Protein 5HI4 (pdb70)

Organism: Homo sapiens (NCBI:txid9606)

Solvent-accessible surface area: 47822 Å² total; per-residue (Å²): 272,92,46,29,20,78,62,18,6,17,0,5,11,60,82,80,131,67,123,32,104,52,18,154,59,50,56,17,135,40,4,123,36,88,60,40,0,1,27,44,93,110,22,83,49,24,43,30,34,9,9,19,28,9,62,21,109,32,84,5,52,44,102,67,117,129,155,79,23,53,13,54,56,135,58,87,5,9,18,0,0,0,2,2,21,8,35,89,124,85,52,94,202,70,33,26,18,40,64,19,6,16,0,5,10,58,19,79,127,68,126,33,99,52,16,32,59,43,57,17,73,44,4,124,37,87,61,44,0,2,29,45,91,110,23,84,49,24,44,31,35,9,10,19,29,10,65,53,105,35,113,6,36,59,72,75,118,129,192,52,70,39,123,34,134,52,89,6,8,23,0,0,0,2,2,19,8,32,83,123,200,38,87,3,78,22,64,37,30,12,46,12,129,73,58,22,62,38,135,0,28,0,50,7,51,52,30,24,4,37,3,10,18,0,0,0,0,13,20,28,104,92,144,27,11,69,10,0,0,2,4,29,7,46,26,71,50,52,21,33,15,116,48,1,92,85,29,5,70,4,47,29,40,43,107,141,53,16,0,28,0,57,0,60,60,2,114,62,131,1,32,1,41,0,12,0,0,23,0,20,3,7,0,0,1,62,31,28,1,106,20,18,34,0,16,6,27,92,52,92,62,84,27,14,46,11,22,6,4,16,1,55,86,156,13,56,88,63,62,60,0,10,0,0,0,2,0,24,29,0,13,1,45,56,17,77,19,42,0,36,101,38,95,34,105,93,37,48,52,52,5,65,23,6,104,35,116,79,32,37,42,4,8,0,0,14,0,64,4,76,32,108,16,42,69,118,99,63,13,52,0,9,1,36,0,128,36,31,148,44,108,36,88,47,111,4,95,53,93,164,120,16,124,11,86,13,51,171,73,30,58,49,37,75,56,108,84,4,81,0,46,0,59,9,67,55,46,52,0,38,75,24,27,0,0,0,0,18,19,96,66,95,51,31,3,77,11,5,0,25,1,23,83,56,95,14,124,82,31,56,122,52,6,46,10,59,67,71,75,116,58,32,12,1,23,0,37,0,54,30,3,100,55,91,4,5,10,36,0,9,0,0,0,1,24,54,83,24,5,28,18,1,62,12,0,115,3,43,0,84,78,36,112,108,23,68,18,65,10,30,9,2,49,11,7,70,69,1,35,165,60,90,111,3,6,0,0,0,3,0,14,51,0,27,54,15,79,33,87,20,28,2,36,10,61,101,66,107,24,157,86,37,26,46,59,20,118,40,34,47,29,123,73,15,74,42,2,2,1,0,9,0,57,18,66,7,118,88,7,124,88,52,214,22,4,5,0,42,0,44,3,101,76,69,80,38,93,76,65,10,54,27,186,200,39,85,4,81,20,63,37,31,30,47,20,105,64,60,20,64,36,126,0,34,0,48,7,51,52,30,21,3,32,2,12,17,0,0,0,0,15,22,29,98,93,143,28,11,71,11,0,0,3,4,26,7,44,26,71,50,54,22,34,16,116,48,0,96,88,26,7,72,4,38,29,40,41,108,141,53,20,0,28,0,54,0,56,59,3,112,57,133,1,33,0,40,0,12,0,0,22,0,21,2,7,0,0,0,62,31,28,2,110,20,17,53,0,14,5,25,90,40,85,63,81,21,13,45,11,21,6,4,16,3,50,91,142,11,44,90,84,50,66,0,6,0,0,0,2,0,27,27,0,12,6,55,67,20,74,21,42,1,35,101,39,94,36,105,94,36,49,30,54,3,54,24,6,102,37,117,77,26,37,37,6,10,0,0,12,0,70,5,85,43,103,16,42,71,119,95,71,14,53,0,10,0,37,0,126,48,32,140,29,114,41,89,56,118,5,97,51,100,164,176,125,70,94,61,53,82,87,15,144,105,23,57,122,122,16,125,12,83,18,49,162,66,30,65,36,44,72,56,111,82,2,74,0,47,0,57,7,65,54,47,52,1,36,74,24,27,0,0,0,0,20,18,98,109,96,51,32,3,77,12,5,0,24,1,23,81,56,95,14,124,83,32,61,120,44,6,47,11,61,66,68,76,111,57,34,14,0,22,0,33,0,47,31,3,99,57,104,4,31,10,34,0,9,0,0,0,2,25,52,83,25,5,26,20,2,64,11,0,118,3,41,0,82,79,43,114,121,15,68,23,65,10,22,5,2,47,12,6,68,69,1,38,161,60,91,110,3,8,0,0,0,4,0,14,48,0,27,51,19,75,32,88,20,31,3,36,12,61,101,67,107,30,159,84,38,25,44,60,12,119,38,41,60,36,126,76,88,77,50,1,0,0,0,7,0,66,19,68,7,118,84,7,124,88,52,210,22,4,4,0,41,0,47,6,99,77,79,80,46,94,65,60,6,54,27,186

CATH classification: 2.10.90.10

Nearest PDB structures (foldseek):
  5hi4-assembly1_A  TM=1.002E+00  e=2.660E-15  Homo sapiens
  5hi3-assembly1_A  TM=1.009E+00  e=9.427E-15  Homo sapiens
  5hhx-assembly1_A-2  TM=9.624E-01  e=2.681E-14  Homo sapiens
  4qhu-assembly1_D  TM=9.280E-01  e=5.187E-14  Homo sapiens
  7wkx-assembly1_E  TM=9.531E-01  e=3.758E-13  Homo sapiens

Structure (mmCIF, N/CA/C/O backbone):
data_5HI4
#
_entry.id   5HI4
#
_cell.length_a   91.240
_cell.length_b   68.190
_cell.length_c   100.120
_cell.angle_alpha   90.00
_cell.angle_beta   91.33
_cell.angle_gamma   90.00
#
_symmetry.space_group_name_H-M   'P 1 21 1'
#
loop_
_entity.id
_entity.type
_entity.pdbx_description
1 polymer Interleukin-17A
2 polymer 'CAT-2000 FAB heavy chain'
3 polymer 'CAT-2000 FAB light chain'
4 polymer 'synthetic IL-17A peptide inhibitor'
5 non-polymer "(9'S,17'R)-6'-chloro-N-methyl-9'-{[(1-methyl-1H-pyrazol-5-yl)carbonyl]amino}-10',19'-dioxo-2'-oxa-11',18'-diazaspiro[cyclopentane-1,21'-tetracyclo[20.2.2.2~12,15~.1~3,7~]nonacosane]-1'(24'),3'(29'),4',6',12',14',22',25',27'-nonaene-17'-carboxamide"
6 water water
#
loop_
_atom_site.group_PDB
_atom_site.id
_atom_site.type_symbol
_atom_site.label_atom_id
_atom_site.label_alt_id
_atom_site.label_comp_id
_atom_site.label_asym_id
_atom_site.label_entity_id
_atom_site.label_seq_id
_atom_site.pdbx_PDB_ins_code
_atom_site.Cartn_x
_atom_site.Cartn_y
_atom_site.Cartn_z
_atom_site.occupancy
_atom_site.B_iso_or_equiv
_atom_site.auth_seq_id
_atom_site.auth_comp_id
_atom_site.auth_asym_id
_atom_site.auth_atom_id
_atom_site.pdbx_PDB_model_num
ATOM 1 N N . ARG A 1 39 ? 83.776 -28.986 -52.344 1.00 72.73 39 ARG A N 1
ATOM 2 C CA . ARG A 1 39 ? 84.407 -29.249 -53.639 1.00 74.22 39 ARG A CA 1
ATOM 3 C C . ARG A 1 39 ? 83.497 -30.047 -54.594 1.00 75.32 39 ARG A C 1
ATOM 4 O O . ARG A 1 39 ? 83.688 -29.994 -55.814 1.00 76.79 39 ARG A O 1
ATOM 12 N N . SER A 1 40 ? 82.522 -30.793 -54.037 1.00 67.07 40 SER A N 1
ATOM 13 C CA . SER A 1 40 ? 81.560 -31.579 -54.819 1.00 64.48 40 SER A CA 1
ATOM 14 C C . SER A 1 40 ? 80.243 -30.814 -55.027 1.00 58.85 40 SER A C 1
ATOM 15 O O . SER A 1 40 ? 79.631 -30.943 -56.090 1.00 58.19 40 SER A O 1
ATOM 18 N N . SER A 1 41 ? 79.805 -30.034 -54.015 1.00 48.86 41 SER A N 1
ATOM 19 C CA . SER A 1 41 ? 78.570 -29.256 -54.091 1.00 44.49 41 SER A CA 1
ATOM 20 C C . SER A 1 41 ? 78.635 -27.924 -53.356 1.00 43.26 41 SER A C 1
ATOM 21 O O . SER A 1 41 ? 79.198 -27.847 -52.262 1.00 42.69 41 SER A O 1
ATOM 24 N N . ASP A 1 42 ? 78.010 -26.886 -53.932 1.00 36.98 42 ASP A N 1
ATOM 25 C CA . ASP A 1 42 ? 77.976 -25.567 -53.305 1.00 34.37 42 ASP A CA 1
ATOM 26 C C . ASP A 1 42 ? 76.574 -25.124 -52.848 1.00 35.18 42 ASP A C 1
ATOM 27 O O . ASP A 1 42 ? 76.343 -23.929 -52.609 1.00 33.44 42 ASP A O 1
ATOM 32 N N . TYR A 1 43 ? 75.646 -26.078 -52.690 1.00 30.86 43 TYR A N 1
ATOM 33 C CA . TYR A 1 43 ? 74.315 -25.779 -52.152 1.00 28.76 43 TYR A CA 1
ATOM 34 C C . TYR A 1 43 ? 74.412 -25.151 -50.758 1.00 31.78 43 TYR A C 1
ATOM 35 O O . TYR A 1 43 ? 73.562 -24.332 -50.402 1.00 29.50 43 TYR A O 1
ATOM 44 N N . TYR A 1 44 ? 75.463 -25.501 -49.988 1.00 29.22 44 TYR A N 1
ATOM 45 C CA . TYR A 1 44 ? 75.710 -24.954 -48.644 1.00 27.54 44 TYR A CA 1
ATOM 46 C C . TYR A 1 44 ? 75.748 -23.414 -48.653 1.00 31.51 44 TYR A C 1
ATOM 47 O O . TYR A 1 44 ? 75.358 -22.770 -47.672 1.00 29.91 44 TYR A O 1
ATOM 56 N N . ASN A 1 45 ? 76.188 -22.821 -49.769 1.00 27.73 45 ASN A N 1
ATOM 57 C CA . ASN A 1 45 ? 76.269 -21.368 -49.862 1.00 27.97 45 ASN A CA 1
ATOM 58 C C . ASN A 1 45 ? 75.048 -20.728 -50.546 1.00 32.61 45 ASN A C 1
ATOM 59 O O . ASN A 1 45 ? 74.786 -19.552 -50.360 1.00 33.65 45 ASN A O 1
ATOM 64 N N . ARG A 1 46 ? 74.330 -21.495 -51.367 1.00 29.35 46 ARG A N 1
ATOM 65 C CA . ARG A 1 46 ? 73.224 -20.996 -52.183 1.00 27.81 46 ARG A CA 1
ATOM 66 C C . ARG A 1 46 ? 71.838 -21.237 -51.580 1.00 30.39 46 ARG A C 1
ATOM 67 O O . ARG A 1 46 ? 70.842 -20.692 -52.060 1.00 30.35 46 ARG A O 1
ATOM 75 N N . SER A 1 47 ? 71.781 -22.050 -50.541 1.00 26.03 47 SER A N 1
ATOM 76 C CA . SER A 1 47 ? 70.527 -22.373 -49.862 1.00 25.55 47 SER A CA 1
ATOM 77 C C . SER A 1 47 ? 69.973 -21.183 -49.060 1.00 29.82 47 SER A C 1
ATOM 78 O O . SER A 1 47 ? 70.748 -20.372 -48.535 1.00 27.92 47 SER A O 1
ATOM 81 N N . THR A 1 48 ? 68.619 -21.123 -48.917 1.00 26.46 48 THR A N 1
ATOM 82 C CA . THR A 1 48 ? 67.945 -20.151 -48.034 1.00 25.19 48 THR A CA 1
ATOM 83 C C . THR A 1 48 ? 68.205 -20.556 -46.571 1.00 25.84 48 THR A C 1
ATOM 84 O O . THR A 1 48 ? 67.994 -19.762 -45.662 1.00 23.54 48 THR A O 1
ATOM 88 N N . SER A 1 49 ? 68.684 -21.792 -46.347 1.00 21.66 49 SER A N 1
ATOM 89 C CA . SER A 1 49 ? 69.060 -22.270 -45.016 1.00 21.90 49 SER A CA 1
ATOM 90 C C . SER A 1 49 ? 70.529 -22.705 -45.170 1.00 26.51 49 SER A C 1
ATOM 91 O O . SER A 1 49 ? 70.807 -23.911 -45.257 1.00 25.96 49 SER A O 1
ATOM 94 N N . PRO A 1 50 ? 71.469 -21.726 -45.353 1.00 24.96 50 PRO A N 1
ATOM 95 C CA . PRO A 1 50 ? 72.860 -22.103 -45.645 1.00 25.29 50 PRO A CA 1
ATOM 96 C C . PRO A 1 50 ? 73.549 -22.776 -44.469 1.00 30.05 50 PRO A C 1
ATOM 97 O O . PRO A 1 50 ? 73.064 -22.702 -43.339 1.00 28.22 50 PRO A O 1
ATOM 101 N N . TRP A 1 51 ? 74.655 -23.475 -44.747 1.00 30.16 51 TRP A N 1
ATOM 102 C CA . TRP A 1 51 ? 75.380 -24.170 -43.693 1.00 30.49 51 TRP A CA 1
ATOM 103 C C . TRP A 1 51 ? 76.889 -24.113 -43.883 1.00 37.74 51 TRP A C 1
ATOM 104 O O . TRP A 1 51 ? 77.387 -23.732 -44.948 1.00 37.49 51 TRP A O 1
ATOM 115 N N . ASN A 1 52 ? 77.607 -24.427 -42.807 1.00 36.40 52 ASN A N 1
ATOM 116 C CA . ASN A 1 52 ? 79.056 -24.531 -42.752 1.00 38.38 52 ASN A CA 1
ATOM 117 C C . ASN A 1 52 ? 79.343 -25.990 -42.514 1.00 44.73 52 ASN A C 1
ATOM 118 O O . ASN A 1 52 ? 78.492 -26.692 -41.979 1.00 43.07 52 ASN A O 1
ATOM 123 N N . LEU A 1 53 ? 80.527 -26.453 -42.915 1.00 47.21 53 LEU A N 1
ATOM 124 C CA . LEU A 1 53 ? 80.943 -27.837 -42.733 1.00 50.02 53 LEU A CA 1
ATOM 125 C C . LEU A 1 53 ? 82.060 -27.900 -41.714 1.00 60.12 53 LEU A C 1
ATOM 126 O O . LEU A 1 53 ? 83.057 -27.182 -41.842 1.00 61.46 53 LEU A O 1
ATOM 131 N N . HIS A 1 54 ? 81.859 -28.705 -40.662 1.00 59.64 54 HIS A N 1
ATOM 132 C CA . HIS A 1 54 ? 82.823 -28.839 -39.576 1.00 63.07 54 HIS A CA 1
ATOM 133 C C . HIS A 1 54 ? 83.415 -30.234 -39.486 1.00 68.95 54 HIS A C 1
ATOM 134 O O . HIS A 1 54 ? 82.701 -31.224 -39.665 1.00 66.95 54 HIS A O 1
ATOM 141 N N . ARG A 1 55 ? 84.737 -30.313 -39.254 1.00 69.26 55 ARG A N 1
ATOM 142 C CA . ARG A 1 55 ? 85.430 -31.595 -39.175 1.00 71.66 55 ARG A CA 1
ATOM 143 C C . ARG A 1 55 ? 85.310 -32.229 -37.786 1.00 75.85 55 ARG A C 1
ATOM 144 O O . ARG A 1 55 ? 85.656 -31.609 -36.775 1.00 75.81 55 ARG A O 1
ATOM 152 N N . ASN A 1 56 ? 84.752 -33.449 -37.749 1.00 72.14 56 ASN A N 1
ATOM 153 C CA . ASN A 1 56 ? 84.586 -34.240 -36.534 1.00 72.39 56 ASN A CA 1
ATOM 154 C C . ASN A 1 56 ? 85.673 -35.304 -36.580 1.00 79.01 56 ASN A C 1
ATOM 155 O O . ASN A 1 56 ? 85.623 -36.201 -37.429 1.00 78.54 56 ASN A O 1
ATOM 160 N N . GLU A 1 57 ? 86.691 -35.160 -35.714 1.00 78.61 57 GLU A N 1
ATOM 161 C CA . GLU A 1 57 ? 87.829 -36.075 -35.672 1.00 82.26 57 GLU A CA 1
ATOM 162 C C . GLU A 1 57 ? 87.702 -37.121 -34.568 1.00 88.45 57 GLU A C 1
ATOM 163 O O . GLU A 1 57 ? 87.314 -36.800 -33.441 1.00 86.90 57 GLU A O 1
ATOM 169 N N . ASP A 1 58 ? 88.018 -38.380 -34.913 1.00 88.05 58 ASP A N 1
ATOM 170 C CA . ASP A 1 58 ? 88.000 -39.531 -34.010 1.00 90.12 58 ASP A CA 1
ATOM 171 C C . ASP A 1 58 ? 88.997 -40.588 -34.526 1.00 97.69 58 ASP A C 1
ATOM 172 O O . ASP A 1 58 ? 88.742 -41.198 -35.570 1.00 96.89 58 ASP A O 1
ATOM 177 N N . PRO A 1 59 ? 90.148 -40.806 -33.835 1.00 97.96 59 PRO A N 1
ATOM 178 C CA . PRO A 1 59 ? 91.115 -41.814 -34.320 1.00 101.08 59 PRO A CA 1
ATOM 179 C C . PRO A 1 59 ? 90.632 -43.256 -34.148 1.00 104.82 59 PRO A C 1
ATOM 180 O O . PRO A 1 59 ? 91.025 -44.125 -34.933 1.00 106.94 59 PRO A O 1
ATOM 184 N N . GLU A 1 60 ? 89.755 -43.498 -33.141 1.00 98.15 60 GLU A N 1
ATOM 185 C CA . GLU A 1 60 ? 89.176 -44.807 -32.814 1.00 98.22 60 GLU A CA 1
ATOM 186 C C . GLU A 1 60 ? 87.948 -45.174 -33.680 1.00 95.80 60 GLU A C 1
ATOM 187 O O . GLU A 1 60 ? 87.284 -46.183 -33.425 1.00 96.07 60 GLU A O 1
ATOM 193 N N . ARG A 1 61 ? 87.677 -44.371 -34.717 1.00 86.60 61 ARG A N 1
ATOM 194 C CA . ARG A 1 61 ? 86.561 -44.561 -35.639 1.00 82.36 61 ARG A CA 1
ATOM 195 C C . ARG A 1 61 ? 87.045 -44.506 -37.091 1.00 85.25 61 ARG A C 1
ATOM 196 O O . ARG A 1 61 ? 87.993 -43.782 -37.390 1.00 83.86 61 ARG A O 1
ATOM 204 N N . TYR A 1 62 ? 86.407 -45.290 -37.979 1.00 83.18 62 TYR A N 1
ATOM 205 C CA . TYR A 1 62 ? 86.671 -45.276 -39.415 1.00 84.08 62 TYR A CA 1
ATOM 206 C C . TYR A 1 62 ? 85.364 -44.998 -40.171 1.00 84.36 62 TYR A C 1
ATOM 207 O O . TYR A 1 62 ? 84.408 -45.761 -40.020 1.00 83.37 62 TYR A O 1
ATOM 216 N N . PRO A 1 63 ? 85.289 -43.924 -40.991 1.00 78.71 63 PRO A N 1
ATOM 217 C CA . PRO A 1 63 ? 86.332 -42.918 -41.270 1.00 78.80 63 PRO A CA 1
ATOM 218 C C . PRO A 1 63 ? 86.657 -42.047 -40.058 1.00 82.54 63 PRO A C 1
ATOM 219 O O . PRO A 1 63 ? 85.764 -41.738 -39.262 1.00 79.52 63 PRO A O 1
ATOM 223 N N . SER A 1 64 ? 87.954 -41.697 -39.902 1.00 81.62 64 SER A N 1
ATOM 224 C CA . SER A 1 64 ? 88.482 -40.880 -38.802 1.00 81.18 64 SER A CA 1
ATOM 225 C C . SER A 1 64 ? 87.915 -39.462 -38.809 1.00 80.54 64 SER A C 1
ATOM 226 O O . SER A 1 64 ? 87.602 -38.920 -37.746 1.00 78.25 64 SER A O 1
ATOM 229 N N . VAL A 1 65 ? 87.764 -38.881 -40.012 1.00 75.44 65 VAL A N 1
ATOM 230 C CA . VAL A 1 65 ? 87.222 -37.543 -40.215 1.00 72.16 65 VAL A CA 1
ATOM 231 C C . VAL A 1 65 ? 85.849 -37.616 -40.894 1.00 72.98 65 VAL A C 1
ATOM 232 O O . VAL A 1 65 ? 85.691 -38.268 -41.929 1.00 73.26 65 VAL A O 1
ATOM 236 N N . ILE A 1 66 ? 84.850 -36.987 -40.265 1.00 66.97 66 ILE A N 1
ATOM 237 C CA . ILE A 1 66 ? 83.489 -36.884 -40.788 1.00 64.06 66 ILE A CA 1
ATOM 238 C C . ILE A 1 66 ? 83.125 -35.404 -40.833 1.00 65.68 66 ILE A C 1
ATOM 239 O O . ILE A 1 66 ? 83.254 -34.708 -39.824 1.00 64.25 66 ILE A O 1
ATOM 244 N N . TRP A 1 67 ? 82.727 -34.918 -42.018 1.00 62.18 67 TRP A N 1
ATOM 245 C CA . TRP A 1 67 ? 82.323 -33.530 -42.212 1.00 60.62 67 TRP A CA 1
ATOM 246 C C . TRP A 1 67 ? 80.842 -33.392 -41.905 1.00 59.37 67 TRP A C 1
ATOM 247 O O . TRP A 1 67 ? 80.012 -34.095 -42.497 1.00 58.51 67 TRP A O 1
ATOM 258 N N . GLU A 1 68 ? 80.514 -32.535 -40.926 1.00 51.78 68 GLU A N 1
ATOM 259 C CA . GLU A 1 68 ? 79.128 -32.342 -40.520 1.00 47.75 68 GLU A CA 1
ATOM 260 C C . GLU A 1 68 ? 78.636 -30.947 -40.789 1.00 44.95 68 GLU A C 1
ATOM 261 O O . GLU A 1 68 ? 79.343 -29.968 -40.526 1.00 45.68 68 GLU A O 1
ATOM 267 N N . ALA A 1 69 ? 77.411 -30.863 -41.315 1.00 35.89 69 ALA A N 1
ATOM 268 C CA . ALA A 1 69 ? 76.771 -29.595 -41.608 1.00 34.58 69 ALA A CA 1
ATOM 269 C C . ALA A 1 69 ? 76.261 -28.937 -40.327 1.00 35.68 69 ALA A C 1
ATOM 270 O O . ALA A 1 69 ? 75.685 -29.601 -39.466 1.00 34.15 69 ALA A O 1
ATOM 272 N N . LYS A 1 70 ? 76.490 -27.629 -40.208 1.00 32.03 70 LYS A N 1
ATOM 273 C CA . LYS A 1 70 ? 75.990 -26.829 -39.102 1.00 31.53 70 LYS A CA 1
ATOM 274 C C . LYS A 1 70 ? 75.338 -25.609 -39.726 1.00 34.17 70 LYS A C 1
ATOM 275 O O . LYS A 1 70 ? 76.003 -24.853 -40.444 1.00 33.41 70 LYS A O 1
ATOM 281 N N . CYS A 1 71 ? 74.028 -25.458 -39.506 1.00 30.57 71 CYS A N 1
ATOM 282 C CA . CYS A 1 71 ? 73.237 -24.351 -40.037 1.00 30.58 71 CYS A CA 1
ATOM 283 C C . CYS A 1 71 ? 73.868 -23.030 -39.612 1.00 32.22 71 CYS A C 1
ATOM 284 O O . CYS A 1 71 ? 74.296 -22.871 -38.468 1.00 32.19 71 CYS A O 1
ATOM 287 N N . ARG A 1 72 ? 73.998 -22.121 -40.554 1.00 27.78 72 ARG A N 1
ATOM 288 C CA . ARG A 1 72 ? 74.640 -20.829 -40.338 1.00 27.83 72 ARG A CA 1
ATOM 289 C C . ARG A 1 72 ? 73.783 -19.897 -39.471 1.00 30.70 72 ARG A C 1
ATOM 290 O O . ARG A 1 72 ? 74.320 -19.103 -38.698 1.00 31.16 72 ARG A O 1
ATOM 298 N N . HIS A 1 73 ? 72.452 -19.968 -39.643 1.00 25.87 73 HIS A N 1
ATOM 299 C CA . HIS A 1 73 ? 71.507 -19.081 -38.969 1.00 27.04 73 HIS A CA 1
ATOM 300 C C . HIS A 1 73 ? 70.386 -19.882 -38.329 1.00 29.14 73 HIS A C 1
ATOM 301 O O . HIS A 1 73 ? 70.145 -21.036 -38.714 1.00 26.84 73 HIS A O 1
ATOM 308 N N . LEU A 1 74 ? 69.678 -19.245 -37.374 1.00 23.70 74 LEU A N 1
ATOM 309 C CA . LEU A 1 74 ? 68.484 -19.814 -36.769 1.00 21.88 74 LEU A CA 1
ATOM 310 C C . LEU A 1 74 ? 67.320 -19.635 -37.766 1.00 23.82 74 LEU A C 1
ATOM 311 O O . LEU A 1 74 ? 66.619 -20.599 -38.066 1.00 23.83 74 LEU A O 1
ATOM 316 N N . GLY A 1 75 ? 67.161 -18.426 -38.306 1.00 21.72 75 GLY A N 1
ATOM 317 C CA . GLY A 1 75 ? 66.143 -18.173 -39.318 1.00 22.41 75 GLY A CA 1
ATOM 318 C C . GLY A 1 75 ? 66.600 -18.631 -40.695 1.00 26.16 75 GLY A C 1
ATOM 319 O O . GLY A 1 75 ? 67.635 -19.292 -40.822 1.00 25.98 75 GLY A O 1
ATOM 320 N N . CYS A 1 76 ? 65.825 -18.293 -41.736 1.00 23.64 76 CYS A N 1
ATOM 321 C CA . CYS A 1 76 ? 66.154 -18.603 -43.143 1.00 23.45 76 CYS A CA 1
ATOM 322 C C . CYS A 1 76 ? 66.346 -17.276 -43.874 1.00 30.19 76 CYS A C 1
ATOM 323 O O . CYS A 1 76 ? 65.757 -16.283 -43.474 1.00 29.63 76 CYS A O 1
ATOM 326 N N . ILE A 1 77 ? 67.092 -17.271 -44.977 1.00 30.35 77 ILE A N 1
ATOM 327 C CA . ILE A 1 77 ? 67.304 -16.047 -45.764 1.00 32.28 77 ILE A CA 1
ATOM 328 C C . ILE A 1 77 ? 66.093 -15.803 -46.641 1.00 38.16 77 ILE A C 1
ATOM 329 O O . ILE A 1 77 ? 65.767 -16.652 -47.460 1.00 36.54 77 ILE A O 1
ATOM 334 N N . ASN A 1 78 ? 65.442 -14.636 -46.488 1.00 38.61 78 ASN A N 1
ATOM 335 C CA . ASN A 1 78 ? 64.253 -14.304 -47.278 1.00 40.27 78 ASN A CA 1
ATOM 336 C C . ASN A 1 78 ? 64.608 -13.662 -48.623 1.00 48.21 78 ASN A C 1
ATOM 337 O O . ASN A 1 78 ? 65.788 -13.583 -48.983 1.00 46.36 78 ASN A O 1
ATOM 342 N N . ALA A 1 79 ? 63.570 -13.187 -49.347 1.00 49.87 79 ALA A N 1
ATOM 343 C CA . ALA A 1 79 ? 63.658 -12.537 -50.653 1.00 52.95 79 ALA A CA 1
ATOM 344 C C . ALA A 1 79 ? 64.566 -11.295 -50.689 1.00 60.06 79 ALA A C 1
ATOM 345 O O . ALA A 1 79 ? 65.216 -11.055 -51.702 1.00 62.59 79 ALA A O 1
ATOM 347 N N . ASP A 1 80 ? 64.619 -10.524 -49.590 1.00 55.98 80 ASP A N 1
ATOM 348 C CA . ASP A 1 80 ? 65.405 -9.290 -49.482 1.00 56.98 80 ASP A CA 1
ATOM 349 C C . ASP A 1 80 ? 66.850 -9.501 -48.971 1.00 58.60 80 ASP A C 1
ATOM 350 O O . ASP A 1 80 ? 67.604 -8.531 -48.832 1.00 59.93 80 ASP A O 1
ATOM 355 N N . GLY A 1 81 ? 67.214 -10.753 -48.690 1.00 50.88 81 GLY A N 1
ATOM 356 C CA . GLY A 1 81 ? 68.535 -11.113 -48.183 1.00 48.68 81 GLY A CA 1
ATOM 357 C C . GLY A 1 81 ? 68.672 -11.048 -46.677 1.00 50.53 81 GLY A C 1
ATOM 358 O O . GLY A 1 81 ? 69.790 -11.090 -46.146 1.00 51.51 81 GLY A O 1
ATOM 359 N N . ASN A 1 82 ? 67.538 -10.953 -45.969 1.00 42.13 82 ASN A N 1
ATOM 360 C CA . ASN A 1 82 ? 67.587 -10.857 -44.521 1.00 40.57 82 ASN A CA 1
ATOM 361 C C . ASN A 1 82 ? 67.259 -12.182 -43.882 1.00 37.44 82 ASN A C 1
ATOM 362 O O . ASN A 1 82 ? 66.459 -12.948 -44.432 1.00 35.60 82 ASN A O 1
ATOM 367 N N . VAL A 1 83 ? 67.847 -12.432 -42.699 1.00 32.46 83 VAL A N 1
ATOM 368 C CA . VAL A 1 83 ? 67.540 -13.602 -41.872 1.00 30.29 83 VAL A CA 1
ATOM 369 C C . VAL A 1 83 ? 66.099 -13.380 -41.392 1.00 31.56 83 VAL A C 1
ATOM 370 O O . VAL A 1 83 ? 65.797 -12.355 -40.768 1.00 31.18 83 VAL A O 1
ATOM 374 N N . ASP A 1 84 ? 65.209 -14.285 -41.764 1.00 24.97 84 ASP A N 1
ATOM 375 C CA . ASP A 1 84 ? 63.794 -14.197 -41.425 1.00 25.40 84 ASP A CA 1
ATOM 376 C C . ASP A 1 84 ? 63.473 -15.240 -40.324 1.00 25.01 84 ASP A C 1
ATOM 377 O O . ASP A 1 84 ? 63.633 -16.438 -40.562 1.00 24.09 84 ASP A O 1
ATOM 382 N N . TYR A 1 85 ? 62.980 -14.779 -39.159 1.00 20.92 85 TYR A N 1
ATOM 383 C CA . TYR A 1 85 ? 62.680 -15.652 -37.993 1.00 21.85 85 TYR A CA 1
ATOM 384 C C . TYR A 1 85 ? 61.245 -16.189 -37.956 1.00 23.86 85 TYR A C 1
ATOM 385 O O . TYR A 1 85 ? 60.846 -16.806 -36.950 1.00 22.86 85 TYR A O 1
ATOM 394 N N . HIS A 1 86 ? 60.505 -16.064 -39.085 1.00 22.64 86 HIS A N 1
ATOM 395 C CA . HIS A 1 86 ? 59.185 -16.685 -39.257 1.00 23.72 86 HIS A CA 1
ATOM 396 C C . HIS A 1 86 ? 59.412 -18.138 -39.765 1.00 25.47 86 HIS A C 1
ATOM 397 O O . HIS A 1 86 ? 58.472 -18.882 -39.960 1.00 23.35 86 HIS A O 1
ATOM 404 N N . MET A 1 87 ? 60.661 -18.502 -40.012 1.00 22.51 87 MET A N 1
ATOM 405 C CA . MET A 1 87 ? 61.056 -19.843 -40.437 1.00 25.17 87 MET A CA 1
ATOM 406 C C . MET A 1 87 ? 62.367 -20.187 -39.754 1.00 25.82 87 MET A C 1
ATOM 407 O O . MET A 1 87 ? 63.012 -19.296 -39.210 1.00 24.55 87 MET A O 1
ATOM 412 N N . ASN A 1 88 ? 62.750 -21.476 -39.757 1.00 21.12 88 ASN A N 1
ATOM 413 C CA . ASN A 1 88 ? 63.997 -21.902 -39.134 1.00 19.36 88 ASN A CA 1
ATOM 414 C C . ASN A 1 88 ? 64.813 -22.759 -40.059 1.00 24.27 88 ASN A C 1
ATOM 415 O O . ASN A 1 88 ? 64.244 -23.560 -40.795 1.00 22.74 88 ASN A O 1
ATOM 420 N N . SER A 1 89 ? 66.162 -22.614 -40.006 1.00 21.80 89 SER A N 1
ATOM 421 C CA . SER A 1 89 ? 67.081 -23.497 -40.712 1.00 20.71 89 SER A CA 1
ATOM 422 C C . SER A 1 89 ? 67.266 -24.671 -39.743 1.00 23.41 89 SER A C 1
ATOM 423 O O . SER A 1 89 ? 67.494 -24.463 -38.552 1.00 22.05 89 SER A O 1
ATOM 426 N N . VAL A 1 90 ? 67.086 -25.905 -40.242 1.00 20.60 90 VAL A N 1
ATOM 427 C CA . VAL A 1 90 ? 67.185 -27.127 -39.435 1.00 20.03 90 VAL A CA 1
ATOM 428 C C . VAL A 1 90 ? 68.090 -28.130 -40.162 1.00 27.65 90 VAL A C 1
ATOM 429 O O . VAL A 1 90 ? 68.030 -28.216 -41.392 1.00 25.96 90 VAL A O 1
ATOM 433 N N . PRO A 1 91 ? 68.937 -28.892 -39.434 1.00 27.72 91 PRO A N 1
ATOM 434 C CA . PRO A 1 91 ? 69.786 -29.874 -40.127 1.00 28.07 91 PRO A CA 1
ATOM 435 C C . PRO A 1 91 ? 69.024 -31.122 -40.557 1.00 34.13 91 PRO A C 1
ATOM 436 O O . PRO A 1 91 ? 68.120 -31.561 -39.858 1.00 34.13 91 PRO A O 1
ATOM 440 N N . ILE A 1 92 ? 69.373 -31.662 -41.724 1.00 31.49 92 ILE A N 1
ATOM 441 C CA . ILE A 1 92 ? 68.830 -32.926 -42.203 1.00 33.56 92 ILE A CA 1
ATOM 442 C C . ILE A 1 92 ? 69.875 -33.967 -41.808 1.00 37.24 92 ILE A C 1
ATOM 443 O O . ILE A 1 92 ? 71.044 -33.877 -42.197 1.00 36.05 92 ILE A O 1
ATOM 448 N N . GLN A 1 93 ? 69.459 -34.897 -40.967 1.00 35.60 93 GLN A N 1
ATOM 449 C CA . GLN A 1 93 ? 70.335 -35.927 -40.443 1.00 37.10 93 GLN A CA 1
ATOM 450 C C . GLN A 1 93 ? 70.108 -37.262 -41.126 1.00 43.33 93 GLN A C 1
ATOM 451 O O . GLN A 1 93 ? 69.019 -37.540 -41.635 1.00 43.74 93 GLN A O 1
ATOM 457 N N . GLN A 1 94 ? 71.190 -38.029 -41.234 1.00 39.98 94 GLN A N 1
ATOM 458 C CA . GLN A 1 94 ? 71.202 -39.322 -41.884 1.00 41.05 94 GLN A CA 1
ATOM 459 C C . GLN A 1 94 ? 71.801 -40.324 -40.930 1.00 45.48 94 GLN A C 1
ATOM 460 O O . GLN A 1 94 ? 72.840 -40.062 -40.322 1.00 44.40 94 GLN A O 1
ATOM 466 N N . GLU A 1 95 ? 71.132 -41.460 -40.790 1.00 44.68 95 GLU A N 1
ATOM 467 C CA . GLU A 1 95 ? 71.633 -42.557 -39.995 1.00 47.57 95 GLU A CA 1
ATOM 468 C C . GLU A 1 95 ? 72.594 -43.311 -40.907 1.00 53.20 95 GLU A C 1
ATOM 469 O O . GLU A 1 95 ? 72.212 -43.748 -42.000 1.00 53.54 95 GLU A O 1
ATOM 475 N N . ILE A 1 96 ? 73.863 -43.386 -40.494 1.00 50.43 96 ILE A N 1
ATOM 476 C CA . ILE A 1 96 ? 74.940 -44.055 -41.239 1.00 51.77 96 ILE A CA 1
ATOM 477 C C . ILE A 1 96 ? 75.708 -45.012 -40.338 1.00 55.39 96 ILE A C 1
ATOM 478 O O . ILE A 1 96 ? 75.877 -44.726 -39.160 1.00 52.56 96 ILE A O 1
ATOM 483 N N . LEU A 1 97 ? 76.182 -46.134 -40.888 1.00 55.79 97 LEU A N 1
ATOM 484 C CA . LEU A 1 97 ? 76.982 -47.106 -40.143 1.00 58.63 97 LEU A CA 1
ATOM 485 C C . LEU A 1 97 ? 78.462 -46.738 -40.234 1.00 62.23 97 LEU A C 1
ATOM 486 O O . LEU A 1 97 ? 78.924 -46.272 -41.270 1.00 61.19 97 LEU A O 1
ATOM 491 N N . VAL A 1 98 ? 79.181 -46.863 -39.126 1.00 59.73 98 VAL A N 1
ATOM 492 C CA . VAL A 1 98 ? 80.605 -46.554 -39.045 1.00 61.28 98 VAL A CA 1
ATOM 493 C C . VAL A 1 98 ? 81.344 -47.721 -38.400 1.00 71.98 98 VAL A C 1
ATOM 494 O O . VAL A 1 98 ? 80.715 -48.624 -37.841 1.00 73.89 98 VAL A O 1
ATOM 498 N N . LEU A 1 99 ? 82.672 -47.704 -38.481 1.00 71.98 99 LEU A N 1
ATOM 499 C CA . LEU A 1 99 ? 83.509 -48.718 -37.860 1.00 76.19 99 LEU A CA 1
ATOM 500 C C . LEU A 1 99 ? 84.157 -48.117 -36.610 1.00 82.88 99 LEU A C 1
ATOM 501 O O . LEU A 1 99 ? 84.628 -46.980 -36.650 1.00 79.93 99 LEU A O 1
ATOM 506 N N . ARG A 1 100 ? 84.139 -48.858 -35.495 1.00 84.81 100 ARG A N 1
ATOM 507 C CA . ARG A 1 100 ? 84.735 -48.408 -34.235 1.00 86.94 100 ARG A CA 1
ATOM 508 C C . ARG A 1 100 ? 85.575 -49.480 -33.569 1.00 98.55 100 ARG A C 1
ATOM 509 O O . ARG A 1 100 ? 85.236 -50.661 -33.647 1.00 100.31 100 ARG A O 1
ATOM 517 N N . ARG A 1 101 ? 86.660 -49.063 -32.890 1.00 99.27 101 ARG A N 1
ATOM 518 C CA . ARG A 1 101 ? 87.530 -49.961 -32.140 1.00 104.84 101 ARG A CA 1
ATOM 519 C C . ARG A 1 101 ? 86.942 -50.121 -30.740 1.00 110.83 101 ARG A C 1
ATOM 520 O O . ARG A 1 101 ? 86.994 -49.183 -29.937 1.00 109.16 101 ARG A O 1
ATOM 528 N N . GLU A 1 102 ? 86.330 -51.294 -30.474 1.00 110.09 102 GLU A N 1
ATOM 529 C CA . GLU A 1 102 ? 85.706 -51.617 -29.188 1.00 110.61 102 GLU A CA 1
ATOM 530 C C . GLU A 1 102 ? 86.243 -52.959 -28.667 1.00 119.17 102 GLU A C 1
ATOM 531 O O . GLU A 1 102 ? 86.166 -53.952 -29.405 1.00 120.45 102 GLU A O 1
ATOM 537 N N . PRO A 1 103 ? 86.839 -53.034 -27.442 1.00 118.22 103 PRO A N 1
ATOM 538 C CA . PRO A 1 103 ? 87.036 -51.978 -26.415 1.00 116.56 103 PRO A CA 1
ATOM 539 C C . PRO A 1 103 ? 87.927 -50.807 -26.866 1.00 118.50 103 PRO A C 1
ATOM 540 O O . PRO A 1 103 ? 88.785 -51.011 -27.727 1.00 119.48 103 PRO A O 1
ATOM 544 N N . PRO A 1 104 ? 87.744 -49.574 -26.321 1.00 112.46 104 PRO A N 1
ATOM 545 C CA . PRO A 1 104 ? 88.569 -48.434 -26.776 1.00 114.64 104 PRO A CA 1
ATOM 546 C C . PRO A 1 104 ? 90.054 -48.543 -26.431 1.00 146.73 104 PRO A C 1
ATOM 547 O O . PRO A 1 104 ? 90.411 -48.975 -25.341 1.00 114.56 104 PRO A O 1
ATOM 551 N N . PRO A 1 107 ? 93.205 -53.576 -31.194 1.00 117.37 107 PRO A N 1
ATOM 552 C CA . PRO A 1 107 ? 93.748 -53.596 -32.560 1.00 117.52 107 PRO A CA 1
ATOM 553 C C . PRO A 1 107 ? 93.133 -54.691 -33.432 1.00 122.57 107 PRO A C 1
ATOM 554 O O . PRO A 1 107 ? 93.176 -54.598 -34.659 1.00 121.22 107 PRO A O 1
ATOM 558 N N . ASN A 1 108 ? 92.570 -55.730 -32.792 1.00 121.72 108 ASN A N 1
ATOM 559 C CA . ASN A 1 108 ? 92.004 -56.911 -33.441 1.00 123.16 108 ASN A CA 1
ATOM 560 C C . ASN A 1 108 ? 90.503 -56.852 -33.716 1.00 122.55 108 ASN A C 1
ATOM 561 O O . ASN A 1 108 ? 90.078 -57.280 -34.793 1.00 121.19 108 ASN A O 1
ATOM 566 N N . SER A 1 109 ? 89.698 -56.376 -32.737 1.00 116.31 109 SER A N 1
ATOM 567 C CA . SER A 1 109 ? 88.242 -56.348 -32.855 1.00 112.07 109 SER A CA 1
ATOM 568 C C . SER A 1 109 ? 87.640 -55.002 -33.190 1.00 111.21 109 SER A C 1
ATOM 569 O O . SER A 1 109 ? 88.101 -53.990 -32.685 1.00 109.55 109 SER A O 1
ATOM 572 N N . PHE A 1 110 ? 86.585 -54.996 -34.016 1.00 104.37 110 PHE A N 1
ATOM 573 C CA . PHE A 1 110 ? 85.840 -53.803 -34.413 1.00 98.66 110 PHE A CA 1
ATOM 574 C C . PHE A 1 110 ? 84.339 -54.030 -34.206 1.00 98.60 110 PHE A C 1
ATOM 575 O O . PHE A 1 110 ? 83.885 -55.177 -34.169 1.00 100.13 110 PHE A O 1
ATOM 583 N N . ARG A 1 111 ? 83.575 -52.931 -34.085 1.00 89.54 111 ARG A N 1
ATOM 584 C CA . ARG A 1 111 ? 82.122 -52.936 -33.925 1.00 86.11 111 ARG A CA 1
ATOM 585 C C . ARG A 1 111 ? 81.500 -52.006 -34.965 1.00 85.70 111 ARG A C 1
ATOM 586 O O . ARG A 1 111 ? 82.016 -50.904 -35.184 1.00 83.02 111 ARG A O 1
ATOM 588 N N . LEU A 1 112 ? 80.408 -52.449 -35.618 1.00 81.39 112 LEU A N 1
ATOM 589 C CA . LEU A 1 112 ? 79.685 -51.614 -36.578 1.00 78.05 112 LEU A CA 1
ATOM 590 C C . LEU A 1 112 ? 78.635 -50.828 -35.799 1.00 78.82 112 LEU A C 1
ATOM 591 O O . LEU A 1 112 ? 77.737 -51.426 -35.202 1.00 78.85 112 LEU A O 1
ATOM 596 N N . GLU A 1 113 ? 78.788 -49.495 -35.756 1.00 72.69 113 GLU A N 1
ATOM 597 C CA . GLU A 1 113 ? 77.906 -48.603 -35.011 1.00 69.81 113 GLU A CA 1
ATOM 598 C C . GLU A 1 113 ? 77.118 -47.685 -35.916 1.00 68.45 113 GLU A C 1
ATOM 599 O O . GLU A 1 113 ? 77.676 -47.106 -36.843 1.00 66.80 113 GLU A O 1
ATOM 605 N N . LYS A 1 114 ? 75.828 -47.514 -35.606 1.00 62.41 114 LYS A N 1
ATOM 606 C CA . LYS A 1 114 ? 74.917 -46.622 -36.307 1.00 58.72 114 LYS A CA 1
ATOM 607 C C . LYS A 1 114 ? 75.052 -45.237 -35.669 1.00 60.52 114 LYS A C 1
ATOM 608 O O . LYS A 1 114 ? 74.875 -45.085 -34.456 1.00 60.89 114 LYS A O 1
ATOM 614 N N . ILE A 1 115 ? 75.450 -44.249 -36.483 1.00 54.21 115 ILE A N 1
ATOM 615 C CA . ILE A 1 115 ? 75.654 -42.863 -36.075 1.00 50.88 115 ILE A CA 1
ATOM 616 C C . ILE A 1 115 ? 74.741 -41.927 -36.881 1.00 47.98 115 ILE A C 1
ATOM 617 O O . ILE A 1 115 ? 74.285 -42.272 -37.976 1.00 45.34 115 ILE A O 1
ATOM 622 N N . LEU A 1 116 ? 74.467 -40.754 -36.329 1.00 42.38 116 LEU A N 1
ATOM 623 C CA . LEU A 1 116 ? 73.622 -39.766 -36.981 1.00 40.97 116 LEU A CA 1
ATOM 624 C C . LEU A 1 116 ? 74.515 -38.598 -37.418 1.00 42.41 116 LEU A C 1
ATOM 625 O O . LEU A 1 116 ? 75.303 -38.099 -36.612 1.00 43.00 116 LEU A O 1
ATOM 630 N N . VAL A 1 117 ? 74.468 -38.229 -38.707 1.00 36.35 117 VAL A N 1
ATOM 631 C CA . VAL A 1 117 ? 75.280 -37.125 -39.250 1.00 35.24 117 VAL A CA 1
ATOM 632 C C . VAL A 1 117 ? 74.412 -36.118 -39.956 1.00 38.15 117 VAL A C 1
ATOM 633 O O . VAL A 1 117 ? 73.474 -36.515 -40.643 1.00 38.09 117 VAL A O 1
ATOM 637 N N . SER A 1 118 ? 74.751 -34.815 -39.827 1.00 33.46 118 SER A N 1
ATOM 638 C CA . SER A 1 118 ? 74.039 -33.729 -40.513 1.00 32.41 118 SER A CA 1
ATOM 639 C C . SER A 1 118 ? 74.687 -33.558 -41.890 1.00 36.85 118 SER A C 1
ATOM 640 O O . SER A 1 118 ? 75.900 -33.285 -41.995 1.00 36.11 118 SER A O 1
ATOM 643 N N . VAL A 1 119 ? 73.876 -33.746 -42.935 1.00 33.30 119 VAL A N 1
ATOM 644 C CA . VAL A 1 119 ? 74.296 -33.698 -44.345 1.00 34.21 119 VAL A CA 1
ATOM 645 C C . VAL A 1 119 ? 74.144 -32.285 -44.939 1.00 36.54 119 VAL A C 1
ATOM 646 O O . VAL A 1 119 ? 74.914 -31.890 -45.805 1.00 36.45 119 VAL A O 1
ATOM 650 N N . GLY A 1 120 ? 73.135 -31.561 -44.478 1.00 32.32 120 GLY A N 1
ATOM 651 C CA . GLY A 1 120 ? 72.826 -30.209 -44.920 1.00 31.07 120 GLY A CA 1
ATOM 652 C C . GLY A 1 120 ? 71.700 -29.645 -44.095 1.00 34.13 120 GLY A C 1
ATOM 653 O O . GLY A 1 120 ? 71.307 -30.261 -43.102 1.00 34.58 120 GLY A O 1
ATOM 654 N N . CYS A 1 121 ? 71.185 -28.472 -44.485 1.00 30.30 121 CYS A N 1
ATOM 655 C CA . CYS A 1 121 ? 70.058 -27.824 -43.804 1.00 27.87 121 CYS A CA 1
ATOM 656 C C . CYS A 1 121 ? 68.903 -27.563 -44.753 1.00 29.80 121 CYS A C 1
ATOM 657 O O . CYS A 1 121 ? 69.103 -27.446 -45.969 1.00 28.66 121 CYS A O 1
ATOM 660 N N . THR A 1 122 ? 67.682 -27.522 -44.208 1.00 23.86 122 THR A N 1
ATOM 661 C CA . THR A 1 122 ? 66.459 -27.186 -44.961 1.00 20.92 122 THR A CA 1
ATOM 662 C C . THR A 1 122 ? 65.752 -26.100 -44.161 1.00 23.45 122 THR A C 1
ATOM 663 O O . THR A 1 122 ? 66.107 -25.866 -43.014 1.00 21.84 122 THR A O 1
ATOM 667 N N . CYS A 1 123 ? 64.782 -25.432 -44.759 1.00 22.90 123 CYS A N 1
ATOM 668 C CA . CYS A 1 123 ? 64.055 -24.363 -44.085 1.00 22.98 123 CYS A CA 1
ATOM 669 C C . CYS A 1 123 ? 62.676 -24.874 -43.743 1.00 26.89 123 CYS A C 1
ATOM 670 O O . CYS A 1 123 ? 61.953 -25.283 -44.649 1.00 25.68 123 CYS A O 1
ATOM 673 N N . VAL A 1 124 ? 62.296 -24.788 -42.453 1.00 24.25 124 VAL A N 1
ATOM 674 C CA . VAL A 1 124 ? 60.972 -25.197 -41.995 1.00 24.27 124 VAL A CA 1
ATOM 675 C C . VAL A 1 124 ? 60.180 -23.977 -41.501 1.00 26.28 124 VAL A C 1
ATOM 676 O O . VAL A 1 124 ? 60.742 -23.008 -40.990 1.00 24.19 124 VAL A O 1
ATOM 680 N N . THR A 1 125 ? 58.866 -24.051 -41.654 1.00 22.73 125 THR A N 1
ATOM 681 C CA . THR A 1 125 ? 57.918 -22.994 -41.310 1.00 23.52 125 THR A CA 1
ATOM 682 C C . THR A 1 125 ? 56.872 -23.577 -40.321 1.00 28.32 125 THR A C 1
ATOM 683 O O . THR A 1 125 ? 56.565 -24.769 -40.443 1.00 28.76 125 THR A O 1
ATOM 687 N N . PRO A 1 126 ? 56.244 -22.757 -39.433 1.00 25.96 126 PRO A N 1
ATOM 688 C CA . PRO A 1 126 ? 55.211 -23.307 -38.534 1.00 27.17 126 PRO A CA 1
ATOM 689 C C . PRO A 1 126 ? 53.833 -23.454 -39.210 1.00 32.29 126 PRO A C 1
ATOM 690 O O . PRO A 1 126 ? 52.897 -23.905 -38.557 1.00 32.86 126 PRO A O 1
ATOM 694 N N . ILE A 1 127 ? 53.683 -22.991 -40.463 1.00 29.26 127 ILE A N 1
ATOM 695 C CA . ILE A 1 127 ? 52.430 -23.091 -41.213 1.00 31.96 127 ILE A CA 1
ATOM 696 C C . ILE A 1 127 ? 52.595 -24.084 -42.370 1.00 37.44 127 ILE A C 1
ATOM 697 O O . ILE A 1 127 ? 53.386 -23.842 -43.290 1.00 38.44 127 ILE A O 1
ATOM 702 N N . VAL A 1 128 ? 51.843 -25.195 -42.331 1.00 35.57 128 VAL A N 1
ATOM 703 C CA . VAL A 1 128 ? 51.923 -26.212 -43.384 1.00 37.59 128 VAL A CA 1
ATOM 704 C C . VAL A 1 128 ? 50.806 -25.984 -44.401 1.00 44.06 128 VAL A C 1
ATOM 705 O O . VAL A 1 128 ? 49.640 -25.909 -44.027 1.00 44.91 128 VAL A O 1
ATOM 709 N N . HIS A 1 129 ? 51.179 -25.827 -45.678 1.00 42.49 129 HIS A N 1
ATOM 710 C CA . HIS A 1 129 ? 50.249 -25.536 -46.764 1.00 59.10 129 HIS A CA 1
ATOM 711 C C . HIS A 1 129 ? 49.985 -26.762 -47.628 1.00 101.19 129 HIS A C 1
ATOM 712 O O . HIS A 1 129 ? 48.838 -27.191 -47.739 1.00 78.48 129 HIS A O 1
ATOM 719 N N . ASN B 1 36 ? 62.117 -46.541 -41.915 1.00 74.54 36 ASN B N 1
ATOM 720 C CA . ASN B 1 36 ? 61.351 -45.476 -42.558 1.00 73.40 36 ASN B CA 1
ATOM 721 C C . ASN B 1 36 ? 61.616 -44.105 -41.887 1.00 74.47 36 ASN B C 1
ATOM 722 O O . ASN B 1 36 ? 61.385 -43.956 -40.676 1.00 73.70 36 ASN B O 1
ATOM 727 N N . PRO B 1 37 ? 62.117 -43.106 -42.659 1.00 68.52 37 PRO B N 1
ATOM 728 C CA . PRO B 1 37 ? 62.442 -41.793 -42.065 1.00 66.09 37 PRO B CA 1
ATOM 729 C C . PRO B 1 37 ? 61.244 -40.902 -41.710 1.00 66.41 37 PRO B C 1
ATOM 730 O O . PRO B 1 37 ? 61.430 -39.910 -40.999 1.00 64.26 37 PRO B O 1
ATOM 734 N N . LYS B 1 38 ? 60.027 -41.256 -42.191 1.00 62.13 38 LYS B N 1
ATOM 735 C CA . LYS B 1 38 ? 58.759 -40.556 -41.926 1.00 60.83 38 LYS B CA 1
ATOM 736 C C . LYS B 1 38 ? 58.389 -40.628 -40.432 1.00 62.78 38 LYS B C 1
ATOM 737 O O . LYS B 1 38 ? 57.782 -39.696 -39.889 1.00 61.69 38 LYS B O 1
ATOM 743 N N . ARG B 1 39 ? 58.752 -41.758 -39.793 1.00 57.67 39 ARG B N 1
ATOM 744 C CA . ARG B 1 39 ? 58.519 -42.090 -38.385 1.00 56.81 39 ARG B CA 1
ATOM 745 C C . ARG B 1 39 ? 59.569 -41.469 -37.454 1.00 55.40 39 ARG B C 1
ATOM 746 O O . ARG B 1 39 ? 59.323 -41.360 -36.251 1.00 54.95 39 ARG B O 1
ATOM 754 N N . SER B 1 40 ? 60.737 -41.091 -38.000 1.00 49.21 40 SER B N 1
ATOM 755 C CA . SER B 1 40 ? 61.836 -40.480 -37.240 1.00 47.57 40 SER B CA 1
ATOM 756 C C . SER B 1 40 ? 61.796 -38.948 -37.317 1.00 45.01 40 SER B C 1
ATOM 757 O O . SER B 1 40 ? 62.102 -38.289 -36.332 1.00 44.55 40 SER B O 1
ATOM 760 N N . SER B 1 41 ? 61.407 -38.391 -38.477 1.00 37.39 41 SER B N 1
ATOM 761 C CA . SER B 1 41 ? 61.353 -36.944 -38.702 1.00 35.07 41 SER B CA 1
ATOM 762 C C . SER B 1 41 ? 60.285 -36.543 -39.719 1.00 36.87 41 SER B C 1
ATOM 763 O O . SER B 1 41 ? 60.062 -37.239 -40.717 1.00 37.37 41 SER B O 1
ATOM 766 N N . ASP B 1 42 ? 59.663 -35.385 -39.485 1.00 29.94 42 ASP B N 1
ATOM 767 C CA . ASP B 1 42 ? 58.625 -34.870 -40.371 1.00 28.18 42 ASP B CA 1
ATOM 768 C C . ASP B 1 42 ? 59.018 -33.566 -41.080 1.00 29.06 42 ASP B C 1
ATOM 769 O O . ASP B 1 42 ? 58.151 -32.861 -41.593 1.00 28.61 42 ASP B O 1
ATOM 774 N N . TYR B 1 43 ? 60.321 -33.255 -41.139 1.00 25.42 43 TYR B N 1
ATOM 775 C CA . TYR B 1 43 ? 60.816 -32.100 -41.896 1.00 26.20 43 TYR B CA 1
ATOM 776 C C . TYR B 1 43 ? 60.410 -32.191 -43.367 1.00 28.47 43 TYR B C 1
ATOM 777 O O . TYR B 1 43 ? 60.194 -31.162 -43.995 1.00 28.82 43 TYR B O 1
ATOM 786 N N . TYR B 1 44 ? 60.256 -33.431 -43.901 1.00 24.63 44 TYR B N 1
ATOM 787 C CA . TYR B 1 44 ? 59.842 -33.663 -45.292 1.00 24.14 44 TYR B CA 1
ATOM 788 C C . TYR B 1 44 ? 58.508 -32.958 -45.613 1.00 30.04 44 TYR B C 1
ATOM 789 O O . TYR B 1 44 ? 58.280 -32.531 -46.751 1.00 30.86 44 TYR B O 1
ATOM 798 N N . ASN B 1 45 ? 57.642 -32.826 -44.617 1.00 26.64 45 ASN B N 1
ATOM 799 C CA . ASN B 1 45 ? 56.347 -32.190 -44.826 1.00 28.21 45 ASN B CA 1
ATOM 800 C C . ASN B 1 45 ? 56.326 -30.694 -44.449 1.00 31.71 45 ASN B C 1
ATOM 801 O O . ASN B 1 45 ? 55.474 -29.948 -44.925 1.00 32.05 45 ASN B O 1
ATOM 806 N N . ARG B 1 46 ? 57.236 -30.272 -43.579 1.00 25.64 46 ARG B N 1
ATOM 807 C CA . ARG B 1 46 ? 57.260 -28.910 -43.042 1.00 25.25 46 ARG B CA 1
ATOM 808 C C . ARG B 1 46 ? 58.216 -27.967 -43.747 1.00 27.23 46 ARG B C 1
ATOM 809 O O . ARG B 1 46 ? 58.151 -26.748 -43.544 1.00 25.65 46 ARG B O 1
ATOM 817 N N . SER B 1 47 ? 59.110 -28.529 -44.566 1.00 24.42 47 SER B N 1
ATOM 818 C CA . SER B 1 47 ? 60.107 -27.761 -45.305 1.00 23.61 47 SER B CA 1
ATOM 819 C C . SER B 1 47 ? 59.467 -26.897 -46.402 1.00 28.37 47 SER B C 1
ATOM 820 O O . SER B 1 47 ? 58.458 -27.294 -46.993 1.00 26.75 47 SER B O 1
ATOM 823 N N . THR B 1 48 ? 60.111 -25.744 -46.721 1.00 25.42 48 THR B N 1
ATOM 824 C CA . THR B 1 48 ? 59.731 -24.895 -47.857 1.00 24.62 48 THR B CA 1
ATOM 825 C C . THR B 1 48 ? 60.117 -25.626 -49.161 1.00 28.42 48 THR B C 1
ATOM 826 O O . THR B 1 48 ? 59.652 -25.264 -50.233 1.00 29.14 48 THR B O 1
ATOM 830 N N . SER B 1 49 ? 60.963 -26.668 -49.067 1.00 24.95 49 SER B N 1
ATOM 831 C CA . SER B 1 49 ? 61.335 -27.507 -50.209 1.00 24.85 49 SER B CA 1
ATOM 832 C C . SER B 1 49 ? 60.950 -28.931 -49.792 1.00 27.13 49 SER B C 1
ATOM 833 O O . SER B 1 49 ? 61.830 -29.721 -49.436 1.00 26.33 49 SER B O 1
ATOM 836 N N . PRO B 1 50 ? 59.616 -29.228 -49.690 1.00 23.84 50 PRO B N 1
ATOM 837 C CA . PRO B 1 50 ? 59.198 -30.539 -49.174 1.00 25.20 50 PRO B CA 1
ATOM 838 C C . PRO B 1 50 ? 59.573 -31.690 -50.084 1.00 30.97 50 PRO B C 1
ATOM 839 O O . PRO B 1 50 ? 59.885 -31.476 -51.262 1.00 31.40 50 PRO B O 1
ATOM 843 N N . TRP B 1 51 ? 59.589 -32.901 -49.526 1.00 30.21 51 TRP B N 1
ATOM 844 C CA . TRP B 1 51 ? 59.937 -34.081 -50.307 1.00 30.32 51 TRP B CA 1
ATOM 845 C C . TRP B 1 51 ? 59.100 -35.301 -49.935 1.00 33.95 51 TRP B C 1
ATOM 846 O O . TRP B 1 51 ? 58.398 -35.308 -48.930 1.00 32.26 51 TRP B O 1
ATOM 857 N N . ASN B 1 52 ? 59.139 -36.305 -50.800 1.00 33.62 52 ASN B N 1
ATOM 858 C CA . ASN B 1 52 ? 58.502 -37.605 -50.612 1.00 36.11 52 ASN B CA 1
ATOM 859 C C . ASN B 1 52 ? 59.625 -38.590 -50.462 1.00 42.77 52 ASN B C 1
ATOM 860 O O . ASN B 1 52 ? 60.719 -38.333 -50.963 1.00 41.59 52 ASN B O 1
ATOM 865 N N . LEU B 1 53 ? 59.375 -39.705 -49.770 1.00 43.82 53 LEU B N 1
ATOM 866 C CA . LEU B 1 53 ? 60.380 -40.746 -49.574 1.00 46.45 53 LEU B CA 1
ATOM 867 C C . LEU B 1 53 ? 59.981 -41.990 -50.339 1.00 56.20 53 LEU B C 1
ATOM 868 O O . LEU B 1 53 ? 58.855 -42.470 -50.200 1.00 57.56 53 LEU B O 1
ATOM 873 N N . HIS B 1 54 ? 60.882 -42.474 -51.191 1.00 56.53 54 HIS B N 1
ATOM 874 C CA . HIS B 1 54 ? 60.617 -43.637 -52.029 1.00 60.26 54 HIS B CA 1
ATOM 875 C C . HIS B 1 54 ? 61.515 -44.817 -51.668 1.00 65.92 54 HIS B C 1
ATOM 876 O O . HIS B 1 54 ? 62.715 -44.634 -51.439 1.00 63.50 54 HIS B O 1
ATOM 883 N N . ARG B 1 55 ? 60.920 -46.024 -51.573 1.00 66.74 55 ARG B N 1
ATOM 884 C CA . ARG B 1 55 ? 61.677 -47.228 -51.222 1.00 68.64 55 ARG B CA 1
ATOM 885 C C . ARG B 1 55 ? 62.379 -47.836 -52.439 1.00 74.28 55 ARG B C 1
ATOM 886 O O . ARG B 1 55 ? 61.742 -48.129 -53.451 1.00 74.70 55 ARG B O 1
ATOM 894 N N . ASN B 1 56 ? 63.709 -47.957 -52.348 1.00 71.65 56 ASN B N 1
ATOM 895 C CA . ASN B 1 56 ? 64.551 -48.544 -53.387 1.00 72.84 56 ASN B CA 1
ATOM 896 C C . ASN B 1 56 ? 64.912 -49.943 -52.886 1.00 78.92 56 ASN B C 1
ATOM 897 O O . ASN B 1 56 ? 65.653 -50.079 -51.906 1.00 78.63 56 ASN B O 1
ATOM 902 N N . GLU B 1 57 ? 64.323 -50.975 -53.509 1.00 76.94 57 GLU B N 1
ATOM 903 C CA . GLU B 1 57 ? 64.530 -52.364 -53.107 1.00 78.84 57 GLU B CA 1
ATOM 904 C C . GLU B 1 57 ? 65.546 -53.081 -53.981 1.00 82.28 57 GLU B C 1
ATOM 905 O O . GLU B 1 57 ? 65.527 -52.939 -55.208 1.00 82.28 57 GLU B O 1
ATOM 911 N N . ASP B 1 58 ? 66.441 -53.848 -53.331 1.00 77.94 58 ASP B N 1
ATOM 912 C CA . ASP B 1 58 ? 67.484 -54.649 -53.971 1.00 78.44 58 ASP B CA 1
ATOM 913 C C . ASP B 1 58 ? 67.859 -55.824 -53.049 1.00 81.90 58 ASP B C 1
ATOM 914 O O . ASP B 1 58 ? 68.461 -55.593 -51.995 1.00 79.82 58 ASP B O 1
ATOM 919 N N . PRO B 1 59 ? 67.494 -57.085 -53.403 1.00 79.68 59 PRO B N 1
ATOM 920 C CA . PRO B 1 59 ? 67.839 -58.224 -52.526 1.00 80.87 59 PRO B CA 1
ATOM 921 C C . PRO B 1 59 ? 69.334 -58.563 -52.524 1.00 83.83 59 PRO B C 1
ATOM 922 O O . PRO B 1 59 ? 69.844 -59.066 -51.519 1.00 83.96 59 PRO B O 1
ATOM 926 N N . GLU B 1 60 ? 70.038 -58.254 -53.635 1.00 78.93 60 GLU B N 1
ATOM 927 C CA . GLU B 1 60 ? 71.477 -58.502 -53.824 1.00 78.99 60 GLU B CA 1
ATOM 928 C C . GLU B 1 60 ? 72.377 -57.406 -53.215 1.00 78.62 60 GLU B C 1
ATOM 929 O O . GLU B 1 60 ? 73.595 -57.412 -53.423 1.00 78.47 60 GLU B O 1
ATOM 935 N N . ARG B 1 61 ? 71.774 -56.489 -52.451 1.00 72.38 61 ARG B N 1
ATOM 936 C CA . ARG B 1 61 ? 72.457 -55.370 -51.801 1.00 69.45 61 ARG B CA 1
ATOM 937 C C . ARG B 1 61 ? 72.101 -55.311 -50.313 1.00 73.54 61 ARG B C 1
ATOM 938 O O . ARG B 1 61 ? 70.986 -55.671 -49.935 1.00 72.42 61 ARG B O 1
ATOM 946 N N . TYR B 1 62 ? 73.062 -54.882 -49.476 1.00 72.04 62 TYR B N 1
ATOM 947 C CA . TYR B 1 62 ? 72.861 -54.658 -48.052 1.00 72.49 62 TYR B CA 1
ATOM 948 C C . TYR B 1 62 ? 73.241 -53.207 -47.699 1.00 75.93 62 TYR B C 1
ATOM 949 O O . TYR B 1 62 ? 74.390 -52.812 -47.935 1.00 76.02 62 TYR B O 1
ATOM 958 N N . PRO B 1 63 ? 72.308 -52.404 -47.127 1.00 70.56 63 PRO B N 1
ATOM 959 C CA . PRO B 1 63 ? 70.900 -52.725 -46.800 1.00 70.66 63 PRO B CA 1
ATOM 960 C C . PRO B 1 63 ? 70.037 -52.939 -48.040 1.00 76.21 63 PRO B C 1
ATOM 961 O O . PRO B 1 63 ? 70.254 -52.280 -49.065 1.00 74.83 63 PRO B O 1
ATOM 965 N N . SER B 1 64 ? 69.089 -53.895 -47.949 1.00 75.14 64 SER B N 1
ATOM 966 C CA . SER B 1 64 ? 68.169 -54.266 -49.030 1.00 76.07 64 SER B CA 1
ATOM 967 C C . SER B 1 64 ? 67.227 -53.128 -49.429 1.00 78.55 64 SER B C 1
ATOM 968 O O . SER B 1 64 ? 66.971 -52.931 -50.619 1.00 78.37 64 SER B O 1
ATOM 971 N N . VAL B 1 65 ? 66.741 -52.369 -48.429 1.00 73.92 65 VAL B N 1
ATOM 972 C CA . VAL B 1 65 ? 65.848 -51.229 -48.625 1.00 71.68 65 VAL B CA 1
ATOM 973 C C . VAL B 1 65 ? 66.564 -49.921 -48.272 1.00 70.11 65 VAL B C 1
ATOM 974 O O . VAL B 1 65 ? 67.147 -49.792 -47.193 1.00 68.37 65 VAL B O 1
ATOM 978 N N . ILE B 1 66 ? 66.557 -48.976 -49.225 1.00 64.47 66 ILE B N 1
ATOM 979 C CA . ILE B 1 66 ? 67.122 -47.635 -49.058 1.00 61.20 66 ILE B CA 1
ATOM 980 C C . ILE B 1 66 ? 66.023 -46.622 -49.386 1.00 62.12 66 ILE B C 1
ATOM 981 O O . ILE B 1 66 ? 65.427 -46.689 -50.459 1.00 61.76 66 ILE B O 1
ATOM 986 N N . TRP B 1 67 ? 65.725 -45.727 -48.437 1.00 56.91 67 TRP B N 1
ATOM 987 C CA . TRP B 1 67 ? 64.714 -44.697 -48.619 1.00 55.77 67 TRP B CA 1
ATOM 988 C C . TRP B 1 67 ? 65.352 -43.472 -49.243 1.00 54.81 67 TRP B C 1
ATOM 989 O O . TRP B 1 67 ? 66.335 -42.953 -48.706 1.00 53.93 67 TRP B O 1
ATOM 1000 N N . GLU B 1 68 ? 64.833 -43.041 -50.401 1.00 47.84 68 GLU B N 1
ATOM 1001 C CA . GLU B 1 68 ? 65.384 -41.880 -51.091 1.00 44.94 68 GLU B CA 1
ATOM 1002 C C . GLU B 1 68 ? 64.403 -40.742 -51.199 1.00 44.22 68 GLU B C 1
ATOM 1003 O O . GLU B 1 68 ? 63.238 -40.953 -51.538 1.00 44.35 68 GLU B O 1
ATOM 1009 N N . ALA B 1 69 ? 64.892 -39.529 -50.919 1.00 35.23 69 ALA B N 1
ATOM 1010 C CA . ALA B 1 69 ? 64.094 -38.318 -50.991 1.00 32.70 69 ALA B CA 1
ATOM 1011 C C . ALA B 1 69 ? 63.933 -37.861 -52.428 1.00 39.63 69 ALA B C 1
ATOM 1012 O O . ALA B 1 69 ? 64.887 -37.870 -53.201 1.00 40.67 69 ALA B O 1
ATOM 1014 N N . LYS B 1 70 ? 62.719 -37.471 -52.787 1.00 37.42 70 LYS B N 1
ATOM 1015 C CA . LYS B 1 70 ? 62.395 -36.927 -54.104 1.00 37.76 70 LYS B CA 1
ATOM 1016 C C . LYS B 1 70 ? 61.633 -35.633 -53.846 1.00 40.79 70 LYS B C 1
ATOM 1017 O O . LYS B 1 70 ? 60.574 -35.664 -53.209 1.00 39.57 70 LYS B O 1
ATOM 1023 N N . CYS B 1 71 ? 62.216 -34.491 -54.268 1.00 35.96 71 CYS B N 1
ATOM 1024 C CA . CYS B 1 71 ? 61.619 -33.157 -54.102 1.00 34.77 71 CYS B CA 1
ATOM 1025 C C . CYS B 1 71 ? 60.232 -33.148 -54.705 1.00 36.54 71 CYS B C 1
ATOM 1026 O O . CYS B 1 71 ? 60.029 -33.683 -55.791 1.00 34.82 71 CYS B O 1
ATOM 1029 N N . ARG B 1 72 ? 59.269 -32.613 -53.960 1.00 32.73 72 ARG B N 1
ATOM 1030 C CA . ARG B 1 72 ? 57.867 -32.599 -54.370 1.00 32.68 72 ARG B CA 1
ATOM 1031 C C . ARG B 1 72 ? 57.612 -31.607 -55.502 1.00 35.20 72 ARG B C 1
ATOM 1032 O O . ARG B 1 72 ? 56.744 -31.846 -56.340 1.00 35.25 72 ARG B O 1
ATOM 1040 N N . HIS B 1 73 ? 58.341 -30.466 -55.490 1.00 29.86 73 HIS B N 1
ATOM 1041 C CA . HIS B 1 73 ? 58.133 -29.359 -56.432 1.00 29.21 73 HIS B CA 1
ATOM 1042 C C . HIS B 1 73 ? 59.444 -28.908 -57.027 1.00 31.96 73 HIS B C 1
ATOM 1043 O O . HIS B 1 73 ? 60.504 -29.173 -56.451 1.00 29.72 73 HIS B O 1
ATOM 1050 N N . LEU B 1 74 ? 59.369 -28.201 -58.183 1.00 28.23 74 LEU B N 1
ATOM 1051 C CA . LEU B 1 74 ? 60.524 -27.569 -58.807 1.00 25.88 74 LEU B CA 1
ATOM 1052 C C . LEU B 1 74 ? 60.833 -26.280 -58.012 1.00 28.42 74 LEU B C 1
ATOM 1053 O O . LEU B 1 74 ? 61.961 -26.086 -57.582 1.00 26.04 74 LEU B O 1
ATOM 1058 N N . GLY B 1 75 ? 59.823 -25.461 -57.745 1.00 26.06 75 GLY B N 1
ATOM 1059 C CA . GLY B 1 75 ? 59.999 -24.269 -56.922 1.00 23.52 75 GLY B CA 1
ATOM 1060 C C . GLY B 1 75 ? 59.989 -24.587 -55.441 1.00 29.59 75 GLY B C 1
ATOM 1061 O O . GLY B 1 75 ? 60.009 -25.758 -55.045 1.00 30.88 75 GLY B O 1
ATOM 1062 N N . CYS B 1 76 ? 59.976 -23.550 -54.604 1.00 24.94 76 CYS B N 1
ATOM 1063 C CA . CYS B 1 76 ? 59.897 -23.689 -53.137 1.00 25.51 76 CYS B CA 1
ATOM 1064 C C . CYS B 1 76 ? 58.574 -23.065 -52.680 1.00 33.42 76 CYS B C 1
ATOM 1065 O O . CYS B 1 76 ? 58.066 -22.172 -53.350 1.00 32.66 76 CYS B O 1
ATOM 1068 N N . ILE B 1 77 ? 58.063 -23.451 -51.505 1.00 31.42 77 ILE B N 1
ATOM 1069 C CA . ILE B 1 77 ? 56.812 -22.896 -50.979 1.00 34.07 77 ILE B CA 1
ATOM 1070 C C . ILE B 1 77 ? 57.089 -21.560 -50.319 1.00 38.73 77 ILE B C 1
ATOM 1071 O O . ILE B 1 77 ? 57.904 -21.491 -49.403 1.00 37.03 77 ILE B O 1
ATOM 1076 N N . ASN B 1 78 ? 56.418 -20.497 -50.787 1.00 37.01 78 ASN B N 1
ATOM 1077 C CA . ASN B 1 78 ? 56.607 -19.164 -50.226 1.00 37.74 78 ASN B CA 1
ATOM 1078 C C . ASN B 1 78 ? 55.701 -18.912 -49.001 1.00 45.47 78 ASN B C 1
ATOM 1079 O O . ASN B 1 78 ? 55.007 -19.826 -48.542 1.00 44.87 78 ASN B O 1
ATOM 1084 N N . ALA B 1 79 ? 55.704 -17.662 -48.499 1.00 46.69 79 ALA B N 1
ATOM 1085 C CA . ALA B 1 79 ? 54.926 -17.203 -47.345 1.00 49.07 79 ALA B CA 1
ATOM 1086 C C . ALA B 1 79 ? 53.405 -17.390 -47.483 1.00 56.52 79 ALA B C 1
ATOM 1087 O O . ALA B 1 79 ? 52.737 -17.638 -46.480 1.00 57.13 79 ALA B O 1
ATOM 1089 N N . ASP B 1 80 ? 52.866 -17.279 -48.713 1.00 53.58 80 ASP B N 1
ATOM 1090 C CA . ASP B 1 80 ? 51.431 -17.399 -48.996 1.00 54.85 80 ASP B CA 1
ATOM 1091 C C . ASP B 1 80 ? 50.966 -18.843 -49.296 1.00 57.84 80 ASP B C 1
ATOM 1092 O O . ASP B 1 80 ? 49.775 -19.064 -49.551 1.00 59.25 80 ASP B O 1
ATOM 1097 N N . GLY B 1 81 ? 51.898 -19.801 -49.268 1.00 51.18 81 GLY B N 1
ATOM 1098 C CA . GLY B 1 81 ? 51.620 -21.207 -49.545 1.00 49.11 81 GLY B CA 1
ATOM 1099 C C . GLY B 1 81 ? 51.701 -21.583 -51.009 1.00 51.52 81 GLY B C 1
ATOM 1100 O O . GLY B 1 81 ? 51.244 -22.665 -51.407 1.00 52.08 81 GLY B O 1
ATOM 1101 N N . ASN B 1 82 ? 52.272 -20.694 -51.835 1.00 43.87 82 ASN B N 1
ATOM 1102 C CA . ASN B 1 82 ? 52.359 -20.983 -53.257 1.00 42.34 82 ASN B CA 1
ATOM 1103 C C . ASN B 1 82 ? 53.745 -21.447 -53.631 1.00 39.40 82 ASN B C 1
ATOM 1104 O O . ASN B 1 82 ? 54.725 -21.008 -53.023 1.00 35.52 82 ASN B O 1
ATOM 1109 N N . VAL B 1 83 ? 53.822 -22.301 -54.665 1.00 37.44 83 VAL B N 1
ATOM 1110 C CA . VAL B 1 83 ? 55.080 -22.766 -55.255 1.00 36.36 83 VAL B CA 1
ATOM 1111 C C . VAL B 1 83 ? 55.668 -21.518 -55.928 1.00 38.65 83 VAL B C 1
ATOM 1112 O O . VAL B 1 83 ? 55.014 -20.894 -56.752 1.00 38.31 83 VAL B O 1
ATOM 1116 N N . ASP B 1 84 ? 56.844 -21.104 -55.484 1.00 32.84 84 ASP B N 1
ATOM 1117 C CA . ASP B 1 84 ? 57.534 -19.922 -55.985 1.00 30.24 84 ASP B CA 1
ATOM 1118 C C . ASP B 1 84 ? 58.721 -20.357 -56.859 1.00 30.71 84 ASP B C 1
ATOM 1119 O O . ASP B 1 84 ? 59.636 -21.013 -56.370 1.00 29.59 84 ASP B O 1
ATOM 1124 N N . TYR B 1 85 ? 58.722 -19.953 -58.130 1.00 26.01 85 TYR B N 1
ATOM 1125 C CA . TYR B 1 85 ? 59.753 -20.335 -59.122 1.00 26.66 85 TYR B CA 1
ATOM 1126 C C . TYR B 1 85 ? 60.956 -19.375 -59.214 1.00 31.39 85 TYR B C 1
ATOM 1127 O O . TYR B 1 85 ? 61.789 -19.541 -60.115 1.00 29.55 85 TYR B O 1
ATOM 1136 N N . HIS B 1 86 ? 61.095 -18.458 -58.234 1.00 27.39 86 HIS B N 1
ATOM 1137 C CA . HIS B 1 86 ? 62.270 -17.590 -58.062 1.00 27.46 86 HIS B CA 1
ATOM 1138 C C . HIS B 1 86 ? 63.335 -18.383 -57.262 1.00 29.61 86 HIS B C 1
ATOM 1139 O O . HIS B 1 86 ? 64.421 -17.894 -56.994 1.00 28.29 86 HIS B O 1
ATOM 1146 N N . MET B 1 87 ? 62.993 -19.578 -56.827 1.00 27.39 87 MET B N 1
ATOM 1147 C CA . MET B 1 87 ? 63.872 -20.476 -56.096 1.00 29.46 87 MET B CA 1
ATOM 1148 C C . MET B 1 87 ? 63.573 -21.897 -56.536 1.00 30.36 87 MET B C 1
ATOM 1149 O O . MET B 1 87 ? 62.537 -22.131 -57.153 1.00 30.34 87 MET B O 1
ATOM 1154 N N . ASN B 1 88 ? 64.463 -22.841 -56.232 1.00 25.62 88 ASN B N 1
ATOM 1155 C CA . ASN B 1 88 ? 64.276 -24.245 -56.599 1.00 23.72 88 ASN B CA 1
ATOM 1156 C C . ASN B 1 88 ? 64.487 -25.160 -55.431 1.00 25.24 88 ASN B C 1
ATOM 1157 O O . ASN B 1 88 ? 65.381 -24.913 -54.638 1.00 24.08 88 ASN B O 1
ATOM 1162 N N . SER B 1 89 ? 63.697 -26.256 -55.354 1.00 22.20 89 SER B N 1
ATOM 1163 C CA . SER B 1 89 ? 63.909 -27.338 -54.389 1.00 22.15 89 SER B CA 1
ATOM 1164 C C . SER B 1 89 ? 64.935 -28.247 -55.063 1.00 27.02 89 SER B C 1
ATOM 1165 O O . SER B 1 89 ? 64.790 -28.581 -56.249 1.00 25.47 89 SER B O 1
ATOM 1168 N N . VAL B 1 90 ? 66.011 -28.575 -54.346 1.00 26.01 90 VAL B N 1
ATOM 1169 C CA . VAL B 1 90 ? 67.108 -29.404 -54.841 1.00 26.26 90 VAL B CA 1
ATOM 1170 C C . VAL B 1 90 ? 67.416 -30.516 -53.829 1.00 32.39 90 VAL B C 1
ATOM 1171 O O . VAL B 1 90 ? 67.391 -30.249 -52.625 1.00 29.38 90 VAL B O 1
ATOM 1175 N N . PRO B 1 91 ? 67.717 -31.760 -54.280 1.00 31.44 91 PRO B N 1
ATOM 1176 C CA . PRO B 1 91 ? 68.032 -32.809 -53.298 1.00 31.73 91 PRO B CA 1
ATOM 1177 C C . PRO B 1 91 ? 69.443 -32.679 -52.728 1.00 38.17 91 PRO B C 1
ATOM 1178 O O . PRO B 1 91 ? 70.364 -32.268 -53.423 1.00 40.02 91 PRO B O 1
ATOM 1182 N N . ILE B 1 92 ? 69.595 -32.989 -51.443 1.00 36.07 92 ILE B N 1
ATOM 1183 C CA . ILE B 1 92 ? 70.899 -33.035 -50.807 1.00 38.45 92 ILE B CA 1
ATOM 1184 C C . ILE B 1 92 ? 71.303 -34.507 -50.858 1.00 43.06 92 ILE B C 1
ATOM 1185 O O . ILE B 1 92 ? 70.589 -35.369 -50.352 1.00 40.57 92 ILE B O 1
ATOM 1190 N N . GLN B 1 93 ? 72.403 -34.785 -51.544 1.00 44.09 93 GLN B N 1
ATOM 1191 C CA . GLN B 1 93 ? 72.893 -36.146 -51.747 1.00 45.19 93 GLN B CA 1
ATOM 1192 C C . GLN B 1 93 ? 74.109 -36.450 -50.884 1.00 51.86 93 GLN B C 1
ATOM 1193 O O . GLN B 1 93 ? 74.839 -35.538 -50.504 1.00 53.20 93 GLN B O 1
ATOM 1199 N N . GLN B 1 94 ? 74.285 -37.717 -50.507 1.00 48.51 94 GLN B N 1
ATOM 1200 C CA . GLN B 1 94 ? 75.423 -38.159 -49.704 1.00 48.64 94 GLN B CA 1
ATOM 1201 C C . GLN B 1 94 ? 76.010 -39.427 -50.325 1.00 53.13 94 GLN B C 1
ATOM 1202 O O . GLN B 1 94 ? 75.264 -40.351 -50.650 1.00 50.95 94 GLN B O 1
ATOM 1208 N N . GLU B 1 95 ? 77.346 -39.450 -50.500 1.00 52.28 95 GLU B N 1
ATOM 1209 C CA . GLU B 1 95 ? 78.073 -40.615 -51.020 1.00 54.77 95 GLU B CA 1
ATOM 1210 C C . GLU B 1 95 ? 78.179 -41.597 -49.870 1.00 59.52 95 GLU B C 1
ATOM 1211 O O . GLU B 1 95 ? 78.676 -41.239 -48.800 1.00 58.81 95 GLU B O 1
ATOM 1217 N N . ILE B 1 96 ? 77.624 -42.797 -50.062 1.00 56.54 96 ILE B N 1
ATOM 1218 C CA . ILE B 1 96 ? 77.602 -43.860 -49.054 1.00 56.77 96 ILE B CA 1
ATOM 1219 C C . ILE B 1 96 ? 78.073 -45.177 -49.662 1.00 63.42 96 ILE B C 1
ATOM 1220 O O . ILE B 1 96 ? 77.763 -45.467 -50.815 1.00 63.13 96 ILE B O 1
ATOM 1225 N N . LEU B 1 97 ? 78.820 -45.964 -48.884 1.00 62.46 97 LEU B N 1
ATOM 1226 C CA . LEU B 1 97 ? 79.298 -47.275 -49.291 1.00 65.46 97 LEU B CA 1
ATOM 1227 C C . LEU B 1 97 ? 78.261 -48.309 -48.905 1.00 70.23 97 LEU B C 1
ATOM 1228 O O . LEU B 1 97 ? 77.633 -48.204 -47.849 1.00 68.06 97 LEU B O 1
ATOM 1233 N N . VAL B 1 98 ? 78.044 -49.271 -49.805 1.00 68.65 98 VAL B N 1
ATOM 1234 C CA . VAL B 1 98 ? 77.034 -50.307 -49.686 1.00 69.82 98 VAL B CA 1
ATOM 1235 C C . VAL B 1 98 ? 77.629 -51.696 -49.998 1.00 77.95 98 VAL B C 1
ATOM 1236 O O . VAL B 1 98 ? 78.656 -51.795 -50.685 1.00 78.37 98 VAL B O 1
ATOM 1240 N N . LEU B 1 99 ? 77.014 -52.755 -49.456 1.00 76.44 99 LEU B N 1
ATOM 1241 C CA . LEU B 1 99 ? 77.492 -54.115 -49.669 1.00 79.74 99 LEU B CA 1
ATOM 1242 C C . LEU B 1 99 ? 76.697 -54.771 -50.798 1.00 85.51 99 LEU B C 1
ATOM 1243 O O . LEU B 1 99 ? 75.478 -54.628 -50.847 1.00 83.59 99 LEU B O 1
ATOM 1248 N N . ARG B 1 100 ? 77.388 -55.450 -51.725 1.00 85.54 100 ARG B N 1
ATOM 1249 C CA . ARG B 1 100 ? 76.751 -56.121 -52.862 1.00 87.13 100 ARG B CA 1
ATOM 1250 C C . ARG B 1 100 ? 77.299 -57.512 -53.099 1.00 94.69 100 ARG B C 1
ATOM 1251 O O . ARG B 1 100 ? 78.492 -57.744 -52.904 1.00 94.20 100 ARG B O 1
ATOM 1259 N N . ARG B 1 101 ? 76.429 -58.430 -53.556 1.00 95.37 101 ARG B N 1
ATOM 1260 C CA . ARG B 1 101 ? 76.813 -59.802 -53.900 1.00 99.63 101 ARG B CA 1
ATOM 1261 C C . ARG B 1 101 ? 77.290 -59.797 -55.357 1.00 107.42 101 ARG B C 1
ATOM 1262 O O . ARG B 1 101 ? 76.476 -59.638 -56.274 1.00 106.45 101 ARG B O 1
ATOM 1270 N N . GLU B 1 102 ? 78.613 -59.894 -55.563 1.00 108.00 102 GLU B N 1
ATOM 1271 C CA . GLU B 1 102 ? 79.229 -59.897 -56.896 1.00 110.40 102 GLU B CA 1
ATOM 1272 C C . GLU B 1 102 ? 80.149 -61.116 -57.051 1.00 120.52 102 GLU B C 1
ATOM 1273 O O . GLU B 1 102 ? 81.040 -61.269 -56.215 1.00 120.88 102 GLU B O 1
ATOM 1279 N N . PRO B 1 103 ? 79.967 -62.017 -58.058 1.00 121.40 103 PRO B N 1
ATOM 1280 C CA . PRO B 1 103 ? 78.973 -62.011 -59.158 1.00 121.76 103 PRO B CA 1
ATOM 1281 C C . PRO B 1 103 ? 77.501 -62.059 -58.710 1.00 126.48 103 PRO B C 1
ATOM 1282 O O . PRO B 1 103 ? 77.228 -62.616 -57.640 1.00 126.77 103 PRO B O 1
ATOM 1286 N N . PRO B 1 104 ? 76.544 -61.482 -59.497 1.00 122.46 104 PRO B N 1
ATOM 1287 C CA . PRO B 1 104 ? 75.129 -61.487 -59.070 1.00 125.03 104 PRO B CA 1
ATOM 1288 C C . PRO B 1 104 ? 74.481 -62.869 -59.046 1.00 155.03 104 PRO B C 1
ATOM 1289 O O . PRO B 1 104 ? 74.689 -63.671 -59.949 1.00 121.13 104 PRO B O 1
ATOM 1293 N N . ASN B 1 108 ? 79.929 -66.408 -51.312 1.00 113.46 108 ASN B N 1
ATOM 1294 C CA . ASN B 1 108 ? 81.290 -66.365 -50.777 1.00 114.94 108 ASN B CA 1
ATOM 1295 C C . ASN B 1 108 ? 81.918 -64.964 -50.789 1.00 116.13 108 ASN B C 1
ATOM 1296 O O . ASN B 1 108 ? 82.544 -64.570 -49.803 1.00 115.90 108 ASN B O 1
ATOM 1301 N N . SER B 1 109 ? 81.766 -64.228 -51.905 1.00 110.02 109 SER B N 1
ATOM 1302 C CA . SER B 1 109 ? 82.341 -62.897 -52.081 1.00 106.52 109 SER B CA 1
ATOM 1303 C C . SER B 1 109 ? 81.319 -61.756 -52.066 1.00 105.78 109 SER B C 1
ATOM 1304 O O . SER B 1 109 ? 80.181 -61.887 -52.552 1.00 105.36 109 SER B O 1
ATOM 1307 N N . PHE B 1 110 ? 81.780 -60.611 -51.533 1.00 98.48 110 PHE B N 1
ATOM 1308 C CA . PHE B 1 110 ? 81.038 -59.357 -51.458 1.00 94.32 110 PHE B CA 1
ATOM 1309 C C . PHE B 1 110 ? 81.917 -58.216 -51.945 1.00 93.96 110 PHE B C 1
ATOM 1310 O O . PHE B 1 110 ? 83.146 -58.272 -51.813 1.00 95.11 110 PHE B O 1
ATOM 1318 N N . ARG B 1 111 ? 81.285 -57.208 -52.553 1.00 85.04 111 ARG B N 1
ATOM 1319 C CA . ARG B 1 111 ? 81.974 -56.038 -53.075 1.00 81.77 111 ARG B CA 1
ATOM 1320 C C . ARG B 1 111 ? 81.414 -54.781 -52.421 1.00 80.16 111 ARG B C 1
ATOM 1321 O O . ARG B 1 111 ? 80.197 -54.653 -52.264 1.00 77.90 111 ARG B O 1
ATOM 1323 N N . LEU B 1 112 ? 82.304 -53.868 -52.018 1.00 74.78 112 LEU B N 1
ATOM 1324 C CA . LEU B 1 112 ? 81.901 -52.605 -51.412 1.00 71.21 112 LEU B CA 1
ATOM 1325 C C . LEU B 1 112 ? 81.730 -51.590 -52.535 1.00 73.37 112 LEU B C 1
ATOM 1326 O O . LEU B 1 112 ? 82.694 -51.290 -53.249 1.00 73.72 112 LEU B O 1
ATOM 1331 N N . GLU B 1 113 ? 80.489 -51.120 -52.739 1.00 67.64 113 GLU B N 1
ATOM 1332 C CA . GLU B 1 113 ? 80.155 -50.164 -53.800 1.00 65.72 113 GLU B CA 1
ATOM 1333 C C . GLU B 1 113 ? 79.716 -48.816 -53.257 1.00 66.93 113 GLU B C 1
ATOM 1334 O O . GLU B 1 113 ? 78.934 -48.758 -52.313 1.00 64.60 113 GLU B O 1
ATOM 1336 N N . LYS B 1 114 ? 80.187 -47.736 -53.893 1.00 63.67 114 LYS B N 1
ATOM 1337 C CA . LYS B 1 114 ? 79.833 -46.363 -53.546 1.00 61.98 114 LYS B CA 1
ATOM 1338 C C . LYS B 1 114 ? 78.564 -45.977 -54.309 1.00 65.76 114 LYS B C 1
ATOM 1339 O O . LYS B 1 114 ? 78.514 -46.114 -55.539 1.00 66.55 114 LYS B O 1
ATOM 1345 N N . ILE B 1 115 ? 77.543 -45.492 -53.582 1.00 60.16 115 ILE B N 1
ATOM 1346 C CA . ILE B 1 115 ? 76.275 -45.033 -54.152 1.00 58.07 115 ILE B CA 1
ATOM 1347 C C . ILE B 1 115 ? 75.906 -43.674 -53.575 1.00 58.54 115 ILE B C 1
ATOM 1348 O O . ILE B 1 115 ? 76.278 -43.341 -52.450 1.00 56.91 115 ILE B O 1
ATOM 1353 N N . LEU B 1 116 ? 75.204 -42.880 -54.371 1.00 53.53 116 LEU B N 1
ATOM 1354 C CA . LEU B 1 116 ? 74.770 -41.535 -54.012 1.00 51.43 116 LEU B CA 1
ATOM 1355 C C . LEU B 1 116 ? 73.296 -41.628 -53.636 1.00 52.88 116 LEU B C 1
ATOM 1356 O O . LEU B 1 116 ? 72.525 -42.230 -54.382 1.00 53.19 116 LEU B O 1
ATOM 1361 N N . VAL B 1 117 ? 72.921 -41.130 -52.435 1.00 47.03 117 VAL B N 1
ATOM 1362 C CA . VAL B 1 117 ? 71.524 -41.179 -51.980 1.00 45.96 117 VAL B CA 1
ATOM 1363 C C . VAL B 1 117 ? 71.029 -39.805 -51.616 1.00 46.87 117 VAL B C 1
ATOM 1364 O O . VAL B 1 117 ? 71.783 -39.034 -51.013 1.00 46.58 117 VAL B O 1
ATOM 1368 N N . SER B 1 118 ? 69.757 -39.501 -51.945 1.00 41.11 118 SER B N 1
ATOM 1369 C CA . SER B 1 118 ? 69.127 -38.221 -51.587 1.00 37.91 118 SER B CA 1
ATOM 1370 C C . SER B 1 118 ? 68.518 -38.376 -50.201 1.00 37.92 118 SER B C 1
ATOM 1371 O O . SER B 1 118 ? 67.665 -39.229 -49.990 1.00 35.33 118 SER B O 1
ATOM 1374 N N . VAL B 1 119 ? 68.976 -37.554 -49.264 1.00 35.98 119 VAL B N 1
ATOM 1375 C CA . VAL B 1 119 ? 68.566 -37.574 -47.849 1.00 37.04 119 VAL B CA 1
ATOM 1376 C C . VAL B 1 119 ? 67.368 -36.627 -47.571 1.00 39.51 119 VAL B C 1
ATOM 1377 O O . VAL B 1 119 ? 66.558 -36.890 -46.690 1.00 40.85 119 VAL B O 1
ATOM 1381 N N . GLY B 1 120 ? 67.293 -35.538 -48.312 1.00 33.13 120 GLY B N 1
ATOM 1382 C CA . GLY B 1 120 ? 66.252 -34.524 -48.186 1.00 32.35 120 GLY B CA 1
ATOM 1383 C C . GLY B 1 120 ? 66.432 -33.471 -49.246 1.00 36.25 120 GLY B C 1
ATOM 1384 O O . GLY B 1 120 ? 67.255 -33.652 -50.151 1.00 36.91 120 GLY B O 1
ATOM 1385 N N . CYS B 1 121 ? 65.643 -32.386 -49.170 1.00 32.00 121 CYS B N 1
ATOM 1386 C CA . CYS B 1 121 ? 65.733 -31.270 -50.117 1.00 31.07 121 CYS B CA 1
ATOM 1387 C C . CYS B 1 121 ? 65.980 -29.963 -49.395 1.00 31.10 121 CYS B C 1
ATOM 1388 O O . CYS B 1 121 ? 65.619 -29.816 -48.225 1.00 28.69 121 CYS B O 1
ATOM 1391 N N . THR B 1 122 ? 66.622 -29.015 -50.095 1.00 24.99 122 THR B N 1
ATOM 1392 C CA . THR B 1 122 ? 66.872 -27.674 -49.569 1.00 22.63 122 THR B CA 1
ATOM 1393 C C . THR B 1 122 ? 66.390 -26.713 -50.662 1.00 26.35 122 THR B C 1
ATOM 1394 O O . THR B 1 122 ? 66.129 -27.146 -51.781 1.00 24.00 122 THR B O 1
ATOM 1398 N N . CYS B 1 123 ? 66.237 -25.440 -50.326 1.00 24.43 123 CYS B N 1
ATOM 1399 C CA . CYS B 1 123 ? 65.779 -24.447 -51.283 1.00 24.67 123 CYS B CA 1
ATOM 1400 C C . CYS B 1 123 ? 66.954 -23.595 -51.703 1.00 29.10 123 CYS B C 1
ATOM 1401 O O . CYS B 1 123 ? 67.615 -23.004 -50.851 1.00 27.93 123 CYS B O 1
ATOM 1404 N N . VAL B 1 124 ? 67.202 -23.502 -53.013 1.00 26.50 124 VAL B N 1
ATOM 1405 C CA . VAL B 1 124 ? 68.281 -22.659 -53.527 1.00 28.23 124 VAL B CA 1
ATOM 1406 C C . VAL B 1 124 ? 67.704 -21.500 -54.326 1.00 30.69 124 VAL B C 1
ATOM 1407 O O . VAL B 1 124 ? 66.644 -21.613 -54.935 1.00 31.32 124 VAL B O 1
ATOM 1411 N N . THR B 1 125 ? 68.426 -20.399 -54.330 1.00 25.85 125 THR B N 1
ATOM 1412 C CA . THR B 1 125 ? 68.060 -19.139 -54.955 1.00 26.95 125 THR B CA 1
ATOM 1413 C C . THR B 1 125 ? 69.206 -18.711 -55.896 1.00 30.00 125 THR B C 1
ATOM 1414 O O . THR B 1 125 ? 70.362 -18.999 -55.567 1.00 28.89 125 THR B O 1
ATOM 1418 N N . PRO B 1 126 ? 68.938 -17.948 -56.999 1.00 27.92 126 PRO B N 1
ATOM 1419 C CA . PRO B 1 126 ? 70.042 -17.497 -57.865 1.00 27.99 126 PRO B CA 1
ATOM 1420 C C . PRO B 1 126 ? 70.802 -16.275 -57.302 1.00 32.85 126 PRO B C 1
ATOM 1421 O O . PRO B 1 126 ? 71.754 -15.822 -57.917 1.00 32.84 126 PRO B O 1
ATOM 1425 N N . ILE B 1 127 ? 70.337 -15.688 -56.190 1.00 32.86 127 ILE B N 1
ATOM 1426 C CA . ILE B 1 127 ? 70.976 -14.525 -55.559 1.00 34.19 127 ILE B CA 1
ATOM 1427 C C . ILE B 1 127 ? 71.611 -14.941 -54.235 1.00 41.48 127 ILE B C 1
ATOM 1428 O O . ILE B 1 127 ? 70.900 -15.350 -53.302 1.00 41.65 127 ILE B O 1
ATOM 1433 N N . VAL B 1 128 ? 72.942 -14.828 -54.141 1.00 41.04 128 VAL B N 1
ATOM 1434 C CA . VAL B 1 128 ? 73.659 -15.203 -52.911 1.00 42.73 128 VAL B CA 1
ATOM 1435 C C . VAL B 1 128 ? 73.912 -13.959 -52.065 1.00 47.97 128 VAL B C 1
ATOM 1436 O O . VAL B 1 128 ? 74.479 -12.995 -52.544 1.00 47.23 128 VAL B O 1
ATOM 1440 N N . HIS B 1 129 ? 73.436 -13.983 -50.820 1.00 47.96 129 HIS B N 1
ATOM 1441 C CA . HIS B 1 129 ? 73.521 -12.875 -49.874 1.00 75.53 129 HIS B CA 1
ATOM 1442 C C . HIS B 1 129 ? 74.610 -13.089 -48.825 1.00 113.00 129 HIS B C 1
ATOM 1443 O O . HIS B 1 129 ? 75.535 -12.283 -48.728 1.00 83.18 129 HIS B O 1
ATOM 1450 N N . GLU C 2 18 ? 87.623 -20.070 -62.454 1.00 53.44 1 GLU C N 1
ATOM 1451 C CA . GLU C 2 18 ? 86.794 -19.427 -63.470 1.00 52.19 1 GLU C CA 1
ATOM 1452 C C . GLU C 2 18 ? 85.957 -20.467 -64.216 1.00 52.32 1 GLU C C 1
ATOM 1453 O O . GLU C 2 18 ? 86.466 -21.529 -64.598 1.00 51.76 1 GLU C O 1
ATOM 1459 N N . VAL C 2 19 ? 84.673 -20.146 -64.431 1.00 45.39 2 VAL C N 1
ATOM 1460 C CA . VAL C 2 19 ? 83.728 -21.021 -65.134 1.00 42.45 2 VAL C CA 1
ATOM 1461 C C . VAL C 2 19 ? 84.150 -21.195 -66.598 1.00 41.89 2 VAL C C 1
ATOM 1462 O O . VAL C 2 19 ? 84.356 -20.213 -67.307 1.00 40.50 2 VAL C O 1
ATOM 1466 N N . GLN C 2 20 ? 84.253 -22.455 -67.028 1.00 36.06 3 GLN C N 1
ATOM 1467 C CA . GLN C 2 20 ? 84.620 -22.835 -68.382 1.00 34.15 3 GLN C CA 1
ATOM 1468 C C . GLN C 2 20 ? 83.644 -23.907 -68.879 1.00 31.77 3 GLN C C 1
ATOM 1469 O O . GLN C 2 20 ? 83.395 -24.877 -68.188 1.00 29.52 3 GLN C O 1
ATOM 1475 N N . LEU C 2 21 ? 83.098 -23.716 -70.083 1.00 27.44 4 LEU C N 1
ATOM 1476 C CA . LEU C 2 21 ? 82.161 -24.638 -70.709 1.00 26.74 4 LEU C CA 1
ATOM 1477 C C . LEU C 2 21 ? 82.668 -24.862 -72.117 1.00 34.68 4 LEU C C 1
ATOM 1478 O O . LEU C 2 21 ? 82.687 -23.917 -72.905 1.00 35.93 4 LEU C O 1
ATOM 1483 N N . LEU C 2 22 ? 83.132 -26.083 -72.422 1.00 32.25 5 LEU C N 1
ATOM 1484 C CA . LEU C 2 22 ? 83.727 -26.379 -73.732 1.00 32.61 5 LEU C CA 1
ATOM 1485 C C . LEU C 2 22 ? 82.927 -27.422 -74.504 1.00 28.02 5 LEU C C 1
ATOM 1486 O O . LEU C 2 22 ? 82.944 -28.607 -74.165 1.00 25.85 5 LEU C O 1
ATOM 1491 N N . GLU C 2 23 ? 82.217 -26.967 -75.549 1.00 22.89 6 GLU C N 1
ATOM 1492 C CA . GLU C 2 23 ? 81.376 -27.844 -76.377 1.00 23.02 6 GLU C CA 1
ATOM 1493 C C . GLU C 2 23 ? 82.218 -28.571 -77.421 1.00 28.75 6 GLU C C 1
ATOM 1494 O O . GLU C 2 23 ? 83.215 -28.036 -77.907 1.00 28.65 6 GLU C O 1
ATOM 1500 N N . SER C 2 24 ? 81.774 -29.761 -77.798 1.00 24.42 7 SER C N 1
ATOM 1501 C CA . SER C 2 24 ? 82.438 -30.591 -78.816 1.00 26.24 7 SER C CA 1
ATOM 1502 C C . SER C 2 24 ? 81.351 -31.368 -79.496 1.00 29.97 7 SER C C 1
ATOM 1503 O O . SER C 2 24 ? 80.291 -31.555 -78.901 1.00 28.79 7 SER C O 1
ATOM 1506 N N . GLY C 2 25 ? 81.658 -31.913 -80.663 1.00 24.74 8 GLY C N 1
ATOM 1507 C CA . GLY C 2 25 ? 80.742 -32.832 -81.326 1.00 24.85 8 GLY C CA 1
ATOM 1508 C C . GLY C 2 25 ? 80.017 -32.350 -82.557 1.00 28.49 8 GLY C C 1
ATOM 1509 O O . GLY C 2 25 ? 79.395 -33.159 -83.238 1.00 27.74 8 GLY C O 1
ATOM 1510 N N . GLY C 2 26 ? 80.075 -31.058 -82.827 1.00 27.54 9 GLY C N 1
ATOM 1511 C CA . GLY C 2 26 ? 79.418 -30.460 -83.973 1.00 28.31 9 GLY C CA 1
ATOM 1512 C C . GLY C 2 26 ? 80.093 -30.817 -85.274 1.00 32.54 9 GLY C C 1
ATOM 1513 O O . GLY C 2 26 ? 81.280 -31.144 -85.306 1.00 33.41 9 GLY C O 1
ATOM 1514 N N . GLY C 2 27 ? 79.357 -30.689 -86.345 1.00 28.12 10 GLY C N 1
ATOM 1515 C CA . GLY C 2 27 ? 79.843 -30.983 -87.688 1.00 27.20 10 GLY C CA 1
ATOM 1516 C C . GLY C 2 27 ? 78.668 -31.251 -88.601 1.00 28.04 10 GLY C C 1
ATOM 1517 O O . GLY C 2 27 ? 77.526 -30.929 -88.260 1.00 28.18 10 GLY C O 1
ATOM 1518 N N . LEU C 2 28 ? 78.937 -31.881 -89.739 1.00 21.16 11 LEU C N 1
ATOM 1519 C CA . LEU C 2 28 ? 77.928 -32.178 -90.741 1.00 18.20 11 LEU C CA 1
ATOM 1520 C C . LEU C 2 28 ? 77.205 -33.496 -90.527 1.00 22.43 11 LEU C C 1
ATOM 1521 O O . LEU C 2 28 ? 77.837 -34.522 -90.300 1.00 20.12 11 LEU C O 1
ATOM 1526 N N . VAL C 2 29 ? 75.861 -33.461 -90.654 1.00 20.53 12 VAL C N 1
ATOM 1527 C CA . VAL C 2 29 ? 74.960 -34.610 -90.530 1.00 21.16 12 VAL C CA 1
ATOM 1528 C C . VAL C 2 29 ? 74.037 -34.605 -91.714 1.00 23.38 12 VAL C C 1
ATOM 1529 O O . VAL C 2 29 ? 73.521 -33.558 -92.088 1.00 21.10 12 VAL C O 1
ATOM 1533 N N . GLN C 2 30 ? 73.710 -35.792 -92.221 1.00 20.36 13 GLN C N 1
ATOM 1534 C CA . GLN C 2 30 ? 72.711 -35.899 -93.280 1.00 21.01 13 GLN C CA 1
ATOM 1535 C C . GLN C 2 30 ? 71.329 -35.793 -92.631 1.00 25.24 13 GLN C C 1
ATOM 1536 O O . GLN C 2 30 ? 71.168 -36.242 -91.483 1.00 22.86 13 GLN C O 1
ATOM 1542 N N . PRO C 2 31 ? 70.330 -35.214 -93.323 1.00 23.45 14 PRO C N 1
ATOM 1543 C CA . PRO C 2 31 ? 68.960 -35.210 -92.773 1.00 23.86 14 PRO C CA 1
ATOM 1544 C C . PRO C 2 31 ? 68.550 -36.638 -92.377 1.00 26.28 14 PRO C C 1
ATOM 1545 O O . PRO C 2 31 ? 68.883 -37.604 -93.099 1.00 23.99 14 PRO C O 1
ATOM 1549 N N . GLY C 2 32 ? 67.922 -36.774 -91.200 1.00 22.24 15 GLY C N 1
ATOM 1550 C CA . GLY C 2 32 ? 67.513 -38.061 -90.641 1.00 23.04 15 GLY C CA 1
ATOM 1551 C C . GLY C 2 32 ? 68.598 -38.717 -89.799 1.00 26.55 15 GLY C C 1
ATOM 1552 O O . GLY C 2 32 ? 68.330 -39.693 -89.109 1.00 26.87 15 GLY C O 1
ATOM 1553 N N . GLY C 2 33 ? 69.809 -38.156 -89.826 1.00 22.70 16 GLY C N 1
ATOM 1554 C CA . GLY C 2 33 ? 70.963 -38.676 -89.094 1.00 21.23 16 GLY C CA 1
ATOM 1555 C C . GLY C 2 33 ? 70.941 -38.328 -87.614 1.00 21.87 16 GLY C C 1
ATOM 1556 O O . GLY C 2 33 ? 70.079 -37.582 -87.145 1.00 19.15 16 GLY C O 1
ATOM 1557 N N . SER C 2 34 ? 71.950 -38.821 -86.892 1.00 20.18 17 SER C N 1
ATOM 1558 C CA . SER C 2 34 ? 72.120 -38.634 -85.448 1.00 21.81 17 SER C CA 1
ATOM 1559 C C . SER C 2 34 ? 73.470 -37.993 -85.157 1.00 25.32 17 SER C C 1
ATOM 1560 O O . SER C 2 34 ? 74.425 -38.178 -85.930 1.00 24.23 17 SER C O 1
ATOM 1563 N N . LEU C 2 35 ? 73.571 -37.324 -83.989 1.00 22.77 18 LEU C N 1
ATOM 1564 C CA . LEU C 2 35 ? 74.827 -36.699 -83.561 1.00 22.61 18 LEU C CA 1
ATOM 1565 C C . LEU C 2 35 ? 74.755 -36.516 -82.064 1.00 24.52 18 LEU C C 1
ATOM 1566 O O . LEU C 2 35 ? 73.680 -36.227 -81.545 1.00 22.13 18 LEU C O 1
ATOM 1571 N N . ARG C 2 36 ? 75.884 -36.676 -81.364 1.00 21.32 19 ARG C N 1
ATOM 1572 C CA . ARG C 2 36 ? 75.919 -36.442 -79.927 1.00 20.33 19 ARG C CA 1
ATOM 1573 C C . ARG C 2 36 ? 76.888 -35.271 -79.671 1.00 23.71 19 ARG C C 1
ATOM 1574 O O . ARG C 2 36 ? 78.038 -35.293 -80.129 1.00 23.35 19 ARG C O 1
ATOM 1582 N N . LEU C 2 37 ? 76.433 -34.280 -78.908 1.00 20.70 20 LEU C N 1
ATOM 1583 C CA . LEU C 2 37 ? 77.241 -33.138 -78.499 1.00 18.84 20 LEU C CA 1
ATOM 1584 C C . LEU C 2 37 ? 77.619 -33.367 -77.055 1.00 25.26 20 LEU C C 1
ATOM 1585 O O . LEU C 2 37 ? 76.863 -33.970 -76.303 1.00 24.75 20 LEU C O 1
ATOM 1590 N N . SER C 2 38 ? 78.794 -32.861 -76.683 1.00 24.10 21 SER C N 1
ATOM 1591 C CA . SER C 2 38 ? 79.347 -32.919 -75.346 1.00 25.39 21 SER C CA 1
ATOM 1592 C C . SER C 2 38 ? 79.666 -31.496 -74.927 1.00 28.49 21 SER C C 1
ATOM 1593 O O . SER C 2 38 ? 79.930 -30.631 -75.771 1.00 28.18 21 SER C O 1
ATOM 1596 N N . CYS C 2 39 ? 79.678 -31.269 -73.629 1.00 26.64 22 CYS C N 1
ATOM 1597 C CA . CYS C 2 39 ? 80.067 -30.007 -73.046 1.00 28.63 22 CYS C CA 1
ATOM 1598 C C . CYS C 2 39 ? 80.858 -30.370 -71.779 1.00 33.85 22 CYS C C 1
ATOM 1599 O O . CYS C 2 39 ? 80.308 -31.011 -70.882 1.00 32.85 22 CYS C O 1
ATOM 1602 N N . ALA C 2 40 ? 82.161 -30.042 -71.757 1.00 31.48 23 ALA C N 1
ATOM 1603 C CA . ALA C 2 40 ? 83.039 -30.321 -70.621 1.00 32.37 23 ALA C CA 1
ATOM 1604 C C . ALA C 2 40 ? 83.058 -29.093 -69.765 1.00 34.21 23 ALA C C 1
ATOM 1605 O O . ALA C 2 40 ? 83.368 -28.013 -70.244 1.00 34.50 23 ALA C O 1
ATOM 1607 N N . ALA C 2 41 ? 82.643 -29.240 -68.516 1.00 31.40 24 ALA C N 1
ATOM 1608 C CA . ALA C 2 41 ? 82.555 -28.127 -67.579 1.00 30.38 24 ALA C CA 1
ATOM 1609 C C . ALA C 2 41 ? 83.664 -28.201 -66.553 1.00 33.49 24 ALA C C 1
ATOM 1610 O O . ALA C 2 41 ? 84.029 -29.289 -66.114 1.00 31.58 24 ALA C O 1
ATOM 1612 N N . SER C 2 42 ? 84.180 -27.039 -66.152 1.00 31.26 25 SER C N 1
ATOM 1613 C CA . SER C 2 42 ? 85.183 -26.923 -65.085 1.00 30.70 25 SER C CA 1
ATOM 1614 C C . SER C 2 42 ? 85.035 -25.560 -64.429 1.00 31.49 25 SER C C 1
ATOM 1615 O O . SER C 2 42 ? 84.389 -24.686 -64.991 1.00 28.22 25 SER C O 1
ATOM 1618 N N . GLY C 2 43 ? 85.624 -25.405 -63.241 1.00 30.84 26 GLY C N 1
ATOM 1619 C CA . GLY C 2 43 ? 85.633 -24.149 -62.506 1.00 32.16 26 GLY C CA 1
ATOM 1620 C C . GLY C 2 43 ? 84.457 -23.913 -61.578 1.00 37.45 26 GLY C C 1
ATOM 1621 O O . GLY C 2 43 ? 84.294 -22.801 -61.069 1.00 37.03 26 GLY C O 1
ATOM 1622 N N . PHE C 2 44 ? 83.600 -24.931 -61.404 1.00 33.31 27 PHE C N 1
ATOM 1623 C CA . PHE C 2 44 ? 82.431 -24.888 -60.517 1.00 32.45 27 PHE C CA 1
ATOM 1624 C C . PHE C 2 44 ? 82.034 -26.315 -60.151 1.00 37.59 27 PHE C C 1
ATOM 1625 O O . PHE C 2 44 ? 82.424 -27.254 -60.852 1.00 36.85 27 PHE C O 1
ATOM 1633 N N . THR C 2 45 ? 81.248 -26.480 -59.067 1.00 33.61 28 THR C N 1
ATOM 1634 C CA . THR C 2 45 ? 80.757 -27.795 -58.617 1.00 32.54 28 THR C CA 1
ATOM 1635 C C . THR C 2 45 ? 79.602 -28.194 -59.540 1.00 32.81 28 THR C C 1
ATOM 1636 O O . THR C 2 45 ? 78.447 -27.822 -59.318 1.00 29.88 28 THR C O 1
ATOM 1640 N N . PHE C 2 46 ? 79.951 -28.893 -60.633 1.00 30.33 29 PHE C N 1
ATOM 1641 C CA . PHE C 2 46 ? 79.056 -29.269 -61.718 1.00 27.73 29 PHE C CA 1
ATOM 1642 C C . PHE C 2 46 ? 77.731 -29.888 -61.285 1.00 31.12 29 PHE C C 1
ATOM 1643 O O . PHE C 2 46 ? 76.688 -29.447 -61.770 1.00 28.28 29 PHE C O 1
ATOM 1651 N N . SER C 2 47 ? 77.761 -30.887 -60.371 1.00 31.64 30 SER C N 1
ATOM 1652 C CA . SER C 2 47 ? 76.553 -31.599 -59.951 1.00 32.44 30 SER C CA 1
ATOM 1653 C C . SER C 2 47 ? 75.527 -30.710 -59.193 1.00 35.48 30 SER C C 1
ATOM 1654 O O . SER C 2 47 ? 74.363 -31.081 -59.093 1.00 35.00 30 SER C O 1
ATOM 1657 N N . SER C 2 48 ? 75.928 -29.522 -58.727 1.00 32.54 31 SER C N 1
ATOM 1658 C CA . SER C 2 48 ? 74.956 -28.671 -58.048 1.00 30.82 31 SER C CA 1
ATOM 1659 C C . SER C 2 48 ? 74.355 -27.597 -58.999 1.00 32.01 31 SER C C 1
ATOM 1660 O O . SER C 2 48 ? 73.690 -26.668 -58.533 1.00 29.48 31 SER C O 1
ATOM 1663 N N . TYR C 2 49 ? 74.531 -27.772 -60.335 1.00 27.17 32 TYR C N 1
ATOM 1664 C CA . TYR C 2 49 ? 73.974 -26.810 -61.290 1.00 26.95 32 TYR C CA 1
ATOM 1665 C C . TYR C 2 49 ? 73.106 -27.407 -62.336 1.00 31.02 32 TYR C C 1
ATOM 1666 O O . TYR C 2 49 ? 73.491 -28.361 -63.013 1.00 29.54 32 TYR C O 1
ATOM 1675 N N . ALA C 2 50 ? 71.957 -26.767 -62.549 1.00 28.68 33 ALA C N 1
ATOM 1676 C CA . ALA C 2 50 ? 71.073 -27.114 -63.652 1.00 28.07 33 ALA C CA 1
ATOM 1677 C C . ALA C 2 50 ? 71.835 -26.640 -64.914 1.00 29.19 33 ALA C C 1
ATOM 1678 O O . ALA C 2 50 ? 72.615 -25.675 -64.841 1.00 28.78 33 ALA C O 1
ATOM 1680 N N . MET C 2 51 ? 71.704 -27.376 -66.019 1.00 24.44 34 MET C N 1
ATOM 1681 C CA . MET C 2 51 ? 72.423 -27.058 -67.250 1.00 24.56 34 MET C CA 1
ATOM 1682 C C . MET C 2 51 ? 71.452 -26.974 -68.399 1.00 27.02 34 MET C C 1
ATOM 1683 O O . MET C 2 51 ? 70.367 -27.562 -68.339 1.00 25.67 34 MET C O 1
ATOM 1688 N N . SER C 2 52 ? 71.826 -26.242 -69.445 1.00 24.80 35 SER C N 1
ATOM 1689 C CA . SER C 2 52 ? 70.945 -26.072 -70.587 1.00 24.19 35 SER C CA 1
ATOM 1690 C C . SER C 2 52 ? 71.693 -26.123 -71.909 1.00 26.19 35 SER C C 1
ATOM 1691 O O . SER C 2 52 ? 72.891 -25.827 -71.956 1.00 26.12 35 SER C O 1
ATOM 1694 N N . TRP C 2 53 ? 70.960 -26.422 -72.990 1.00 23.47 36 TRP C N 1
ATOM 1695 C CA . TRP C 2 53 ? 71.427 -26.293 -74.364 1.00 22.25 36 TRP C CA 1
ATOM 1696 C C . TRP C 2 53 ? 70.553 -25.210 -75.004 1.00 24.42 36 TRP C C 1
ATOM 1697 O O . TRP C 2 53 ? 69.329 -25.207 -74.846 1.00 21.44 36 TRP C O 1
ATOM 1708 N N . VAL C 2 54 ? 71.189 -24.274 -75.719 1.00 21.17 37 VAL C N 1
ATOM 1709 C CA . VAL C 2 54 ? 70.500 -23.173 -76.412 1.00 21.12 37 VAL C CA 1
ATOM 1710 C C . VAL C 2 54 ? 71.151 -23.145 -77.803 1.00 25.52 37 VAL C C 1
ATOM 1711 O O . VAL C 2 54 ? 72.369 -23.296 -77.904 1.00 23.86 37 VAL C O 1
ATOM 1715 N N . ARG C 2 55 ? 70.354 -22.953 -78.858 1.00 20.79 38 ARG C N 1
ATOM 1716 C CA . ARG C 2 55 ? 70.909 -22.937 -80.206 1.00 20.75 38 ARG C CA 1
ATOM 1717 C C . ARG C 2 55 ? 70.663 -21.611 -80.932 1.00 23.92 38 ARG C C 1
ATOM 1718 O O . ARG C 2 55 ? 69.760 -20.846 -80.579 1.00 23.43 38 ARG C O 1
ATOM 1726 N N . GLN C 2 56 ? 71.445 -21.373 -81.986 1.00 22.04 39 GLN C N 1
ATOM 1727 C CA . GLN C 2 56 ? 71.289 -20.156 -82.766 1.00 20.98 39 GLN C CA 1
ATOM 1728 C C . GLN C 2 56 ? 71.635 -20.407 -84.217 1.00 23.02 39 GLN C C 1
ATOM 1729 O O . GLN C 2 56 ? 72.798 -20.646 -84.527 1.00 20.43 39 GLN C O 1
ATOM 1735 N N . ALA C 2 57 ? 70.629 -20.381 -85.091 1.00 23.38 40 ALA C N 1
ATOM 1736 C CA . ALA C 2 57 ? 70.815 -20.517 -86.535 1.00 25.87 40 ALA C CA 1
ATOM 1737 C C . ALA C 2 57 ? 71.510 -19.221 -87.053 1.00 35.84 40 ALA C C 1
ATOM 1738 O O . ALA C 2 57 ? 71.283 -18.160 -86.465 1.00 35.01 40 ALA C O 1
ATOM 1740 N N . PRO C 2 58 ? 72.380 -19.280 -88.105 1.00 37.92 41 PRO C N 1
ATOM 1741 C CA . PRO C 2 58 ? 73.083 -18.054 -88.573 1.00 37.55 41 PRO C CA 1
ATOM 1742 C C . PRO C 2 58 ? 72.168 -16.869 -88.866 1.00 37.63 41 PRO C C 1
ATOM 1743 O O . PRO C 2 58 ? 71.155 -17.026 -89.529 1.00 36.83 41 PRO C O 1
ATOM 1747 N N . GLY C 2 59 ? 72.495 -15.722 -88.279 1.00 35.35 42 GLY C N 1
ATOM 1748 C CA . GLY C 2 59 ? 71.715 -14.489 -88.420 1.00 35.58 42 GLY C CA 1
ATOM 1749 C C . GLY C 2 59 ? 70.325 -14.508 -87.794 1.00 37.76 42 GLY C C 1
ATOM 1750 O O . GLY C 2 59 ? 69.512 -13.626 -88.079 1.00 37.55 42 GLY C O 1
ATOM 1751 N N . LYS C 2 60 ? 70.034 -15.502 -86.926 1.00 31.74 43 LYS C N 1
ATOM 1752 C CA . LYS C 2 60 ? 68.733 -15.607 -86.271 1.00 29.99 43 LYS C CA 1
ATOM 1753 C C . LYS C 2 60 ? 68.905 -15.460 -84.736 1.00 30.35 43 LYS C C 1
ATOM 1754 O O . LYS C 2 60 ? 70.015 -15.250 -84.247 1.00 27.58 43 LYS C O 1
ATOM 1760 N N . GLY C 2 61 ? 67.810 -15.569 -84.008 1.00 27.07 44 GLY C N 1
ATOM 1761 C CA . GLY C 2 61 ? 67.816 -15.404 -82.558 1.00 26.70 44 GLY C CA 1
ATOM 1762 C C . GLY C 2 61 ? 68.227 -16.624 -81.757 1.00 26.59 44 GLY C C 1
ATOM 1763 O O . GLY C 2 61 ? 68.423 -17.708 -82.293 1.00 24.04 44 GLY C O 1
ATOM 1764 N N . LEU C 2 62 ? 68.346 -16.447 -80.444 1.00 22.15 45 LEU C N 1
ATOM 1765 C CA . LEU C 2 62 ? 68.642 -17.546 -79.535 1.00 21.32 45 LEU C CA 1
ATOM 1766 C C . LEU C 2 62 ? 67.369 -18.377 -79.328 1.00 26.39 45 LEU C C 1
ATOM 1767 O O . LEU C 2 62 ? 66.271 -17.818 -79.155 1.00 26.63 45 LEU C O 1
ATOM 1772 N N . GLU C 2 63 ? 67.514 -19.709 -79.333 1.00 21.41 46 GLU C N 1
ATOM 1773 C CA . GLU C 2 63 ? 66.397 -20.619 -79.148 1.00 20.61 46 GLU C CA 1
ATOM 1774 C C . GLU C 2 63 ? 66.744 -21.670 -78.123 1.00 22.11 46 GLU C C 1
ATOM 1775 O O . GLU C 2 63 ? 67.658 -22.478 -78.324 1.00 20.60 46 GLU C O 1
ATOM 1781 N N . TRP C 2 64 ? 66.015 -21.672 -77.017 1.00 20.76 47 TRP C N 1
ATOM 1782 C CA . TRP C 2 64 ? 66.196 -22.669 -75.971 1.00 21.83 47 TRP C CA 1
ATOM 1783 C C . TRP C 2 64 ? 65.883 -24.062 -76.522 1.00 24.78 47 TRP C C 1
ATOM 1784 O O . TRP C 2 64 ? 64.882 -24.246 -77.222 1.00 24.75 47 TRP C O 1
ATOM 1795 N N . VAL C 2 65 ? 66.736 -25.031 -76.204 1.00 21.19 48 VAL C N 1
ATOM 1796 C CA . VAL C 2 65 ? 66.578 -26.404 -76.684 1.00 21.68 48 VAL C CA 1
ATOM 1797 C C . VAL C 2 65 ? 66.154 -27.363 -75.576 1.00 25.41 48 VAL C C 1
ATOM 1798 O O . VAL C 2 65 ? 65.165 -28.093 -75.732 1.00 25.09 48 VAL C O 1
ATOM 1802 N N . SER C 2 66 ? 66.959 -27.438 -74.511 1.00 23.17 49 SER C N 1
ATOM 1803 C CA . SER C 2 66 ? 66.741 -28.444 -73.481 1.00 22.13 49 SER C CA 1
ATOM 1804 C C . SER C 2 66 ? 67.397 -28.031 -72.203 1.00 24.47 49 SER C C 1
ATOM 1805 O O . SER C 2 66 ? 68.310 -27.219 -72.232 1.00 23.80 49 SER C O 1
ATOM 1808 N N . ALA C 2 67 ? 66.931 -28.596 -71.078 1.00 22.52 50 ALA C N 1
ATOM 1809 C CA . ALA C 2 67 ? 67.477 -28.327 -69.748 1.00 21.86 50 ALA C CA 1
ATOM 1810 C C . ALA C 2 67 ? 67.455 -29.586 -68.915 1.00 27.24 50 ALA C C 1
ATOM 1811 O O . ALA C 2 67 ? 66.664 -30.502 -69.180 1.00 28.42 50 ALA C O 1
ATOM 1813 N N . ILE C 2 68 ? 68.361 -29.660 -67.931 1.00 22.72 51 ILE C N 1
ATOM 1814 C CA . ILE C 2 68 ? 68.498 -30.810 -67.037 1.00 21.99 51 ILE C CA 1
ATOM 1815 C C . ILE C 2 68 ? 68.814 -30.324 -65.628 1.00 27.98 51 ILE C C 1
ATOM 1816 O O . ILE C 2 68 ? 69.642 -29.430 -65.475 1.00 27.73 51 ILE C O 1
ATOM 1821 N N . SER C 2 69 ? 68.196 -30.933 -64.596 1.00 26.92 52 SER C N 1
ATOM 1822 C CA . SER C 2 69 ? 68.465 -30.559 -63.201 1.00 27.32 52 SER C CA 1
ATOM 1823 C C . SER C 2 69 ? 69.903 -30.995 -62.828 1.00 32.28 52 SER C C 1
ATOM 1824 O O . SER C 2 69 ? 70.495 -31.824 -63.528 1.00 31.72 52 SER C O 1
ATOM 1827 N N . GLY C 2 70 A 70.456 -30.424 -61.758 1.00 31.46 52 GLY C N 1
ATOM 1828 C CA . GLY C 2 70 A 71.796 -30.777 -61.286 1.00 31.66 52 GLY C CA 1
ATOM 1829 C C . GLY C 2 70 A 72.027 -32.276 -61.125 1.00 34.05 52 GLY C C 1
ATOM 1830 O O . GLY C 2 70 A 73.050 -32.807 -61.573 1.00 33.49 52 GLY C O 1
ATOM 1831 N N . SER C 2 71 ? 71.044 -32.982 -60.533 1.00 31.07 53 SER C N 1
ATOM 1832 C CA . SER C 2 71 ? 71.092 -34.426 -60.298 1.00 31.18 53 SER C CA 1
ATOM 1833 C C . SER C 2 71 ? 70.874 -35.262 -61.568 1.00 36.18 53 SER C C 1
ATOM 1834 O O . SER C 2 71 ? 71.252 -36.428 -61.588 1.00 36.40 53 SER C O 1
ATOM 1837 N N . GLY C 2 72 ? 70.227 -34.670 -62.576 1.00 33.54 54 GLY C N 1
ATOM 1838 C CA . GLY C 2 72 ? 69.846 -35.333 -63.820 1.00 31.45 54 GLY C CA 1
ATOM 1839 C C . GLY C 2 72 ? 68.453 -35.939 -63.749 1.00 33.99 54 GLY C C 1
ATOM 1840 O O . GLY C 2 72 ? 67.970 -36.509 -64.731 1.00 31.16 54 GLY C O 1
ATOM 1841 N N . GLY C 2 73 ? 67.814 -35.812 -62.587 1.00 33.30 55 GLY C N 1
ATOM 1842 C CA . GLY C 2 73 ? 66.483 -36.360 -62.311 1.00 34.02 55 GLY C CA 1
ATOM 1843 C C . GLY C 2 73 ? 65.331 -35.740 -63.074 1.00 36.72 55 GLY C C 1
ATOM 1844 O O . GLY C 2 73 ? 64.299 -36.385 -63.248 1.00 37.37 55 GLY C O 1
ATOM 1845 N N . SER C 2 74 ? 65.479 -34.471 -63.502 1.00 31.30 56 SER C N 1
ATOM 1846 C CA . SER C 2 74 ? 64.451 -33.747 -64.253 1.00 30.23 56 SER C CA 1
ATOM 1847 C C . SER C 2 74 ? 65.048 -33.219 -65.531 1.00 29.28 56 SER C C 1
ATOM 1848 O O . SER C 2 74 ? 66.139 -32.632 -65.504 1.00 25.46 56 SER C O 1
ATOM 1851 N N . THR C 2 75 ? 64.329 -33.418 -66.645 1.00 28.06 57 THR C N 1
ATOM 1852 C CA . THR C 2 75 ? 64.712 -32.962 -67.985 1.00 27.13 57 THR C CA 1
ATOM 1853 C C . THR C 2 75 ? 63.558 -32.194 -68.627 1.00 29.91 57 THR C C 1
ATOM 1854 O O . THR C 2 75 ? 62.385 -32.464 -68.336 1.00 28.45 57 THR C O 1
ATOM 1858 N N . TYR C 2 76 ? 63.907 -31.208 -69.491 1.00 26.15 58 TYR C N 1
ATOM 1859 C CA . TYR C 2 76 ? 62.924 -30.327 -70.123 1.00 25.82 58 TYR C CA 1
ATOM 1860 C C . TYR C 2 76 ? 63.313 -30.119 -71.581 1.00 26.69 58 TYR C C 1
ATOM 1861 O O . TYR C 2 76 ? 64.502 -29.999 -71.886 1.00 25.14 58 TYR C O 1
ATOM 1870 N N . TYR C 2 77 ? 62.315 -30.072 -72.472 1.00 22.40 59 TYR C N 1
ATOM 1871 C CA . TYR C 2 77 ? 62.558 -29.946 -73.900 1.00 22.65 59 TYR C CA 1
ATOM 1872 C C . TYR C 2 77 ? 61.665 -28.928 -74.567 1.00 26.59 59 TYR C C 1
ATOM 1873 O O . TYR C 2 77 ? 60.473 -28.872 -74.271 1.00 27.45 59 TYR C O 1
ATOM 1882 N N . ALA C 2 78 ? 62.209 -28.202 -75.557 1.00 23.89 60 ALA C N 1
ATOM 1883 C CA . ALA C 2 78 ? 61.411 -27.303 -76.383 1.00 24.49 60 ALA C CA 1
ATOM 1884 C C . ALA C 2 78 ? 60.555 -28.200 -77.287 1.00 29.26 60 ALA C C 1
ATOM 1885 O O . ALA C 2 78 ? 60.990 -29.295 -77.668 1.00 24.99 60 ALA C O 1
ATOM 1887 N N . ASP C 2 79 ? 59.345 -27.745 -77.615 1.00 29.37 61 ASP C N 1
ATOM 1888 C CA . ASP C 2 79 ? 58.414 -28.483 -78.496 1.00 31.25 61 ASP C CA 1
ATOM 1889 C C . ASP C 2 79 ? 59.048 -28.891 -79.845 1.00 32.44 61 ASP C C 1
ATOM 1890 O O . ASP C 2 79 ? 58.814 -30.001 -80.319 1.00 31.93 61 ASP C O 1
ATOM 1895 N N . SER C 2 80 ? 59.917 -28.039 -80.396 1.00 27.04 62 SER C N 1
ATOM 1896 C CA . SER C 2 80 ? 60.599 -28.276 -81.670 1.00 26.35 62 SER C CA 1
ATOM 1897 C C . SER C 2 80 ? 61.566 -29.462 -81.667 1.00 28.29 62 SER C C 1
ATOM 1898 O O . SER C 2 80 ? 61.955 -29.908 -82.742 1.00 27.24 62 SER C O 1
ATOM 1901 N N . VAL C 2 81 ? 61.955 -29.970 -80.475 1.00 26.51 63 VAL C N 1
ATOM 1902 C CA . VAL C 2 81 ? 62.940 -31.060 -80.376 1.00 25.60 63 VAL C CA 1
ATOM 1903 C C . VAL C 2 81 ? 62.460 -32.269 -79.560 1.00 28.18 63 VAL C C 1
ATOM 1904 O O . VAL C 2 81 ? 63.221 -33.238 -79.427 1.00 26.94 63 VAL C O 1
ATOM 1908 N N . LYS C 2 82 ? 61.228 -32.207 -79.005 1.00 29.03 64 LYS C N 1
ATOM 1909 C CA . LYS C 2 82 ? 60.636 -33.286 -78.204 1.00 30.01 64 LYS C CA 1
ATOM 1910 C C . LYS C 2 82 ? 60.635 -34.600 -78.945 1.00 30.76 64 LYS C C 1
ATOM 1911 O O . LYS C 2 82 ? 60.310 -34.639 -80.137 1.00 28.44 64 LYS C O 1
ATOM 1917 N N . GLY C 2 83 ? 61.054 -35.643 -78.243 1.00 27.20 65 GLY C N 1
ATOM 1918 C CA . GLY C 2 83 ? 61.087 -36.988 -78.800 1.00 27.69 65 GLY C CA 1
ATOM 1919 C C . GLY C 2 83 ? 62.359 -37.290 -79.554 1.00 29.28 65 GLY C C 1
ATOM 1920 O O . GLY C 2 83 ? 62.915 -38.369 -79.370 1.00 28.59 65 GLY C O 1
ATOM 1921 N N . ARG C 2 84 ? 62.913 -36.291 -80.283 1.00 26.71 66 ARG C N 1
ATOM 1922 C CA . ARG C 2 84 ? 64.112 -36.424 -81.113 1.00 25.68 66 ARG C CA 1
ATOM 1923 C C . ARG C 2 84 ? 65.429 -36.249 -80.368 1.00 27.00 66 ARG C C 1
ATOM 1924 O O . ARG C 2 84 ? 66.396 -36.930 -80.690 1.00 25.02 66 ARG C O 1
ATOM 1932 N N . PHE C 2 85 ? 65.477 -35.323 -79.385 1.00 23.98 67 PHE C N 1
ATOM 1933 C CA . PHE C 2 85 ? 66.712 -35.063 -78.647 1.00 23.01 67 PHE C CA 1
ATOM 1934 C C . PHE C 2 85 ? 66.630 -35.589 -77.230 1.00 25.62 67 PHE C C 1
ATOM 1935 O O . PHE C 2 85 ? 65.535 -35.675 -76.657 1.00 24.50 67 PHE C O 1
ATOM 1943 N N . THR C 2 86 ? 67.803 -35.921 -76.648 1.00 20.70 68 THR C N 1
ATOM 1944 C CA . THR C 2 86 ? 67.896 -36.392 -75.270 1.00 20.95 68 THR C CA 1
ATOM 1945 C C . THR C 2 86 ? 69.025 -35.657 -74.599 1.00 24.66 68 THR C C 1
ATOM 1946 O O . THR C 2 86 ? 70.182 -35.791 -75.012 1.00 23.18 68 THR C O 1
ATOM 1950 N N . ILE C 2 87 ? 68.705 -34.949 -73.506 1.00 22.53 69 ILE C N 1
ATOM 1951 C CA . ILE C 2 87 ? 69.725 -34.297 -72.705 1.00 21.33 69 ILE C CA 1
ATOM 1952 C C . ILE C 2 87 ? 70.100 -35.269 -71.571 1.00 26.45 69 ILE C C 1
ATOM 1953 O O . ILE C 2 87 ? 69.227 -35.955 -71.041 1.00 26.65 69 ILE C O 1
ATOM 1958 N N . SER C 2 88 ? 71.379 -35.336 -71.210 1.00 23.41 70 SER C N 1
ATOM 1959 C CA . SER C 2 88 ? 71.848 -36.185 -70.118 1.00 23.95 70 SER C CA 1
ATOM 1960 C C . SER C 2 88 ? 73.131 -35.609 -69.577 1.00 26.93 70 SER C C 1
ATOM 1961 O O . SER C 2 88 ? 73.683 -34.676 -70.163 1.00 26.73 70 SER C O 1
ATOM 1964 N N . ARG C 2 89 ? 73.572 -36.090 -68.415 1.00 23.91 71 ARG C N 1
ATOM 1965 C CA . ARG C 2 89 ? 74.805 -35.585 -67.847 1.00 23.37 71 ARG C CA 1
ATOM 1966 C C . ARG C 2 89 ? 75.540 -36.717 -67.132 1.00 30.10 71 ARG C C 1
ATOM 1967 O O . ARG C 2 89 ? 74.904 -37.681 -66.710 1.00 31.14 71 ARG C O 1
ATOM 1975 N N . ASP C 2 90 ? 76.875 -36.613 -67.040 1.00 28.15 72 ASP C N 1
ATOM 1976 C CA . ASP C 2 90 ? 77.705 -37.536 -66.282 1.00 29.86 72 ASP C CA 1
ATOM 1977 C C . ASP C 2 90 ? 78.417 -36.660 -65.245 1.00 33.85 72 ASP C C 1
ATOM 1978 O O . ASP C 2 90 ? 79.408 -36.002 -65.565 1.00 33.01 72 ASP C O 1
ATOM 1983 N N . ASN C 2 91 ? 77.894 -36.645 -64.014 1.00 32.85 73 ASN C N 1
ATOM 1984 C CA . ASN C 2 91 ? 78.434 -35.818 -62.931 1.00 33.08 73 ASN C CA 1
ATOM 1985 C C . ASN C 2 91 ? 79.817 -36.267 -62.455 1.00 41.55 73 ASN C C 1
ATOM 1986 O O . ASN C 2 91 ? 80.565 -35.439 -61.928 1.00 43.96 73 ASN C O 1
ATOM 1991 N N . SER C 2 92 ? 80.204 -37.531 -62.710 1.00 38.31 74 SER C N 1
ATOM 1992 C CA . SER C 2 92 ? 81.546 -37.986 -62.340 1.00 38.50 74 SER C CA 1
ATOM 1993 C C . SER C 2 92 ? 82.598 -37.466 -63.347 1.00 41.96 74 SER C C 1
ATOM 1994 O O . SER C 2 92 ? 83.762 -37.304 -62.993 1.00 43.26 74 SER C O 1
ATOM 1997 N N . LYS C 2 93 ? 82.161 -37.152 -64.572 1.00 36.31 75 LYS C N 1
ATOM 1998 C CA . LYS C 2 93 ? 83.004 -36.684 -65.672 1.00 34.67 75 LYS C CA 1
ATOM 1999 C C . LYS C 2 93 ? 82.837 -35.185 -65.942 1.00 37.33 75 LYS C C 1
ATOM 2000 O O . LYS C 2 93 ? 83.484 -34.670 -66.854 1.00 36.79 75 LYS C O 1
ATOM 2006 N N . ASN C 2 94 ? 81.954 -34.485 -65.174 1.00 33.68 76 ASN C N 1
ATOM 2007 C CA . ASN C 2 94 ? 81.654 -33.055 -65.358 1.00 32.11 76 ASN C CA 1
ATOM 2008 C C . ASN C 2 94 ? 81.281 -32.746 -66.812 1.00 34.22 76 ASN C C 1
ATOM 2009 O O . ASN C 2 94 ? 81.749 -31.747 -67.384 1.00 34.70 76 ASN C O 1
ATOM 2014 N N . THR C 2 95 ? 80.476 -33.630 -67.426 1.00 28.40 77 THR C N 1
ATOM 2015 C CA . THR C 2 95 ? 80.079 -33.516 -68.839 1.00 27.42 77 THR C CA 1
ATOM 2016 C C . THR C 2 95 ? 78.576 -33.539 -69.028 1.00 29.21 77 THR C C 1
ATOM 2017 O O . THR C 2 95 ? 77.881 -34.352 -68.434 1.00 28.55 77 THR C O 1
ATOM 2021 N N . LEU C 2 96 ? 78.103 -32.660 -69.910 1.00 24.17 78 LEU C N 1
ATOM 2022 C CA . LEU C 2 96 ? 76.721 -32.506 -70.325 1.00 22.74 78 LEU C CA 1
ATOM 2023 C C . LEU C 2 96 ? 76.690 -33.022 -71.767 1.00 25.76 78 LEU C C 1
ATOM 2024 O O . LEU C 2 96 ? 77.640 -32.808 -72.512 1.00 23.77 78 LEU C O 1
ATOM 2029 N N . TYR C 2 97 ? 75.628 -33.744 -72.118 1.00 23.62 79 TYR C N 1
ATOM 2030 C CA . TYR C 2 97 ? 75.435 -34.299 -73.449 1.00 24.54 79 TYR C CA 1
ATOM 2031 C C . TYR C 2 97 ? 74.124 -33.897 -74.026 1.00 26.15 79 TYR C C 1
ATOM 2032 O O . TYR C 2 97 ? 73.156 -33.637 -73.303 1.00 24.85 79 TYR C O 1
ATOM 2041 N N . LEU C 2 98 ? 74.079 -33.887 -75.344 1.00 21.64 80 LEU C N 1
ATOM 2042 C CA . LEU C 2 98 ? 72.846 -33.710 -76.053 1.00 21.90 80 LEU C CA 1
ATOM 2043 C C . LEU C 2 98 ? 72.889 -34.717 -77.201 1.00 23.63 80 LEU C C 1
ATOM 2044 O O . LEU C 2 98 ? 73.697 -34.566 -78.102 1.00 22.81 80 LEU C O 1
ATOM 2049 N N . GLN C 2 99 ? 72.030 -35.755 -77.152 1.00 21.44 81 GLN C N 1
ATOM 2050 C CA . GLN C 2 99 ? 71.911 -36.755 -78.222 1.00 21.38 81 GLN C CA 1
ATOM 2051 C C . GLN C 2 99 ? 70.799 -36.293 -79.154 1.00 24.96 81 GLN C C 1
ATOM 2052 O O . GLN C 2 99 ? 69.684 -36.093 -78.706 1.00 23.37 81 GLN C O 1
ATOM 2058 N N . MET C 2 100 ? 71.074 -36.172 -80.435 1.00 22.04 82 MET C N 1
ATOM 2059 C CA . MET C 2 100 ? 70.099 -35.683 -81.391 1.00 22.12 82 MET C CA 1
ATOM 2060 C C . MET C 2 100 ? 69.832 -36.758 -82.431 1.00 25.81 82 MET C C 1
ATOM 2061 O O . MET C 2 100 ? 70.743 -37.221 -83.109 1.00 25.61 82 MET C O 1
ATOM 2066 N N . ASN C 2 101 A 68.591 -37.193 -82.518 1.00 20.28 82 ASN C N 1
ATOM 2067 C CA . ASN C 2 101 A 68.228 -38.173 -83.545 1.00 20.36 82 ASN C CA 1
ATOM 2068 C C . ASN C 2 101 A 67.298 -37.484 -84.511 1.00 23.84 82 ASN C C 1
ATOM 2069 O O . ASN C 2 101 A 66.841 -36.380 -84.213 1.00 23.99 82 ASN C O 1
ATOM 2074 N N . SER C 2 102 B 67.011 -38.125 -85.679 1.00 21.43 82 SER C N 1
ATOM 2075 C CA . SER C 2 102 B 66.060 -37.581 -86.688 1.00 23.10 82 SER C CA 1
ATOM 2076 C C . SER C 2 102 B 66.306 -36.113 -87.004 1.00 26.12 82 SER C C 1
ATOM 2077 O O . SER C 2 102 B 65.349 -35.326 -87.037 1.00 23.67 82 SER C O 1
ATOM 2080 N N . LEU C 2 103 C 67.596 -35.738 -87.237 1.00 23.05 82 LEU C N 1
ATOM 2081 C CA . LEU C 2 103 C 67.973 -34.350 -87.502 1.00 22.42 82 LEU C CA 1
ATOM 2082 C C . LEU C 2 103 C 67.428 -33.841 -88.813 1.00 25.93 82 LEU C C 1
ATOM 2083 O O . LEU C 2 103 C 67.252 -34.612 -89.756 1.00 25.86 82 LEU C O 1
ATOM 2088 N N . ARG C 2 104 ? 67.040 -32.581 -88.831 1.00 22.68 83 ARG C N 1
ATOM 2089 C CA . ARG C 2 104 ? 66.502 -31.940 -90.024 1.00 23.09 83 ARG C CA 1
ATOM 2090 C C . ARG C 2 104 ? 67.227 -30.631 -90.300 1.00 25.42 83 ARG C C 1
ATOM 2091 O O . ARG C 2 104 ? 67.901 -30.118 -89.410 1.00 21.90 83 ARG C O 1
ATOM 2099 N N . ALA C 2 105 ? 67.188 -30.133 -91.542 1.00 22.99 84 ALA C N 1
ATOM 2100 C CA . ALA C 2 105 ? 67.847 -28.882 -91.932 1.00 24.07 84 ALA C CA 1
ATOM 2101 C C . ALA C 2 105 ? 67.624 -27.714 -90.938 1.00 29.03 84 ALA C C 1
ATOM 2102 O O . ALA C 2 105 ? 68.554 -26.934 -90.703 1.00 27.69 84 ALA C O 1
ATOM 2104 N N . GLU C 2 106 ? 66.418 -27.631 -90.334 1.00 26.86 85 GLU C N 1
ATOM 2105 C CA . GLU C 2 106 ? 66.045 -26.562 -89.374 1.00 26.94 85 GLU C CA 1
ATOM 2106 C C . GLU C 2 106 ? 66.783 -26.665 -88.054 1.00 27.73 85 GLU C C 1
ATOM 2107 O O . GLU C 2 106 ? 66.694 -25.748 -87.260 1.00 27.32 85 GLU C O 1
ATOM 2113 N N . ASP C 2 107 ? 67.471 -27.788 -87.799 1.00 22.97 86 ASP C N 1
ATOM 2114 C CA . ASP C 2 107 ? 68.270 -27.969 -86.591 1.00 21.67 86 ASP C CA 1
ATOM 2115 C C . ASP C 2 107 ? 69.685 -27.412 -86.777 1.00 21.56 86 ASP C C 1
ATOM 2116 O O . ASP C 2 107 ? 70.466 -27.427 -85.837 1.00 20.87 86 ASP C O 1
ATOM 2121 N N . THR C 2 108 ? 70.013 -26.894 -87.973 1.00 18.35 87 THR C N 1
ATOM 2122 C CA . THR C 2 108 ? 71.341 -26.321 -88.283 1.00 15.36 87 THR C CA 1
ATOM 2123 C C . THR C 2 108 ? 71.494 -25.064 -87.430 1.00 20.18 87 THR C C 1
ATOM 2124 O O . THR C 2 108 ? 70.616 -24.199 -87.446 1.00 20.37 87 THR C O 1
ATOM 2128 N N . ALA C 2 109 ? 72.568 -24.984 -86.652 1.00 17.48 88 ALA C N 1
ATOM 2129 C CA . ALA C 2 109 ? 72.732 -23.891 -85.684 1.00 17.29 88 ALA C CA 1
ATOM 2130 C C . ALA C 2 109 ? 74.031 -24.059 -84.966 1.00 20.73 88 ALA C C 1
ATOM 2131 O O . ALA C 2 109 ? 74.592 -25.159 -84.957 1.00 16.32 88 ALA C O 1
ATOM 2133 N N . VAL C 2 110 ? 74.443 -23.010 -84.239 1.00 17.88 89 VAL C N 1
ATOM 2134 C CA . VAL C 2 110 ? 75.517 -23.108 -83.263 1.00 19.85 89 VAL C CA 1
ATOM 2135 C C . VAL C 2 110 ? 74.784 -23.540 -81.963 1.00 21.75 89 VAL C C 1
ATOM 2136 O O . VAL C 2 110 ? 73.782 -22.941 -81.606 1.00 19.94 89 VAL C O 1
ATOM 2140 N N . TYR C 2 111 ? 75.259 -24.596 -81.314 1.00 19.47 90 TYR C N 1
ATOM 2141 C CA . TYR C 2 111 ? 74.687 -25.093 -80.067 1.00 20.18 90 TYR C CA 1
ATOM 2142 C C . TYR C 2 111 ? 75.567 -24.682 -78.920 1.00 22.61 90 TYR C C 1
ATOM 2143 O O . TYR C 2 111 ? 76.761 -24.990 -78.902 1.00 22.08 90 TYR C O 1
ATOM 2152 N N . TYR C 2 112 ? 74.973 -23.987 -77.947 1.00 20.11 91 TYR C N 1
ATOM 2153 C CA . TYR C 2 112 ? 75.669 -23.531 -76.761 1.00 19.87 91 TYR C CA 1
ATOM 2154 C C . TYR C 2 112 ? 75.220 -24.336 -75.561 1.00 24.15 91 TYR C C 1
ATOM 2155 O O . TYR C 2 112 ? 74.036 -24.635 -75.385 1.00 22.04 91 TYR C O 1
ATOM 2164 N N . CYS C 2 113 ? 76.190 -24.646 -74.737 1.00 24.85 92 CYS C N 1
ATOM 2165 C CA . CYS C 2 113 ? 76.069 -25.259 -73.432 1.00 27.54 92 CYS C CA 1
ATOM 2166 C C . CYS C 2 113 ? 75.887 -24.043 -72.483 1.00 27.87 92 CYS C C 1
ATOM 2167 O O . CYS C 2 113 ? 76.562 -23.019 -72.661 1.00 23.88 92 CYS C O 1
ATOM 2170 N N . ALA C 2 114 ? 75.016 -24.156 -71.469 1.00 23.60 93 ALA C N 1
ATOM 2171 C CA . ALA C 2 114 ? 74.794 -23.033 -70.548 1.00 24.74 93 ALA C CA 1
ATOM 2172 C C . ALA C 2 114 ? 74.620 -23.502 -69.121 1.00 28.31 93 ALA C C 1
ATOM 2173 O O . ALA C 2 114 ? 73.982 -24.523 -68.890 1.00 28.69 93 ALA C O 1
ATOM 2175 N N . ARG C 2 115 ? 75.201 -22.776 -68.162 1.00 25.01 94 ARG C N 1
ATOM 2176 C CA . ARG C 2 115 ? 75.058 -23.089 -66.741 1.00 25.09 94 ARG C CA 1
ATOM 2177 C C . ARG C 2 115 ? 73.945 -22.222 -66.169 1.00 29.87 94 ARG C C 1
ATOM 2178 O O . ARG C 2 115 ? 73.961 -21.002 -66.359 1.00 30.38 94 ARG C O 1
ATOM 2186 N N . ASP C 2 116 ? 72.985 -22.851 -65.466 1.00 27.02 95 ASP C N 1
ATOM 2187 C CA . ASP C 2 116 ? 71.843 -22.162 -64.853 1.00 26.66 95 ASP C CA 1
ATOM 2188 C C . ASP C 2 116 ? 71.952 -22.143 -63.345 1.00 31.48 95 ASP C C 1
ATOM 2189 O O . ASP C 2 116 ? 72.252 -23.170 -62.733 1.00 33.70 95 ASP C O 1
ATOM 2194 N N . LEU C 2 117 ? 71.662 -20.989 -62.741 1.00 28.00 96 LEU C N 1
ATOM 2195 C CA . LEU C 2 117 ? 71.695 -20.847 -61.280 1.00 28.14 96 LEU C CA 1
ATOM 2196 C C . LEU C 2 117 ? 70.493 -21.531 -60.637 1.00 32.94 96 LEU C C 1
ATOM 2197 O O . LEU C 2 117 ? 70.599 -22.069 -59.528 1.00 33.50 96 LEU C O 1
ATOM 2202 N N . ILE C 2 118 ? 69.352 -21.472 -61.334 1.00 26.81 97 ILE C N 1
ATOM 2203 C CA . ILE C 2 118 ? 68.106 -22.177 -61.021 1.00 25.27 97 ILE C CA 1
ATOM 2204 C C . ILE C 2 118 ? 67.521 -22.428 -62.384 1.00 27.87 97 ILE C C 1
ATOM 2205 O O . ILE C 2 118 ? 67.979 -21.802 -63.341 1.00 24.49 97 ILE C O 1
ATOM 2210 N N . HIS C 2 119 ? 66.472 -23.256 -62.476 1.00 27.01 98 HIS C N 1
ATOM 2211 C CA . HIS C 2 119 ? 65.791 -23.500 -63.746 1.00 26.54 98 HIS C CA 1
ATOM 2212 C C . HIS C 2 119 ? 65.412 -22.164 -64.390 1.00 27.74 98 HIS C C 1
ATOM 2213 O O . HIS C 2 119 ? 64.720 -21.344 -63.791 1.00 26.99 98 HIS C O 1
ATOM 2220 N N . GLY C 2 120 ? 65.900 -21.961 -65.605 1.00 26.41 99 GLY C N 1
ATOM 2221 C CA . GLY C 2 120 ? 65.580 -20.787 -66.405 1.00 26.87 99 GLY C CA 1
ATOM 2222 C C . GLY C 2 120 ? 66.423 -19.553 -66.217 1.00 31.28 99 GLY C C 1
ATOM 2223 O O . GLY C 2 120 ? 66.130 -18.537 -66.835 1.00 32.00 99 GLY C O 1
ATOM 2224 N N . VAL C 2 121 ? 67.416 -19.584 -65.326 1.00 26.84 100 VAL C N 1
ATOM 2225 C CA . VAL C 2 121 ? 68.247 -18.398 -65.069 1.00 26.50 100 VAL C CA 1
ATOM 2226 C C . VAL C 2 121 ? 69.687 -18.741 -65.517 1.00 28.94 100 VAL C C 1
ATOM 2227 O O . VAL C 2 121 ? 70.471 -19.266 -64.729 1.00 29.40 100 VAL C O 1
ATOM 2231 N N . THR C 2 122 A 70.011 -18.519 -66.795 1.00 27.50 100 THR C N 1
ATOM 2232 C CA . THR C 2 122 A 71.360 -18.892 -67.270 1.00 27.28 100 THR C CA 1
ATOM 2233 C C . THR C 2 122 A 72.374 -17.806 -66.915 1.00 32.37 100 THR C C 1
ATOM 2234 O O . THR C 2 122 A 72.118 -16.612 -67.073 1.00 32.78 100 THR C O 1
ATOM 2238 N N . ARG C 2 123 ? 73.500 -18.244 -66.362 1.00 29.74 101 ARG C N 1
ATOM 2239 C CA . ARG C 2 123 ? 74.549 -17.372 -65.866 1.00 28.84 101 ARG C CA 1
ATOM 2240 C C . ARG C 2 123 ? 75.832 -17.377 -66.703 1.00 29.97 101 ARG C C 1
ATOM 2241 O O . ARG C 2 123 ? 76.564 -16.377 -66.693 1.00 27.15 101 ARG C O 1
ATOM 2249 N N . ASN C 2 124 ? 76.119 -18.493 -67.400 1.00 26.78 102 ASN C N 1
ATOM 2250 C CA . ASN C 2 124 ? 77.332 -18.662 -68.211 1.00 25.68 102 ASN C CA 1
ATOM 2251 C C . ASN C 2 124 ? 77.019 -19.433 -69.471 1.00 28.55 102 ASN C C 1
ATOM 2252 O O . ASN C 2 124 ? 76.201 -20.352 -69.462 1.00 28.62 102 ASN C O 1
ATOM 2257 N N . TRP C 2 125 ? 77.719 -19.089 -70.541 1.00 24.47 103 TRP C N 1
ATOM 2258 C CA . TRP C 2 125 ? 77.588 -19.670 -71.866 1.00 23.80 103 TRP C CA 1
ATOM 2259 C C . TRP C 2 125 ? 78.923 -20.234 -72.327 1.00 27.69 103 TRP C C 1
ATOM 2260 O O . TRP C 2 125 ? 79.975 -19.634 -72.056 1.00 26.81 103 TRP C O 1
ATOM 2271 N N . GLY C 2 126 ? 78.876 -21.339 -73.069 1.00 24.37 104 GLY C N 1
ATOM 2272 C CA . GLY C 2 126 ? 80.081 -21.885 -73.682 1.00 25.53 104 GLY C CA 1
ATOM 2273 C C . GLY C 2 126 ? 80.394 -21.133 -74.969 1.00 28.16 104 GLY C C 1
ATOM 2274 O O . GLY C 2 126 ? 79.781 -20.098 -75.246 1.00 27.14 104 GLY C O 1
ATOM 2275 N N . GLN C 2 127 ? 81.320 -21.648 -75.784 1.00 27.27 105 GLN C N 1
ATOM 2276 C CA . GLN C 2 127 ? 81.750 -21.011 -77.055 1.00 28.12 105 GLN C CA 1
ATOM 2277 C C . GLN C 2 127 ? 80.887 -21.431 -78.221 1.00 29.44 105 GLN C C 1
ATOM 2278 O O . GLN C 2 127 ? 80.860 -20.757 -79.249 1.00 28.44 105 GLN C O 1
ATOM 2284 N N . GLY C 2 128 ? 80.190 -22.541 -78.053 1.00 23.71 106 GLY C N 1
ATOM 2285 C CA . GLY C 2 128 ? 79.338 -23.074 -79.095 1.00 23.53 106 GLY C CA 1
ATOM 2286 C C . GLY C 2 128 ? 80.030 -24.086 -79.997 1.00 25.19 106 GLY C C 1
ATOM 2287 O O . GLY C 2 128 ? 81.259 -24.155 -80.076 1.00 23.96 106 GLY C O 1
ATOM 2288 N N . THR C 2 129 ? 79.232 -24.925 -80.608 1.00 22.01 107 THR C N 1
ATOM 2289 C CA . THR C 2 129 ? 79.670 -25.939 -81.588 1.00 22.63 107 THR C CA 1
ATOM 2290 C C . THR C 2 129 ? 78.694 -25.878 -82.735 1.00 24.34 107 THR C C 1
ATOM 2291 O O . THR C 2 129 ? 77.478 -25.888 -82.506 1.00 21.58 107 THR C O 1
ATOM 2295 N N . LEU C 2 130 ? 79.197 -25.777 -83.965 1.00 20.68 108 LEU C N 1
ATOM 2296 C CA . LEU C 2 130 ? 78.320 -25.654 -85.128 1.00 20.34 108 LEU C CA 1
ATOM 2297 C C . LEU C 2 130 ? 77.853 -27.017 -85.640 1.00 23.76 108 LEU C C 1
ATOM 2298 O O . LEU C 2 130 ? 78.661 -27.892 -85.924 1.00 23.27 108 LEU C O 1
ATOM 2303 N N . VAL C 2 131 ? 76.553 -27.180 -85.768 1.00 18.90 109 VAL C N 1
ATOM 2304 C CA . VAL C 2 131 ? 75.933 -28.394 -86.288 1.00 17.96 109 VAL C CA 1
ATOM 2305 C C . VAL C 2 131 ? 75.288 -27.992 -87.622 1.00 22.37 109 VAL C C 1
ATOM 2306 O O . VAL C 2 131 ? 74.480 -27.070 -87.637 1.00 23.24 109 VAL C O 1
ATOM 2310 N N . THR C 2 132 ? 75.646 -28.674 -88.739 1.00 19.93 110 THR C N 1
ATOM 2311 C CA . THR C 2 132 ? 75.097 -28.377 -90.074 1.00 19.19 110 THR C CA 1
ATOM 2312 C C . THR C 2 132 ? 74.346 -29.631 -90.526 1.00 21.36 110 THR C C 1
ATOM 2313 O O . THR C 2 132 ? 74.933 -30.693 -90.614 1.00 20.59 110 THR C O 1
ATOM 2317 N N . VAL C 2 133 ? 73.063 -29.489 -90.823 1.00 18.23 111 VAL C N 1
ATOM 2318 C CA . VAL C 2 133 ? 72.261 -30.611 -91.295 1.00 16.79 111 VAL C CA 1
ATOM 2319 C C . VAL C 2 133 ? 71.994 -30.360 -92.775 1.00 21.05 111 VAL C C 1
ATOM 2320 O O . VAL C 2 133 ? 71.263 -29.426 -93.131 1.00 19.40 111 VAL C O 1
ATOM 2324 N N . SER C 2 134 ? 72.602 -31.196 -93.625 1.00 19.41 112 SER C N 1
ATOM 2325 C CA . SER C 2 134 ? 72.522 -31.017 -95.068 1.00 19.88 112 SER C CA 1
ATOM 2326 C C . SER C 2 134 ? 72.853 -32.310 -95.776 1.00 21.63 112 SER C C 1
ATOM 2327 O O . SER C 2 134 ? 73.624 -33.128 -95.259 1.00 18.65 112 SER C O 1
ATOM 2330 N N . SER C 2 135 ? 72.304 -32.469 -96.997 1.00 21.36 113 SER C N 1
ATOM 2331 C CA . SER C 2 135 ? 72.572 -33.625 -97.865 1.00 23.25 113 SER C CA 1
ATOM 2332 C C . SER C 2 135 ? 73.848 -33.385 -98.718 1.00 26.39 113 SER C C 1
ATOM 2333 O O . SER C 2 135 ? 74.342 -34.325 -99.350 1.00 25.09 113 SER C O 1
ATOM 2336 N N . ALA C 2 136 ? 74.410 -32.142 -98.692 1.00 22.34 114 ALA C N 1
ATOM 2337 C CA . ALA C 2 136 ? 75.679 -31.783 -99.377 1.00 21.97 114 ALA C CA 1
ATOM 2338 C C . ALA C 2 136 ? 76.850 -32.516 -98.698 1.00 24.24 114 ALA C C 1
ATOM 2339 O O . ALA C 2 136 ? 76.827 -32.713 -97.479 1.00 24.50 114 ALA C O 1
ATOM 2341 N N . SER C 2 137 ? 77.898 -32.846 -99.469 1.00 22.13 115 SER C N 1
ATOM 2342 C CA . SER C 2 137 ? 79.033 -33.590 -98.958 1.00 20.59 115 SER C CA 1
ATOM 2343 C C . SER C 2 137 ? 80.138 -32.676 -98.425 1.00 22.37 115 SER C C 1
ATOM 2344 O O . SER C 2 137 ? 80.316 -31.567 -98.912 1.00 21.70 115 SER C O 1
ATOM 2347 N N . THR C 2 138 ? 80.880 -33.173 -97.430 1.00 18.78 116 THR C N 1
ATOM 2348 C CA . THR C 2 138 ? 82.058 -32.472 -96.906 1.00 16.81 116 THR C CA 1
ATOM 2349 C C . THR C 2 138 ? 83.006 -32.198 -98.092 1.00 20.62 116 THR C C 1
ATOM 2350 O O . THR C 2 138 ? 83.164 -33.022 -99.001 1.00 21.05 116 THR C O 1
ATOM 2354 N N . LYS C 2 139 ? 83.667 -31.062 -98.032 1.00 15.45 117 LYS C N 1
ATOM 2355 C CA . LYS C 2 139 ? 84.677 -30.694 -98.987 1.00 14.17 117 LYS C CA 1
ATOM 2356 C C . LYS C 2 139 ? 85.726 -29.921 -98.196 1.00 20.75 117 LYS C C 1
ATOM 2357 O O . LYS C 2 139 ? 85.398 -28.932 -97.549 1.00 19.32 117 LYS C O 1
ATOM 2363 N N . GLY C 2 140 ? 86.962 -30.392 -98.245 1.00 18.80 118 GLY C N 1
ATOM 2364 C CA . GLY C 2 140 ? 88.062 -29.707 -97.574 1.00 17.93 118 GLY C CA 1
ATOM 2365 C C . GLY C 2 140 ? 88.488 -28.514 -98.410 1.00 21.57 118 GLY C C 1
ATOM 2366 O O . GLY C 2 140 ? 88.288 -28.529 -99.626 1.00 19.79 118 GLY C O 1
ATOM 2367 N N . PRO C 2 141 ? 89.115 -27.483 -97.823 1.00 18.99 119 PRO C N 1
ATOM 2368 C CA . PRO C 2 141 ? 89.490 -26.314 -98.627 1.00 19.68 119 PRO C CA 1
ATOM 2369 C C . PRO C 2 141 ? 90.729 -26.428 -99.508 1.00 22.67 119 PRO C C 1
ATOM 2370 O O . PRO C 2 141 ? 91.669 -27.173 -99.212 1.00 21.87 119 PRO C O 1
ATOM 2374 N N . SER C 2 142 ? 90.753 -25.640 -100.595 1.00 19.78 120 SER C N 1
ATOM 2375 C CA . SER C 2 142 ? 91.966 -25.512 -101.396 1.00 19.70 120 SER C CA 1
ATOM 2376 C C . SER C 2 142 ? 92.544 -24.188 -100.886 1.00 23.71 120 SER C C 1
ATOM 2377 O O . SER C 2 142 ? 91.851 -23.166 -100.917 1.00 25.36 120 SER C O 1
ATOM 2380 N N . VAL C 2 143 ? 93.792 -24.200 -100.419 1.00 18.61 121 VAL C N 1
ATOM 2381 C CA . VAL C 2 143 ? 94.389 -22.990 -99.831 1.00 18.51 121 VAL C CA 1
ATOM 2382 C C . VAL C 2 143 ? 95.407 -22.421 -100.788 1.00 22.76 121 VAL C C 1
ATOM 2383 O O . VAL C 2 143 ? 96.313 -23.145 -101.225 1.00 19.74 121 VAL C O 1
ATOM 2387 N N . PHE C 2 144 ? 95.239 -21.134 -101.143 1.00 18.76 122 PHE C N 1
ATOM 2388 C CA . PHE C 2 144 ? 96.134 -20.479 -102.083 1.00 18.49 122 PHE C CA 1
ATOM 2389 C C . PHE C 2 144 ? 96.790 -19.295 -101.447 1.00 19.75 122 PHE C C 1
ATOM 2390 O O . PHE C 2 144 ? 96.136 -18.545 -100.723 1.00 17.93 122 PHE C O 1
ATOM 2398 N N . PRO C 2 145 ? 98.081 -19.069 -101.726 1.00 18.55 123 PRO C N 1
ATOM 2399 C CA . PRO C 2 145 ? 98.721 -17.886 -101.154 1.00 18.36 123 PRO C CA 1
ATOM 2400 C C . PRO C 2 145 ? 98.285 -16.618 -101.868 1.00 23.39 123 PRO C C 1
ATOM 2401 O O . PRO C 2 145 ? 98.029 -16.633 -103.083 1.00 24.93 123 PRO C O 1
ATOM 2405 N N . LEU C 2 146 ? 98.172 -15.513 -101.106 1.00 17.31 124 LEU C N 1
ATOM 2406 C CA . LEU C 2 146 ? 97.884 -14.206 -101.696 1.00 17.21 124 LEU C CA 1
ATOM 2407 C C . LEU C 2 146 ? 99.162 -13.442 -101.445 1.00 21.04 124 LEU C C 1
ATOM 2408 O O . LEU C 2 146 ? 99.367 -12.886 -100.367 1.00 18.91 124 LEU C O 1
ATOM 2413 N N . ALA C 2 147 ? 100.071 -13.526 -102.405 1.00 20.59 125 ALA C N 1
ATOM 2414 C CA . ALA C 2 147 ? 101.423 -12.977 -102.299 1.00 21.04 125 ALA C CA 1
ATOM 2415 C C . ALA C 2 147 ? 101.484 -11.470 -102.200 1.00 23.82 125 ALA C C 1
ATOM 2416 O O . ALA C 2 147 ? 100.760 -10.758 -102.897 1.00 21.15 125 ALA C O 1
ATOM 2418 N N . PRO C 2 148 ? 102.357 -10.937 -101.335 1.00 23.15 126 PRO C N 1
ATOM 2419 C CA . PRO C 2 148 ? 102.546 -9.493 -101.343 1.00 25.17 126 PRO C CA 1
ATOM 2420 C C . PRO C 2 148 ? 103.288 -9.115 -102.657 1.00 32.35 126 PRO C C 1
ATOM 2421 O O . PRO C 2 148 ? 104.034 -9.909 -103.237 1.00 30.89 126 PRO C O 1
ATOM 2425 N N . SER C 2 149 ? 103.050 -7.922 -103.141 1.00 31.71 127 SER C N 1
ATOM 2426 C CA . SER C 2 149 ? 103.734 -7.404 -104.331 1.00 32.80 127 SER C CA 1
ATOM 2427 C C . SER C 2 149 ? 103.738 -5.899 -104.151 1.00 36.13 127 SER C C 1
ATOM 2428 O O . SER C 2 149 ? 103.197 -5.442 -103.148 1.00 35.70 127 SER C O 1
ATOM 2431 N N . SER C 2 150 ? 104.276 -5.128 -105.092 1.00 36.26 128 SER C N 1
ATOM 2432 C CA . SER C 2 150 ? 104.262 -3.646 -105.010 1.00 37.72 128 SER C CA 1
ATOM 2433 C C . SER C 2 150 ? 102.807 -3.075 -104.996 1.00 43.82 128 SER C C 1
ATOM 2434 O O . SER C 2 150 ? 102.574 -1.959 -104.521 1.00 45.14 128 SER C O 1
ATOM 2437 N N . LYS C 2 151 ? 101.838 -3.875 -105.463 1.00 39.41 129 LYS C N 1
ATOM 2438 C CA . LYS C 2 151 ? 100.426 -3.502 -105.492 1.00 39.71 129 LYS C CA 1
ATOM 2439 C C . LYS C 2 151 ? 99.706 -3.813 -104.181 1.00 40.90 129 LYS C C 1
ATOM 2440 O O . LYS C 2 151 ? 98.559 -3.399 -104.017 1.00 42.26 129 LYS C O 1
ATOM 2446 N N . SER C 2 152 ? 100.365 -4.504 -103.244 1.00 35.49 130 SER C N 1
ATOM 2447 C CA . SER C 2 152 ? 99.762 -4.759 -101.932 1.00 34.49 130 SER C CA 1
ATOM 2448 C C . SER C 2 152 ? 100.544 -4.008 -100.844 1.00 34.00 130 SER C C 1
ATOM 2449 O O . SER C 2 152 ? 100.259 -4.219 -99.644 1.00 33.26 130 SER C O 1
ATOM 2452 N N . THR C 2 153 ? 101.576 -3.187 -101.244 1.00 28.60 131 THR C N 1
ATOM 2453 C CA . THR C 2 153 ? 102.404 -2.464 -100.249 1.00 26.66 131 THR C CA 1
ATOM 2454 C C . THR C 2 153 ? 101.835 -1.083 -99.981 1.00 26.60 131 THR C C 1
ATOM 2455 O O . THR C 2 153 ? 101.252 -0.440 -100.861 1.00 23.53 131 THR C O 1
ATOM 2459 N N . SER C 2 154 ? 101.977 -0.655 -98.734 1.00 23.90 132 SER C N 1
ATOM 2460 C CA . SER C 2 154 ? 101.580 0.650 -98.242 1.00 24.01 132 SER C CA 1
ATOM 2461 C C . SER C 2 154 ? 102.769 1.206 -97.496 1.00 25.02 132 SER C C 1
ATOM 2462 O O . SER C 2 154 ? 102.727 1.357 -96.277 1.00 25.48 132 SER C O 1
ATOM 2465 N N . GLY C 2 155 ? 103.834 1.473 -98.251 1.00 20.45 133 GLY C N 1
ATOM 2466 C CA . GLY C 2 155 ? 105.070 2.082 -97.761 1.00 20.07 133 GLY C 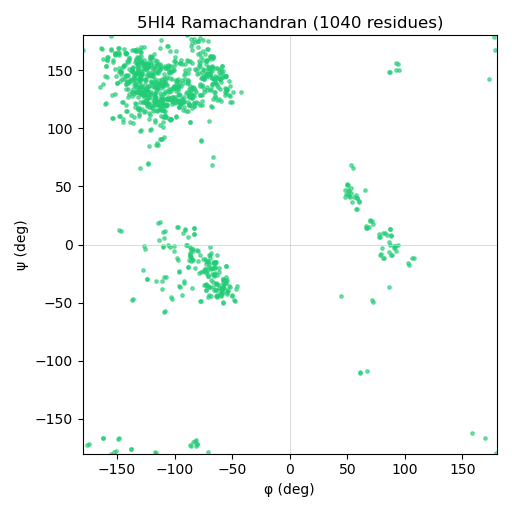CA 1
ATOM 2467 C C . GLY C 2 155 ? 105.757 1.112 -96.826 1.00 24.92 133 GLY C C 1
ATOM 2468 O O . GLY C 2 155 ? 106.150 0.034 -97.260 1.00 25.69 133 GLY C O 1
ATOM 2469 N N . GLY C 2 156 ? 105.742 1.441 -95.539 1.00 22.60 134 GLY C N 1
ATOM 2470 C CA . GLY C 2 156 ? 106.334 0.626 -94.480 1.00 22.24 134 GLY C CA 1
ATOM 2471 C C . GLY C 2 156 ? 105.635 -0.680 -94.163 1.00 25.48 134 GLY C C 1
ATOM 2472 O O . GLY C 2 156 ? 106.228 -1.560 -93.537 1.00 25.40 134 GLY C O 1
ATOM 2473 N N . THR C 2 157 ? 104.379 -0.840 -94.598 1.00 21.94 135 THR C N 1
ATOM 2474 C CA . THR C 2 157 ? 103.586 -2.039 -94.320 1.00 20.96 135 THR C CA 1
ATOM 2475 C C . THR C 2 157 ? 103.200 -2.695 -95.658 1.00 25.47 135 THR C C 1
ATOM 2476 O O . THR C 2 157 ? 103.140 -1.999 -96.688 1.00 24.10 135 THR C O 1
ATOM 2480 N N . ALA C 2 158 ? 103.006 -4.025 -95.649 1.00 20.67 136 ALA C N 1
ATOM 2481 C CA . ALA C 2 158 ? 102.596 -4.779 -96.815 1.00 21.89 136 ALA C CA 1
ATOM 2482 C C . ALA C 2 158 ? 101.567 -5.782 -96.393 1.00 25.07 136 ALA C C 1
ATOM 2483 O O . ALA C 2 158 ? 101.647 -6.313 -95.283 1.00 23.86 136 ALA C O 1
ATOM 2485 N N . ALA C 2 159 ? 100.563 -6.014 -97.240 1.00 22.45 137 ALA C N 1
ATOM 2486 C CA . ALA C 2 159 ? 99.513 -6.994 -96.952 1.00 20.11 137 ALA C CA 1
ATOM 2487 C C . ALA C 2 159 ? 99.795 -8.266 -97.720 1.00 23.25 137 ALA C C 1
ATOM 2488 O O . ALA C 2 159 ? 100.148 -8.252 -98.902 1.00 23.14 137 ALA C O 1
ATOM 2490 N N . LEU C 2 160 ? 99.643 -9.373 -97.044 1.00 19.43 138 LEU C N 1
ATOM 2491 C CA . LEU C 2 160 ? 99.772 -10.689 -97.675 1.00 19.85 138 LEU C CA 1
ATOM 2492 C C . LEU C 2 160 ? 98.662 -11.540 -97.081 1.00 21.00 138 LEU C C 1
ATOM 2493 O O . LEU C 2 160 ? 98.115 -11.193 -96.037 1.00 21.64 138 LEU C O 1
ATOM 2498 N N . GLY C 2 161 ? 98.305 -12.616 -97.742 1.00 16.59 139 GLY C N 1
ATOM 2499 C CA . GLY C 2 161 ? 97.250 -13.433 -97.192 1.00 17.21 139 GLY C CA 1
ATOM 2500 C C . GLY C 2 161 ? 97.143 -14.834 -97.715 1.00 21.01 139 GLY C C 1
ATOM 2501 O O . GLY C 2 161 ? 98.048 -15.344 -98.391 1.00 18.08 139 GLY C O 1
ATOM 2502 N N . CYS C 2 162 ? 95.999 -15.440 -97.383 1.00 18.45 140 CYS C N 1
ATOM 2503 C CA . CYS C 2 162 ? 95.600 -16.780 -97.798 1.00 20.21 140 CYS C CA 1
ATOM 2504 C C . CYS C 2 162 ? 94.168 -16.803 -98.198 1.00 19.89 140 CYS C C 1
ATOM 2505 O O . CYS C 2 162 ? 93.322 -16.318 -97.459 1.00 21.91 140 CYS C O 1
ATOM 2508 N N . LEU C 2 163 ? 93.906 -17.393 -99.370 1.00 14.80 141 LEU C N 1
ATOM 2509 C CA . LEU C 2 163 ? 92.572 -17.641 -99.891 1.00 15.49 141 LEU C CA 1
ATOM 2510 C C . LEU C 2 163 ? 92.213 -19.092 -99.542 1.00 17.82 141 LEU C C 1
ATOM 2511 O O . LEU C 2 163 ? 92.951 -20.020 -99.909 1.00 18.52 141 LEU C O 1
ATOM 2516 N N . VAL C 2 164 ? 91.088 -19.285 -98.844 1.00 15.44 142 VAL C N 1
ATOM 2517 C CA . VAL C 2 164 ? 90.619 -20.588 -98.349 1.00 14.12 142 VAL C CA 1
ATOM 2518 C C . VAL C 2 164 ? 89.387 -20.864 -99.158 1.00 19.51 142 VAL C C 1
ATOM 2519 O O . VAL C 2 164 ? 88.302 -20.393 -98.824 1.00 18.30 142 VAL C O 1
ATOM 2523 N N . LYS C 2 165 ? 89.578 -21.539 -100.280 1.00 17.96 143 LYS C N 1
ATOM 2524 C CA . LYS C 2 165 ? 88.558 -21.698 -101.295 1.00 18.33 143 LYS C CA 1
ATOM 2525 C C . LYS C 2 165 ? 87.734 -22.969 -101.215 1.00 20.03 143 LYS C C 1
ATOM 2526 O O . LYS C 2 165 ? 88.295 -24.053 -101.093 1.00 18.94 143 LYS C O 1
ATOM 2532 N N . ASP C 2 166 ? 86.402 -22.823 -101.396 1.00 15.84 144 ASP C N 1
ATOM 2533 C CA . ASP C 2 166 ? 85.457 -23.928 -101.626 1.00 15.59 144 ASP C CA 1
ATOM 2534 C C . ASP C 2 166 ? 85.468 -25.065 -100.608 1.00 20.66 144 ASP C C 1
ATOM 2535 O O . ASP C 2 166 ? 85.847 -26.195 -100.928 1.00 20.19 144 ASP C O 1
ATOM 2540 N N . TYR C 2 167 ? 85.017 -24.777 -99.393 1.00 15.83 145 TYR C N 1
ATOM 2541 C CA . TYR C 2 167 ? 84.924 -25.786 -98.350 1.00 15.23 145 TYR C CA 1
ATOM 2542 C C . TYR C 2 167 ? 83.518 -25.921 -97.847 1.00 19.92 145 TYR C C 1
ATOM 2543 O O . TYR C 2 167 ? 82.684 -25.016 -98.012 1.00 19.29 145 TYR C O 1
ATOM 2552 N N . PHE C 2 168 ? 83.252 -27.046 -97.182 1.00 16.78 146 PHE C N 1
ATOM 2553 C CA . PHE C 2 168 ? 81.934 -27.331 -96.660 1.00 16.26 146 PHE C CA 1
ATOM 2554 C C . PHE C 2 168 ? 82.031 -28.455 -95.658 1.00 19.26 146 PHE C C 1
ATOM 2555 O O . PHE C 2 168 ? 82.744 -29.422 -95.919 1.00 18.46 146 PHE C O 1
ATOM 2563 N N . PRO C 2 169 ? 81.350 -28.340 -94.487 1.00 16.75 147 PRO C N 1
ATOM 2564 C CA . PRO C 2 169 ? 80.576 -27.179 -93.987 1.00 15.58 147 PRO C CA 1
ATOM 2565 C C . PRO C 2 169 ? 81.527 -26.150 -93.350 1.00 20.27 147 PRO C C 1
ATOM 2566 O O . PRO C 2 169 ? 82.739 -26.362 -93.283 1.00 19.03 147 PRO C O 1
ATOM 2570 N N . GLN C 2 170 ? 80.956 -25.133 -92.740 1.00 16.89 148 GLN C N 1
ATOM 2571 C CA . GLN C 2 170 ? 81.725 -24.236 -91.861 1.00 17.38 148 GLN C CA 1
ATOM 2572 C C . GLN C 2 170 ? 81.996 -25.045 -90.574 1.00 19.72 148 GLN C C 1
ATOM 2573 O O . GLN C 2 170 ? 81.319 -26.064 -90.344 1.00 17.95 148 GLN C O 1
ATOM 2579 N N . PRO C 2 171 ? 82.949 -24.629 -89.706 1.00 19.01 149 PRO C N 1
ATOM 2580 C CA . PRO C 2 171 ? 83.836 -23.467 -89.826 1.00 18.74 149 PRO C CA 1
ATOM 2581 C C . PRO C 2 171 ? 85.275 -23.828 -90.214 1.00 22.19 149 PRO C C 1
ATOM 2582 O O . PRO C 2 171 ? 85.713 -24.982 -90.116 1.00 19.12 149 PRO C O 1
ATOM 2586 N N . VAL C 2 172 ? 86.013 -22.805 -90.590 1.00 19.21 150 VAL C N 1
ATOM 2587 C CA . VAL C 2 172 ? 87.455 -22.887 -90.733 1.00 20.69 150 VAL C CA 1
ATOM 2588 C C . VAL C 2 172 ? 88.037 -21.873 -89.753 1.00 27.34 150 VAL C C 1
ATOM 2589 O O . VAL C 2 172 ? 87.439 -20.834 -89.476 1.00 27.16 150 VAL C O 1
ATOM 2593 N N . THR C 2 173 ? 89.183 -22.171 -89.252 1.00 22.54 151 THR C N 1
ATOM 2594 C CA . THR C 2 173 ? 89.937 -21.251 -88.420 1.00 23.39 151 THR C CA 1
ATOM 2595 C C . THR C 2 173 ? 91.285 -21.008 -89.091 1.00 22.81 151 THR C C 1
ATOM 2596 O O . THR C 2 173 ? 91.822 -21.913 -89.746 1.00 20.88 151 THR C O 1
ATOM 2600 N N . VAL C 2 174 ? 91.818 -19.773 -88.956 1.00 19.34 152 VAL C N 1
ATOM 2601 C CA . VAL C 2 174 ? 93.087 -19.410 -89.544 1.00 19.11 152 VAL C CA 1
ATOM 2602 C C . VAL C 2 174 ? 93.959 -18.765 -88.493 1.00 24.48 152 VAL C C 1
ATOM 2603 O O . VAL C 2 174 ? 93.500 -17.873 -87.791 1.00 21.90 152 VAL C O 1
ATOM 2607 N N . SER C 2 175 ? 95.212 -19.204 -88.393 1.00 21.83 153 SER C N 1
ATOM 2608 C CA . SER C 2 175 ? 96.205 -18.516 -87.579 1.00 21.34 153 SER C CA 1
ATOM 2609 C C . SER C 2 175 ? 97.412 -18.249 -88.501 1.00 22.44 153 SER C C 1
ATOM 2610 O O . SER C 2 175 ? 97.445 -18.705 -89.642 1.00 19.46 153 SER C O 1
ATOM 2613 N N . TRP C 2 176 ? 98.366 -17.453 -88.027 1.00 19.54 154 TRP C N 1
ATOM 2614 C CA . TRP C 2 176 ? 99.552 -17.162 -88.805 1.00 20.09 154 TRP C CA 1
ATOM 2615 C C . TRP C 2 176 ? 100.762 -17.514 -87.980 1.00 24.68 154 TRP C C 1
ATOM 2616 O O . TRP C 2 176 ? 100.811 -17.189 -86.795 1.00 25.15 154 TRP C O 1
ATOM 2627 N N . ASN C 2 177 ? 101.707 -18.233 -88.589 1.00 22.16 155 ASN C N 1
ATOM 2628 C CA . ASN C 2 177 ? 102.943 -18.690 -87.955 1.00 24.28 155 ASN C CA 1
ATOM 2629 C C . ASN C 2 177 ? 102.676 -19.415 -86.637 1.00 29.09 155 ASN C C 1
ATOM 2630 O O . ASN C 2 177 ? 103.295 -19.099 -85.633 1.00 29.80 155 ASN C O 1
ATOM 2635 N N . SER C 2 178 ? 101.681 -20.330 -86.643 1.00 27.41 156 SER C N 1
ATOM 2636 C CA . SER C 2 178 ? 101.243 -21.147 -85.499 1.00 27.63 156 SER C CA 1
ATOM 2637 C C . SER C 2 178 ? 100.787 -20.332 -84.284 1.00 33.75 156 SER C C 1
ATOM 2638 O O . SER C 2 178 ? 100.945 -20.781 -83.149 1.00 36.54 156 SER C O 1
ATOM 2641 N N . GLY C 2 179 ? 100.246 -19.141 -84.529 1.00 29.46 157 GLY C N 1
ATOM 2642 C CA . GLY C 2 179 ? 99.770 -18.254 -83.482 1.00 28.69 157 GLY C CA 1
ATOM 2643 C C . GLY C 2 179 ? 100.795 -17.271 -82.955 1.00 33.04 157 GLY C C 1
ATOM 2644 O O . GLY C 2 179 ? 100.453 -16.433 -82.118 1.00 33.06 157 GLY C O 1
ATOM 2645 N N . ALA C 2 180 ? 102.055 -17.339 -83.437 1.00 29.82 158 ALA C N 1
ATOM 2646 C CA . ALA C 2 180 ? 103.098 -16.392 -83.022 1.00 30.03 158 ALA C CA 1
ATOM 2647 C C . ALA C 2 180 ? 102.837 -15.003 -83.655 1.00 34.77 158 ALA C C 1
ATOM 2648 O O . ALA C 2 180 ? 103.281 -13.992 -83.114 1.00 35.81 158 ALA C O 1
ATOM 2650 N N . LEU C 2 181 ? 102.111 -14.957 -84.793 1.00 28.93 159 LEU C N 1
ATOM 2651 C CA . LEU C 2 181 ? 101.763 -13.691 -85.456 1.00 28.27 159 LEU C CA 1
ATOM 2652 C C . LEU C 2 181 ? 100.273 -13.395 -85.273 1.00 32.60 159 LEU C C 1
ATOM 2653 O O . LEU C 2 181 ? 99.441 -14.085 -85.836 1.00 32.05 159 LEU C O 1
ATOM 2658 N N . THR C 2 182 ? 99.936 -12.394 -84.467 1.00 30.70 160 THR C N 1
ATOM 2659 C CA . THR C 2 182 ? 98.531 -12.050 -84.196 1.00 31.48 160 THR C CA 1
ATOM 2660 C C . THR C 2 182 ? 98.230 -10.609 -84.519 1.00 34.34 160 THR C C 1
ATOM 2661 O O . THR C 2 182 ? 97.078 -10.266 -84.825 1.00 35.19 160 THR C O 1
ATOM 2665 N N . SER C 2 183 ? 99.247 -9.746 -84.388 1.00 31.71 161 SER C N 1
ATOM 2666 C CA . SER C 2 183 ? 99.098 -8.320 -84.658 1.00 30.85 161 SER C CA 1
ATOM 2667 C C . SER C 2 183 ? 98.958 -8.145 -86.166 1.00 31.57 161 SER C C 1
ATOM 2668 O O . SER C 2 183 ? 99.716 -8.765 -86.916 1.00 29.82 161 SER C O 1
ATOM 2671 N N . GLY C 2 184 ? 98.007 -7.316 -86.582 1.00 26.90 162 GLY C N 1
ATOM 2672 C CA . GLY C 2 184 ? 97.767 -7.045 -88.000 1.00 25.24 162 GLY C CA 1
ATOM 2673 C C . GLY C 2 184 ? 97.020 -8.117 -88.776 1.00 27.10 162 GLY C C 1
ATOM 2674 O O . GLY C 2 184 ? 96.899 -7.996 -89.994 1.00 27.08 162 GLY C O 1
ATOM 2675 N N . VAL C 2 185 ? 96.470 -9.147 -88.091 1.00 22.37 163 VAL C N 1
ATOM 2676 C CA . VAL C 2 185 ? 95.730 -10.229 -88.729 1.00 22.51 163 VAL C CA 1
ATOM 2677 C C . VAL C 2 185 ? 94.251 -9.857 -88.888 1.00 28.63 163 VAL C C 1
ATOM 2678 O O . VAL C 2 185 ? 93.631 -9.404 -87.935 1.00 27.57 163 VAL C O 1
ATOM 2682 N N . HIS C 2 186 ? 93.688 -10.058 -90.094 1.00 26.02 164 HIS C N 1
ATOM 2683 C CA . HIS C 2 186 ? 92.284 -9.832 -90.367 1.00 27.01 164 HIS C CA 1
ATOM 2684 C C . HIS C 2 186 ? 91.754 -10.991 -91.195 1.00 24.94 164 HIS C C 1
ATOM 2685 O O . HIS C 2 186 ? 92.037 -11.110 -92.390 1.00 21.35 164 HIS C O 1
ATOM 2692 N N . THR C 2 187 ? 91.002 -11.871 -90.530 1.00 22.04 165 THR C N 1
ATOM 2693 C CA . THR C 2 187 ? 90.357 -13.013 -91.160 1.00 19.88 165 THR C CA 1
ATOM 2694 C C . THR C 2 187 ? 88.951 -12.567 -91.455 1.00 22.18 165 THR C C 1
ATOM 2695 O O . THR C 2 187 ? 88.254 -12.111 -90.565 1.00 22.21 165 THR C O 1
ATOM 2699 N N . PHE C 2 188 ? 88.559 -12.629 -92.717 1.00 19.21 166 PHE C N 1
ATOM 2700 C CA . PHE C 2 188 ? 87.263 -12.123 -93.125 1.00 18.16 166 PHE C CA 1
ATOM 2701 C C . PHE C 2 188 ? 86.193 -13.185 -93.007 1.00 24.13 166 PHE C C 1
ATOM 2702 O O . PHE C 2 188 ? 86.470 -14.358 -93.253 1.00 25.91 166 PHE C O 1
ATOM 2710 N N . PRO C 2 189 ? 84.941 -12.768 -92.693 1.00 20.59 167 PRO C N 1
ATOM 2711 C CA . PRO C 2 189 ? 83.804 -13.724 -92.726 1.00 19.66 167 PRO C CA 1
ATOM 2712 C C . PRO C 2 189 ? 83.708 -14.378 -94.104 1.00 22.48 167 PRO C C 1
ATOM 2713 O O . PRO C 2 189 ? 83.944 -13.735 -95.136 1.00 20.77 167 PRO C O 1
ATOM 2717 N N . ALA C 2 190 ? 83.310 -15.640 -94.117 1.00 20.01 168 ALA C N 1
ATOM 2718 C CA . ALA C 2 190 ? 83.196 -16.439 -95.323 1.00 20.01 168 ALA C CA 1
ATOM 2719 C C . ALA C 2 190 ? 82.087 -15.953 -96.236 1.00 23.96 168 ALA C C 1
ATOM 2720 O O . ALA C 2 190 ? 81.090 -15.397 -95.764 1.00 23.59 168 ALA C O 1
ATOM 2722 N N . VAL C 2 191 ? 82.240 -16.216 -97.530 1.00 20.04 169 VAL C N 1
ATOM 2723 C CA . VAL C 2 191 ? 81.193 -15.978 -98.491 1.00 19.80 169 VAL C CA 1
ATOM 2724 C C . VAL C 2 191 ? 80.502 -17.346 -98.669 1.00 23.07 169 VAL C C 1
ATOM 2725 O O . VAL C 2 191 ? 81.202 -18.342 -98.703 1.00 20.80 169 VAL C O 1
ATOM 2729 N N . LEU C 2 192 ? 79.156 -17.386 -98.718 1.00 20.45 170 LEU C N 1
ATOM 2730 C CA . LEU C 2 192 ? 78.400 -18.608 -99.016 1.00 20.40 170 LEU C CA 1
ATOM 2731 C C . LEU C 2 192 ? 78.061 -18.480 -100.485 1.00 24.53 170 LEU C C 1
ATOM 2732 O O . LEU C 2 192 ? 77.276 -17.611 -100.865 1.00 25.46 170 LEU C O 1
ATOM 2737 N N . GLN C 2 193 ? 78.686 -19.307 -101.308 1.00 20.19 171 GLN C N 1
ATOM 2738 C CA . GLN C 2 193 ? 78.517 -19.261 -102.754 1.00 21.64 171 GLN C CA 1
ATOM 2739 C C . GLN C 2 193 ? 77.184 -19.901 -103.161 1.00 25.92 171 GLN C C 1
ATOM 2740 O O . GLN C 2 193 ? 76.625 -20.681 -102.393 1.00 22.97 171 GLN C O 1
ATOM 2746 N N . SER C 2 194 ? 76.681 -19.601 -104.393 1.00 24.08 172 SER C N 1
ATOM 2747 C CA . SER C 2 194 ? 75.429 -20.207 -104.854 1.00 24.87 172 SER C CA 1
ATOM 2748 C C . SER C 2 194 ? 75.616 -21.734 -105.029 1.00 27.41 172 SER C C 1
ATOM 2749 O O . SER C 2 194 ? 74.644 -22.486 -105.020 1.00 25.64 172 SER C O 1
ATOM 2752 N N . SER C 2 195 ? 76.881 -22.195 -105.073 1.00 23.61 173 SER C N 1
ATOM 2753 C CA . SER C 2 195 ? 77.214 -23.622 -105.157 1.00 23.39 173 SER C CA 1
ATOM 2754 C C . SER C 2 195 ? 76.933 -24.343 -103.802 1.00 24.82 173 SER C C 1
ATOM 2755 O O . SER C 2 195 ? 76.901 -25.570 -103.751 1.00 23.23 173 SER C O 1
ATOM 2758 N N . GLY C 2 196 ? 76.739 -23.569 -102.724 1.00 18.26 174 GLY C N 1
ATOM 2759 C CA . GLY C 2 196 ? 76.561 -24.094 -101.379 1.00 17.88 174 GLY C CA 1
ATOM 2760 C C . GLY C 2 196 ? 77.897 -24.225 -100.659 1.00 22.37 174 GLY C C 1
ATOM 2761 O O . GLY C 2 196 ? 77.951 -24.665 -99.505 1.00 21.12 174 GLY C O 1
ATOM 2762 N N . LEU C 2 197 ? 78.994 -23.881 -101.353 1.00 17.79 175 LEU C N 1
ATOM 2763 C CA . LEU C 2 197 ? 80.331 -23.924 -100.768 1.00 17.24 175 LEU C CA 1
ATOM 2764 C C . LEU C 2 197 ? 80.723 -22.585 -100.197 1.00 20.52 175 LEU C C 1
ATOM 2765 O O . LEU C 2 197 ? 80.237 -21.541 -100.643 1.00 19.56 175 LEU C O 1
ATOM 2770 N N . TYR C 2 198 ? 81.639 -22.616 -99.226 1.00 17.05 176 TYR C N 1
ATOM 2771 C CA . TYR C 2 198 ? 82.145 -21.413 -98.591 1.00 14.50 176 TYR C CA 1
ATOM 2772 C C . TYR C 2 198 ? 83.554 -21.102 -99.057 1.00 18.39 176 TYR C C 1
ATOM 2773 O O . TYR C 2 198 ? 84.327 -22.020 -99.356 1.00 19.27 176 TYR C O 1
ATOM 2782 N N . SER C 2 199 ? 83.911 -19.815 -99.026 1.00 15.15 177 SER C N 1
ATOM 2783 C CA . SER C 2 199 ? 85.288 -19.379 -99.269 1.00 16.07 177 SER C CA 1
ATOM 2784 C C . SER C 2 199 ? 85.581 -18.246 -98.299 1.00 21.09 177 SER C C 1
ATOM 2785 O O . SER C 2 199 ? 84.682 -17.475 -97.992 1.00 23.09 177 SER C O 1
ATOM 2788 N N . LEU C 2 200 ? 86.822 -18.134 -97.809 1.00 17.56 178 LEU C N 1
ATOM 2789 C CA . LEU C 2 200 ? 87.191 -16.982 -96.991 1.00 19.43 178 LEU C CA 1
ATOM 2790 C C . LEU C 2 200 ? 88.608 -16.577 -97.272 1.00 20.07 178 LEU C C 1
ATOM 2791 O O . LEU C 2 200 ? 89.340 -17.320 -97.902 1.00 17.87 178 LEU C O 1
ATOM 2796 N N . SER C 2 201 ? 89.001 -15.417 -96.794 1.00 15.90 179 SER C N 1
ATOM 2797 C CA . SER C 2 201 ? 90.375 -14.953 -96.901 1.00 14.81 179 SER C CA 1
ATOM 2798 C C . SER C 2 201 ? 90.820 -14.452 -95.558 1.00 19.17 179 SER C C 1
ATOM 2799 O O . SER C 2 201 ? 90.035 -13.940 -94.773 1.00 17.93 179 SER C O 1
ATOM 2802 N N . SER C 2 202 ? 92.114 -14.567 -95.322 1.00 15.89 180 SER C N 1
ATOM 2803 C CA . SER C 2 202 ? 92.754 -14.031 -94.149 1.00 15.91 180 SER C CA 1
ATOM 2804 C C . SER C 2 202 ? 93.931 -13.236 -94.638 1.00 21.48 180 SER C C 1
ATOM 2805 O O . SER C 2 202 ? 94.679 -13.706 -95.492 1.00 20.40 180 SER C O 1
ATOM 2808 N N . VAL C 2 203 ? 94.065 -12.001 -94.156 1.00 20.55 181 VAL C N 1
ATOM 2809 C CA . VAL C 2 203 ? 95.189 -11.131 -94.507 1.00 22.29 181 VAL C CA 1
ATOM 2810 C C . VAL C 2 203 ? 95.956 -10.670 -93.284 1.00 27.61 181 VAL C C 1
ATOM 2811 O O . VAL C 2 203 ? 95.371 -10.459 -92.225 1.00 27.56 181 VAL C O 1
ATOM 2815 N N . VAL C 2 204 ? 97.267 -10.497 -93.441 1.00 22.83 182 VAL C N 1
ATOM 2816 C CA . VAL C 2 204 ? 98.095 -9.954 -92.385 1.00 20.95 182 VAL C CA 1
ATOM 2817 C C . VAL C 2 204 ? 98.921 -8.812 -92.948 1.00 23.79 182 VAL C C 1
ATOM 2818 O O . VAL C 2 204 ? 99.407 -8.883 -94.088 1.00 22.79 182 VAL C O 1
ATOM 2822 N N . THR C 2 205 ? 98.985 -7.709 -92.185 1.00 18.94 183 THR C N 1
ATOM 2823 C CA . THR C 2 205 ? 99.794 -6.553 -92.562 1.00 20.62 183 THR C CA 1
ATOM 2824 C C . THR C 2 205 ? 101.062 -6.675 -91.766 1.00 24.96 183 THR C C 1
ATOM 2825 O O . THR C 2 205 ? 101.024 -6.819 -90.542 1.00 25.77 183 THR C O 1
ATOM 2829 N N . VAL C 2 206 ? 102.191 -6.663 -92.461 1.00 21.03 184 VAL C N 1
ATOM 2830 C CA . VAL C 2 206 ? 103.515 -6.896 -91.897 1.00 21.14 184 VAL C CA 1
ATOM 2831 C C . VAL C 2 206 ? 104.470 -5.792 -92.320 1.00 25.33 184 VAL C C 1
ATOM 2832 O O . VAL C 2 206 ? 104.223 -5.143 -93.339 1.00 24.73 184 VAL C O 1
ATOM 2836 N N . PRO C 2 207 ? 105.618 -5.610 -91.634 1.00 23.04 185 PRO C N 1
ATOM 2837 C CA . PRO C 2 207 ? 106.610 -4.642 -92.139 1.00 22.53 185 PRO C CA 1
ATOM 2838 C C . PRO C 2 207 ? 107.122 -5.012 -93.550 1.00 24.87 185 PRO C C 1
ATOM 2839 O O . PRO C 2 207 ? 107.441 -6.179 -93.820 1.00 22.32 185 PRO C O 1
ATOM 2843 N N . SER C 2 208 ? 107.184 -4.018 -94.475 1.00 23.17 186 SER C N 1
ATOM 2844 C CA . SER C 2 208 ? 107.649 -4.296 -95.845 1.00 22.82 186 SER C CA 1
ATOM 2845 C C . SER C 2 208 ? 109.111 -4.760 -95.877 1.00 27.56 186 SER C C 1
ATOM 2846 O O . SER C 2 208 ? 109.461 -5.545 -96.747 1.00 29.53 186 SER C O 1
ATOM 2849 N N . SER C 2 209 ? 109.914 -4.365 -94.878 1.00 25.52 187 SER C N 1
ATOM 2850 C CA . SER C 2 209 ? 111.325 -4.739 -94.739 1.00 26.85 187 SER C CA 1
ATOM 2851 C C . SER C 2 209 ? 111.526 -6.200 -94.323 1.00 33.40 187 SER C C 1
ATOM 2852 O O . SER C 2 209 ? 112.637 -6.717 -94.438 1.00 36.44 187 SER C O 1
ATOM 2855 N N . SER C 2 210 ? 110.467 -6.846 -93.809 1.00 28.61 188 SER C N 1
ATOM 2856 C CA . SER C 2 210 ? 110.502 -8.228 -93.332 1.00 27.43 188 SER C CA 1
ATOM 2857 C C . SER C 2 210 ? 110.231 -9.227 -94.472 1.00 32.35 188 SER C C 1
ATOM 2858 O O . SER C 2 210 ? 110.405 -10.434 -94.277 1.00 30.99 188 SER C O 1
ATOM 2861 N N . LEU C 2 211 ? 109.746 -8.746 -95.640 1.00 31.20 189 LEU C N 1
ATOM 2862 C CA . LEU C 2 211 ? 109.426 -9.612 -96.786 1.00 32.21 189 LEU C CA 1
ATOM 2863 C C . LEU C 2 211 ? 110.698 -10.259 -97.346 1.00 44.16 189 LEU C C 1
ATOM 2864 O O . LEU C 2 211 ? 111.701 -9.572 -97.552 1.00 46.56 189 LEU C O 1
ATOM 2869 N N . GLY C 2 212 ? 110.665 -11.564 -97.564 1.00 44.26 190 GLY C N 1
ATOM 2870 C CA . GLY C 2 212 ? 111.850 -12.272 -98.055 1.00 46.87 190 GLY C CA 1
ATOM 2871 C C . GLY C 2 212 ? 112.984 -12.380 -97.039 1.00 53.91 190 GLY C C 1
ATOM 2872 O O . GLY C 2 212 ? 114.146 -12.564 -97.410 1.00 56.01 190 GLY C O 1
ATOM 2873 N N . THR C 2 213 ? 112.641 -12.244 -95.747 1.00 49.25 191 THR C N 1
ATOM 2874 C CA . THR C 2 213 ? 113.503 -12.366 -94.575 1.00 47.92 191 THR C CA 1
ATOM 2875 C C . THR C 2 213 ? 112.714 -13.186 -93.533 1.00 46.80 191 THR C C 1
ATOM 2876 O O . THR C 2 213 ? 113.256 -14.133 -92.974 1.00 47.33 191 THR C O 1
ATOM 2880 N N . GLN C 2 214 ? 111.432 -12.824 -93.289 1.00 37.86 192 GLN C N 1
ATOM 2881 C CA . GLN C 2 214 ? 110.568 -13.529 -92.354 1.00 35.81 192 GLN C CA 1
ATOM 2882 C C . GLN C 2 214 ? 109.665 -14.457 -93.127 1.00 33.47 192 GLN C C 1
ATOM 2883 O O . GLN C 2 214 ? 109.095 -14.082 -94.149 1.00 31.86 192 GLN C O 1
ATOM 2889 N N . THR C 2 215 ? 109.535 -15.662 -92.630 1.00 27.28 193 THR C N 1
ATOM 2890 C CA . THR C 2 215 ? 108.631 -16.645 -93.228 1.00 25.26 193 THR C CA 1
ATOM 2891 C C . THR C 2 215 ? 107.247 -16.376 -92.701 1.00 27.29 193 THR C C 1
ATOM 2892 O O . THR C 2 215 ? 107.074 -16.149 -91.498 1.00 28.99 193 THR C O 1
ATOM 2896 N N . TYR C 2 216 ? 106.261 -16.378 -93.617 1.00 19.70 194 TYR C N 1
ATOM 2897 C CA . TYR C 2 216 ? 104.869 -16.191 -93.260 1.00 18.07 194 TYR C CA 1
ATOM 2898 C C . TYR C 2 216 ? 104.096 -17.377 -93.725 1.00 21.35 194 TYR C C 1
ATOM 2899 O O . TYR C 2 216 ? 104.106 -17.704 -94.915 1.00 20.62 194 TYR C O 1
ATOM 2908 N N . ILE C 2 217 ? 103.442 -18.028 -92.775 1.00 20.95 195 ILE C N 1
ATOM 2909 C CA . ILE C 2 217 ? 102.651 -19.220 -93.027 1.00 20.09 195 ILE C CA 1
ATOM 2910 C C . ILE C 2 217 ? 101.256 -19.063 -92.454 1.00 22.66 195 ILE C C 1
ATOM 2911 O O . ILE C 2 217 ? 101.109 -18.698 -91.278 1.00 19.86 195 ILE C O 1
ATOM 2916 N N . CYS C 2 218 ? 100.232 -19.334 -93.273 1.00 20.03 196 CYS C N 1
ATOM 2917 C CA . CYS C 2 218 ? 98.879 -19.351 -92.729 1.00 22.56 196 CYS C CA 1
ATOM 2918 C C . CYS C 2 218 ? 98.526 -20.802 -92.420 1.00 24.77 196 CYS C C 1
ATOM 2919 O O . CYS C 2 218 ? 98.756 -21.708 -93.250 1.00 23.10 196 CYS C O 1
ATOM 2922 N N . ASN C 2 219 ? 97.987 -21.005 -91.222 1.00 20.71 197 ASN C N 1
ATOM 2923 C CA . ASN C 2 219 ? 97.573 -22.302 -90.683 1.00 20.68 197 ASN C CA 1
ATOM 2924 C C . ASN C 2 219 ? 96.060 -22.369 -90.754 1.00 21.11 197 ASN C C 1
ATOM 2925 O O . ASN C 2 219 ? 95.369 -21.652 -90.033 1.00 20.73 197 ASN C O 1
ATOM 2930 N N . VAL C 2 220 ? 95.548 -23.165 -91.677 1.00 17.33 198 VAL C N 1
ATOM 2931 C CA . VAL C 2 220 ? 94.112 -23.289 -91.913 1.00 15.37 198 VAL C CA 1
ATOM 2932 C C . VAL C 2 220 ? 93.637 -24.613 -91.338 1.00 20.06 198 VAL C C 1
ATOM 2933 O O . VAL C 2 220 ? 94.180 -25.654 -91.700 1.00 22.32 198 VAL C O 1
ATOM 2937 N N . ASN C 2 221 ? 92.630 -24.571 -90.459 1.00 13.79 199 ASN C N 1
ATOM 2938 C CA . ASN C 2 221 ? 92.085 -25.812 -89.904 1.00 15.06 199 ASN C CA 1
ATOM 2939 C C . ASN C 2 221 ? 90.662 -25.941 -90.327 1.00 19.67 199 ASN C C 1
ATOM 2940 O O . ASN C 2 221 ? 89.884 -25.013 -90.121 1.00 19.76 199 ASN C O 1
ATOM 2945 N N . HIS C 2 222 ? 90.319 -27.057 -90.966 1.00 16.96 200 HIS C N 1
ATOM 2946 C CA . HIS C 2 222 ? 88.924 -27.371 -91.317 1.00 16.08 200 HIS C CA 1
ATOM 2947 C C . HIS C 2 222 ? 88.633 -28.737 -90.640 1.00 20.57 200 HIS C C 1
ATOM 2948 O O . HIS C 2 222 ? 88.759 -29.779 -91.284 1.00 19.14 200 HIS C O 1
ATOM 2955 N N . LYS C 2 223 ? 88.243 -28.706 -89.346 1.00 19.04 201 LYS C N 1
ATOM 2956 C CA . LYS C 2 223 ? 87.923 -29.902 -88.540 1.00 20.92 201 LYS C CA 1
ATOM 2957 C C . LYS C 2 223 ? 86.877 -30.794 -89.215 1.00 23.06 201 LYS C C 1
ATOM 2958 O O . LYS C 2 223 ? 87.066 -31.993 -89.209 1.00 20.33 201 LYS C O 1
ATOM 2964 N N . PRO C 2 224 ? 85.811 -30.244 -89.871 1.00 21.48 202 PRO C N 1
ATOM 2965 C CA . PRO C 2 224 ? 84.836 -31.121 -90.539 1.00 21.17 202 PRO C CA 1
ATOM 2966 C C . PRO C 2 224 ? 85.415 -32.106 -91.574 1.00 24.41 202 PRO C C 1
ATOM 2967 O O . PRO C 2 224 ? 84.782 -33.126 -91.840 1.00 26.36 202 PRO C O 1
ATOM 2971 N N . SER C 2 225 ? 86.559 -31.775 -92.222 1.00 17.98 203 SER C N 1
ATOM 2972 C CA . SER C 2 225 ? 87.164 -32.685 -93.212 1.00 17.00 203 SER C CA 1
ATOM 2973 C C . SER C 2 225 ? 88.453 -33.260 -92.668 1.00 19.19 203 SER C C 1
ATOM 2974 O O . SER C 2 225 ? 89.128 -33.951 -93.412 1.00 21.57 203 SER C O 1
ATOM 2977 N N . ASN C 2 226 ? 88.741 -33.068 -91.348 1.00 15.78 204 ASN C N 1
ATOM 2978 C CA . ASN C 2 226 ? 89.981 -33.514 -90.718 1.00 18.14 204 ASN C CA 1
ATOM 2979 C C . ASN C 2 226 ? 91.210 -33.095 -91.553 1.00 21.02 204 ASN C C 1
ATOM 2980 O O . ASN C 2 226 ? 92.177 -33.849 -91.707 1.00 20.00 204 ASN C O 1
ATOM 2985 N N . THR C 2 227 ? 91.157 -31.864 -92.081 1.00 16.50 205 THR C N 1
ATOM 2986 C CA . THR C 2 227 ? 92.227 -31.285 -92.855 1.00 16.67 205 THR C CA 1
ATOM 2987 C C . THR C 2 227 ? 92.813 -30.079 -92.156 1.00 20.65 205 THR C C 1
ATOM 2988 O O . THR C 2 227 ? 92.093 -29.198 -91.670 1.00 18.62 205 THR C O 1
ATOM 2992 N N . LYS C 2 228 ? 94.140 -30.007 -92.218 1.00 17.39 206 LYS C N 1
ATOM 2993 C CA . LYS C 2 228 ? 94.925 -28.883 -91.741 1.00 19.85 206 LYS C CA 1
ATOM 2994 C C . LYS C 2 228 ? 95.919 -28.520 -92.837 1.00 23.65 206 LYS C C 1
ATOM 2995 O O . LYS C 2 228 ? 96.602 -29.395 -93.390 1.00 22.18 206 LYS C O 1
ATOM 3001 N N . VAL C 2 229 ? 95.941 -27.241 -93.248 1.00 20.40 207 VAL C N 1
ATOM 3002 C CA . VAL C 2 229 ? 96.860 -26.788 -94.303 1.00 19.01 207 VAL C CA 1
ATOM 3003 C C . VAL C 2 229 ? 97.724 -25.653 -93.776 1.00 24.48 207 VAL C C 1
ATOM 3004 O O . VAL C 2 229 ? 97.189 -24.667 -93.267 1.00 25.54 207 VAL C O 1
ATOM 3008 N N . ASP C 2 230 ? 99.051 -25.787 -93.891 1.00 18.34 208 ASP C N 1
ATOM 3009 C CA . ASP C 2 230 ? 99.995 -24.712 -93.526 1.00 18.48 208 ASP C CA 1
ATOM 3010 C C . ASP C 2 230 ? 100.587 -24.223 -94.813 1.00 20.85 208 ASP C C 1
ATOM 3011 O O . ASP C 2 230 ? 101.411 -24.912 -95.401 1.00 22.05 208 ASP C O 1
ATOM 3016 N N . LYS C 2 231 ? 100.093 -23.083 -95.326 1.00 18.64 209 LYS C N 1
ATOM 3017 C CA . LYS C 2 231 ? 100.536 -22.547 -96.609 1.00 17.94 209 LYS C CA 1
ATOM 3018 C C . LYS C 2 231 ? 101.566 -21.436 -96.450 1.00 22.42 209 LYS C C 1
ATOM 3019 O O . LYS C 2 231 ? 101.266 -20.379 -95.863 1.00 21.67 209 LYS C O 1
ATOM 3025 N N . LYS C 2 232 ? 102.739 -21.635 -97.051 1.00 17.71 210 LYS C N 1
ATOM 3026 C CA . LYS C 2 232 ? 103.798 -20.619 -97.031 1.00 19.14 210 LYS C CA 1
ATOM 3027 C C . LYS C 2 232 ? 103.453 -19.543 -98.059 1.00 23.85 210 LYS C C 1
ATOM 3028 O O . LYS C 2 232 ? 103.163 -19.851 -99.225 1.00 22.91 210 LYS C O 1
ATOM 3034 N N . VAL C 2 233 ? 103.474 -18.272 -97.618 1.00 21.63 211 VAL C N 1
ATOM 3035 C CA . VAL C 2 233 ? 103.140 -17.131 -98.449 1.00 20.76 211 VAL C CA 1
ATOM 3036 C C . VAL C 2 233 ? 104.391 -16.325 -98.680 1.00 29.14 211 VAL C C 1
ATOM 3037 O O . VAL C 2 233 ? 104.976 -15.802 -97.735 1.00 29.89 211 VAL C O 1
ATOM 3041 N N . GLU C 2 234 ? 104.819 -16.243 -99.922 1.00 28.65 212 GLU C N 1
ATOM 3042 C CA . GLU C 2 234 ? 106.049 -15.515 -100.198 1.00 32.24 212 GLU C CA 1
ATOM 3043 C C . GLU C 2 234 ? 105.926 -14.548 -101.366 1.00 37.48 212 GLU C C 1
ATOM 3044 O O . GLU C 2 234 ? 105.055 -14.761 -102.210 1.00 32.82 212 GLU C O 1
ATOM 3050 N N . PRO C 2 235 ? 106.781 -13.483 -101.432 1.00 39.58 213 PRO C N 1
ATOM 3051 C CA . PRO C 2 235 ? 106.699 -12.540 -102.562 1.00 41.59 213 PRO C CA 1
ATOM 3052 C C . PRO C 2 235 ? 106.950 -13.242 -103.887 1.00 52.70 213 PRO C C 1
ATOM 3053 O O . PRO C 2 235 ? 107.691 -14.228 -103.934 1.00 51.80 213 PRO C O 1
ATOM 3057 N N . LYS C 2 236 ? 106.276 -12.780 -104.949 1.00 56.21 214 LYS C N 1
ATOM 3058 C CA . LYS C 2 236 ? 106.444 -13.431 -106.244 1.00 58.78 214 LYS C CA 1
ATOM 3059 C C . LYS C 2 236 ? 107.474 -12.714 -107.108 1.00 67.88 214 LYS C C 1
ATOM 3060 O O . LYS C 2 236 ? 107.580 -11.479 -107.071 1.00 69.02 214 LYS C O 1
ATOM 3066 N N . SER C 2 237 ? 108.297 -13.513 -107.823 1.00 66.26 215 SER C N 1
ATOM 3067 C CA . SER C 2 237 ? 109.374 -13.029 -108.693 1.00 104.97 215 SER C CA 1
ATOM 3068 C C . SER C 2 237 ? 109.626 -13.977 -109.870 1.00 131.49 215 SER C C 1
ATOM 3069 O O . SER C 2 237 ? 108.707 -14.303 -110.620 1.00 90.78 215 SER C O 1
ATOM 3072 N N . ASN D 3 1 ? 52.759 -22.657 -72.987 1.00 53.96 1 ASN D N 1
ATOM 3073 C CA . ASN D 3 1 ? 53.815 -21.912 -73.681 1.00 53.13 1 ASN D CA 1
ATOM 3074 C C . ASN D 3 1 ? 53.529 -20.409 -73.709 1.00 54.69 1 ASN D C 1
ATOM 3075 O O . ASN D 3 1 ? 52.385 -19.988 -73.507 1.00 57.35 1 ASN D O 1
ATOM 3077 N N . PHE D 3 2 ? 54.572 -19.605 -73.950 1.00 45.39 2 PHE D N 1
ATOM 3078 C CA . PHE D 3 2 ? 54.467 -18.147 -73.999 1.00 43.46 2 PHE D CA 1
ATOM 3079 C C . PHE D 3 2 ? 55.532 -17.553 -74.919 1.00 47.20 2 PHE D C 1
ATOM 3080 O O . PHE D 3 2 ? 56.523 -18.215 -75.252 1.00 44.63 2 PHE D O 1
ATOM 3088 N N . MET D 3 3 ? 55.340 -16.285 -75.296 1.00 45.88 3 MET D N 1
ATOM 3089 C CA . MET D 3 3 ? 56.309 -15.561 -76.110 1.00 46.00 3 MET D CA 1
ATOM 3090 C C . MET D 3 3 ? 56.763 -14.333 -75.354 1.00 45.61 3 MET D C 1
ATOM 3091 O O . MET D 3 3 ? 56.078 -13.869 -74.439 1.00 43.93 3 MET D O 1
ATOM 3096 N N . LEU D 3 4 ? 57.919 -13.812 -75.767 1.00 39.67 4 LEU D N 1
ATOM 3097 C CA . LEU D 3 4 ? 58.545 -12.596 -75.286 1.00 39.90 4 LEU D CA 1
ATOM 3098 C C . LEU D 3 4 ? 58.760 -11.715 -76.504 1.00 44.49 4 LEU D C 1
ATOM 3099 O O . LEU D 3 4 ? 59.423 -12.132 -77.452 1.00 41.98 4 LEU D O 1
ATOM 3104 N N . THR D 3 5 ? 58.154 -10.531 -76.507 1.00 43.51 5 THR D N 1
ATOM 3105 C CA . THR D 3 5 ? 58.267 -9.609 -77.640 1.00 43.36 5 THR D CA 1
ATOM 3106 C C . THR D 3 5 ? 59.192 -8.474 -77.276 1.00 45.88 5 THR D C 1
ATOM 3107 O O . THR D 3 5 ? 58.978 -7.818 -76.262 1.00 46.69 5 THR D O 1
ATOM 3111 N N . GLN D 3 6 ? 60.202 -8.234 -78.120 1.00 41.08 6 GLN D N 1
ATOM 3112 C CA . GLN D 3 6 ? 61.166 -7.145 -77.973 1.00 40.37 6 GLN D CA 1
ATOM 3113 C C . GLN D 3 6 ? 61.137 -6.292 -79.252 1.00 48.07 6 GLN D C 1
ATOM 3114 O O . GLN D 3 6 ? 60.895 -6.856 -80.327 1.00 47.80 6 GLN D O 1
ATOM 3120 N N . PRO D 3 7 ? 61.504 -4.984 -79.225 1.00 45.70 7 PRO D N 1
ATOM 3121 C CA . PRO D 3 7 ? 61.605 -4.237 -80.498 1.00 45.80 7 PRO D CA 1
ATOM 3122 C C . PRO D 3 7 ? 62.736 -4.790 -81.385 1.00 48.84 7 PRO D C 1
ATOM 3123 O O . PRO D 3 7 ? 63.784 -5.200 -80.877 1.00 44.15 7 PRO D O 1
ATOM 3127 N N . HIS D 3 8 ? 62.508 -4.815 -82.710 1.00 49.00 8 HIS D N 1
ATOM 3128 C CA . HIS D 3 8 ? 63.522 -5.291 -83.650 1.00 48.84 8 HIS D CA 1
ATOM 3129 C C . HIS D 3 8 ? 64.807 -4.482 -83.540 1.00 49.51 8 HIS D C 1
ATOM 3130 O O . HIS D 3 8 ? 65.888 -5.060 -83.555 1.00 47.23 8 HIS D O 1
ATOM 3137 N N . SER D 3 9 ? 64.691 -3.167 -83.322 1.00 47.09 9 SER D N 1
ATOM 3138 C CA . SER D 3 9 ? 65.852 -2.298 -83.172 1.00 46.88 9 SER D CA 1
ATOM 3139 C C . SER D 3 9 ? 65.551 -1.099 -82.305 1.00 51.54 9 SER D C 1
ATOM 3140 O O . SER D 3 9 ? 64.405 -0.651 -82.226 1.00 53.26 9 SER D O 1
ATOM 3143 N N . VAL D 3 10 ? 66.584 -0.601 -81.628 1.00 47.00 11 VAL D N 1
ATOM 3144 C CA . VAL D 3 10 ? 66.520 0.582 -80.784 1.00 48.28 11 VAL D CA 1
ATOM 3145 C C . VAL D 3 10 ? 67.725 1.459 -81.153 1.00 50.26 11 VAL D C 1
ATOM 3146 O O . VAL D 3 10 ? 68.747 0.936 -81.589 1.00 46.49 11 VAL D O 1
ATOM 3150 N N . SER D 3 11 ? 67.574 2.781 -81.056 1.00 50.71 12 SER D N 1
ATOM 3151 C CA . SER D 3 11 ? 68.603 3.743 -81.447 1.00 52.03 12 SER D CA 1
ATOM 3152 C C . SER D 3 11 ? 68.622 4.939 -80.530 1.00 60.10 12 SER D C 1
ATOM 3153 O O . SER D 3 11 ? 67.565 5.386 -80.078 1.00 63.35 12 SER D O 1
ATOM 3156 N N . GLU D 3 12 ? 69.826 5.445 -80.245 1.00 55.34 13 GLU D N 1
ATOM 3157 C CA . GLU D 3 12 ? 70.073 6.630 -79.433 1.00 57.06 13 GLU D CA 1
ATOM 3158 C C . GLU D 3 12 ? 71.472 7.151 -79.682 1.00 59.09 13 GLU D C 1
ATOM 3159 O O . GLU D 3 12 ? 72.336 6.404 -80.155 1.00 55.66 13 GLU D O 1
ATOM 3165 N N . SER D 3 13 ? 71.692 8.429 -79.360 1.00 56.84 14 SER D N 1
ATOM 3166 C CA . SER D 3 13 ? 72.965 9.128 -79.513 1.00 57.65 14 SER D CA 1
ATOM 3167 C C . SER D 3 13 ? 73.848 8.880 -78.283 1.00 63.19 14 SER D C 1
ATOM 3168 O O . SER D 3 13 ? 73.303 8.595 -77.215 1.00 64.03 14 SER D O 1
ATOM 3171 N N . PRO D 3 14 ? 75.197 8.994 -78.381 1.00 60.28 15 PRO D N 1
ATOM 3172 C CA . PRO D 3 14 ? 76.041 8.753 -77.189 1.00 60.28 15 PRO D CA 1
ATOM 3173 C C . PRO D 3 14 ? 75.734 9.656 -76.003 1.00 66.30 15 PRO D C 1
ATOM 3174 O O . PRO D 3 14 ? 75.294 10.799 -76.167 1.00 68.98 15 PRO D O 1
ATOM 3178 N N . GLY D 3 15 ? 75.927 9.108 -74.811 1.00 61.98 16 GLY D N 1
ATOM 3179 C CA . GLY D 3 15 ? 75.669 9.793 -73.547 1.00 63.30 16 GLY D CA 1
ATOM 3180 C C . GLY D 3 15 ? 74.220 9.775 -73.107 1.00 66.96 16 GLY D C 1
ATOM 3181 O O . GLY D 3 15 ? 73.926 10.124 -71.966 1.00 67.14 16 GLY D O 1
ATOM 3182 N N . LYS D 3 16 ? 73.303 9.358 -73.997 1.00 62.74 17 LYS D N 1
ATOM 3183 C CA . LYS D 3 16 ? 71.864 9.311 -73.721 1.00 64.01 17 LYS D CA 1
ATOM 3184 C C . LYS D 3 16 ? 71.405 7.999 -73.033 1.00 67.05 17 LYS D C 1
ATOM 3185 O O . LYS D 3 16 ? 72.203 7.075 -72.857 1.00 64.70 17 LYS D O 1
ATOM 3191 N N . THR D 3 17 ? 70.134 7.964 -72.579 1.00 64.88 18 THR D N 1
ATOM 3192 C CA . THR D 3 17 ? 69.542 6.806 -71.909 1.00 63.16 18 THR D CA 1
ATOM 3193 C C . THR D 3 17 ? 68.655 6.055 -72.892 1.00 65.01 18 THR D C 1
ATOM 3194 O O . THR D 3 17 ? 67.773 6.654 -73.508 1.00 65.36 18 THR D O 1
ATOM 3198 N N . VAL D 3 18 ? 68.897 4.745 -73.037 1.00 58.34 19 VAL D N 1
ATOM 3199 C CA . VAL D 3 18 ? 68.130 3.871 -73.929 1.00 56.51 19 VAL D CA 1
ATOM 3200 C C . VAL D 3 18 ? 67.434 2.777 -73.120 1.00 58.88 19 VAL D C 1
ATOM 3201 O O . VAL D 3 18 ? 68.029 2.221 -72.195 1.00 58.31 19 VAL D O 1
ATOM 3205 N N . THR D 3 19 ? 66.180 2.478 -73.468 1.00 55.42 20 THR D N 1
ATOM 3206 C CA . THR D 3 19 ? 65.396 1.431 -72.812 1.00 54.71 20 THR D CA 1
ATOM 3207 C C . THR D 3 19 ? 64.946 0.396 -73.846 1.00 55.61 20 THR D C 1
ATOM 3208 O O . THR D 3 19 ? 64.446 0.758 -74.914 1.00 54.20 20 THR D O 1
ATOM 3212 N N . ILE D 3 20 ? 65.184 -0.896 -73.539 1.00 48.97 21 ILE D N 1
ATOM 3213 C CA . ILE D 3 20 ? 64.780 -2.034 -74.367 1.00 46.87 21 ILE D CA 1
ATOM 3214 C C . ILE D 3 20 ? 63.746 -2.796 -73.552 1.00 50.87 21 ILE D C 1
ATOM 3215 O O . ILE D 3 20 ? 64.051 -3.236 -72.442 1.00 48.84 21 ILE D O 1
ATOM 3220 N N . SER D 3 21 ? 62.524 -2.928 -74.088 1.00 48.81 22 SER D N 1
ATOM 3221 C CA . SER D 3 21 ? 61.442 -3.619 -73.390 1.00 49.64 22 SER D CA 1
ATOM 3222 C C . SER D 3 21 ? 61.247 -5.048 -73.874 1.00 50.38 22 SER D C 1
ATOM 3223 O O . SER D 3 21 ? 61.639 -5.408 -74.991 1.00 48.73 22 SER D O 1
ATOM 3226 N N . CYS D 3 22 ? 60.637 -5.859 -73.025 1.00 44.65 23 CYS D N 1
ATOM 3227 C CA . CYS D 3 22 ? 60.431 -7.268 -73.273 1.00 43.78 23 CYS D CA 1
ATOM 3228 C C . CYS D 3 22 ? 59.071 -7.641 -72.667 1.00 49.84 23 CYS D C 1
ATOM 3229 O O . CYS D 3 22 ? 58.928 -7.631 -71.447 1.00 49.83 23 CYS D O 1
ATOM 3232 N N . THR D 3 23 ? 58.058 -7.895 -73.518 1.00 46.59 24 THR D N 1
ATOM 3233 C CA . THR D 3 23 ? 56.679 -8.159 -73.090 1.00 46.78 24 THR D CA 1
ATOM 3234 C C . THR D 3 23 ? 56.319 -9.636 -73.177 1.00 47.90 24 THR D C 1
ATOM 3235 O O . THR D 3 23 ? 56.468 -10.267 -74.224 1.00 45.60 24 THR D O 1
ATOM 3239 N N . ARG D 3 24 ? 55.838 -10.175 -72.059 1.00 43.16 25 ARG D N 1
ATOM 3240 C CA . ARG D 3 24 ? 55.427 -11.573 -71.923 1.00 41.10 25 ARG D CA 1
ATOM 3241 C C . ARG D 3 24 ? 53.946 -11.709 -72.335 1.00 47.76 25 ARG D C 1
ATOM 3242 O O . ARG D 3 24 ? 53.093 -10.987 -71.818 1.00 48.36 25 ARG D O 1
ATOM 3250 N N . SER D 3 25 ? 53.649 -12.643 -73.259 1.00 45.40 26 SER D N 1
ATOM 3251 C CA . SER D 3 25 ? 52.297 -12.863 -73.806 1.00 47.48 26 SER D CA 1
ATOM 3252 C C . SER D 3 25 ? 51.302 -13.522 -72.862 1.00 54.24 26 SER D C 1
ATOM 3253 O O . SER D 3 25 ? 50.121 -13.183 -72.896 1.00 56.28 26 SER D O 1
ATOM 3256 N N . SER D 3 26 ? 51.754 -14.500 -72.067 1.00 50.47 27 SER D N 1
ATOM 3257 C CA . SER D 3 26 ? 50.902 -15.229 -71.126 1.00 51.03 27 SER D CA 1
ATOM 3258 C C . SER D 3 26 ? 51.709 -15.613 -69.903 1.00 52.08 27 SER D C 1
ATOM 3259 O O . SER D 3 26 ? 52.918 -15.819 -69.996 1.00 50.68 27 SER D O 1
ATOM 3262 N N . GLY D 3 27 A 51.042 -15.671 -68.758 1.00 48.69 27 GLY D N 1
ATOM 3263 C CA . GLY D 3 27 A 51.705 -15.940 -67.489 1.00 46.74 27 GLY D CA 1
ATOM 3264 C C . GLY D 3 27 A 52.196 -14.634 -66.905 1.00 50.30 27 GLY D C 1
ATOM 3265 O O . GLY D 3 27 A 52.506 -13.696 -67.649 1.00 50.70 27 GLY D O 1
ATOM 3266 N N . SER D 3 28 B 52.222 -14.540 -65.572 1.00 46.58 27 SER D N 1
ATOM 3267 C CA . SER D 3 28 B 52.634 -13.319 -64.876 1.00 46.12 27 SER D CA 1
ATOM 3268 C C . SER D 3 28 B 54.157 -13.171 -64.907 1.00 43.65 27 SER D C 1
ATOM 3269 O O . SER D 3 28 B 54.867 -14.067 -64.448 1.00 39.63 27 SER D O 1
ATOM 3272 N N . LEU D 3 29 ? 54.654 -12.035 -65.436 1.00 40.74 28 LEU D N 1
ATOM 3273 C CA . LEU D 3 29 ? 56.082 -11.740 -65.567 1.00 38.98 28 LEU D CA 1
ATOM 3274 C C . LEU D 3 29 ? 56.807 -11.756 -64.216 1.00 41.28 28 LEU D C 1
ATOM 3275 O O . LEU D 3 29 ? 57.944 -12.238 -64.125 1.00 37.40 28 LEU D O 1
ATOM 3280 N N . ALA D 3 30 ? 56.145 -11.222 -63.187 1.00 40.19 29 ALA D N 1
ATOM 3281 C CA . ALA D 3 30 ? 56.673 -11.130 -61.828 1.00 39.80 29 ALA D CA 1
ATOM 3282 C C . ALA D 3 30 ? 56.817 -12.473 -61.112 1.00 42.04 29 ALA D C 1
ATOM 3283 O O . ALA D 3 30 ? 57.416 -12.515 -60.038 1.00 43.46 29 ALA D O 1
ATOM 3285 N N . ASN D 3 31 ? 56.286 -13.573 -61.680 1.00 36.08 30 ASN D N 1
ATOM 3286 C CA . ASN D 3 31 ? 56.427 -14.881 -61.043 1.00 34.18 30 ASN D CA 1
ATOM 3287 C C . ASN D 3 31 ? 57.747 -15.580 -61.400 1.00 33.80 30 ASN D C 1
ATOM 3288 O O . ASN D 3 31 ? 58.053 -16.632 -60.829 1.00 30.09 30 ASN D O 1
ATOM 3293 N N . TYR D 3 32 ? 58.469 -15.060 -62.412 1.00 31.60 31 TYR D N 1
ATOM 3294 C CA . TYR D 3 32 ? 59.686 -15.679 -62.940 1.00 28.69 31 TYR D CA 1
ATOM 3295 C C . TYR D 3 32 ? 60.729 -14.645 -63.265 1.00 33.33 31 TYR D C 1
ATOM 3296 O O . TYR D 3 32 ? 60.429 -13.656 -63.925 1.00 35.22 31 TYR D O 1
ATOM 3305 N N . TYR D 3 33 ? 61.969 -14.894 -62.844 1.00 28.59 32 TYR D N 1
ATOM 3306 C CA . TYR D 3 33 ? 63.106 -14.000 -63.076 1.00 27.16 32 TYR D CA 1
ATOM 3307 C C . TYR D 3 33 ? 63.397 -13.769 -64.559 1.00 30.41 32 TYR D C 1
ATOM 3308 O O . TYR D 3 33 ? 63.225 -14.682 -65.374 1.00 28.46 32 TYR D O 1
ATOM 3317 N N . VAL D 3 34 ? 63.791 -12.525 -64.890 1.00 28.14 33 VAL D N 1
ATOM 3318 C CA . VAL D 3 34 ? 64.139 -12.076 -66.244 1.00 28.75 33 VAL D CA 1
ATOM 3319 C C . VAL D 3 34 ? 65.644 -11.818 -66.346 1.00 31.91 33 VAL D C 1
ATOM 3320 O O . VAL D 3 34 ? 66.220 -11.105 -65.532 1.00 33.00 33 VAL D O 1
ATOM 3324 N N . GLN D 3 35 ? 66.263 -12.391 -67.377 1.00 28.87 34 GLN D N 1
ATOM 3325 C CA . GLN D 3 35 ? 67.683 -12.236 -67.685 1.00 25.71 34 GLN D CA 1
ATOM 3326 C C . GLN D 3 35 ? 67.825 -11.450 -68.971 1.00 30.61 34 GLN D C 1
ATOM 3327 O O . GLN D 3 35 ? 66.954 -11.519 -69.837 1.00 28.23 34 GLN D O 1
ATOM 3333 N N . TRP D 3 36 ? 68.944 -10.725 -69.110 1.00 29.64 35 TRP D N 1
ATOM 3334 C CA . TRP D 3 36 ? 69.289 -9.971 -70.316 1.00 29.46 35 TRP D CA 1
ATOM 3335 C C . TRP D 3 36 ? 70.689 -10.330 -70.736 1.00 30.79 35 TRP D C 1
ATOM 3336 O O . TRP D 3 36 ? 71.612 -10.327 -69.907 1.00 28.41 35 TRP D O 1
ATOM 3347 N N . TYR D 3 37 ? 70.851 -10.656 -72.030 1.00 27.04 36 TYR D N 1
ATOM 3348 C CA . TYR D 3 37 ? 72.138 -11.009 -72.608 1.00 26.26 36 TYR D CA 1
ATOM 3349 C C . TYR D 3 37 ? 72.537 -10.052 -73.715 1.00 30.67 36 TYR D C 1
ATOM 3350 O O . TYR D 3 37 ? 71.690 -9.602 -74.482 1.00 30.44 36 TYR D O 1
ATOM 3359 N N . GLN D 3 38 ? 73.832 -9.791 -73.815 1.00 27.17 37 GLN D N 1
ATOM 3360 C CA . GLN D 3 38 ? 74.423 -8.989 -74.879 1.00 25.89 37 GLN D CA 1
ATOM 3361 C C . GLN D 3 38 ? 75.155 -9.977 -75.815 1.00 29.78 37 GLN D C 1
ATOM 3362 O O . GLN D 3 38 ? 75.816 -10.917 -75.357 1.00 28.73 37 GLN D O 1
ATOM 3368 N N . GLN D 3 39 ? 75.012 -9.777 -77.114 1.00 26.19 38 GLN D N 1
ATOM 3369 C CA . GLN D 3 39 ? 75.728 -10.591 -78.070 1.00 24.70 38 GLN D CA 1
ATOM 3370 C C . GLN D 3 39 ? 76.385 -9.704 -79.113 1.00 27.19 38 GLN D C 1
ATOM 3371 O O . GLN D 3 39 ? 75.700 -9.000 -79.844 1.00 25.90 38 GLN D O 1
ATOM 3377 N N . ARG D 3 40 ? 77.715 -9.736 -79.147 1.00 27.68 39 ARG D N 1
ATOM 3378 C CA . ARG D 3 40 ? 78.536 -8.975 -80.095 1.00 28.87 39 ARG D CA 1
ATOM 3379 C C . ARG D 3 40 ? 78.734 -9.831 -81.346 1.00 33.10 39 ARG D C 1
ATOM 3380 O O . ARG D 3 40 ? 78.600 -11.061 -81.257 1.00 32.05 39 ARG D O 1
ATOM 3388 N N . PRO D 3 41 ? 79.070 -9.210 -82.505 1.00 32.49 40 PRO D N 1
ATOM 3389 C CA . PRO D 3 41 ? 79.255 -10.006 -83.744 1.00 32.03 40 PRO D CA 1
ATOM 3390 C C . PRO D 3 41 ? 80.291 -11.135 -83.622 1.00 36.80 40 PRO D C 1
ATOM 3391 O O . PRO D 3 41 ? 81.372 -10.921 -83.080 1.00 38.39 40 PRO D O 1
ATOM 3395 N N . GLY D 3 42 ? 79.895 -12.344 -84.015 1.00 33.57 41 GLY D N 1
ATOM 3396 C CA . GLY D 3 42 ? 80.730 -13.548 -83.963 1.00 33.43 41 GLY D CA 1
ATOM 3397 C C . GLY D 3 42 ? 81.104 -14.044 -82.573 1.00 37.11 41 GLY D C 1
ATOM 3398 O O . GLY D 3 42 ? 82.024 -14.855 -82.441 1.00 39.42 41 GLY D O 1
ATOM 3399 N N . SER D 3 43 ? 80.399 -13.575 -81.527 1.00 29.49 42 SER D N 1
ATOM 3400 C CA . SER D 3 43 ? 80.696 -13.973 -80.159 1.00 27.38 42 SER D CA 1
ATOM 3401 C C . SER D 3 43 ? 79.554 -14.707 -79.464 1.00 29.39 42 SER D C 1
ATOM 3402 O O . SER D 3 43 ? 78.405 -14.643 -79.897 1.00 26.44 42 SER D O 1
ATOM 3405 N N . SER D 3 44 ? 79.887 -15.384 -78.352 1.00 26.16 43 SER D N 1
ATOM 3406 C CA . SER D 3 44 ? 78.924 -16.041 -77.487 1.00 26.11 43 SER D CA 1
ATOM 3407 C C . SER D 3 44 ? 78.142 -14.930 -76.758 1.00 28.79 43 SER D C 1
ATOM 3408 O O . SER D 3 44 ? 78.730 -13.872 -76.471 1.00 28.20 43 SER D O 1
ATOM 3411 N N . PRO D 3 45 ? 76.872 -15.170 -76.332 1.00 24.99 44 PRO D N 1
ATOM 3412 C CA . PRO D 3 45 ? 76.191 -14.160 -75.516 1.00 25.50 44 PRO D CA 1
ATOM 3413 C C . PRO D 3 45 ? 76.877 -14.043 -74.149 1.00 30.56 44 PRO D C 1
ATOM 3414 O O . PRO D 3 45 ? 77.537 -14.985 -73.676 1.00 29.24 44 PRO D O 1
ATOM 3418 N N . THR D 3 46 ? 76.779 -12.868 -73.548 1.00 28.21 45 THR D N 1
ATOM 3419 C CA . THR D 3 46 ? 77.305 -12.631 -72.200 1.00 29.19 45 THR D CA 1
ATOM 3420 C C . THR D 3 46 ? 76.151 -12.097 -71.361 1.00 33.38 45 THR D C 1
ATOM 3421 O O . THR D 3 46 ? 75.257 -11.435 -71.887 1.00 31.25 45 THR D O 1
ATOM 3425 N N . ILE D 3 47 ? 76.167 -12.355 -70.070 1.00 31.83 46 ILE D N 1
ATOM 3426 C CA . ILE D 3 47 ? 75.044 -11.870 -69.271 1.00 33.70 46 ILE D CA 1
ATOM 3427 C C . ILE D 3 47 ? 75.286 -10.403 -68.858 1.00 36.32 46 ILE D C 1
ATOM 3428 O O . ILE D 3 47 ? 76.401 -9.998 -68.512 1.00 37.78 46 ILE D O 1
ATOM 3433 N N . VAL D 3 48 ? 74.238 -9.601 -69.003 1.00 31.71 47 VAL D N 1
ATOM 3434 C CA . VAL D 3 48 ? 74.242 -8.180 -68.636 1.00 32.16 47 VAL D CA 1
ATOM 3435 C C . VAL D 3 48 ? 73.497 -8.060 -67.302 1.00 37.17 47 VAL D C 1
ATOM 3436 O O . VAL D 3 48 ? 73.952 -7.374 -66.391 1.00 38.25 47 VAL D O 1
ATOM 3440 N N . ILE D 3 49 ? 72.332 -8.709 -67.215 1.00 32.93 48 ILE D N 1
ATOM 3441 C CA . ILE D 3 49 ? 71.468 -8.687 -66.043 1.00 32.82 48 ILE D CA 1
ATOM 3442 C C . ILE D 3 49 ? 70.910 -10.098 -65.823 1.00 33.91 48 ILE D C 1
ATOM 3443 O O . ILE D 3 49 ? 70.535 -10.751 -66.794 1.00 32.18 48 ILE D O 1
ATOM 3448 N N . PHE D 3 50 ? 70.817 -10.550 -64.547 1.00 32.63 49 PHE D N 1
ATOM 3449 C CA . PHE D 3 50 ? 70.165 -11.807 -64.202 1.00 32.21 49 PHE D CA 1
ATOM 3450 C C . PHE D 3 50 ? 69.259 -11.537 -63.013 1.00 35.74 49 PHE D C 1
ATOM 3451 O O . PHE D 3 50 ? 69.448 -10.539 -62.316 1.00 35.91 49 PHE D O 1
ATOM 3459 N N . ALA D 3 51 ? 68.267 -12.403 -62.800 1.00 32.27 50 ALA D N 1
ATOM 3460 C CA . ALA D 3 51 ? 67.326 -12.275 -61.693 1.00 31.55 50 ALA D CA 1
ATOM 3461 C C . ALA D 3 51 ? 66.704 -10.851 -61.616 1.00 34.94 50 ALA D C 1
ATOM 3462 O O . ALA D 3 51 ? 66.735 -10.213 -60.560 1.00 33.37 50 ALA D O 1
ATOM 3464 N N . ASN D 3 52 ? 66.163 -10.364 -62.763 1.00 31.80 51 ASN D N 1
ATOM 3465 C CA . ASN D 3 52 ? 65.502 -9.062 -62.963 1.00 34.20 51 ASN D CA 1
ATOM 3466 C C . ASN D 3 52 ? 66.438 -7.860 -62.972 1.00 39.76 51 ASN D C 1
ATOM 3467 O O . ASN D 3 52 ? 66.287 -7.009 -63.839 1.00 38.84 51 ASN D O 1
ATOM 3472 N N . ASN D 3 53 ? 67.332 -7.734 -61.971 1.00 37.65 52 ASN D N 1
ATOM 3473 C CA . ASN D 3 53 ? 68.132 -6.522 -61.823 1.00 39.24 52 ASN D CA 1
ATOM 3474 C C . ASN D 3 53 ? 69.542 -6.720 -61.278 1.00 43.54 52 ASN D C 1
ATOM 3475 O O . ASN D 3 53 ? 70.178 -5.732 -60.891 1.00 45.29 52 ASN D O 1
ATOM 3480 N N . GLN D 3 54 ? 70.018 -7.965 -61.210 1.00 38.12 53 GLN D N 1
ATOM 3481 C CA . GLN D 3 54 ? 71.348 -8.259 -60.681 1.00 38.52 53 GLN D CA 1
ATOM 3482 C C . GLN D 3 54 ? 72.373 -8.100 -61.761 1.00 44.65 53 GLN D C 1
ATOM 3483 O O . GLN D 3 54 ? 72.248 -8.661 -62.850 1.00 42.21 53 GLN D O 1
ATOM 3489 N N . ARG D 3 55 ? 73.394 -7.333 -61.446 1.00 46.25 54 ARG D N 1
ATOM 3490 C CA . ARG D 3 55 ? 74.460 -7.000 -62.366 1.00 46.82 54 ARG D CA 1
ATOM 3491 C C . ARG D 3 55 ? 75.736 -7.722 -61.951 1.00 54.90 54 ARG D C 1
ATOM 3492 O O . ARG D 3 55 ? 76.257 -7.448 -60.864 1.00 56.99 54 ARG D O 1
ATOM 3500 N N . PRO D 3 56 ? 76.255 -8.658 -62.776 1.00 52.56 55 PRO D N 1
ATOM 3501 C CA . PRO D 3 56 ? 77.524 -9.317 -62.413 1.00 53.75 55 PRO D CA 1
ATOM 3502 C C . PRO D 3 56 ? 78.701 -8.341 -62.427 1.00 63.61 55 PRO D C 1
ATOM 3503 O O . PRO D 3 56 ? 78.621 -7.276 -63.061 1.00 63.39 55 PRO D O 1
ATOM 3507 N N . SER D 3 57 ? 79.802 -8.707 -61.736 1.00 63.88 56 SER D N 1
ATOM 3508 C CA . SER D 3 57 ? 81.013 -7.884 -61.726 1.00 65.75 56 SER D CA 1
ATOM 3509 C C . SER D 3 57 ? 81.590 -7.924 -63.144 1.00 68.29 56 SER D C 1
ATOM 3510 O O . SER D 3 57 ? 81.546 -8.969 -63.802 1.00 66.77 56 SER D O 1
ATOM 3513 N N . GLY D 3 58 ? 82.045 -6.776 -63.624 1.00 64.85 57 GLY D N 1
ATOM 3514 C CA . GLY D 3 58 ? 82.558 -6.660 -64.981 1.00 62.69 57 GLY D CA 1
ATOM 3515 C C . GLY D 3 58 ? 81.561 -5.992 -65.904 1.00 64.65 57 GLY D C 1
ATOM 3516 O O . GLY D 3 58 ? 81.938 -5.538 -66.991 1.00 65.63 57 GLY D O 1
ATOM 3517 N N . VAL D 3 59 ? 80.272 -5.941 -65.489 1.00 57.63 58 VAL D N 1
ATOM 3518 C CA . VAL D 3 59 ? 79.214 -5.280 -66.260 1.00 55.70 58 VAL D CA 1
ATOM 3519 C C . VAL D 3 59 ? 79.117 -3.825 -65.779 1.00 60.07 58 VAL D C 1
ATOM 3520 O O . VAL D 3 59 ? 78.926 -3.609 -64.586 1.00 59.53 58 VAL D O 1
ATOM 3524 N N . PRO D 3 60 ? 79.266 -2.824 -66.684 1.00 56.96 59 PRO D N 1
ATOM 3525 C CA . PRO D 3 60 ? 79.203 -1.424 -66.240 1.00 58.55 59 PRO D CA 1
ATOM 3526 C C . PRO D 3 60 ? 77.917 -1.059 -65.504 1.00 61.77 59 PRO D C 1
ATOM 3527 O O . PRO D 3 60 ? 76.845 -1.555 -65.854 1.00 58.54 59 PRO D O 1
ATOM 3531 N N . ASP D 3 61 ? 78.044 -0.169 -64.497 1.00 60.87 60 ASP D N 1
ATOM 3532 C CA . ASP D 3 61 ? 76.981 0.391 -63.648 1.00 63.41 60 ASP D CA 1
ATOM 3533 C C . ASP D 3 61 ? 75.853 1.066 -64.478 1.00 65.93 60 ASP D C 1
ATOM 3534 O O . ASP D 3 61 ? 74.745 1.259 -63.968 1.00 67.76 60 ASP D O 1
ATOM 3539 N N . ARG D 3 62 ? 76.149 1.398 -65.753 1.00 58.64 61 ARG D N 1
ATOM 3540 C CA . ARG D 3 62 ? 75.270 2.017 -66.755 1.00 57.48 61 ARG D CA 1
ATOM 3541 C C . ARG D 3 62 ? 74.107 1.093 -67.150 1.00 55.41 61 ARG D C 1
ATOM 3542 O O . ARG D 3 62 ? 73.079 1.578 -67.619 1.00 54.16 61 ARG D O 1
ATOM 3550 N N . PHE D 3 63 ? 74.298 -0.233 -67.019 1.00 49.26 62 PHE D N 1
ATOM 3551 C CA . PHE D 3 63 ? 73.272 -1.237 -67.337 1.00 47.61 62 PHE D CA 1
ATOM 3552 C C . PHE D 3 63 ? 72.423 -1.516 -66.115 1.00 51.69 62 PHE D C 1
ATOM 3553 O O . PHE D 3 63 ? 72.970 -1.717 -65.031 1.00 54.35 62 PHE D O 1
ATOM 3561 N N . SER D 3 64 ? 71.096 -1.492 -66.272 1.00 45.29 63 SER D N 1
ATOM 3562 C CA . SER D 3 64 ? 70.179 -1.841 -65.185 1.00 45.41 63 SER D CA 1
ATOM 3563 C C . SER D 3 64 ? 68.916 -2.512 -65.710 1.00 47.74 63 SER D C 1
ATOM 3564 O O . SER D 3 64 ? 68.510 -2.284 -66.848 1.00 45.89 63 SER D O 1
ATOM 3567 N N . GLY D 3 65 ? 68.353 -3.385 -64.895 1.00 44.83 64 GLY D N 1
ATOM 3568 C CA . GLY D 3 65 ? 67.145 -4.127 -65.222 1.00 43.64 64 GLY D CA 1
ATOM 3569 C C . GLY D 3 65 ? 66.005 -3.753 -64.308 1.00 47.68 64 GLY D C 1
ATOM 3570 O O . GLY D 3 65 ? 66.225 -3.399 -63.141 1.00 46.06 64 GLY D O 1
ATOM 3571 N N . SER D 3 66 ? 64.782 -3.808 -64.842 1.00 44.81 65 SER D N 1
ATOM 3572 C CA . SER D 3 66 ? 63.560 -3.529 -64.085 1.00 46.44 65 SER D CA 1
ATOM 3573 C C . SER D 3 66 ? 62.413 -4.336 -64.669 1.00 47.43 65 SER D C 1
ATOM 3574 O O . SER D 3 66 ? 62.531 -4.886 -65.768 1.00 45.32 65 SER D O 1
ATOM 3577 N N . ILE D 3 67 ? 61.333 -4.457 -63.902 1.00 43.28 66 ILE D N 1
ATOM 3578 C CA . ILE D 3 67 ? 60.122 -5.166 -64.295 1.00 41.34 66 ILE D CA 1
ATOM 3579 C C . ILE D 3 67 ? 58.908 -4.287 -64.014 1.00 49.19 66 ILE D C 1
ATOM 3580 O O . ILE D 3 67 ? 58.903 -3.510 -63.047 1.00 49.99 66 ILE D O 1
ATOM 3585 N N . ASP D 3 68 ? 57.876 -4.425 -64.862 1.00 47.28 67 ASP D N 1
ATOM 3586 C CA . ASP D 3 68 ? 56.607 -3.706 -64.760 1.00 49.86 67 ASP D CA 1
ATOM 3587 C C . ASP D 3 68 ? 55.461 -4.723 -64.855 1.00 53.39 67 ASP D C 1
ATOM 3588 O O . ASP D 3 68 ? 55.083 -5.148 -65.952 1.00 49.05 67 ASP D O 1
ATOM 3593 N N . SER D 3 69 ? 54.925 -5.131 -63.689 1.00 53.47 68 SER D N 1
ATOM 3594 C CA . SER D 3 69 ? 53.844 -6.119 -63.613 1.00 54.87 68 SER D CA 1
ATOM 3595 C C . SER D 3 69 ? 52.534 -5.655 -64.293 1.00 62.73 68 SER D C 1
ATOM 3596 O O . SER D 3 69 ? 51.837 -6.475 -64.900 1.00 61.80 68 SER D O 1
ATOM 3599 N N . SER D 3 70 A 52.236 -4.337 -64.234 1.00 62.50 68 SER D N 1
ATOM 3600 C CA . SER D 3 70 A 51.046 -3.721 -64.841 1.00 64.87 68 SER D CA 1
ATOM 3601 C C . SER D 3 70 A 50.998 -3.926 -66.368 1.00 67.49 68 SER D C 1
ATOM 3602 O O . SER D 3 70 A 49.920 -4.166 -66.921 1.00 67.63 68 SER D O 1
ATOM 3605 N N . SER D 3 71 B 52.170 -3.855 -67.037 1.00 61.64 68 SER D N 1
ATOM 3606 C CA . SER D 3 71 B 52.291 -4.051 -68.484 1.00 60.18 68 SER D CA 1
ATOM 3607 C C . SER D 3 71 B 52.799 -5.449 -68.844 1.00 60.65 68 SER D C 1
ATOM 3608 O O . SER D 3 71 B 52.862 -5.778 -70.034 1.00 59.09 68 SER D O 1
ATOM 3611 N N . ASN D 3 72 ? 53.177 -6.266 -67.819 1.00 55.04 69 ASN D N 1
ATOM 3612 C CA . ASN D 3 72 ? 53.737 -7.625 -67.966 1.00 51.06 69 ASN D CA 1
ATOM 3613 C C . ASN D 3 72 ? 55.016 -7.613 -68.821 1.00 52.05 69 ASN D C 1
ATOM 3614 O O . ASN D 3 72 ? 55.212 -8.467 -69.690 1.00 50.59 69 ASN D O 1
ATOM 3619 N N . SER D 3 73 ? 55.883 -6.621 -68.572 1.00 47.59 70 SER D N 1
ATOM 3620 C CA . SER D 3 73 ? 57.108 -6.427 -69.327 1.00 45.10 70 SER D CA 1
ATOM 3621 C C . SER D 3 73 ? 58.312 -6.109 -68.462 1.00 48.79 70 SER D C 1
ATOM 3622 O O . SER D 3 73 ? 58.171 -5.560 -67.368 1.00 51.48 70 SER D O 1
ATOM 3625 N N . ALA D 3 74 ? 59.497 -6.468 -68.951 1.00 42.35 71 ALA D N 1
ATOM 3626 C CA . ALA D 3 74 ? 60.762 -6.186 -68.291 1.00 41.36 71 ALA D CA 1
ATOM 3627 C C . ALA D 3 74 ? 61.540 -5.223 -69.159 1.00 45.96 71 ALA D C 1
ATOM 3628 O O . ALA D 3 74 ? 61.331 -5.194 -70.371 1.00 45.96 71 ALA D O 1
ATOM 3630 N N . SER D 3 75 ?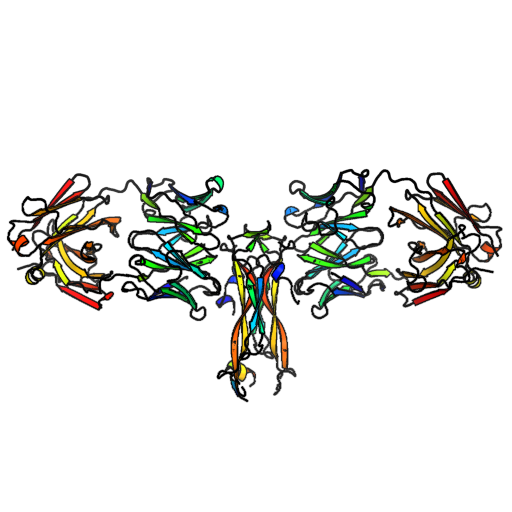 62.455 -4.463 -68.557 1.00 43.17 72 SER D N 1
ATOM 3631 C CA . SER D 3 75 ? 63.236 -3.493 -69.300 1.00 43.52 72 SER D CA 1
ATOM 3632 C C . SER D 3 75 ? 64.714 -3.509 -68.974 1.00 46.32 72 SER D C 1
ATOM 3633 O O . SER D 3 75 ? 65.110 -3.658 -67.814 1.00 46.75 72 SER D O 1
ATOM 3636 N N . LEU D 3 76 ? 65.517 -3.308 -70.009 1.00 42.05 73 LEU D N 1
ATOM 3637 C CA . LEU D 3 76 ? 66.960 -3.136 -69.895 1.00 40.57 73 LEU D CA 1
ATOM 3638 C C . LEU D 3 76 ? 67.225 -1.681 -70.235 1.00 45.87 73 LEU D C 1
ATOM 3639 O O . LEU D 3 76 ? 66.862 -1.216 -71.324 1.00 44.54 73 LEU D O 1
ATOM 3644 N N . THR D 3 77 ? 67.799 -0.953 -69.276 1.00 43.09 74 THR D N 1
ATOM 3645 C CA . THR D 3 77 ? 68.112 0.441 -69.467 1.00 46.66 74 THR D CA 1
ATOM 3646 C C . THR D 3 77 ? 69.600 0.607 -69.449 1.00 53.30 74 THR D C 1
ATOM 3647 O O . THR D 3 77 ? 70.294 -0.049 -68.654 1.00 52.46 74 THR D O 1
ATOM 3651 N N . ILE D 3 78 ? 70.089 1.413 -70.402 1.00 49.88 75 ILE D N 1
ATOM 3652 C CA . ILE D 3 78 ? 71.492 1.760 -70.557 1.00 50.23 75 ILE D CA 1
ATOM 3653 C C . ILE D 3 78 ? 71.554 3.284 -70.459 1.00 59.45 75 ILE D C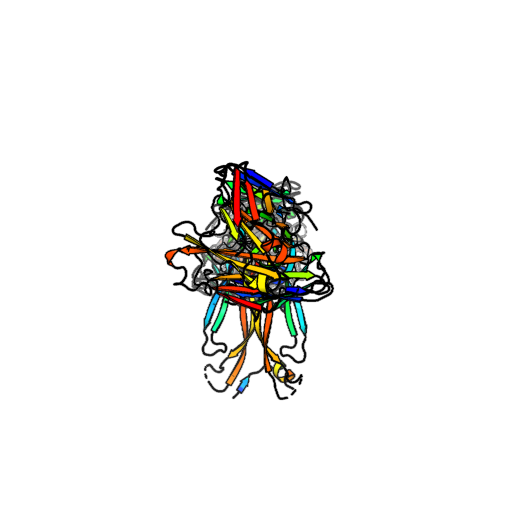 1
ATOM 3654 O O . ILE D 3 78 ? 71.028 3.967 -71.342 1.00 60.10 75 ILE D O 1
ATOM 3659 N N . SER D 3 79 ? 72.154 3.809 -69.368 1.00 60.13 76 SER D N 1
ATOM 3660 C CA . SER D 3 79 ? 72.341 5.249 -69.131 1.00 63.48 76 SER D CA 1
ATOM 3661 C C . SER D 3 79 ? 73.780 5.615 -69.531 1.00 69.44 76 SER D C 1
ATOM 3662 O O . SER D 3 79 ? 74.690 4.819 -69.293 1.00 70.10 76 SER D O 1
ATOM 3665 N N . GLY D 3 80 ? 73.970 6.781 -70.148 1.00 65.13 77 GLY D N 1
ATOM 3666 C CA . GLY D 3 80 ? 75.277 7.226 -70.619 1.00 64.00 77 GLY D CA 1
ATOM 3667 C C . GLY D 3 80 ? 75.797 6.339 -71.736 1.00 63.94 77 GLY D C 1
ATOM 3668 O O . GLY D 3 80 ? 76.949 5.883 -71.701 1.00 63.41 77 GLY D O 1
ATOM 3669 N N . LEU D 3 81 ? 74.924 6.052 -72.713 1.00 56.74 78 LEU D N 1
ATOM 3670 C CA . LEU D 3 81 ? 75.215 5.191 -73.850 1.00 52.87 78 LEU D CA 1
ATOM 3671 C C . LEU D 3 81 ? 76.600 5.433 -74.459 1.00 56.49 78 LEU D C 1
ATOM 3672 O O . LEU D 3 81 ? 76.981 6.579 -74.681 1.00 58.49 78 LEU D O 1
ATOM 3677 N N . LYS D 3 82 ? 77.357 4.350 -74.679 1.00 49.12 79 LYS D N 1
ATOM 3678 C CA . LYS D 3 82 ? 78.688 4.383 -75.299 1.00 48.25 79 LYS D CA 1
ATOM 3679 C C . LYS D 3 82 ? 78.632 3.642 -76.625 1.00 50.44 79 LYS D C 1
ATOM 3680 O O . LYS D 3 82 ? 77.817 2.730 -76.788 1.00 48.48 79 LYS D O 1
ATOM 3686 N N . THR D 3 83 ? 79.524 4.002 -77.566 1.00 47.15 80 THR D N 1
ATOM 3687 C CA . THR D 3 83 ? 79.625 3.332 -78.878 1.00 44.47 80 THR D CA 1
ATOM 3688 C C . THR D 3 83 ? 79.873 1.814 -78.707 1.00 44.91 80 THR D C 1
ATOM 3689 O O . THR D 3 83 ? 79.286 1.022 -79.439 1.00 41.85 80 THR D O 1
ATOM 3693 N N . GLU D 3 84 ? 80.671 1.416 -77.703 1.00 42.70 81 GLU D N 1
ATOM 3694 C CA . GLU D 3 84 ? 80.948 0.009 -77.402 1.00 41.67 81 GLU D CA 1
ATOM 3695 C C . GLU D 3 84 ? 79.691 -0.795 -76.984 1.00 45.03 81 GLU D C 1
ATOM 3696 O O . GLU D 3 84 ? 79.777 -2.024 -76.909 1.00 44.14 81 GLU D O 1
ATOM 3702 N N . ASP D 3 85 ? 78.523 -0.121 -76.756 1.00 42.01 82 ASP D N 1
ATOM 3703 C CA . ASP D 3 85 ? 77.253 -0.776 -76.389 1.00 40.01 82 ASP D CA 1
ATOM 3704 C C . ASP D 3 85 ? 76.488 -1.286 -77.603 1.00 41.04 82 ASP D C 1
ATOM 3705 O O . ASP D 3 85 ? 75.503 -1.999 -77.453 1.00 39.20 82 ASP D O 1
ATOM 3710 N N . GLU D 3 86 ? 76.971 -0.986 -78.814 1.00 38.42 83 GLU D N 1
ATOM 3711 C CA . GLU D 3 86 ? 76.363 -1.530 -80.025 1.00 37.68 83 GLU D CA 1
ATOM 3712 C C . GLU D 3 86 ? 76.525 -3.035 -79.982 1.00 36.88 83 GLU D C 1
ATOM 3713 O O . GLU D 3 86 ? 77.639 -3.526 -79.800 1.00 34.42 83 GLU D O 1
ATOM 3719 N N . ALA D 3 87 ? 75.395 -3.765 -80.088 1.00 32.72 84 ALA D N 1
ATOM 3720 C CA . ALA D 3 87 ? 75.314 -5.218 -80.009 1.00 30.24 84 ALA D CA 1
ATOM 3721 C C . ALA D 3 87 ? 73.859 -5.637 -80.116 1.00 33.40 84 ALA D C 1
ATOM 3722 O O . ALA D 3 87 ? 72.977 -4.772 -80.171 1.00 34.20 84 ALA D O 1
ATOM 3724 N N . ASP D 3 88 ? 73.594 -6.965 -80.087 1.00 28.06 85 ASP D N 1
ATOM 3725 C CA . ASP D 3 88 ? 72.215 -7.471 -80.014 1.00 27.36 85 ASP D CA 1
ATOM 3726 C C . ASP D 3 88 ? 71.926 -7.779 -78.532 1.00 31.80 85 ASP D C 1
ATOM 3727 O O . ASP D 3 88 ? 72.818 -8.248 -77.822 1.00 30.07 85 ASP D O 1
ATOM 3732 N N . TYR D 3 89 ? 70.704 -7.510 -78.081 1.00 29.30 86 TYR D N 1
ATOM 3733 C CA . TYR D 3 89 ? 70.305 -7.762 -76.687 1.00 29.82 86 TYR D CA 1
ATOM 3734 C C . TYR D 3 89 ? 69.105 -8.660 -76.656 1.00 33.23 86 TYR D C 1
ATOM 3735 O O . TYR D 3 89 ? 68.156 -8.426 -77.402 1.00 34.09 86 TYR D O 1
ATOM 3744 N N . TYR D 3 90 ? 69.137 -9.698 -75.803 1.00 28.47 87 TYR D N 1
ATOM 3745 C CA . TYR D 3 90 ? 68.043 -10.652 -75.720 1.00 27.17 87 TYR D CA 1
ATOM 3746 C C . TYR D 3 90 ? 67.533 -10.730 -74.301 1.00 31.92 87 TYR D C 1
ATOM 3747 O O . TYR D 3 90 ? 68.337 -10.813 -73.369 1.00 30.31 87 TYR D O 1
ATOM 3756 N N . CYS D 3 91 ? 66.208 -10.732 -74.132 1.00 31.11 88 CYS D N 1
ATOM 3757 C CA . CYS D 3 91 ? 65.62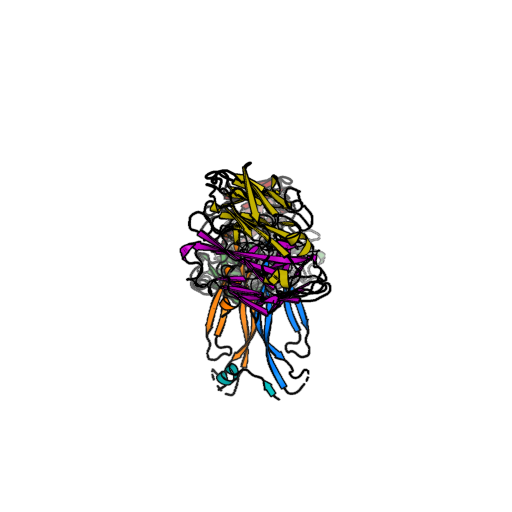9 -10.957 -72.812 1.00 33.19 88 CYS D CA 1
ATOM 3758 C C . CYS D 3 91 ? 65.307 -12.444 -72.753 1.00 33.12 88 CYS D C 1
ATOM 3759 O O . CYS D 3 91 ? 65.188 -13.106 -73.786 1.00 30.56 88 CYS D O 1
ATOM 3762 N N . GLN D 3 92 ? 65.233 -12.988 -71.545 1.00 27.89 89 GLN D N 1
ATOM 3763 C CA . GLN D 3 92 ? 64.935 -14.390 -71.360 1.00 25.25 89 GLN D CA 1
ATOM 3764 C C . GLN D 3 92 ? 64.211 -14.600 -70.025 1.00 28.63 89 GLN D C 1
ATOM 3765 O O . GLN D 3 92 ? 64.552 -13.960 -69.038 1.00 28.31 89 GLN D O 1
ATOM 3771 N N . THR D 3 93 ? 63.189 -15.477 -70.004 1.00 24.83 90 THR D N 1
ATOM 3772 C CA . THR D 3 93 ? 62.514 -15.840 -68.775 1.00 26.49 90 THR D CA 1
ATOM 3773 C C . THR D 3 93 ? 62.048 -17.283 -68.970 1.00 30.94 90 THR D C 1
ATOM 3774 O O . THR D 3 93 ? 62.494 -17.961 -69.907 1.00 28.67 90 THR D O 1
ATOM 3778 N N . TYR D 3 94 ? 61.180 -17.754 -68.095 1.00 26.46 91 TYR D N 1
ATOM 3779 C CA . TYR D 3 94 ? 60.776 -19.144 -68.086 1.00 26.10 91 TYR D CA 1
ATOM 3780 C C . TYR D 3 94 ? 59.414 -19.303 -67.449 1.00 34.23 91 TYR D C 1
ATOM 3781 O O . TYR D 3 94 ? 58.806 -18.329 -66.993 1.00 36.27 91 TYR D O 1
ATOM 3790 N N . ASP D 3 95 ? 58.955 -20.553 -67.391 1.00 30.51 92 ASP D N 1
ATOM 3791 C CA . ASP D 3 95 ? 57.772 -20.968 -66.677 1.00 30.63 92 ASP D CA 1
ATOM 3792 C C . ASP D 3 95 ? 58.171 -22.299 -65.996 1.00 32.77 92 ASP D C 1
ATOM 3793 O O . ASP D 3 95 ? 59.340 -22.674 -66.124 1.00 29.50 92 ASP D O 1
ATOM 3798 N N . PRO D 3 96 ? 57.299 -23.050 -65.290 1.00 32.83 93 PRO D N 1
ATOM 3799 C CA . PRO D 3 96 ? 57.765 -24.305 -64.663 1.00 32.20 93 PRO D CA 1
ATOM 3800 C C . PRO D 3 96 ? 58.249 -25.422 -65.607 1.00 35.55 93 PRO D C 1
ATOM 3801 O O . PRO D 3 96 ? 58.832 -26.402 -65.134 1.00 36.06 93 PRO D O 1
ATOM 3805 N N A TYR D 3 97 ? 58.122 -25.243 -66.904 0.50 32.25 94 TYR D N 1
ATOM 3806 N N B TYR D 3 97 ? 57.938 -25.307 -66.930 0.50 31.77 94 TYR D N 1
ATOM 3807 C CA A TYR D 3 97 ? 58.657 -26.265 -67.778 0.50 31.17 94 TYR D CA 1
ATOM 3808 C CA B TYR D 3 97 ? 58.173 -26.335 -67.969 0.50 30.32 94 TYR D CA 1
ATOM 3809 C C A TYR D 3 97 ? 59.643 -25.676 -68.768 0.50 34.47 94 TYR D C 1
ATOM 3810 C C B TYR D 3 97 ? 59.091 -25.967 -69.164 0.50 33.09 94 TYR D C 1
ATOM 3811 O O A TYR D 3 97 ? 60.790 -26.112 -68.844 0.50 34.13 94 TYR D O 1
ATOM 3812 O O B TYR D 3 97 ? 59.617 -26.878 -69.821 0.50 30.20 94 TYR D O 1
ATOM 3829 N N . SER D 3 98 ? 59.194 -24.657 -69.492 1.00 30.25 95 SER D N 1
ATOM 3830 C CA . SER D 3 98 ? 59.922 -24.061 -70.597 1.00 29.51 95 SER D CA 1
ATOM 3831 C C . SER D 3 98 ? 60.826 -22.916 -70.217 1.00 32.36 95 SER D C 1
ATOM 3832 O O . SER D 3 98 ? 60.656 -22.291 -69.173 1.00 33.19 95 SER D O 1
ATOM 3835 N N . VAL D 3 99 ? 61.759 -22.615 -71.115 1.00 25.20 96 VAL D N 1
ATOM 3836 C CA . VAL D 3 99 ? 62.663 -21.466 -71.044 1.00 24.13 96 VAL D CA 1
ATOM 3837 C C . VAL D 3 99 ? 62.473 -20.772 -72.403 1.00 30.06 96 VAL D C 1
ATOM 3838 O O . VAL D 3 99 ? 62.386 -21.467 -73.423 1.00 29.09 96 VAL D O 1
ATOM 3842 N N . VAL D 3 100 ? 62.273 -19.446 -72.410 1.00 27.97 97 VAL D N 1
ATOM 3843 C CA . VAL D 3 100 ? 62.002 -18.687 -73.638 1.00 28.78 97 VAL D CA 1
ATOM 3844 C C . VAL D 3 100 ? 62.940 -17.474 -73.771 1.00 32.05 97 VAL D C 1
ATOM 3845 O O . VAL D 3 100 ? 63.131 -16.741 -72.796 1.00 31.20 97 VAL D O 1
ATOM 3849 N N . PHE D 3 101 ? 63.471 -17.237 -74.978 1.00 28.51 98 PHE D N 1
ATOM 3850 C CA . PHE D 3 101 ? 64.241 -16.020 -75.281 1.00 27.84 98 PHE D CA 1
ATOM 3851 C C . PHE D 3 101 ? 63.366 -15.106 -76.112 1.00 33.04 98 PHE D C 1
ATOM 3852 O O . PHE D 3 101 ? 62.536 -15.586 -76.890 1.00 33.29 98 PHE D O 1
ATOM 3860 N N . GLY D 3 102 ? 63.550 -13.798 -75.953 1.00 29.31 99 GLY D N 1
ATOM 3861 C CA . GLY D 3 102 ? 62.898 -12.831 -76.823 1.00 30.54 99 GLY D CA 1
ATOM 3862 C C . GLY D 3 102 ? 63.581 -12.913 -78.183 1.00 34.05 99 GLY D C 1
ATOM 3863 O O . GLY D 3 102 ? 64.663 -13.515 -78.305 1.00 30.79 99 GLY D O 1
ATOM 3864 N N . GLY D 3 103 ? 62.982 -12.282 -79.188 1.00 32.83 100 GLY D N 1
ATOM 3865 C CA . GLY D 3 103 ? 63.508 -12.247 -80.549 1.00 32.61 100 GLY D CA 1
ATOM 3866 C C . GLY D 3 103 ? 64.813 -11.496 -80.745 1.00 37.76 100 GLY D C 1
ATOM 3867 O O . GLY D 3 103 ? 65.444 -11.622 -81.795 1.00 38.52 100 GLY D O 1
ATOM 3868 N N . GLY D 3 104 ? 65.199 -10.687 -79.757 1.00 33.83 101 GLY D N 1
ATOM 3869 C CA . GLY D 3 104 ? 66.415 -9.884 -79.805 1.00 32.50 101 GLY D CA 1
ATOM 3870 C C . GLY D 3 104 ? 66.206 -8.486 -80.345 1.00 37.40 101 GLY D C 1
ATOM 3871 O O . GLY D 3 104 ? 65.307 -8.255 -81.164 1.00 38.55 101 GLY D O 1
ATOM 3872 N N . THR D 3 105 ? 67.025 -7.539 -79.869 1.00 34.08 102 THR D N 1
ATOM 3873 C CA . THR D 3 105 ? 66.978 -6.122 -80.261 1.00 34.20 102 THR D CA 1
ATOM 3874 C C . THR D 3 105 ? 68.350 -5.686 -80.710 1.00 36.24 102 THR D C 1
ATOM 3875 O O . THR D 3 105 ? 69.300 -5.746 -79.934 1.00 34.81 102 THR D O 1
ATOM 3879 N N . LYS D 3 106 ? 68.452 -5.185 -81.936 1.00 34.09 103 LYS D N 1
ATOM 3880 C CA . LYS D 3 106 ? 69.716 -4.638 -82.402 1.00 33.86 103 LYS D CA 1
ATOM 3881 C C . LYS D 3 106 ? 69.837 -3.193 -81.897 1.00 38.75 103 LYS D C 1
ATOM 3882 O O . LYS D 3 106 ? 68.998 -2.351 -82.229 1.00 38.38 103 LYS D O 1
ATOM 3888 N N . LEU D 3 107 ? 70.863 -2.912 -81.085 1.00 36.31 104 LEU D N 1
ATOM 3889 C CA . LEU D 3 107 ? 71.104 -1.564 -80.573 1.00 37.90 104 LEU D CA 1
ATOM 3890 C C . LEU D 3 107 ? 72.097 -0.810 -81.461 1.00 43.48 104 LEU D C 1
ATOM 3891 O O . LEU D 3 107 ? 73.236 -1.264 -81.633 1.00 41.99 104 LEU D O 1
ATOM 3896 N N . THR D 3 108 ? 71.667 0.359 -81.995 1.00 40.92 105 THR D N 1
ATOM 3897 C CA . THR D 3 108 ? 72.463 1.242 -82.865 1.00 40.71 105 THR D CA 1
ATOM 3898 C C . THR D 3 108 ? 72.772 2.514 -82.109 1.00 46.10 105 THR D C 1
ATOM 3899 O O . THR D 3 108 ? 71.852 3.174 -81.627 1.00 48.14 105 THR D O 1
ATOM 3903 N N . VAL D 3 109 ? 74.064 2.846 -81.986 1.00 41.83 106 VAL D N 1
ATOM 3904 C CA . VAL D 3 109 ? 74.508 4.082 -81.351 1.00 42.66 106 VAL D CA 1
ATOM 3905 C C . VAL D 3 109 ? 74.647 5.073 -82.505 1.00 47.76 106 VAL D C 1
ATOM 3906 O O . VAL D 3 109 ? 75.402 4.834 -83.450 1.00 45.39 106 VAL D O 1
ATOM 3910 N N . LEU D 3 110 ? 73.832 6.127 -82.482 1.00 48.02 107 LEU D N 1
ATOM 3911 C CA . LEU D 3 110 ? 73.790 7.118 -83.550 1.00 49.62 107 LEU D CA 1
ATOM 3912 C C . LEU D 3 110 ? 74.983 8.082 -83.522 1.00 55.05 107 LEU D C 1
ATOM 3913 O O . LEU D 3 110 ? 75.716 8.134 -82.530 1.00 54.60 107 LEU D O 1
ATOM 3918 N N . GLY D 3 111 ? 75.152 8.826 -84.620 1.00 51.61 108 GLY D N 1
ATOM 3919 C CA . GLY D 3 111 ? 76.151 9.877 -84.760 1.00 51.45 108 GLY D CA 1
ATOM 3920 C C . GLY D 3 111 ? 77.594 9.449 -84.882 1.00 52.79 108 GLY D C 1
ATOM 3921 O O . GLY D 3 111 ? 78.490 10.261 -84.643 1.00 53.52 108 GLY D O 1
ATOM 3922 N N . GLN D 3 112 ? 77.840 8.185 -85.263 1.00 45.34 109 GLN D N 1
ATOM 3923 C CA . GLN D 3 112 ? 79.194 7.660 -85.437 1.00 43.73 109 GLN D CA 1
ATOM 3924 C C . GLN D 3 112 ? 79.813 8.199 -86.728 1.00 46.73 109 GLN D C 1
ATOM 3925 O O . GLN D 3 112 ? 79.076 8.393 -87.698 1.00 45.40 109 GLN D O 1
ATOM 3931 N N . PRO D 3 113 ? 81.133 8.516 -86.747 1.00 43.99 110 PRO D N 1
ATOM 3932 C CA . PRO D 3 113 ? 81.704 9.144 -87.947 1.00 43.74 110 PRO D CA 1
ATOM 3933 C C . PRO D 3 113 ? 81.783 8.218 -89.142 1.00 44.85 110 PRO D C 1
ATOM 3934 O O . PRO D 3 113 ? 81.958 7.007 -88.995 1.00 42.84 110 PRO D O 1
ATOM 3938 N N . LYS D 3 114 ? 81.616 8.810 -90.324 1.00 42.33 111 LYS D N 1
ATOM 3939 C CA . LYS D 3 114 ? 81.738 8.130 -91.599 1.00 40.79 111 LYS D CA 1
ATOM 3940 C C . LYS D 3 114 ? 83.216 7.699 -91.720 1.00 41.40 111 LYS D C 1
ATOM 3941 O O . LYS D 3 114 ? 84.112 8.457 -91.320 1.00 42.44 111 LYS D O 1
ATOM 3947 N N . ALA D 3 115 ? 83.459 6.488 -92.247 1.00 34.71 112 ALA D N 1
ATOM 3948 C CA . ALA D 3 115 ? 84.808 5.984 -92.410 1.00 32.20 112 ALA D CA 1
ATOM 3949 C C . ALA D 3 115 ? 84.927 5.312 -93.770 1.00 32.47 112 ALA D C 1
ATOM 3950 O O . ALA D 3 115 ? 84.045 4.535 -94.146 1.00 29.90 112 ALA D O 1
ATOM 3952 N N . ALA D 3 116 ? 85.943 5.717 -94.553 1.00 29.39 113 ALA D N 1
ATOM 3953 C CA . ALA D 3 116 ? 86.180 5.208 -95.898 1.00 28.32 113 ALA D CA 1
ATOM 3954 C C . ALA D 3 116 ? 86.775 3.795 -95.862 1.00 30.97 113 ALA D C 1
ATOM 3955 O O . ALA D 3 116 ? 87.555 3.491 -94.969 1.00 30.62 113 ALA D O 1
ATOM 3957 N N . PRO D 3 117 ? 86.416 2.889 -96.784 1.00 26.88 114 PRO D N 1
ATOM 3958 C CA . PRO D 3 117 ? 86.999 1.558 -96.724 1.00 25.21 114 PRO D CA 1
ATOM 3959 C C . PRO D 3 117 ? 88.451 1.492 -97.184 1.00 29.46 114 PRO D C 1
ATOM 3960 O O . PRO D 3 117 ? 88.880 2.259 -98.056 1.00 28.18 114 PRO D O 1
ATOM 3964 N N . SER D 3 118 ? 89.182 0.534 -96.594 1.00 25.01 115 SER D N 1
ATOM 3965 C CA . SER D 3 118 ? 90.518 0.090 -96.982 1.00 23.63 115 SER D CA 1
ATOM 3966 C C . SER D 3 118 ? 90.248 -1.050 -97.922 1.00 24.88 115 SER D C 1
ATOM 3967 O O . SER D 3 118 ? 89.530 -1.999 -97.559 1.00 24.14 115 SER D O 1
ATOM 3970 N N . VAL D 3 119 ? 90.750 -0.953 -99.152 1.00 18.53 116 VAL D N 1
ATOM 3971 C CA . VAL D 3 119 ? 90.546 -1.990 -100.189 1.00 16.80 116 VAL D CA 1
ATOM 3972 C C . VAL D 3 119 ? 91.893 -2.583 -100.585 1.00 21.92 116 VAL D C 1
ATOM 3973 O O . VAL D 3 119 ? 92.819 -1.823 -100.951 1.00 17.87 116 VAL D O 1
ATOM 3977 N N . THR D 3 120 ? 91.970 -3.933 -100.587 1.00 18.32 117 THR D N 1
ATOM 3978 C CA . THR D 3 120 ? 93.125 -4.687 -101.069 1.00 17.95 117 THR D CA 1
ATOM 3979 C C . THR D 3 120 ? 92.616 -5.653 -102.125 1.00 22.25 117 THR D C 1
ATOM 3980 O O . THR D 3 120 ? 91.703 -6.437 -101.814 1.00 22.93 117 THR D O 1
ATOM 3984 N N . LEU D 3 121 ? 93.236 -5.666 -103.319 1.00 17.81 118 LEU D N 1
ATOM 3985 C CA . LEU D 3 121 ? 92.858 -6.564 -104.420 1.00 15.94 118 LEU D CA 1
ATOM 3986 C C . LEU D 3 121 ? 94.015 -7.502 -104.746 1.00 21.16 118 LEU D C 1
ATOM 3987 O O . LEU D 3 121 ? 95.153 -7.055 -104.948 1.00 20.64 118 LEU D O 1
ATOM 3992 N N . PHE D 3 122 ? 93.742 -8.809 -104.744 1.00 15.58 119 PHE D N 1
ATOM 3993 C CA . PHE D 3 122 ? 94.784 -9.771 -105.085 1.00 13.18 119 PHE D CA 1
ATOM 3994 C C . PHE D 3 122 ? 94.433 -10.425 -106.407 1.00 17.76 119 PHE D C 1
ATOM 3995 O O . PHE D 3 122 ? 93.277 -10.811 -106.618 1.00 18.43 119 PHE D O 1
ATOM 4003 N N . PRO D 3 123 ? 95.441 -10.617 -107.283 1.00 18.21 120 PRO D N 1
ATOM 4004 C CA . PRO D 3 123 ? 95.196 -11.340 -108.551 1.00 18.78 120 PRO D CA 1
ATOM 4005 C C . PRO D 3 123 ? 95.186 -12.868 -108.269 1.00 21.27 120 PRO D C 1
ATOM 4006 O O . PRO D 3 123 ? 95.518 -13.293 -107.155 1.00 18.55 120 PRO D O 1
ATOM 4010 N N . PRO D 3 124 ? 94.888 -13.734 -109.262 1.00 18.54 121 PRO D N 1
ATOM 4011 C CA . PRO D 3 124 ? 94.996 -15.179 -109.014 1.00 18.72 121 PRO D CA 1
ATOM 4012 C C . PRO D 3 124 ? 96.438 -15.557 -108.710 1.00 24.87 121 PRO D C 1
ATOM 4013 O O . PRO D 3 124 ? 97.352 -15.005 -109.323 1.00 26.75 121 PRO D O 1
ATOM 4017 N N . SER D 3 125 ? 96.640 -16.501 -107.798 1.00 21.02 122 SER D N 1
ATOM 4018 C CA . SER D 3 125 ? 97.975 -17.034 -107.519 1.00 23.34 122 SER D CA 1
ATOM 4019 C C . SER D 3 125 ? 98.444 -17.922 -108.696 1.00 28.64 122 SER D C 1
ATOM 4020 O O . SER D 3 125 ? 97.616 -18.446 -109.447 1.00 28.36 122 SER D O 1
ATOM 4023 N N . SER D 3 126 ? 99.766 -18.122 -108.820 1.00 29.72 123 SER D N 1
ATOM 4024 C CA . SER D 3 126 ? 100.363 -19.030 -109.810 1.00 32.67 123 SER D CA 1
ATOM 4025 C C . SER D 3 126 ? 99.858 -20.452 -109.599 1.00 36.03 123 SER D C 1
ATOM 4026 O O . SER D 3 126 ? 99.542 -21.138 -110.574 1.00 36.20 123 SER D O 1
ATOM 4029 N N . GLU D 3 127 ? 99.766 -20.874 -108.327 1.00 33.30 124 GLU D N 1
ATOM 4030 C CA . GLU D 3 127 ? 99.281 -22.199 -107.932 1.00 34.92 124 GLU D CA 1
ATOM 4031 C C . GLU D 3 127 ? 97.853 -22.460 -108.405 1.00 34.60 124 GLU D C 1
ATOM 4032 O O . GLU D 3 127 ? 97.550 -23.557 -108.860 1.00 34.06 124 GLU D O 1
ATOM 4038 N N . GLU D 3 128 ? 96.965 -21.484 -108.239 1.00 30.18 125 GLU D N 1
ATOM 4039 C CA . GLU D 3 128 ? 95.562 -21.649 -108.665 1.00 28.17 125 GLU D CA 1
ATOM 4040 C C . GLU D 3 128 ? 95.462 -21.713 -110.213 1.00 28.23 125 GLU D C 1
ATOM 4041 O O . GLU D 3 128 ? 94.736 -22.551 -110.764 1.00 25.81 125 GLU D O 1
ATOM 4047 N N . LEU D 3 129 ? 96.185 -20.824 -110.903 1.00 26.52 126 LEU D N 1
ATOM 4048 C CA . LEU D 3 129 ? 96.221 -20.800 -112.368 1.00 27.66 126 LEU D CA 1
ATOM 4049 C C . LEU D 3 129 ? 96.706 -22.134 -112.929 1.00 36.54 126 LEU D C 1
ATOM 4050 O O . LEU D 3 129 ? 96.195 -22.616 -113.946 1.00 37.86 126 LEU D O 1
ATOM 4055 N N . GLN D 3 130 ? 97.653 -22.755 -112.233 1.00 36.60 127 GLN D N 1
ATOM 4056 C CA . GLN D 3 130 ? 98.183 -24.048 -112.642 1.00 39.30 127 GLN D CA 1
ATOM 4057 C C . GLN D 3 130 ? 97.102 -25.144 -112.485 1.00 44.72 127 GLN D C 1
ATOM 4058 O O . GLN D 3 130 ? 97.064 -26.087 -113.280 1.00 48.09 127 GLN D O 1
ATOM 4064 N N . ALA D 3 131 ? 96.197 -24.982 -111.501 1.00 38.85 128 ALA D N 1
ATOM 4065 C CA . ALA D 3 131 ? 95.079 -25.877 -111.242 1.00 38.70 128 ALA D CA 1
ATOM 4066 C C . ALA D 3 131 ? 93.864 -25.563 -112.153 1.00 42.07 128 ALA D C 1
ATOM 4067 O O . ALA D 3 131 ? 92.756 -26.055 -111.911 1.00 42.68 128 ALA D O 1
ATOM 4069 N N . ASN D 3 132 ? 94.099 -24.765 -113.217 1.00 36.65 129 ASN D N 1
ATOM 4070 C CA . ASN D 3 132 ? 93.131 -24.342 -114.232 1.00 35.98 129 ASN D CA 1
ATOM 4071 C C . ASN D 3 132 ? 91.944 -23.547 -113.645 1.00 37.34 129 ASN D C 1
ATOM 4072 O O . ASN D 3 132 ? 90.805 -23.654 -114.115 1.00 36.74 129 ASN D O 1
ATOM 4077 N N . LYS D 3 133 ? 92.225 -22.719 -112.630 1.00 31.64 130 LYS D N 1
ATOM 4078 C CA . LYS D 3 133 ? 91.216 -21.892 -111.990 1.00 28.87 130 LYS D CA 1
ATOM 4079 C C . LYS D 3 133 ? 91.790 -20.492 -111.809 1.00 30.09 130 LYS D C 1
ATOM 4080 O O . LYS D 3 133 ? 92.988 -20.297 -111.990 1.00 28.17 130 LYS D O 1
ATOM 4086 N N . ALA D 3 134 ? 90.951 -19.511 -111.473 1.00 26.81 131 ALA D N 1
ATOM 4087 C CA . ALA D 3 134 ? 91.428 -18.148 -111.284 1.00 24.87 131 ALA D CA 1
ATOM 4088 C C . ALA D 3 134 ? 90.414 -17.367 -110.459 1.00 28.55 131 ALA D C 1
ATOM 4089 O O . ALA D 3 134 ? 89.232 -17.304 -110.822 1.00 29.74 131 ALA D O 1
ATOM 4091 N N . THR D 3 135 ? 90.845 -16.855 -109.305 1.00 21.64 132 THR D N 1
ATOM 4092 C CA . THR D 3 135 ? 89.973 -16.071 -108.442 1.00 19.83 132 THR D CA 1
ATOM 4093 C C . THR D 3 135 ? 90.655 -14.740 -108.142 1.00 22.29 132 THR D C 1
ATOM 4094 O O . THR D 3 135 ? 91.810 -14.733 -107.750 1.00 20.93 132 THR D O 1
ATOM 4098 N N . LEU D 3 136 ? 89.939 -13.632 -108.331 1.00 17.79 133 LEU D N 1
ATOM 4099 C CA . LEU D 3 136 ? 90.403 -12.304 -107.909 1.00 18.24 133 LEU D CA 1
ATOM 4100 C C . LEU D 3 136 ? 89.713 -12.078 -106.562 1.00 18.89 133 LEU D C 1
ATOM 4101 O O . LEU D 3 136 ? 88.542 -12.432 -106.378 1.00 17.92 133 LEU D O 1
ATOM 4106 N N . VAL D 3 137 ? 90.472 -11.587 -105.583 1.00 16.00 134 VAL D N 1
ATOM 4107 C CA . VAL D 3 137 ? 89.987 -11.395 -104.213 1.00 14.14 134 VAL D CA 1
ATOM 4108 C C . VAL D 3 137 ? 90.055 -9.933 -103.842 1.00 17.46 134 VAL D C 1
ATOM 4109 O O . VAL D 3 137 ? 91.128 -9.367 -103.785 1.00 18.52 134 VAL D O 1
ATOM 4113 N N . CYS D 3 138 ? 88.892 -9.322 -103.617 1.00 16.27 135 CYS D N 1
ATOM 4114 C CA . CYS D 3 138 ? 88.803 -7.917 -103.241 1.00 16.83 135 CYS D CA 1
ATOM 4115 C C . CYS D 3 138 ? 88.339 -7.828 -101.777 1.00 19.24 135 CYS D C 1
ATOM 4116 O O . CYS D 3 138 ? 87.204 -8.176 -101.471 1.00 21.04 135 CYS D O 1
ATOM 4119 N N . LEU D 3 139 ? 89.235 -7.408 -100.876 1.00 15.14 136 LEU D N 1
ATOM 4120 C CA . LEU D 3 139 ? 88.965 -7.320 -99.449 1.00 14.83 136 LEU D CA 1
ATOM 4121 C C . LEU D 3 139 ? 88.752 -5.893 -99.036 1.00 19.91 136 LEU D C 1
ATOM 4122 O O . LEU D 3 139 ? 89.576 -5.015 -99.340 1.00 17.70 136 LEU D O 1
ATOM 4127 N N . ILE D 3 140 ? 87.590 -5.649 -98.385 1.00 17.23 137 ILE D N 1
ATOM 4128 C CA . ILE D 3 140 ? 87.122 -4.314 -98.002 1.00 16.13 137 ILE D CA 1
ATOM 4129 C C . ILE D 3 140 ? 86.913 -4.174 -96.499 1.00 18.67 137 ILE D C 1
ATOM 4130 O O . ILE D 3 140 ? 86.095 -4.877 -95.911 1.00 18.74 137 ILE D O 1
ATOM 4135 N N . SER D 3 141 ? 87.643 -3.286 -95.869 1.00 17.85 138 SER D N 1
ATOM 4136 C CA . SER D 3 141 ? 87.475 -3.168 -94.422 1.00 19.02 138 SER D CA 1
ATOM 4137 C C . SER D 3 141 ? 87.421 -1.753 -93.891 1.00 21.89 138 SER D C 1
ATOM 4138 O O . SER D 3 141 ? 87.775 -0.799 -94.582 1.00 21.08 138 SER D O 1
ATOM 4141 N N . ASP D 3 142 ? 86.999 -1.656 -92.611 1.00 22.41 139 ASP D N 1
ATOM 4142 C CA . ASP D 3 142 ? 86.935 -0.440 -91.811 1.00 24.46 139 ASP D CA 1
ATOM 4143 C C . ASP D 3 142 ? 86.084 0.654 -92.395 1.00 27.87 139 ASP D C 1
ATOM 4144 O O . ASP D 3 142 ? 86.434 1.825 -92.282 1.00 30.00 139 ASP D O 1
ATOM 4149 N N . PHE D 3 143 ? 84.947 0.305 -92.975 1.00 24.45 140 PHE D N 1
ATOM 4150 C CA . PHE D 3 143 ? 84.064 1.356 -93.479 1.00 24.33 140 PHE D CA 1
ATOM 4151 C C . PHE D 3 143 ? 82.888 1.562 -92.536 1.00 29.49 140 PHE D C 1
ATOM 4152 O O . PHE D 3 143 ? 82.499 0.652 -91.801 1.00 27.67 140 PHE D O 1
ATOM 4160 N N . TYR D 3 144 ? 82.345 2.764 -92.541 1.00 29.99 141 TYR D N 1
ATOM 4161 C CA . TYR D 3 144 ? 81.173 3.122 -91.747 1.00 31.30 141 TYR D CA 1
ATOM 4162 C C . TYR D 3 144 ? 80.419 4.234 -92.462 1.00 34.41 141 TYR D C 1
ATOM 4163 O O . TYR D 3 144 ? 81.062 5.207 -92.853 1.00 31.98 141 TYR D O 1
ATOM 4172 N N . PRO D 3 145 ? 79.082 4.135 -92.689 1.00 32.47 142 PRO D N 1
ATOM 4173 C CA . PRO D 3 145 ? 78.155 3.037 -92.342 1.00 32.28 142 PRO D CA 1
ATOM 4174 C C . PRO D 3 145 ? 78.358 1.774 -93.183 1.00 33.89 142 PRO D C 1
ATOM 4175 O O . PRO D 3 145 ? 79.257 1.706 -94.009 1.00 30.60 142 PRO D O 1
ATOM 4179 N N . GLY D 3 146 ? 77.535 0.772 -92.924 1.00 32.00 143 GLY D N 1
ATOM 4180 C CA . GLY D 3 146 ? 77.613 -0.547 -93.539 1.00 30.00 143 GLY D CA 1
ATOM 4181 C C . GLY D 3 146 ? 77.333 -0.701 -95.011 1.00 37.16 143 GLY D C 1
ATOM 4182 O O . GLY D 3 146 ? 77.724 -1.704 -95.579 1.00 40.92 143 GLY D O 1
ATOM 4183 N N . ALA D 3 147 ? 76.655 0.230 -95.643 1.00 34.79 144 ALA D N 1
ATOM 4184 C CA . ALA D 3 147 ? 76.326 0.073 -97.049 1.00 33.50 144 ALA D CA 1
ATOM 4185 C C . ALA D 3 147 ? 77.569 0.292 -97.947 1.00 34.81 144 ALA D C 1
ATOM 4186 O O . ALA D 3 147 ? 78.335 1.243 -97.768 1.00 33.52 144 ALA D O 1
ATOM 4188 N N . VAL D 3 148 ? 77.760 -0.602 -98.890 1.00 28.33 145 VAL D N 1
ATOM 4189 C CA . VAL D 3 148 ? 78.850 -0.509 -99.816 1.00 26.67 145 VAL D CA 1
ATOM 4190 C C . VAL D 3 148 ? 78.428 -1.069 -101.166 1.00 29.77 145 VAL D C 1
ATOM 4191 O O . VAL D 3 148 ? 77.570 -1.968 -101.211 1.00 30.04 145 VAL D O 1
ATOM 4195 N N . THR D 3 149 ? 78.962 -0.488 -102.266 1.00 22.74 146 THR D N 1
ATOM 4196 C CA . THR D 3 149 ? 78.714 -0.993 -103.608 1.00 21.91 146 THR D CA 1
ATOM 4197 C C . THR D 3 149 ? 80.022 -1.549 -104.120 1.00 25.61 146 THR D C 1
ATOM 4198 O O . THR D 3 149 ? 81.041 -0.874 -104.050 1.00 22.40 146 THR D O 1
ATOM 4202 N N . VAL D 3 150 ? 80.011 -2.810 -104.598 1.00 23.15 147 VAL D N 1
ATOM 4203 C CA . VAL D 3 150 ? 81.205 -3.435 -105.174 1.00 22.00 147 VAL D CA 1
ATOM 4204 C C . VAL D 3 150 ? 80.949 -3.771 -106.632 1.00 26.77 147 VAL D C 1
ATOM 4205 O O . VAL D 3 150 ? 80.042 -4.550 -106.941 1.00 28.50 147 VAL D O 1
ATOM 4209 N N . ALA D 3 151 ? 81.738 -3.200 -107.522 1.00 21.74 148 ALA D N 1
ATOM 4210 C CA . ALA D 3 151 ? 81.602 -3.468 -108.940 1.00 22.98 148 ALA D CA 1
ATOM 4211 C C . ALA D 3 151 ? 82.926 -3.995 -109.474 1.00 26.72 148 ALA D C 1
ATOM 4212 O O . ALA D 3 151 ? 83.989 -3.634 -108.958 1.00 25.59 148 ALA D O 1
ATOM 4214 N N . TRP D 3 152 ? 82.862 -4.865 -110.486 1.00 22.27 149 TRP D N 1
ATOM 4215 C CA . TRP D 3 152 ? 84.036 -5.418 -111.140 1.00 22.23 149 TRP D CA 1
ATOM 4216 C C . TRP D 3 152 ? 84.058 -4.986 -112.593 1.00 25.07 149 TRP D C 1
ATOM 4217 O O . TRP D 3 152 ? 83.006 -4.837 -113.212 1.00 25.16 149 TRP D O 1
ATOM 4228 N N . LYS D 3 153 ? 85.269 -4.798 -113.136 1.00 21.87 150 LYS D N 1
ATOM 4229 C CA . LYS D 3 153 ? 85.497 -4.432 -114.532 1.00 22.95 150 LYS D CA 1
ATOM 4230 C C . LYS D 3 153 ? 86.551 -5.347 -115.134 1.00 26.92 150 LYS D C 1
ATOM 4231 O O . LYS D 3 153 ? 87.530 -5.660 -114.458 1.00 22.04 150 LYS D O 1
ATOM 4237 N N . ALA D 3 154 ? 86.357 -5.773 -116.397 1.00 26.75 151 ALA D N 1
ATOM 4238 C CA . ALA D 3 154 ? 87.311 -6.547 -117.220 1.00 27.87 151 ALA D CA 1
ATOM 4239 C C . ALA D 3 154 ? 87.695 -5.459 -118.203 1.00 34.40 151 ALA D C 1
ATOM 4240 O O . ALA D 3 154 ? 86.836 -4.979 -118.963 1.00 36.54 151 ALA D O 1
ATOM 4242 N N . ASP D 3 155 ? 88.944 -4.974 -118.098 1.00 31.65 152 ASP D N 1
ATOM 4243 C CA . ASP D 3 155 ? 89.464 -3.785 -118.781 1.00 32.45 152 ASP D CA 1
ATOM 4244 C C . ASP D 3 155 ? 88.595 -2.614 -118.273 1.00 38.53 152 ASP D C 1
ATOM 4245 O O . ASP D 3 155 ? 88.613 -2.336 -117.069 1.00 37.36 152 ASP D O 1
ATOM 4250 N N . SER D 3 156 ? 87.737 -2.032 -119.129 1.00 35.73 153 SER D N 1
ATOM 4251 C CA . SER D 3 156 ? 86.826 -0.963 -118.707 1.00 37.13 153 SER D CA 1
ATOM 4252 C C . SER D 3 156 ? 85.362 -1.446 -118.683 1.00 43.36 153 SER D C 1
ATOM 4253 O O . SER D 3 156 ? 84.473 -0.666 -118.327 1.00 45.12 153 SER D O 1
ATOM 4256 N N . SER D 3 157 ? 85.101 -2.708 -119.077 1.00 38.84 154 SER D N 1
ATOM 4257 C CA . SER D 3 157 ? 83.748 -3.251 -119.160 1.00 39.28 154 SER D CA 1
ATOM 4258 C C . SER D 3 157 ? 83.218 -3.825 -117.843 1.00 42.42 154 SER D C 1
ATOM 4259 O O . SER D 3 157 ? 83.883 -4.671 -117.245 1.00 40.30 154 SER D O 1
ATOM 4262 N N . PRO D 3 158 ? 81.979 -3.461 -117.431 1.00 40.15 155 PRO D N 1
ATOM 4263 C CA . PRO D 3 158 ? 81.403 -4.059 -116.216 1.00 39.36 155 PRO D CA 1
ATOM 4264 C C . PRO D 3 158 ? 81.258 -5.575 -116.342 1.00 42.45 155 PRO D C 1
ATOM 4265 O O . PRO D 3 158 ? 80.999 -6.086 -117.436 1.00 42.81 155 PRO D O 1
ATOM 4269 N N . VAL D 3 159 ? 81.510 -6.285 -115.230 1.00 36.51 156 VAL D N 1
ATOM 4270 C CA . VAL D 3 159 ? 81.436 -7.746 -115.108 1.00 36.39 156 VAL D CA 1
ATOM 4271 C C . VAL D 3 159 ? 80.426 -8.094 -114.005 1.00 40.81 156 VAL D C 1
ATOM 4272 O O . VAL D 3 159 ? 80.635 -7.677 -112.871 1.00 40.02 156 VAL D O 1
ATOM 4276 N N . LYS D 3 160 ? 79.426 -8.940 -114.283 1.00 40.15 157 LYS D N 1
ATOM 4277 C CA . LYS D 3 160 ? 78.490 -9.420 -113.251 1.00 40.38 157 LYS D CA 1
ATOM 4278 C C . LYS D 3 160 ? 78.602 -10.951 -113.054 1.00 43.71 157 LYS D C 1
ATOM 4279 O O . LYS D 3 160 ? 78.389 -11.454 -111.928 1.00 43.05 157 LYS D O 1
ATOM 4285 N N . ALA D 3 161 ? 78.942 -11.683 -114.154 1.00 38.37 158 ALA D N 1
ATOM 4286 C CA . ALA D 3 161 ? 79.092 -13.135 -114.110 1.00 37.53 158 ALA D CA 1
ATOM 4287 C C . ALA D 3 161 ? 80.324 -13.532 -113.295 1.00 36.62 158 ALA D C 1
ATOM 4288 O O . ALA D 3 161 ? 81.406 -12.973 -113.483 1.00 36.60 158 ALA D O 1
ATOM 4290 N N . GLY D 3 162 ? 80.128 -14.488 -112.407 1.00 30.76 159 GLY D N 1
ATOM 4291 C CA . GLY D 3 162 ? 81.183 -15.050 -111.581 1.00 29.13 159 GLY D CA 1
ATOM 4292 C C . GLY D 3 162 ? 81.518 -14.249 -110.343 1.00 29.42 159 GLY D C 1
ATOM 4293 O O . GLY D 3 162 ? 82.511 -14.562 -109.680 1.00 25.25 159 GLY D O 1
ATOM 4294 N N . VAL D 3 163 ? 80.710 -13.238 -109.996 1.00 26.42 160 VAL D N 1
ATOM 4295 C CA . VAL D 3 163 ? 81.061 -12.471 -108.804 1.00 26.95 160 VAL D CA 1
ATOM 4296 C C . VAL D 3 163 ? 80.214 -12.922 -107.605 1.00 29.84 160 VAL D C 1
ATOM 4297 O O . VAL D 3 163 ? 79.013 -13.163 -107.739 1.00 31.99 160 VAL D O 1
ATOM 4301 N N . GLU D 3 164 ? 80.889 -13.106 -106.451 1.00 22.68 161 GLU D N 1
ATOM 4302 C CA . GLU D 3 164 ? 80.282 -13.454 -105.169 1.00 23.44 161 GLU D CA 1
ATOM 4303 C C . GLU D 3 164 ? 80.740 -12.444 -104.138 1.00 26.42 161 GLU D C 1
ATOM 4304 O O . GLU D 3 164 ? 81.932 -12.391 -103.822 1.00 24.66 161 GLU D O 1
ATOM 4310 N N . THR D 3 165 ? 79.800 -11.636 -103.608 1.00 22.83 162 THR D N 1
ATOM 4311 C CA . THR D 3 165 ? 80.073 -10.606 -102.609 1.00 21.20 162 THR D CA 1
ATOM 4312 C C . THR D 3 165 ? 79.333 -10.870 -101.312 1.00 25.14 162 THR D C 1
ATOM 4313 O O . THR D 3 165 ? 78.138 -11.200 -101.317 1.00 26.47 162 THR D O 1
ATOM 4317 N N . THR D 3 166 ? 80.022 -10.707 -100.200 1.00 19.76 163 THR D N 1
ATOM 4318 C CA . THR D 3 166 ? 79.390 -10.890 -98.912 1.00 20.28 163 THR D CA 1
ATOM 4319 C C . THR D 3 166 ? 78.558 -9.662 -98.553 1.00 28.16 163 THR D C 1
ATOM 4320 O O . THR D 3 166 ? 78.836 -8.549 -99.017 1.00 25.65 163 THR D O 1
ATOM 4324 N N . THR D 3 167 ? 77.591 -9.856 -97.673 1.00 26.69 164 THR D N 1
ATOM 4325 C CA . THR D 3 167 ? 76.827 -8.767 -97.063 1.00 27.72 164 THR D CA 1
ATOM 4326 C C . THR D 3 167 ? 77.838 -8.162 -96.055 1.00 30.26 164 THR D C 1
ATOM 4327 O O . THR D 3 167 ? 78.560 -8.915 -95.393 1.00 28.55 164 THR D O 1
ATOM 4331 N N . PRO D 3 168 ? 77.889 -6.844 -95.860 1.00 27.51 165 PRO D N 1
ATOM 4332 C CA . PRO D 3 168 ? 78.836 -6.301 -94.880 1.00 27.23 165 PRO D CA 1
ATOM 4333 C C . PRO D 3 168 ? 78.609 -6.826 -93.456 1.00 30.48 165 PRO D C 1
ATOM 4334 O O . PRO D 3 168 ? 77.473 -6.995 -93.024 1.00 31.27 165 PRO D O 1
ATOM 4338 N N . SER D 3 169 ? 79.685 -7.111 -92.743 1.00 26.94 166 SER D N 1
ATOM 4339 C CA . SER D 3 169 ? 79.582 -7.655 -91.384 1.00 27.37 166 SER D CA 1
ATOM 4340 C C . SER D 3 169 ? 80.232 -6.720 -90.417 1.00 28.24 166 SER D C 1
ATOM 4341 O O . SER D 3 169 ? 81.255 -6.121 -90.736 1.00 24.20 166 SER D O 1
ATOM 4344 N N . LYS D 3 170 ? 79.670 -6.619 -89.215 1.00 27.35 167 LYS D N 1
ATOM 4345 C CA . LYS D 3 170 ? 80.182 -5.715 -88.204 1.00 27.78 167 LYS D CA 1
ATOM 4346 C C . LYS D 3 170 ? 81.450 -6.234 -87.540 1.00 33.99 167 LYS D C 1
ATOM 4347 O O . LYS D 3 170 ? 81.492 -7.368 -87.069 1.00 35.23 167 LYS D O 1
ATOM 4353 N N . GLN D 3 171 ? 82.473 -5.392 -87.510 1.00 30.42 168 GLN D N 1
ATOM 4354 C CA . GLN D 3 171 ? 83.762 -5.650 -86.879 1.00 30.62 168 GLN D CA 1
ATOM 4355 C C . GLN D 3 171 ? 83.636 -5.278 -85.386 1.00 40.23 168 GLN D C 1
ATOM 4356 O O . GLN D 3 171 ? 82.673 -4.600 -84.988 1.00 41.87 168 GLN D O 1
ATOM 4362 N N . SER D 3 172 ? 84.620 -5.688 -84.570 1.00 39.45 169 SER D N 1
ATOM 4363 C CA . SER D 3 172 ? 84.646 -5.391 -83.136 1.00 40.87 169 SER D CA 1
ATOM 4364 C C . SER D 3 172 ? 84.776 -3.883 -82.830 1.00 44.63 169 SER D C 1
ATOM 4365 O O . SER D 3 172 ? 84.408 -3.451 -81.737 1.00 44.20 169 SER D O 1
ATOM 4368 N N . ASN D 3 173 ? 85.262 -3.080 -83.806 1.00 40.45 170 ASN D N 1
ATOM 4369 C CA . ASN D 3 173 ? 85.419 -1.625 -83.663 1.00 40.15 170 ASN D CA 1
ATOM 4370 C C . ASN D 3 173 ? 84.177 -0.835 -84.177 1.00 41.57 170 ASN D C 1
ATOM 4371 O O . ASN D 3 173 ? 84.253 0.387 -84.287 1.00 44.29 170 ASN D O 1
ATOM 4376 N N . ASN D 3 174 ? 83.050 -1.537 -84.496 1.00 34.72 171 ASN D N 1
ATOM 4377 C CA . ASN D 3 174 ? 81.768 -1.001 -85.002 1.00 33.72 171 ASN D CA 1
ATOM 4378 C C . ASN D 3 174 ? 81.762 -0.675 -86.497 1.00 36.91 171 ASN D C 1
ATOM 4379 O O . ASN D 3 174 ? 80.688 -0.385 -87.045 1.00 37.60 171 ASN D O 1
ATOM 4384 N N . LYS D 3 175 ? 82.937 -0.740 -87.160 1.00 30.99 172 LYS D N 1
ATOM 4385 C CA . LYS D 3 175 ? 83.037 -0.507 -88.597 1.00 29.05 172 LYS D CA 1
ATOM 4386 C C . LYS D 3 175 ? 82.743 -1.850 -89.250 1.00 32.07 172 LYS D C 1
ATOM 4387 O O . LYS D 3 175 ? 82.427 -2.816 -88.538 1.00 30.34 172 LYS D O 1
ATOM 4393 N N . TYR D 3 176 ? 82.708 -1.888 -90.586 1.00 26.80 173 TYR D N 1
ATOM 4394 C CA . TYR D 3 176 ? 82.283 -3.057 -91.321 1.00 25.17 173 TYR D CA 1
ATOM 4395 C C . TYR D 3 176 ? 83.356 -3.590 -92.257 1.00 26.73 173 TYR D C 1
ATOM 4396 O O . TYR D 3 176 ? 84.218 -2.845 -92.691 1.00 26.47 173 TYR D O 1
ATOM 4405 N N . ALA D 3 177 ? 83.268 -4.884 -92.564 1.00 22.67 174 ALA D N 1
ATOM 4406 C CA . ALA D 3 177 ? 84.123 -5.574 -93.517 1.00 22.07 174 ALA D CA 1
ATOM 4407 C C . ALA D 3 177 ? 83.273 -6.275 -94.543 1.00 24.33 174 ALA D C 1
ATOM 4408 O O . ALA D 3 177 ? 82.125 -6.627 -94.268 1.00 23.77 174 ALA D O 1
ATOM 4410 N N . ALA D 3 178 ? 83.823 -6.467 -95.749 1.00 21.06 175 ALA D N 1
ATOM 4411 C CA . ALA D 3 178 ? 83.182 -7.198 -96.824 1.00 20.62 175 ALA D CA 1
ATOM 4412 C C . ALA D 3 178 ? 84.233 -7.776 -97.745 1.00 20.74 175 ALA D C 1
ATOM 4413 O O . ALA D 3 178 ? 85.366 -7.309 -97.788 1.00 19.03 175 ALA D O 1
ATOM 4415 N N . SER D 3 179 ? 83.873 -8.824 -98.470 1.00 19.31 176 SER D N 1
ATOM 4416 C CA . SER D 3 179 ? 84.767 -9.370 -99.470 1.00 18.98 176 SER D CA 1
ATOM 4417 C C . SER D 3 179 ? 84.008 -9.698 -100.717 1.00 21.76 176 SER D C 1
ATOM 4418 O O . SER D 3 179 ? 82.797 -9.961 -100.680 1.00 18.76 176 SER D O 1
ATOM 4421 N N . SER D 3 180 ? 84.696 -9.584 -101.850 1.00 17.36 177 SER D N 1
ATOM 4422 C CA . SER D 3 180 ? 84.140 -9.914 -103.140 1.00 16.52 177 SER D CA 1
ATOM 4423 C C . SER D 3 180 ? 85.137 -10.764 -103.907 1.00 20.21 177 SER D C 1
ATOM 4424 O O . SER D 3 180 ? 86.343 -10.496 -103.911 1.00 17.09 177 SER D O 1
ATOM 4427 N N . TYR D 3 181 ? 84.617 -11.809 -104.553 1.00 16.44 178 TYR D N 1
ATOM 4428 C CA . TYR D 3 181 ? 85.397 -12.787 -105.310 1.00 18.06 178 TYR D CA 1
ATOM 4429 C C . TYR D 3 181 ? 84.905 -12.814 -106.715 1.00 23.36 178 TYR D C 1
ATOM 4430 O O . TYR D 3 181 ? 83.696 -12.879 -106.940 1.00 24.97 178 TYR D O 1
ATOM 4439 N N . LEU D 3 182 ? 85.828 -12.705 -107.657 1.00 18.38 179 LEU D N 1
ATOM 4440 C CA . LEU D 3 182 ? 85.492 -12.817 -109.076 1.00 19.16 179 LEU D CA 1
ATOM 4441 C C . LEU D 3 182 ? 86.134 -14.090 -109.594 1.00 24.18 179 LEU D C 1
ATOM 4442 O O . LEU D 3 182 ? 87.363 -14.189 -109.623 1.00 20.91 179 LEU D O 1
ATOM 4447 N N . SER D 3 183 ? 85.303 -15.052 -110.031 1.00 23.54 180 SER D N 1
ATOM 4448 C CA . SER D 3 183 ? 85.758 -16.323 -110.560 1.00 25.06 180 SER D CA 1
ATOM 4449 C C . SER D 3 183 ? 85.880 -16.237 -112.090 1.00 30.68 180 SER D C 1
ATOM 4450 O O . SER D 3 183 ? 84.943 -15.797 -112.752 1.00 30.81 180 SER D O 1
ATOM 4453 N N . LEU D 3 184 ? 87.058 -16.565 -112.636 1.00 26.05 181 LEU D N 1
ATOM 4454 C CA . LEU D 3 184 ? 87.316 -16.484 -114.085 1.00 25.25 181 LEU D CA 1
ATOM 4455 C C . LEU D 3 184 ? 87.985 -17.762 -114.530 1.00 28.99 181 LEU D C 1
ATOM 4456 O O . LEU D 3 184 ? 88.503 -18.495 -113.699 1.00 29.31 181 LEU D O 1
ATOM 4461 N N . THR D 3 185 ? 88.076 -17.983 -115.847 1.00 27.01 182 THR D N 1
ATOM 4462 C CA . THR D 3 185 ? 88.874 -19.108 -116.337 1.00 27.96 182 THR D CA 1
ATOM 4463 C C . THR D 3 185 ? 90.274 -18.495 -116.475 1.00 31.28 182 THR D C 1
ATOM 4464 O O . THR D 3 185 ? 90.355 -17.271 -116.661 1.00 30.66 182 THR D O 1
ATOM 4468 N N . PRO D 3 186 ? 91.370 -19.296 -116.470 1.00 30.21 183 PRO D N 1
ATOM 4469 C CA . PRO D 3 186 ? 92.705 -18.727 -116.735 1.00 29.74 183 PRO D CA 1
ATOM 4470 C C . PRO D 3 186 ? 92.767 -17.975 -118.073 1.00 33.09 183 PRO D C 1
ATOM 4471 O O . PRO D 3 186 ? 93.443 -16.950 -118.161 1.00 29.71 183 PRO D O 1
ATOM 4475 N N . GLU D 3 187 ? 92.003 -18.447 -119.092 1.00 33.70 184 GLU D N 1
ATOM 4476 C CA . GLU D 3 187 ? 91.931 -17.842 -120.441 1.00 33.67 184 GLU D CA 1
ATOM 4477 C C . GLU D 3 187 ? 91.333 -16.440 -120.393 1.00 33.09 184 GLU D C 1
ATOM 4478 O O . GLU D 3 187 ? 91.897 -15.525 -121.002 1.00 28.31 184 GLU D O 1
ATOM 4484 N N . GLN D 3 188 ? 90.236 -16.244 -119.631 1.00 32.12 185 GLN D N 1
ATOM 4485 C CA . GLN D 3 188 ? 89.602 -14.912 -119.451 1.00 30.69 185 GLN D CA 1
ATOM 4486 C C . GLN D 3 188 ? 90.577 -13.969 -118.743 1.00 32.64 185 GLN D C 1
ATOM 4487 O O . GLN D 3 188 ? 90.711 -12.822 -119.160 1.00 33.80 185 GLN D O 1
ATOM 4493 N N . TRP D 3 189 ? 91.276 -14.465 -117.691 1.00 29.01 186 TRP D N 1
ATOM 4494 C CA . TRP D 3 189 ? 92.272 -13.699 -116.937 1.00 26.95 186 TRP D CA 1
ATOM 4495 C C . TRP D 3 189 ? 93.387 -13.202 -117.859 1.00 33.23 186 TRP D C 1
ATOM 4496 O O . TRP D 3 189 ? 93.691 -12.012 -117.860 1.00 30.19 186 TRP D O 1
ATOM 4507 N N . LYS D 3 190 ? 93.960 -14.113 -118.668 1.00 34.69 187 LYS D N 1
ATOM 4508 C CA . LYS D 3 190 ? 95.082 -13.818 -119.573 1.00 36.15 187 LYS D CA 1
ATOM 4509 C C . LYS D 3 190 ? 94.708 -13.004 -120.815 1.00 41.23 187 LYS D C 1
ATOM 4510 O O . LYS D 3 190 ? 95.596 -12.364 -121.386 1.00 40.52 187 LYS D O 1
ATOM 4516 N N . SER D 3 191 ? 93.414 -12.994 -121.212 1.00 38.89 188 SER D N 1
ATOM 4517 C CA . SER D 3 191 ? 92.963 -12.291 -122.419 1.00 39.24 188 SER D CA 1
ATOM 4518 C C . SER D 3 191 ? 92.623 -10.801 -122.206 1.00 42.42 188 SER D C 1
ATOM 4519 O O . SER D 3 191 ? 92.401 -10.087 -123.190 1.00 42.02 188 SER D O 1
ATOM 4522 N N . HIS D 3 192 ? 92.570 -10.331 -120.948 1.00 36.77 189 HIS D N 1
ATOM 4523 C CA . HIS D 3 192 ? 92.306 -8.919 -120.691 1.00 34.85 189 HIS D CA 1
ATOM 4524 C C . HIS D 3 192 ? 93.577 -8.231 -120.257 1.00 34.59 189 HIS D C 1
ATOM 4525 O O . HIS D 3 192 ? 94.495 -8.890 -119.773 1.00 33.31 189 HIS D O 1
ATOM 4532 N N . ARG D 3 193 ? 93.659 -6.912 -120.481 1.00 29.91 190 ARG D N 1
ATOM 4533 C CA . ARG D 3 193 ? 94.796 -6.088 -120.090 1.00 29.44 190 ARG D CA 1
ATOM 4534 C C . ARG D 3 193 ? 94.821 -5.945 -118.548 1.00 31.61 190 ARG D C 1
ATOM 4535 O O . ARG D 3 193 ? 95.892 -5.903 -117.943 1.00 31.47 190 ARG D O 1
ATOM 4543 N N . SER D 3 194 ? 93.638 -5.857 -117.925 1.00 26.94 191 SER D N 1
ATOM 4544 C CA . SER D 3 194 ? 93.520 -5.732 -116.473 1.00 24.88 191 SER D CA 1
ATOM 4545 C C . SER D 3 194 ? 92.111 -6.050 -116.011 1.00 28.19 191 SER D C 1
ATOM 4546 O O . SER D 3 194 ? 91.197 -6.150 -116.824 1.00 27.08 191 SER D O 1
ATOM 4549 N N . TYR D 3 195 ? 91.941 -6.195 -114.678 1.00 22.63 192 TYR D N 1
ATOM 4550 C CA . TYR D 3 195 ? 90.644 -6.334 -114.036 1.00 20.65 192 TYR D CA 1
ATOM 4551 C C . TYR D 3 195 ? 90.686 -5.369 -112.856 1.00 21.82 192 TYR D C 1
ATOM 4552 O O . TYR D 3 195 ? 91.753 -5.176 -112.282 1.00 22.40 192 TYR D O 1
ATOM 4561 N N . SER D 3 196 ? 89.540 -4.801 -112.495 1.00 19.11 193 SER D N 1
ATOM 4562 C CA . SER D 3 196 ? 89.437 -3.859 -111.381 1.00 19.39 193 SER D CA 1
ATOM 4563 C C . SER D 3 196 ? 88.291 -4.204 -110.444 1.00 20.98 193 SER D C 1
ATOM 4564 O O . SER D 3 196 ? 87.249 -4.698 -110.883 1.00 22.58 193 SER D O 1
ATOM 4567 N N . CYS D 3 197 ? 88.484 -3.897 -109.156 1.00 18.63 194 CYS D N 1
ATOM 4568 C CA . CYS D 3 197 ? 87.464 -3.962 -108.133 1.00 18.83 194 CYS D CA 1
ATOM 4569 C C . CYS D 3 197 ? 87.203 -2.496 -107.772 1.00 20.39 194 CYS D C 1
ATOM 4570 O O . CYS D 3 197 ? 88.135 -1.789 -107.385 1.00 19.97 194 CYS D O 1
ATOM 4573 N N . GLN D 3 198 ? 85.964 -2.027 -107.967 1.00 16.47 195 GLN D N 1
ATOM 4574 C CA . GLN D 3 198 ? 85.571 -0.646 -107.681 1.00 18.62 195 GLN D CA 1
ATOM 4575 C C . GLN D 3 198 ? 84.659 -0.666 -106.477 1.00 24.50 195 GLN D C 1
ATOM 4576 O O . GLN D 3 198 ? 83.572 -1.256 -106.513 1.00 23.65 195 GLN D O 1
ATOM 4582 N N . VAL D 3 199 ? 85.072 0.024 -105.423 1.00 17.72 196 VAL D N 1
ATOM 4583 C CA . VAL D 3 199 ? 84.312 0.012 -104.178 1.00 17.03 196 VAL D CA 1
ATOM 4584 C C . VAL D 3 199 ? 83.783 1.401 -103.913 1.00 21.22 196 VAL D C 1
ATOM 4585 O O . VAL D 3 199 ? 84.555 2.320 -103.683 1.00 19.61 196 VAL D O 1
ATOM 4589 N N . THR D 3 200 ? 82.461 1.556 -103.936 1.00 20.18 197 THR D N 1
ATOM 4590 C CA . THR D 3 200 ? 81.824 2.844 -103.683 1.00 20.01 197 THR D CA 1
ATOM 4591 C C . THR D 3 200 ? 81.209 2.868 -102.316 1.00 22.64 197 THR D C 1
ATOM 4592 O O . THR D 3 200 ? 80.490 1.960 -101.923 1.00 23.48 197 THR D O 1
ATOM 4596 N N . HIS D 3 201 ? 81.501 3.926 -101.585 1.00 19.94 198 HIS D N 1
ATOM 4597 C CA . HIS D 3 201 ? 80.998 4.087 -100.222 1.00 21.47 198 HIS D CA 1
ATOM 4598 C C . HIS D 3 201 ? 80.748 5.537 -99.979 1.00 29.14 198 HIS D C 1
ATOM 4599 O O . HIS D 3 201 ? 81.676 6.347 -100.099 1.00 28.95 198 HIS D O 1
ATOM 4606 N N . GLU D 3 202 ? 79.489 5.887 -99.622 1.00 27.60 199 GLU D N 1
ATOM 4607 C CA . GLU D 3 202 ? 79.049 7.230 -99.341 1.00 29.38 199 GLU D CA 1
ATOM 4608 C C . GLU D 3 202 ? 79.348 8.218 -100.471 1.00 32.55 199 GLU D C 1
ATOM 4609 O O . GLU D 3 202 ? 79.738 9.355 -100.231 1.00 31.72 199 GLU D O 1
ATOM 4615 N N . GLY D 3 203 ? 79.233 7.747 -101.703 1.00 29.43 200 GLY D N 1
ATOM 4616 C CA . GLY D 3 203 ? 79.463 8.588 -102.870 1.00 28.61 200 GLY D CA 1
ATOM 4617 C C . GLY D 3 203 ? 80.903 8.700 -103.346 1.00 29.10 200 GLY D C 1
ATOM 4618 O O . GLY D 3 203 ? 81.149 9.343 -104.370 1.00 27.44 200 GLY D O 1
ATOM 4619 N N . SER D 3 204 ? 81.874 8.124 -102.591 1.00 23.86 201 SER D N 1
ATOM 4620 C CA . SER D 3 204 ? 83.309 8.108 -102.959 1.00 22.37 201 SER D CA 1
ATOM 4621 C C . SER D 3 204 ? 83.734 6.717 -103.358 1.00 24.09 201 SER D C 1
ATOM 4622 O O . SER D 3 204 ? 83.253 5.740 -102.797 1.00 22.97 201 SER D O 1
ATOM 4625 N N . THR D 3 205 ? 84.617 6.620 -104.348 1.00 21.99 202 THR D N 1
ATOM 4626 C CA . THR D 3 205 ? 85.049 5.335 -104.905 1.00 20.64 202 THR D CA 1
ATOM 4627 C C . THR D 3 205 ? 86.547 5.096 -104.753 1.00 23.42 202 THR D C 1
ATOM 4628 O O . THR D 3 205 ? 87.358 6.013 -104.904 1.00 23.75 202 THR D O 1
ATOM 4632 N N . VAL D 3 206 ? 86.899 3.860 -104.417 1.00 19.32 203 VAL D N 1
ATOM 4633 C CA . VAL D 3 206 ? 88.263 3.382 -104.441 1.00 20.12 203 VAL D CA 1
ATOM 4634 C C . VAL D 3 206 ? 88.306 2.243 -105.440 1.00 23.65 203 VAL D C 1
ATOM 4635 O O . VAL D 3 206 ? 87.491 1.318 -105.357 1.00 23.41 203 VAL D O 1
ATOM 4639 N N . GLU D 3 207 ? 89.191 2.356 -106.430 1.00 18.54 204 GLU D N 1
ATOM 4640 C CA . GLU D 3 207 ? 89.332 1.367 -107.481 1.00 18.55 204 GLU D CA 1
ATOM 4641 C C . GLU D 3 207 ? 90.731 0.755 -107.442 1.00 21.19 204 GLU D C 1
ATOM 4642 O O . GLU D 3 207 ? 91.741 1.469 -107.508 1.00 19.24 204 GLU D O 1
ATOM 4648 N N . LYS D 3 208 ? 90.782 -0.575 -107.301 1.00 18.80 205 LYS D N 1
ATOM 4649 C CA . LYS D 3 208 ? 92.055 -1.277 -107.324 1.00 17.48 205 LYS D CA 1
ATOM 4650 C C . LYS D 3 208 ? 92.107 -2.095 -108.612 1.00 20.62 205 LYS D C 1
ATOM 4651 O O . LYS D 3 208 ? 91.077 -2.609 -109.045 1.00 19.62 205 LYS D O 1
ATOM 4657 N N . THR D 3 209 ? 93.290 -2.188 -109.236 1.00 16.82 206 THR D N 1
ATOM 4658 C CA . THR D 3 209 ? 93.461 -2.874 -110.511 1.00 17.91 206 THR D CA 1
ATOM 4659 C C . THR D 3 209 ? 94.613 -3.866 -110.450 1.00 20.68 206 THR D C 1
ATOM 4660 O O . THR D 3 209 ? 95.617 -3.605 -109.810 1.00 19.59 206 THR D O 1
ATOM 4664 N N . VAL D 3 210 ? 94.445 -5.013 -111.113 1.00 18.42 207 VAL D N 1
ATOM 4665 C CA . VAL D 3 210 ? 95.462 -6.057 -111.208 1.00 17.56 207 VAL D CA 1
ATOM 4666 C C . VAL D 3 210 ? 95.548 -6.458 -112.689 1.00 22.67 207 VAL D C 1
ATOM 4667 O O . VAL D 3 210 ? 94.557 -6.355 -113.408 1.00 22.84 207 VAL D O 1
ATOM 4671 N N . ALA D 3 211 ? 96.709 -6.949 -113.119 1.00 21.95 208 ALA D N 1
ATOM 4672 C CA . ALA D 3 211 ? 96.935 -7.339 -114.508 1.00 23.90 208 ALA D CA 1
ATOM 4673 C C . ALA D 3 211 ? 97.695 -8.655 -114.595 1.00 28.79 208 ALA D C 1
ATOM 4674 O O . ALA D 3 211 ? 98.487 -8.931 -113.708 1.00 28.22 208 ALA D O 1
ATOM 4676 N N . PRO D 3 212 ? 97.472 -9.479 -115.652 1.00 28.30 209 PRO D N 1
ATOM 4677 C CA . PRO D 3 212 ? 98.228 -10.750 -115.773 1.00 30.21 209 PRO D CA 1
ATOM 4678 C C . PRO D 3 212 ? 99.753 -10.593 -115.838 1.00 38.41 209 PRO D C 1
ATOM 4679 O O . PRO D 3 212 ? 100.261 -9.539 -116.256 1.00 38.57 209 PRO D O 1
ATOM 4683 N N . THR D 3 213 ? 100.471 -11.645 -115.400 1.00 38.66 210 THR D N 1
ATOM 4684 C CA . THR D 3 213 ? 101.938 -11.834 -115.306 1.00 88.50 210 THR D CA 1
ATOM 4685 C C . THR D 3 213 ? 102.624 -10.860 -114.322 1.00 117.29 210 THR D C 1
ATOM 4686 O O . THR D 3 213 ? 102.119 -9.781 -114.009 1.00 80.00 210 THR D O 1
ATOM 4690 N N . GLU E 2 18 ? 47.810 -38.390 -31.593 1.00 45.99 1 GLU H N 1
ATOM 4691 C CA . GLU E 2 18 ? 47.602 -37.237 -30.720 1.00 43.67 1 GLU H CA 1
ATOM 4692 C C . GLU E 2 18 ? 48.854 -36.903 -29.903 1.00 37.89 1 GLU H C 1
ATOM 4693 O O . GLU E 2 18 ? 49.468 -37.775 -29.279 1.00 35.16 1 GLU H O 1
ATOM 4699 N N . VAL E 2 19 ? 49.213 -35.624 -29.909 1.00 32.00 2 VAL H N 1
ATOM 4700 C CA . VAL E 2 19 ? 50.373 -35.094 -29.189 1.00 29.03 2 VAL H CA 1
ATOM 4701 C C . VAL E 2 19 ? 50.164 -35.252 -27.685 1.00 31.91 2 VAL H C 1
ATOM 4702 O O . VAL E 2 19 ? 49.148 -34.803 -27.148 1.00 32.11 2 VAL H O 1
ATOM 4706 N N . GLN E 2 20 ? 51.153 -35.871 -27.018 1.00 26.02 3 GLN H N 1
ATOM 4707 C CA . GLN E 2 20 ? 51.153 -36.094 -25.579 1.00 25.85 3 GLN H CA 1
ATOM 4708 C C . GLN E 2 20 ? 52.500 -35.673 -25.026 1.00 25.52 3 GLN H C 1
ATOM 4709 O O . GLN E 2 20 ? 53.536 -36.068 -25.544 1.00 25.01 3 GLN H O 1
ATOM 4715 N N . LEU E 2 21 ? 52.483 -34.877 -23.965 1.00 22.05 4 LEU H N 1
ATOM 4716 C CA . LEU E 2 21 ? 53.680 -34.379 -23.283 1.00 20.71 4 LEU H CA 1
ATOM 4717 C C . LEU E 2 21 ? 53.458 -34.644 -21.814 1.00 26.03 4 LEU H C 1
ATOM 4718 O O . LEU E 2 21 ? 52.550 -34.048 -21.227 1.00 25.76 4 LEU H O 1
ATOM 4723 N N . LEU E 2 22 ? 54.227 -35.580 -21.241 1.00 22.96 5 LEU H N 1
ATOM 4724 C CA . LEU E 2 22 ? 54.044 -35.997 -19.838 1.00 22.60 5 LEU H CA 1
ATOM 4725 C C . LEU E 2 22 ? 55.241 -35.687 -18.985 1.00 24.37 5 LEU H C 1
ATOM 4726 O O . LEU E 2 22 ? 56.288 -36.369 -19.091 1.00 23.29 5 LEU H O 1
ATOM 4731 N N . GLU E 2 23 ? 55.097 -34.640 -18.136 1.00 20.32 6 GLU H N 1
ATOM 4732 C CA . GLU E 2 23 ? 56.188 -34.196 -17.253 1.00 21.31 6 GLU H CA 1
ATOM 4733 C C . GLU E 2 23 ? 56.256 -35.074 -15.994 1.00 24.12 6 GLU H C 1
ATOM 4734 O O . GLU E 2 23 ? 55.233 -35.587 -15.526 1.00 23.14 6 GLU H O 1
ATOM 4740 N N . SER E 2 24 ? 57.450 -35.218 -15.450 1.00 19.94 7 SER H N 1
ATOM 4741 C CA . SER E 2 24 ? 57.716 -35.978 -14.223 1.00 20.80 7 SER H CA 1
ATOM 4742 C C . SER E 2 24 ? 58.881 -35.307 -13.543 1.00 22.94 7 SER H C 1
ATOM 4743 O O . SER E 2 24 ? 59.646 -34.615 -14.206 1.00 22.21 7 SER H O 1
ATOM 4746 N N . GLY E 2 25 ? 59.094 -35.635 -12.264 1.00 20.99 8 GLY H N 1
ATOM 4747 C CA . GLY E 2 25 ? 60.281 -35.180 -11.560 1.00 20.60 8 GLY H CA 1
ATOM 4748 C C . GLY E 2 25 ? 60.124 -34.073 -10.540 1.00 24.96 8 GLY H C 1
ATOM 4749 O O . GLY E 2 25 ? 61.080 -33.785 -9.820 1.00 25.22 8 GLY H O 1
ATOM 4750 N N . GLY E 2 26 ? 58.975 -33.422 -10.504 1.00 22.61 9 GLY H N 1
ATOM 4751 C CA . GLY E 2 26 ? 58.739 -32.330 -9.553 1.00 21.99 9 GLY H CA 1
ATOM 4752 C C . GLY E 2 26 ? 58.556 -32.838 -8.130 1.00 27.22 9 GLY H C 1
ATOM 4753 O O . GLY E 2 26 ? 58.185 -33.990 -7.909 1.00 29.23 9 GLY H O 1
ATOM 4754 N N . GLY E 2 27 ? 58.839 -31.972 -7.173 1.00 21.75 10 GLY H N 1
ATOM 4755 C CA . GLY E 2 27 ? 58.736 -32.280 -5.757 1.00 19.31 10 GLY H CA 1
ATOM 4756 C C . GLY E 2 27 ? 59.367 -31.168 -4.956 1.00 21.57 10 GLY H C 1
ATOM 4757 O O . GLY E 2 27 ? 59.626 -30.077 -5.483 1.00 20.06 10 GLY H O 1
ATOM 4758 N N . LEU E 2 28 ? 59.601 -31.451 -3.676 1.00 20.04 11 LEU H N 1
ATOM 4759 C CA . LEU E 2 28 ? 60.149 -30.518 -2.689 1.00 20.13 11 LEU H CA 1
ATOM 4760 C C . LEU E 2 28 ? 61.654 -30.642 -2.524 1.00 25.73 11 LEU H C 1
ATOM 4761 O O . LEU E 2 28 ? 62.188 -31.726 -2.277 1.00 24.33 11 LEU H O 1
ATOM 4766 N N . VAL E 2 29 ? 62.329 -29.505 -2.629 1.00 20.41 12 VAL H N 1
ATOM 4767 C CA . VAL E 2 29 ? 63.784 -29.417 -2.570 1.00 24.02 12 VAL H CA 1
ATOM 4768 C C . VAL E 2 29 ? 64.147 -28.212 -1.663 1.00 26.83 12 VAL H C 1
ATOM 4769 O O . VAL E 2 29 ? 63.393 -27.254 -1.618 1.00 26.35 12 VAL H O 1
ATOM 4773 N N . GLN E 2 30 ? 65.273 -28.278 -0.939 1.00 23.55 13 GLN H N 1
ATOM 4774 C CA . GLN E 2 30 ? 65.791 -27.179 -0.126 1.00 23.61 13 GLN H CA 1
ATOM 4775 C C . GLN E 2 30 ? 66.516 -26.169 -1.062 1.00 26.53 13 GLN H C 1
ATOM 4776 O O . GLN E 2 30 ? 67.094 -26.609 -2.072 1.00 24.20 13 GLN H O 1
ATOM 4782 N N . PRO E 2 31 ? 66.585 -24.849 -0.723 1.00 26.98 14 PRO H N 1
ATOM 4783 C CA . PRO E 2 31 ? 67.442 -23.934 -1.508 1.00 26.80 14 PRO H CA 1
ATOM 4784 C C . PRO E 2 31 ? 68.868 -24.484 -1.613 1.00 28.75 14 PRO H C 1
ATOM 4785 O O . PRO E 2 31 ? 69.422 -25.047 -0.645 1.00 28.26 14 PRO H O 1
ATOM 4789 N N . GLY E 2 32 ? 69.458 -24.306 -2.796 1.00 22.04 15 GLY H N 1
ATOM 4790 C CA . GLY E 2 32 ? 70.803 -24.758 -3.121 1.00 21.30 15 GLY H CA 1
ATOM 4791 C C . GLY E 2 32 ? 70.792 -26.161 -3.669 1.00 25.97 15 GLY H C 1
ATOM 4792 O O . GLY E 2 32 ? 71.808 -26.637 -4.162 1.00 28.06 15 GLY H O 1
ATOM 4793 N N . GLY E 2 33 ? 69.631 -26.808 -3.592 1.00 21.79 16 GLY H N 1
ATOM 4794 C CA . GLY E 2 33 ? 69.405 -28.172 -4.031 1.00 21.89 16 GLY H CA 1
ATOM 4795 C C . GLY E 2 33 ? 69.321 -28.308 -5.536 1.00 27.21 16 GLY H C 1
ATOM 4796 O O . GLY E 2 33 ? 69.350 -27.312 -6.270 1.00 25.47 16 GLY H O 1
ATOM 4797 N N . SER E 2 34 ? 69.203 -29.568 -5.985 1.00 24.37 17 SER H N 1
ATOM 4798 C CA . SER E 2 34 ? 69.132 -29.953 -7.399 1.00 24.28 17 SER H CA 1
ATOM 4799 C C . SER E 2 34 ? 67.917 -30.816 -7.628 1.00 28.47 17 SER H C 1
ATOM 4800 O O . SER E 2 34 ? 67.485 -31.525 -6.720 1.00 29.31 17 SER H O 1
ATOM 4803 N N . LEU E 2 35 ? 67.420 -30.825 -8.872 1.00 25.72 18 LEU H N 1
ATOM 4804 C CA . LEU E 2 35 ? 66.297 -31.652 -9.291 1.00 25.71 18 LEU H CA 1
ATOM 4805 C C . LEU E 2 35 ? 66.363 -31.759 -10.803 1.00 27.05 18 LEU H C 1
ATOM 4806 O O . LEU E 2 35 ? 66.724 -30.792 -11.468 1.00 26.00 18 LEU H O 1
ATOM 4811 N N . ARG E 2 36 ? 65.984 -32.915 -11.352 1.00 22.34 19 ARG H N 1
ATOM 4812 C CA . ARG E 2 36 ? 65.930 -33.112 -12.802 1.00 22.41 19 ARG H CA 1
ATOM 4813 C C . ARG E 2 36 ? 64.484 -33.376 -13.175 1.00 22.89 19 ARG H C 1
ATOM 4814 O O . ARG E 2 36 ? 63.859 -34.267 -12.601 1.00 23.24 19 ARG H O 1
ATOM 4822 N N . LEU E 2 37 ? 63.954 -32.595 -14.123 1.00 18.58 20 LEU H N 1
ATOM 4823 C CA . LEU E 2 37 ? 62.596 -32.814 -14.634 1.00 18.29 20 LEU H CA 1
ATOM 4824 C C . LEU E 2 37 ? 62.725 -33.539 -15.949 1.00 21.57 20 LEU H C 1
ATOM 4825 O O . LEU E 2 37 ? 63.702 -33.344 -16.656 1.00 19.64 20 LEU H O 1
ATOM 4830 N N . SER E 2 38 ? 61.721 -34.350 -16.279 1.00 19.08 21 SER H N 1
ATOM 4831 C CA . SER E 2 38 ? 61.630 -35.102 -17.513 1.00 20.56 21 SER H CA 1
ATOM 4832 C C . SER E 2 38 ? 60.320 -34.745 -18.159 1.00 22.67 21 SER H C 1
ATOM 4833 O O . SER E 2 38 ? 59.364 -34.404 -17.469 1.00 20.98 21 SER H O 1
ATOM 4836 N N . CYS E 2 39 ? 60.264 -34.896 -19.468 1.00 21.28 22 CYS H N 1
ATOM 4837 C CA . CYS E 2 39 ? 59.050 -34.740 -20.240 1.00 23.60 22 CYS H CA 1
ATOM 4838 C C . CYS E 2 39 ? 59.110 -35.821 -21.317 1.00 24.85 22 CYS H C 1
ATOM 4839 O O . CYS E 2 39 ? 60.041 -35.824 -22.103 1.00 23.20 22 CYS H O 1
ATOM 4842 N N . ALA E 2 40 ? 58.182 -36.787 -21.276 1.00 20.86 23 ALA H N 1
ATOM 4843 C CA . ALA E 2 40 ? 58.113 -37.909 -22.200 1.00 22.04 23 ALA H CA 1
ATOM 4844 C C . ALA E 2 40 ? 57.122 -37.515 -23.268 1.00 26.20 23 ALA H C 1
ATOM 4845 O O . ALA E 2 40 ? 55.973 -37.191 -22.977 1.00 25.82 23 ALA H O 1
ATOM 4847 N N . ALA E 2 41 ? 57.602 -37.447 -24.493 1.00 23.74 24 ALA H N 1
ATOM 4848 C CA . ALA E 2 41 ? 56.793 -37.055 -25.626 1.00 25.43 24 ALA H CA 1
ATOM 4849 C C . ALA E 2 41 ? 56.407 -38.250 -26.466 1.00 26.90 24 ALA H C 1
ATOM 4850 O O . ALA E 2 41 ? 57.195 -39.183 -26.621 1.00 26.92 24 ALA H O 1
ATOM 4852 N N . SER E 2 42 ? 55.184 -38.232 -27.001 1.00 24.03 25 SER H N 1
ATOM 4853 C CA . SER E 2 42 ? 54.690 -39.238 -27.935 1.00 25.61 25 SER H CA 1
ATOM 4854 C C . SER E 2 42 ? 53.646 -38.580 -28.846 1.00 29.54 25 SER H C 1
ATOM 4855 O O . SER E 2 42 ? 53.168 -37.492 -28.532 1.00 29.13 25 SER H O 1
ATOM 4858 N N . GLY E 2 43 ? 53.337 -39.231 -29.968 1.00 28.46 26 GLY H N 1
ATOM 4859 C CA . GLY E 2 43 ? 52.331 -38.779 -30.923 1.00 28.06 26 GLY H CA 1
ATOM 4860 C C . GLY E 2 43 ? 52.836 -37.833 -31.989 1.00 31.35 26 GLY H C 1
ATOM 4861 O O . GLY E 2 43 ? 52.032 -37.251 -32.708 1.00 31.96 26 GLY H O 1
ATOM 4862 N N . PHE E 2 44 ? 54.168 -37.631 -32.068 1.00 26.99 27 PHE H N 1
ATOM 4863 C CA . PHE E 2 44 ? 54.816 -36.779 -33.079 1.00 26.03 27 PHE H CA 1
ATOM 4864 C C . PHE E 2 44 ? 56.283 -37.201 -33.205 1.00 30.08 27 PHE H C 1
ATOM 4865 O O . PHE E 2 44 ? 56.814 -37.831 -32.293 1.00 26.73 27 PHE H O 1
ATOM 4873 N N . THR E 2 45 ? 56.940 -36.822 -34.314 1.00 27.05 28 THR H N 1
ATOM 4874 C CA . THR E 2 45 ? 58.359 -37.126 -34.568 1.00 26.25 28 THR H CA 1
ATOM 4875 C C . THR E 2 45 ? 59.199 -36.164 -33.728 1.00 27.69 28 THR H C 1
ATOM 4876 O O . THR E 2 45 ? 59.500 -35.045 -34.152 1.00 25.41 28 THR H O 1
ATOM 4880 N N . PHE E 2 46 ? 59.499 -36.589 -32.486 1.00 25.79 29 PHE H N 1
ATOM 4881 C CA . PHE E 2 46 ? 60.156 -35.786 -31.469 1.00 24.44 29 PHE H CA 1
ATOM 4882 C C . PHE E 2 46 ? 61.417 -35.035 -31.924 1.00 28.71 29 PHE H C 1
ATOM 4883 O O . PHE E 2 46 ? 61.535 -33.836 -31.641 1.00 25.62 29 PHE H O 1
ATOM 4891 N N . SER E 2 47 ? 62.349 -35.732 -32.628 1.00 28.12 30 SER H N 1
ATOM 4892 C CA . SER E 2 47 ? 63.625 -35.125 -33.039 1.00 27.84 30 SER H CA 1
ATOM 4893 C C . SER E 2 47 ? 63.474 -33.968 -34.032 1.00 29.46 30 SER H C 1
ATOM 4894 O O . SER E 2 47 ? 64.410 -33.175 -34.190 1.00 29.03 30 SER H O 1
ATOM 4897 N N . SER E 2 48 ? 62.298 -33.818 -34.666 1.00 25.82 31 SER H N 1
ATOM 4898 C CA . SER E 2 48 ? 62.143 -32.711 -35.606 1.00 25.21 31 SER H CA 1
ATOM 4899 C C . SER E 2 48 ? 61.433 -31.503 -34.950 1.00 25.63 31 SER H C 1
ATOM 4900 O O . SER E 2 48 ? 61.012 -30.593 -35.639 1.00 25.73 31 SER H O 1
ATOM 4903 N N . TYR E 2 49 ? 61.344 -31.481 -33.602 1.00 22.45 32 TYR H N 1
ATOM 4904 C CA . TYR E 2 49 ? 60.713 -30.349 -32.932 1.00 22.28 32 TYR H CA 1
ATOM 4905 C C . TYR E 2 49 ? 61.571 -29.693 -31.900 1.00 25.13 32 TYR H C 1
ATOM 4906 O O . TYR E 2 49 ? 62.120 -30.349 -31.020 1.00 22.81 32 TYR H O 1
ATOM 4915 N N . ALA E 2 50 ? 61.611 -28.359 -31.960 1.00 23.93 33 ALA H N 1
ATOM 4916 C CA . ALA E 2 50 ? 62.236 -27.574 -30.929 1.00 21.95 33 ALA H CA 1
ATOM 4917 C C . ALA E 2 50 ? 61.304 -27.729 -29.693 1.00 24.90 33 ALA H C 1
ATOM 4918 O O . ALA E 2 50 ? 60.092 -27.946 -29.848 1.00 24.15 33 ALA H O 1
ATOM 4920 N N . MET E 2 51 ? 61.887 -27.728 -28.478 1.00 18.85 34 MET H N 1
ATOM 4921 C CA . MET E 2 51 ? 61.102 -27.941 -27.255 1.00 16.65 34 MET H CA 1
ATOM 4922 C C . MET E 2 51 ? 61.398 -26.851 -26.263 1.00 21.48 34 MET H C 1
ATOM 4923 O O . MET E 2 51 ? 62.458 -26.229 -26.325 1.00 20.76 34 MET H O 1
ATOM 4928 N N . SER E 2 52 ? 60.466 -26.620 -25.327 1.00 19.66 35 SER H N 1
ATOM 4929 C CA . SER E 2 52 ? 60.650 -25.540 -24.351 1.00 17.79 35 SER H CA 1
ATOM 4930 C C . SER E 2 52 ? 60.165 -25.941 -22.967 1.00 18.38 35 SER H C 1
ATOM 4931 O O . SER E 2 52 ? 59.285 -26.815 -22.839 1.00 16.16 35 SER H O 1
ATOM 4934 N N . TRP E 2 53 ? 60.675 -25.267 -21.944 1.00 17.05 36 TRP H N 1
ATOM 4935 C CA . TRP E 2 53 ? 60.196 -25.346 -20.572 1.00 16.37 36 TRP H CA 1
ATOM 4936 C C . TRP E 2 53 ? 59.680 -23.938 -20.234 1.00 19.55 36 TRP H C 1
ATOM 4937 O O . TRP E 2 53 ? 60.357 -22.937 -20.532 1.00 19.72 36 TRP H O 1
ATOM 4948 N N . VAL E 2 54 ? 58.477 -23.865 -19.654 1.00 15.90 37 VAL H N 1
ATOM 4949 C CA . VAL E 2 54 ? 57.811 -22.604 -19.245 1.00 15.07 37 VAL H CA 1
ATOM 4950 C C . VAL E 2 54 ? 57.307 -22.882 -17.819 1.00 19.75 37 VAL H C 1
ATOM 4951 O O . VAL E 2 54 ? 56.799 -23.971 -17.550 1.00 20.89 37 VAL H O 1
ATOM 4955 N N . ARG E 2 55 ? 57.451 -21.912 -16.917 1.00 15.33 38 ARG H N 1
ATOM 4956 C CA . ARG E 2 55 ? 56.998 -22.125 -15.561 1.00 15.80 38 ARG H CA 1
ATOM 4957 C C . ARG E 2 55 ? 55.925 -21.116 -15.112 1.00 23.02 38 ARG H C 1
ATOM 4958 O O . ARG E 2 55 ? 55.767 -20.037 -15.705 1.00 22.05 38 ARG H O 1
ATOM 4966 N N . GLN E 2 56 ? 55.198 -21.477 -14.046 1.00 17.77 39 GLN H N 1
ATOM 4967 C CA . GLN E 2 56 ? 54.169 -20.599 -13.523 1.00 17.22 39 GLN H CA 1
ATOM 4968 C C . GLN E 2 56 ? 54.057 -20.751 -12.019 1.00 21.01 39 GLN H C 1
ATOM 4969 O O . GLN E 2 56 ? 53.632 -21.803 -11.549 1.00 20.47 39 GLN H O 1
ATOM 4975 N N . ALA E 2 57 ? 54.458 -19.723 -11.283 1.00 21.96 40 ALA H N 1
ATOM 4976 C CA . ALA E 2 57 ? 54.321 -19.673 -9.814 1.00 23.83 40 ALA H CA 1
ATOM 4977 C C . ALA E 2 57 ? 52.810 -19.538 -9.484 1.00 30.86 40 ALA H C 1
ATOM 4978 O O . ALA E 2 57 ? 52.082 -18.937 -10.284 1.00 27.66 40 ALA H O 1
ATOM 4980 N N . PRO E 2 58 ? 52.302 -20.125 -8.357 1.00 31.90 41 PRO H N 1
ATOM 4981 C CA . PRO E 2 58 ? 50.849 -20.045 -8.068 1.00 32.68 41 PRO H CA 1
ATOM 4982 C C . PRO E 2 58 ? 50.269 -18.626 -8.083 1.00 34.43 41 PRO H C 1
ATOM 4983 O O . PRO E 2 58 ? 50.849 -17.708 -7.516 1.00 33.69 41 PRO H O 1
ATOM 4987 N N . GLY E 2 59 ? 49.184 -18.461 -8.832 1.00 32.35 42 GLY H N 1
ATOM 4988 C CA . GLY E 2 59 ? 48.507 -17.177 -9.040 1.00 32.19 42 GLY H CA 1
ATOM 4989 C C . GLY E 2 59 ? 49.293 -16.125 -9.813 1.00 34.41 42 GLY H C 1
ATOM 4990 O O . GLY E 2 59 ? 48.930 -14.942 -9.792 1.00 35.44 42 GLY H O 1
ATOM 4991 N N . LYS E 2 60 ? 50.397 -16.518 -10.486 1.00 26.98 43 LYS H N 1
ATOM 4992 C CA . LYS E 2 60 ? 51.210 -15.575 -11.249 1.00 24.00 43 LYS H CA 1
ATOM 4993 C C . LYS E 2 60 ? 51.171 -15.938 -12.747 1.00 25.03 43 LYS H C 1
ATOM 4994 O O . LYS E 2 60 ? 50.477 -16.873 -13.140 1.00 23.06 43 LYS H O 1
ATOM 5000 N N . GLY E 2 61 ? 51.884 -15.177 -13.567 1.00 21.30 44 GLY H N 1
ATOM 5001 C CA . GLY E 2 61 ? 51.880 -15.401 -15.008 1.00 20.50 44 GLY H CA 1
ATOM 5002 C C . GLY E 2 61 ? 52.823 -16.471 -15.529 1.00 23.51 44 GLY H C 1
ATOM 5003 O O . GLY E 2 61 ? 53.588 -17.080 -14.783 1.00 23.86 44 GLY H O 1
ATOM 5004 N N . LEU E 2 62 ? 52.763 -16.710 -16.833 1.00 19.37 45 LEU H N 1
ATOM 5005 C CA . LEU E 2 62 ? 53.646 -17.680 -17.470 1.00 18.08 45 LEU H CA 1
ATOM 5006 C C . LEU E 2 62 ? 55.028 -17.059 -17.658 1.00 22.84 45 LEU H C 1
ATOM 5007 O O . LEU E 2 62 ? 55.131 -15.897 -18.070 1.00 22.15 45 LEU H O 1
ATOM 5012 N N . GLU E 2 63 ? 56.087 -17.829 -17.386 1.00 19.60 46 GLU H N 1
ATOM 5013 C CA . GLU E 2 63 ? 57.467 -17.352 -17.518 1.00 19.08 46 GLU H CA 1
ATOM 5014 C C . GLU E 2 63 ? 58.302 -18.357 -18.280 1.00 20.89 46 GLU H C 1
ATOM 5015 O O . GLU E 2 63 ? 58.505 -19.479 -17.831 1.00 21.23 46 GLU H O 1
ATOM 5021 N N . TRP E 2 64 ? 58.816 -17.939 -19.429 1.00 18.98 47 TRP H N 1
ATOM 5022 C CA . TRP E 2 64 ? 59.685 -18.795 -20.229 1.00 20.44 47 TRP H CA 1
ATOM 5023 C C . TRP E 2 64 ? 60.951 -19.125 -19.474 1.00 22.70 47 TRP H C 1
ATOM 5024 O O . TRP E 2 64 ? 61.545 -18.254 -18.868 1.00 21.24 47 TRP H O 1
ATOM 5035 N N . VAL E 2 65 ? 61.379 -20.400 -19.534 1.00 20.19 48 VAL H N 1
ATOM 5036 C CA . VAL E 2 65 ? 62.578 -20.841 -18.827 1.00 19.09 48 VAL H CA 1
ATOM 5037 C C . VAL E 2 65 ? 63.730 -21.156 -19.779 1.00 20.38 48 VAL H C 1
ATOM 5038 O O . VAL E 2 65 ? 64.854 -20.640 -19.611 1.00 19.21 48 VAL H O 1
ATOM 5042 N N . SER E 2 66 ? 63.484 -22.093 -20.714 1.00 15.44 49 SER H N 1
ATOM 5043 C CA . SER E 2 66 ? 64.556 -22.588 -21.547 1.00 17.16 49 SER H CA 1
ATOM 5044 C C . SER E 2 66 ? 63.991 -23.199 -22.808 1.00 22.39 49 SER H C 1
ATOM 5045 O O . SER E 2 66 ? 62.811 -23.566 -22.827 1.00 20.86 49 SER H O 1
ATOM 5048 N N . ALA E 2 67 ? 64.818 -23.301 -23.843 1.00 21.77 50 ALA H N 1
ATOM 5049 C CA . ALA E 2 67 ? 64.453 -23.890 -25.141 1.00 20.17 50 ALA H CA 1
ATOM 5050 C C . ALA E 2 67 ? 65.626 -24.640 -25.722 1.00 22.62 50 ALA H C 1
ATOM 5051 O O . ALA E 2 67 ? 66.776 -24.369 -25.382 1.00 21.40 50 ALA H O 1
ATOM 5053 N N . ILE E 2 68 ? 65.334 -25.633 -26.568 1.00 18.05 51 ILE H N 1
ATOM 5054 C CA . ILE E 2 68 ? 66.339 -26.489 -27.191 1.00 19.04 51 ILE H CA 1
ATOM 5055 C C . ILE E 2 68 ? 65.909 -26.798 -28.632 1.00 23.39 51 ILE H C 1
ATOM 5056 O O . ILE E 2 68 ? 64.733 -27.068 -28.866 1.00 22.56 51 ILE H O 1
ATOM 5061 N N . SER E 2 69 ? 66.859 -26.775 -29.591 1.00 19.98 52 SER H N 1
ATOM 5062 C CA . SER E 2 69 ? 66.564 -27.089 -30.992 1.00 22.55 52 SER H CA 1
ATOM 5063 C C . SER E 2 69 ? 66.229 -28.607 -31.103 1.00 23.90 52 SER H C 1
ATOM 5064 O O . SER E 2 69 ? 66.551 -29.383 -30.190 1.00 23.27 52 SER H O 1
ATOM 5067 N N . GLY E 2 70 A 65.583 -29.007 -32.197 1.00 22.89 52 GLY H N 1
ATOM 5068 C CA . GLY E 2 70 A 65.238 -30.417 -32.438 1.00 23.54 52 GLY H CA 1
ATOM 5069 C C . GLY E 2 70 A 66.413 -31.377 -32.272 1.00 28.69 52 GLY H C 1
ATOM 5070 O O . GLY E 2 70 A 66.292 -32.413 -31.604 1.00 27.84 52 GLY H O 1
ATOM 5071 N N . SER E 2 71 ? 67.588 -30.994 -32.814 1.00 27.14 53 SER H N 1
ATOM 5072 C CA . SER E 2 71 ? 68.833 -31.800 -32.752 1.00 26.58 53 SER H CA 1
ATOM 5073 C C . SER E 2 71 ? 69.504 -31.759 -31.374 1.00 30.27 53 SER H C 1
ATOM 5074 O O . SER E 2 71 ? 70.287 -32.637 -31.058 1.00 30.33 53 SER H O 1
ATOM 5077 N N . GLY E 2 72 ? 69.219 -30.722 -30.589 1.00 28.12 54 GLY H N 1
ATOM 5078 C CA . GLY E 2 72 ? 69.837 -30.482 -29.284 1.00 27.37 54 GLY H CA 1
ATOM 5079 C C . GLY E 2 72 ? 71.080 -29.610 -29.402 1.00 33.13 54 GLY H C 1
ATOM 5080 O O . GLY E 2 72 ? 71.704 -29.283 -28.401 1.00 34.02 54 GLY H O 1
ATOM 5081 N N . GLY E 2 73 ? 71.440 -29.237 -30.631 1.00 30.91 55 GLY H N 1
ATOM 5082 C CA . GLY E 2 73 ? 72.616 -28.417 -30.943 1.00 30.89 55 GLY H CA 1
ATOM 5083 C C . GLY E 2 73 ? 72.596 -26.990 -30.435 1.00 34.79 55 GLY H C 1
ATOM 5084 O O . GLY E 2 73 ? 73.657 -26.382 -30.244 1.00 35.35 55 GLY H O 1
ATOM 5085 N N . SER E 2 74 ? 71.394 -26.416 -30.266 1.00 28.40 56 SER H N 1
ATOM 5086 C CA . SER E 2 74 ? 71.229 -25.031 -29.793 1.00 26.15 56 SER H CA 1
ATOM 5087 C C . SER E 2 74 ? 70.325 -25.025 -28.583 1.00 27.16 56 SER H C 1
ATOM 5088 O O . SER E 2 74 ? 69.282 -25.677 -28.593 1.00 25.14 56 SER H O 1
ATOM 5091 N N . THR E 2 75 ? 70.745 -24.298 -27.531 1.00 24.11 57 THR H N 1
ATOM 5092 C CA . THR E 2 75 ? 70.017 -24.136 -26.282 1.00 24.76 57 THR H CA 1
ATOM 5093 C C . THR E 2 75 ? 69.891 -22.645 -25.942 1.00 28.38 57 THR H C 1
ATOM 5094 O O . THR E 2 75 ? 70.770 -21.828 -26.300 1.00 27.38 57 THR H O 1
ATOM 5098 N N . TYR E 2 76 ? 68.779 -22.288 -25.256 1.00 22.95 58 TYR H N 1
ATOM 5099 C CA . TYR E 2 76 ? 68.436 -20.916 -24.921 1.00 20.91 58 TYR H CA 1
ATOM 5100 C C . TYR E 2 76 ? 67.928 -20.862 -23.498 1.00 24.14 58 TYR H C 1
ATOM 5101 O O . TYR E 2 76 ? 67.199 -21.760 -23.064 1.00 23.28 58 TYR H O 1
ATOM 5110 N N . TYR E 2 77 ? 68.315 -19.802 -22.762 1.00 22.12 59 TYR H N 1
ATOM 5111 C CA . TYR E 2 77 ? 67.944 -19.672 -21.367 1.00 21.53 59 TYR H CA 1
ATOM 5112 C C . TYR E 2 77 ? 67.475 -18.297 -20.989 1.00 26.39 59 TYR H C 1
ATOM 5113 O O . TYR E 2 77 ? 68.059 -17.298 -21.431 1.00 26.61 59 TYR H O 1
ATOM 5122 N N . ALA E 2 78 ? 66.487 -18.234 -20.081 1.00 23.35 60 ALA H N 1
ATOM 5123 C CA . ALA E 2 78 ? 66.057 -16.947 -19.522 1.00 21.86 60 ALA H CA 1
ATOM 5124 C C . ALA E 2 78 ? 67.185 -16.494 -18.580 1.00 26.76 60 ALA H C 1
ATOM 5125 O O . ALA E 2 78 ? 67.870 -17.332 -17.978 1.00 25.23 60 ALA H O 1
ATOM 5127 N N . ASP E 2 79 ? 67.413 -15.164 -18.490 1.00 22.09 61 ASP H N 1
ATOM 5128 C CA . ASP E 2 79 ? 68.443 -14.597 -17.608 1.00 23.86 61 ASP H CA 1
ATOM 5129 C C . ASP E 2 79 ? 68.332 -15.091 -16.160 1.00 28.03 61 ASP H C 1
ATOM 5130 O O . ASP E 2 79 ? 69.358 -15.361 -15.540 1.00 30.35 61 ASP H O 1
ATOM 5135 N N . SER E 2 80 ? 67.098 -15.280 -15.661 1.00 26.65 62 SER H N 1
ATOM 5136 C CA . SER E 2 80 ? 66.819 -15.722 -14.290 1.00 26.67 62 SER H CA 1
ATOM 5137 C C . SER E 2 80 ? 67.334 -17.133 -13.984 1.00 30.02 62 SER H C 1
ATOM 5138 O O . SER E 2 80 ? 67.401 -17.488 -12.807 1.00 31.55 62 SER H O 1
ATOM 5141 N N . VAL E 2 81 ? 67.688 -17.945 -15.018 1.00 23.26 63 VAL H N 1
ATOM 5142 C CA . VAL E 2 81 ? 68.083 -19.344 -14.787 1.00 21.46 63 VAL H CA 1
ATOM 5143 C C . VAL E 2 81 ? 69.461 -19.678 -15.397 1.00 26.05 63 VAL H C 1
ATOM 5144 O O . VAL E 2 81 ? 69.925 -20.815 -15.233 1.00 26.04 63 VAL H O 1
ATOM 5148 N N . LYS E 2 82 ? 70.099 -18.721 -16.125 1.00 24.88 64 LYS H N 1
ATOM 5149 C CA . LYS E 2 82 ? 71.422 -18.921 -16.746 1.00 26.03 64 LYS H CA 1
ATOM 5150 C C . LYS E 2 82 ? 72.469 -19.342 -15.711 1.00 30.66 64 LYS H C 1
ATOM 5151 O O . LYS E 2 82 ? 72.513 -18.792 -14.602 1.00 28.50 64 LYS H O 1
ATOM 5157 N N . GLY E 2 83 ? 73.251 -20.348 -16.069 1.00 28.94 65 GLY H N 1
ATOM 5158 C CA . GLY E 2 83 ? 74.290 -20.902 -15.215 1.00 28.92 65 GLY H CA 1
ATOM 5159 C C . GLY E 2 83 ? 73.800 -21.843 -14.123 1.00 32.81 65 GLY H C 1
ATOM 5160 O O . GLY E 2 83 ? 74.616 -22.387 -13.375 1.00 34.76 65 GLY H O 1
ATOM 5161 N N . ARG E 2 84 ? 72.485 -21.946 -13.916 1.00 24.21 66 ARG H N 1
ATOM 5162 C CA . ARG E 2 84 ? 71.925 -22.826 -12.892 1.00 21.67 66 ARG H CA 1
ATOM 5163 C C . ARG E 2 84 ? 71.176 -23.992 -13.508 1.00 25.87 66 ARG H C 1
ATOM 5164 O O . ARG E 2 84 ? 71.243 -25.089 -12.974 1.00 24.86 66 ARG H O 1
ATOM 5172 N N . PHE E 2 85 ? 70.448 -23.759 -14.608 1.00 21.18 67 PHE H N 1
ATOM 5173 C CA . PHE E 2 85 ? 69.669 -24.809 -15.252 1.00 20.52 67 PHE H CA 1
ATOM 5174 C C . PHE E 2 85 ? 70.299 -25.244 -16.550 1.00 24.53 67 PHE H C 1
ATOM 5175 O O . PHE E 2 85 ? 70.968 -24.441 -17.222 1.00 23.75 67 PHE H O 1
ATOM 5183 N N . THR E 2 86 ? 70.057 -26.517 -16.924 1.00 22.24 68 THR H N 1
ATOM 5184 C CA . THR E 2 86 ? 70.564 -27.065 -18.184 1.00 20.51 68 THR H CA 1
ATOM 5185 C C . THR E 2 86 ? 69.434 -27.808 -18.851 1.00 24.19 68 THR H C 1
ATOM 5186 O O . THR E 2 86 ? 68.925 -28.784 -18.296 1.00 21.81 68 THR H O 1
ATOM 5190 N N . ILE E 2 87 ? 69.090 -27.384 -20.073 1.00 19.55 69 ILE H N 1
ATOM 5191 C CA . ILE E 2 87 ? 68.087 -28.111 -20.869 1.00 18.58 69 ILE H CA 1
ATOM 5192 C C . ILE E 2 87 ? 68.847 -29.146 -21.735 1.00 23.33 69 ILE H C 1
ATOM 5193 O O . ILE E 2 87 ? 69.938 -28.859 -22.221 1.00 22.20 69 ILE H O 1
ATOM 5198 N N . SER E 2 88 ? 68.273 -30.337 -21.928 1.00 19.66 70 SER H N 1
ATOM 5199 C CA . SER E 2 88 ? 68.879 -31.351 -22.773 1.00 20.21 70 SER H CA 1
ATOM 5200 C C . SER E 2 88 ? 67.780 -32.254 -23.278 1.00 24.19 70 SER H C 1
ATOM 5201 O O . SER E 2 88 ? 66.641 -32.138 -22.836 1.00 22.56 70 SER H O 1
ATOM 5204 N N . ARG E 2 89 ? 68.092 -33.089 -24.251 1.00 21.58 71 ARG H N 1
ATOM 5205 C CA . ARG E 2 89 ? 67.099 -34.018 -24.781 1.00 22.91 71 ARG H CA 1
ATOM 5206 C C . ARG E 2 89 ? 67.759 -35.335 -25.169 1.00 26.97 71 ARG H C 1
ATOM 5207 O O . ARG E 2 89 ? 68.950 -35.341 -25.462 1.00 26.63 71 ARG H O 1
ATOM 5215 N N . ASP E 2 90 ? 66.995 -36.443 -25.148 1.00 24.76 72 ASP H N 1
ATOM 5216 C CA . ASP E 2 90 ? 67.436 -37.756 -25.623 1.00 25.11 72 ASP H CA 1
ATOM 5217 C C . ASP E 2 90 ? 66.450 -38.142 -26.703 1.00 28.16 72 ASP H C 1
ATOM 5218 O O . ASP E 2 90 ? 65.342 -38.591 -26.402 1.00 28.17 72 ASP H O 1
ATOM 5223 N N . ASN E 2 91 ? 66.832 -37.924 -27.970 1.00 26.92 73 ASN H N 1
ATOM 5224 C CA . ASN E 2 91 ? 65.969 -38.194 -29.123 1.00 28.08 73 ASN H CA 1
ATOM 5225 C C . ASN E 2 91 ? 65.692 -39.680 -29.346 1.00 38.06 73 ASN H C 1
ATOM 5226 O O . ASN E 2 91 ? 64.665 -40.010 -29.945 1.00 42.36 73 ASN H O 1
ATOM 5231 N N . SER E 2 92 ? 66.530 -40.572 -28.794 1.00 33.15 74 SER H N 1
ATOM 5232 C CA . SER E 2 92 ? 66.279 -42.011 -28.932 1.00 32.32 74 SER H CA 1
ATOM 5233 C C . SER E 2 92 ? 65.189 -42.458 -27.949 1.00 35.05 74 SER H C 1
ATOM 5234 O O . SER E 2 92 ? 64.497 -43.445 -28.205 1.00 35.04 74 SER H O 1
ATOM 5237 N N . LYS E 2 93 ? 65.017 -41.703 -26.847 1.00 29.60 75 LYS H N 1
ATOM 5238 C CA . LYS E 2 93 ? 64.056 -41.978 -25.782 1.00 28.76 75 LYS H CA 1
ATOM 5239 C C . LYS E 2 93 ? 62.834 -41.060 -25.835 1.00 30.81 75 LYS H C 1
ATOM 5240 O O . LYS E 2 93 ? 61.946 -41.216 -24.994 1.00 31.50 75 LYS H O 1
ATOM 5246 N N . ASN E 2 94 ? 62.792 -40.098 -26.803 1.00 25.90 76 ASN H N 1
ATOM 5247 C CA . ASN E 2 94 ? 61.711 -39.094 -26.948 1.00 22.74 76 ASN H CA 1
ATOM 5248 C C . ASN E 2 94 ? 61.484 -38.340 -25.623 1.00 23.35 76 ASN H C 1
ATOM 5249 O O . ASN E 2 94 ? 60.341 -38.146 -25.199 1.00 21.36 76 ASN H O 1
ATOM 5254 N N . THR E 2 95 ? 62.590 -37.934 -24.967 1.00 18.57 77 THR H N 1
ATOM 5255 C CA . THR E 2 95 ? 62.525 -37.233 -23.681 1.00 18.69 77 THR H CA 1
ATOM 5256 C C . THR E 2 95 ? 63.266 -35.918 -23.684 1.00 24.85 77 THR H C 1
ATOM 5257 O O . THR E 2 95 ? 64.340 -35.801 -24.274 1.00 21.99 77 THR H O 1
ATOM 5261 N N . LEU E 2 96 ? 62.666 -34.931 -23.004 1.00 22.49 78 LEU H N 1
ATOM 5262 C CA . LEU E 2 96 ? 63.203 -33.608 -22.784 1.00 19.90 78 LEU H CA 1
ATOM 5263 C C . LEU E 2 96 ? 63.494 -33.564 -21.280 1.00 22.78 78 LEU H C 1
ATOM 5264 O O . LEU E 2 96 ? 62.731 -34.115 -20.489 1.00 20.44 78 LEU H O 1
ATOM 5269 N N . TYR E 2 97 ? 64.620 -32.949 -20.910 1.00 18.84 79 TYR H N 1
ATOM 5270 C CA . TYR E 2 97 ? 65.029 -32.809 -19.520 1.00 18.23 79 TYR H CA 1
ATOM 5271 C C . TYR E 2 97 ? 65.309 -31.387 -19.155 1.00 20.13 79 TYR H C 1
ATOM 5272 O O . TYR E 2 97 ? 65.685 -30.571 -19.996 1.00 21.25 79 TYR H O 1
ATOM 5281 N N . LEU E 2 98 ? 65.175 -31.105 -17.852 1.00 17.34 80 LEU H N 1
ATOM 5282 C CA . LEU E 2 98 ? 65.593 -29.820 -17.305 1.00 16.61 80 LEU H CA 1
ATOM 5283 C C . LEU E 2 98 ? 66.340 -30.133 -16.026 1.00 21.53 80 LEU H C 1
ATOM 5284 O O . LEU E 2 98 ? 65.737 -30.591 -15.047 1.00 21.50 80 LEU H O 1
ATOM 5289 N N . GLN E 2 99 ? 67.664 -29.924 -16.039 1.00 20.35 81 GLN H N 1
ATOM 5290 C CA . GLN E 2 99 ? 68.463 -30.171 -14.845 1.00 20.46 81 GLN H CA 1
ATOM 5291 C C . GLN E 2 99 ? 68.487 -28.831 -14.142 1.00 25.15 81 GLN H C 1
ATOM 5292 O O . GLN E 2 99 ? 68.961 -27.842 -14.697 1.00 23.59 81 GLN H O 1
ATOM 5298 N N . MET E 2 100 ? 67.942 -28.789 -12.942 1.00 22.29 82 MET H N 1
ATOM 5299 C CA . MET E 2 100 ? 67.826 -27.551 -12.166 1.00 22.04 82 MET H CA 1
ATOM 5300 C C . MET E 2 100 ? 68.771 -27.609 -10.983 1.00 24.36 82 MET H C 1
ATOM 5301 O O . MET E 2 100 ? 68.471 -28.364 -10.067 1.00 26.78 82 MET H O 1
ATOM 5306 N N . ASN E 2 101 A 69.925 -26.879 -11.003 1.00 21.77 82 ASN H N 1
ATOM 5307 C CA . ASN E 2 101 A 70.867 -26.870 -9.882 1.00 21.80 82 ASN H CA 1
ATOM 5308 C C . ASN E 2 101 A 70.707 -25.538 -9.178 1.00 24.67 82 ASN H C 1
ATOM 5309 O O . ASN E 2 101 A 70.003 -24.670 -9.701 1.00 20.76 82 ASN H O 1
ATOM 5314 N N . SER E 2 102 B 71.334 -25.372 -7.994 1.00 21.74 82 SER H N 1
ATOM 5315 C CA . SER E 2 102 B 71.351 -24.100 -7.271 1.00 20.46 82 SER H CA 1
ATOM 5316 C C . SER E 2 102 B 69.973 -23.492 -7.151 1.00 22.99 82 SER H C 1
ATOM 5317 O O . SER E 2 102 B 69.786 -22.294 -7.402 1.00 23.33 82 SER H O 1
ATOM 5320 N N . LEU E 2 103 C 68.972 -24.351 -6.822 1.00 20.93 82 LEU H N 1
ATOM 5321 C CA . LEU E 2 103 C 67.602 -23.899 -6.715 1.00 20.99 82 LEU H CA 1
ATOM 5322 C C . LEU E 2 103 C 67.399 -22.852 -5.639 1.00 24.34 82 LEU H C 1
ATOM 5323 O O . LEU E 2 103 C 68.101 -22.829 -4.622 1.00 24.55 82 LEU H O 1
ATOM 5328 N N . ARG E 2 104 ? 66.452 -21.953 -5.875 1.00 22.26 83 ARG H N 1
ATOM 5329 C CA . ARG E 2 104 ? 66.073 -20.954 -4.875 1.00 22.68 83 ARG H CA 1
ATOM 5330 C C . ARG E 2 104 ? 64.569 -20.873 -4.740 1.00 24.01 83 ARG H C 1
ATOM 5331 O O . ARG E 2 104 ? 63.851 -21.354 -5.618 1.00 21.93 83 ARG H O 1
ATOM 5339 N N . ALA E 2 105 ? 64.090 -20.297 -3.614 1.00 21.07 84 ALA H N 1
ATOM 5340 C CA . ALA E 2 105 ? 62.666 -20.176 -3.325 1.00 21.21 84 ALA H CA 1
ATOM 5341 C C . ALA E 2 105 ? 61.832 -19.657 -4.500 1.00 23.94 84 ALA H C 1
ATOM 5342 O O . ALA E 2 105 ? 60.734 -20.168 -4.732 1.00 24.62 84 ALA H O 1
ATOM 5344 N N . GLU E 2 106 ? 62.377 -18.690 -5.269 1.00 20.33 85 GLU H N 1
ATOM 5345 C CA . GLU E 2 106 ? 61.735 -18.034 -6.410 1.00 20.68 85 GLU H CA 1
ATOM 5346 C C . GLU E 2 106 ? 61.579 -18.941 -7.630 1.00 25.58 85 GLU H C 1
ATOM 5347 O O . GLU E 2 106 ? 60.910 -18.561 -8.597 1.00 27.27 85 GLU H O 1
ATOM 5353 N N . ASP E 2 107 ? 62.185 -20.127 -7.594 1.00 19.94 86 ASP H N 1
ATOM 5354 C CA . ASP E 2 107 ? 62.024 -21.106 -8.669 1.00 19.31 86 ASP H CA 1
ATOM 5355 C C . ASP E 2 107 ? 60.782 -21.978 -8.459 1.00 22.74 86 ASP H C 1
ATOM 5356 O O . ASP E 2 107 ? 60.477 -22.821 -9.310 1.00 20.69 86 ASP H O 1
ATOM 5361 N N . THR E 2 108 ? 60.076 -21.809 -7.328 1.00 18.45 87 THR H N 1
ATOM 5362 C CA . THR E 2 108 ? 58.844 -22.558 -7.009 1.00 17.31 87 THR H CA 1
ATOM 5363 C C . THR E 2 108 ? 57.792 -22.255 -8.045 1.00 20.85 87 THR H C 1
ATOM 5364 O O . THR E 2 108 ? 57.525 -21.089 -8.316 1.00 21.91 87 THR H O 1
ATOM 5368 N N . ALA E 2 109 ? 57.235 -23.295 -8.677 1.00 17.66 88 ALA H N 1
ATOM 5369 C CA . ALA E 2 109 ? 56.319 -23.110 -9.806 1.00 17.20 88 ALA H CA 1
ATOM 5370 C C . ALA E 2 109 ? 55.885 -24.425 -10.330 1.00 17.30 88 ALA H C 1
ATOM 5371 O O . ALA E 2 109 ? 56.552 -25.435 -10.083 1.00 18.81 88 ALA H O 1
ATOM 5373 N N . VAL E 2 110 ? 54.853 -24.408 -11.188 1.00 16.86 89 VAL H N 1
ATOM 5374 C CA . VAL E 2 110 ? 54.488 -25.555 -12.010 1.00 17.28 89 VAL H CA 1
ATOM 5375 C C . VAL E 2 110 ? 55.348 -25.384 -13.268 1.00 20.32 89 VAL H C 1
ATOM 5376 O O . VAL E 2 110 ? 55.361 -24.303 -13.849 1.00 19.46 89 VAL H O 1
ATOM 5380 N N . TYR E 2 111 ? 56.079 -26.432 -13.663 1.00 17.88 90 TYR H N 1
ATOM 5381 C CA . TYR E 2 111 ? 56.915 -26.421 -14.864 1.00 18.18 90 TYR H CA 1
ATOM 5382 C C . TYR E 2 111 ? 56.242 -27.195 -15.961 1.00 21.33 90 TYR H C 1
ATOM 5383 O O . TYR E 2 111 ? 55.884 -28.362 -15.773 1.00 19.65 90 TYR H O 1
ATOM 5392 N N . TYR E 2 112 ? 56.068 -26.544 -17.113 1.00 20.51 91 TYR H N 1
ATOM 5393 C CA . TYR E 2 112 ? 55.430 -27.128 -18.289 1.00 20.54 91 TYR H CA 1
ATOM 5394 C C . TYR E 2 112 ? 56.443 -27.350 -19.373 1.00 22.18 91 TYR H C 1
ATOM 5395 O O . TYR E 2 112 ? 57.334 -26.530 -19.599 1.00 19.29 91 TYR H O 1
ATOM 5404 N N . CYS E 2 113 ? 56.292 -28.489 -20.015 1.00 22.52 92 CYS H N 1
ATOM 5405 C CA . CYS E 2 113 ? 57.024 -28.938 -21.185 1.00 23.91 92 CYS H CA 1
ATOM 5406 C C . CYS E 2 113 ? 56.175 -28.372 -22.345 1.00 22.06 92 CYS H C 1
ATOM 5407 O O . CYS E 2 113 ? 54.938 -28.429 -22.294 1.00 20.14 92 CYS H O 1
ATOM 5410 N N . ALA E 2 114 ? 56.818 -27.887 -23.418 1.00 17.68 93 ALA H N 1
ATOM 5411 C CA . ALA E 2 114 ? 56.079 -27.354 -24.553 1.00 18.79 93 ALA H CA 1
ATOM 5412 C C . ALA E 2 114 ? 56.730 -27.724 -25.874 1.00 21.85 93 ALA H C 1
ATOM 5413 O O . ALA E 2 114 ? 57.958 -27.695 -25.973 1.00 21.42 93 ALA H O 1
ATOM 5415 N N . ARG E 2 115 ? 55.919 -28.045 -26.878 1.00 20.33 94 ARG H N 1
ATOM 5416 C CA . ARG E 2 115 ? 56.410 -28.370 -28.233 1.00 20.06 94 ARG H CA 1
ATOM 5417 C C . ARG E 2 115 ? 56.311 -27.123 -29.093 1.00 24.71 94 ARG H C 1
ATOM 5418 O O . ARG E 2 115 ? 55.243 -26.499 -29.157 1.00 22.64 94 ARG H O 1
ATOM 5426 N N . ASP E 2 116 ? 57.427 -26.761 -29.765 1.00 20.44 95 ASP H N 1
ATOM 5427 C CA . ASP E 2 116 ? 57.484 -25.578 -30.615 1.00 19.28 95 ASP H CA 1
ATOM 5428 C C . ASP E 2 116 ? 57.585 -25.962 -32.088 1.00 23.70 95 ASP H C 1
ATOM 5429 O O . ASP E 2 116 ? 58.379 -26.839 -32.440 1.00 24.18 95 ASP H O 1
ATOM 5434 N N . LEU E 2 117 ? 56.822 -25.281 -32.942 1.00 22.90 96 LEU H N 1
ATOM 5435 C CA . LEU E 2 117 ? 56.833 -25.533 -34.388 1.00 23.85 96 LEU H CA 1
ATOM 5436 C C . LEU E 2 117 ? 58.126 -24.997 -35.022 1.00 27.53 96 LEU H C 1
ATOM 5437 O O . LEU E 2 117 ? 58.683 -25.610 -35.922 1.00 28.08 96 LEU H O 1
ATOM 5442 N N . ILE E 2 118 ? 58.613 -23.878 -34.490 1.00 22.02 97 ILE H N 1
ATOM 5443 C CA . ILE E 2 118 ? 59.901 -23.258 -34.777 1.00 20.89 97 ILE H CA 1
ATOM 5444 C C . ILE E 2 118 ? 60.247 -22.585 -33.469 1.00 23.96 97 ILE H C 1
ATOM 5445 O O . ILE E 2 118 ? 59.370 -22.462 -32.614 1.00 22.60 97 ILE H O 1
ATOM 5450 N N . HIS E 2 119 ? 61.491 -22.105 -33.323 1.00 21.32 98 HIS H N 1
ATOM 5451 C CA . HIS E 2 119 ? 61.901 -21.365 -32.128 1.00 21.16 98 HIS H CA 1
ATOM 5452 C C . HIS E 2 119 ? 60.874 -20.244 -31.833 1.00 22.91 98 HIS H C 1
ATOM 5453 O O . HIS E 2 119 ? 60.603 -19.387 -32.683 1.00 22.35 98 HIS H O 1
ATOM 5460 N N . GLY E 2 120 ? 60.314 -20.301 -30.630 1.00 19.84 99 GLY H N 1
ATOM 5461 C CA . GLY E 2 120 ? 59.373 -19.304 -30.136 1.00 20.08 99 GLY H CA 1
ATOM 5462 C C . GLY E 2 120 ? 57.917 -19.480 -30.480 1.00 24.91 99 GLY H C 1
ATOM 5463 O O . GLY E 2 120 ? 57.119 -18.621 -30.111 1.00 27.87 99 GLY H O 1
ATOM 5464 N N . VAL E 2 121 ? 57.541 -20.561 -31.193 1.00 20.00 100 VAL H N 1
ATOM 5465 C CA . VAL E 2 121 ? 56.131 -20.731 -31.602 1.00 19.29 100 VAL H CA 1
ATOM 5466 C C . VAL E 2 121 ? 55.588 -21.983 -30.927 1.00 22.06 100 VAL H C 1
ATOM 5467 O O . VAL E 2 121 ? 55.627 -23.059 -31.508 1.00 22.65 100 VAL H O 1
ATOM 5471 N N . THR E 2 122 A 55.109 -21.855 -29.693 1.00 19.73 100 THR H N 1
ATOM 5472 C CA . THR E 2 122 A 54.673 -23.089 -28.991 1.00 21.17 100 THR H CA 1
ATOM 5473 C C . THR E 2 122 A 53.274 -23.492 -29.422 1.00 28.44 100 THR H C 1
ATOM 5474 O O . THR E 2 122 A 52.374 -22.649 -29.560 1.00 30.49 100 THR H O 1
ATOM 5478 N N . ARG E 2 123 ? 53.136 -24.772 -29.753 1.00 22.33 101 ARG H N 1
ATOM 5479 C CA . ARG E 2 123 ? 51.903 -25.337 -30.265 1.00 23.02 101 ARG H CA 1
ATOM 5480 C C . ARG E 2 123 ? 51.153 -26.250 -29.268 1.00 24.94 101 ARG H C 1
ATOM 5481 O O . ARG E 2 123 ? 49.949 -26.423 -29.392 1.00 25.78 101 ARG H O 1
ATOM 5489 N N . ASN E 2 124 ? 51.881 -26.877 -28.346 1.00 21.32 102 ASN H N 1
ATOM 5490 C CA . ASN E 2 124 ? 51.318 -27.845 -27.385 1.00 20.75 102 ASN H CA 1
ATOM 5491 C C . ASN E 2 124 ? 52.001 -27.700 -26.056 1.00 25.58 102 ASN H C 1
ATOM 5492 O O . ASN E 2 124 ? 53.202 -27.463 -26.002 1.00 25.80 102 ASN H O 1
ATOM 5497 N N . TRP E 2 125 ? 51.234 -27.895 -24.991 1.00 23.23 103 TRP H N 1
ATOM 5498 C CA . TRP E 2 125 ? 51.653 -27.828 -23.598 1.00 20.88 103 TRP H CA 1
ATOM 5499 C C . TRP E 2 125 ? 51.410 -29.158 -22.905 1.00 22.59 103 TRP H C 1
ATOM 5500 O O . TRP E 2 125 ? 50.395 -29.792 -23.156 1.00 20.53 103 TRP H O 1
ATOM 5511 N N . GLY E 2 126 ? 52.277 -29.510 -21.968 1.00 20.95 104 GLY H N 1
ATOM 5512 C CA . GLY E 2 126 ? 52.067 -30.679 -21.118 1.00 19.01 104 GLY H CA 1
ATOM 5513 C C . GLY E 2 126 ? 51.136 -30.324 -19.959 1.00 23.77 104 GLY H C 1
ATOM 5514 O O . GLY E 2 126 ? 50.532 -29.251 -19.932 1.00 21.39 104 GLY H O 1
ATOM 5515 N N . GLN E 2 127 ? 51.023 -31.214 -18.965 1.00 24.47 105 GLN H N 1
ATOM 5516 C CA . GLN E 2 127 ? 50.144 -31.032 -17.785 1.00 23.40 105 GLN H CA 1
ATOM 5517 C C . GLN E 2 127 ? 50.830 -30.299 -16.665 1.00 26.96 105 GLN H C 1
ATOM 5518 O O . GLN E 2 127 ? 50.173 -29.736 -15.796 1.00 28.85 105 GLN H O 1
ATOM 5524 N N . GLY E 2 128 ? 52.149 -30.278 -16.696 1.00 19.37 106 GLY H N 1
ATOM 5525 C CA . GLY E 2 128 ? 52.924 -29.596 -15.676 1.00 17.77 106 GLY H CA 1
ATOM 5526 C C . GLY E 2 128 ? 53.356 -30.514 -14.548 1.00 20.60 106 GLY H C 1
ATOM 5527 O O . GLY E 2 128 ? 52.770 -31.584 -14.338 1.00 18.71 106 GLY H O 1
ATOM 5528 N N . THR E 2 129 ? 54.435 -30.133 -13.881 1.00 16.29 107 THR H N 1
ATOM 5529 C CA . THR E 2 129 ? 54.964 -30.819 -12.687 1.00 17.41 107 THR H CA 1
ATOM 5530 C C . THR E 2 129 ? 55.289 -29.738 -11.670 1.00 21.45 107 THR H C 1
ATOM 5531 O O . THR E 2 129 ? 55.914 -28.732 -12.010 1.00 19.37 107 THR H O 1
ATOM 5535 N N . LEU E 2 130 ? 54.822 -29.917 -10.420 1.00 21.03 108 LEU H N 1
ATOM 5536 C CA . LEU E 2 130 ? 55.043 -28.878 -9.416 1.00 21.07 108 LEU H CA 1
ATOM 5537 C C . LEU E 2 130 ? 56.385 -29.017 -8.739 1.00 21.05 108 LEU H C 1
ATOM 5538 O O . LEU E 2 130 ? 56.709 -30.068 -8.182 1.00 20.14 108 LEU H O 1
ATOM 5543 N N . VAL E 2 131 ? 57.158 -27.932 -8.744 1.00 16.96 109 VAL H N 1
ATOM 5544 C CA . VAL E 2 131 ? 58.456 -27.882 -8.077 1.00 17.29 109 VAL H CA 1
ATOM 5545 C C . VAL E 2 131 ? 58.330 -26.912 -6.913 1.00 23.07 109 VAL H C 1
ATOM 5546 O O . VAL E 2 131 ? 57.962 -25.751 -7.122 1.00 22.93 109 VAL H O 1
ATOM 5550 N N . THR E 2 132 ? 58.639 -27.379 -5.686 1.00 20.92 110 THR H N 1
ATOM 5551 C CA . THR E 2 132 ? 58.592 -26.520 -4.501 1.00 19.57 110 THR H CA 1
ATOM 5552 C C . THR E 2 132 ? 59.984 -26.426 -3.967 1.00 22.34 110 THR H C 1
ATOM 5553 O O . THR E 2 132 ? 60.603 -27.454 -3.719 1.00 24.45 110 THR H O 1
ATOM 5557 N N . VAL E 2 133 ? 60.496 -25.194 -3.824 1.00 18.93 111 VAL H N 1
ATOM 5558 C CA . VAL E 2 133 ? 61.834 -24.918 -3.284 1.00 19.81 111 VAL H CA 1
ATOM 5559 C C . VAL E 2 133 ? 61.556 -24.129 -2.009 1.00 26.52 111 VAL H C 1
ATOM 5560 O O . VAL E 2 133 ? 60.964 -23.047 -2.058 1.00 25.43 111 VAL H O 1
ATOM 5564 N N . SER E 2 134 ? 61.914 -24.699 -0.866 1.00 24.84 112 SER H N 1
ATOM 5565 C CA . SER E 2 134 ? 61.633 -24.081 0.432 1.00 26.38 112 SER H CA 1
ATOM 5566 C C . SER E 2 134 ? 62.549 -24.662 1.470 1.00 30.24 112 SER H C 1
ATOM 5567 O O . SER E 2 134 ? 62.961 -25.819 1.366 1.00 27.88 112 SER H O 1
ATOM 5570 N N . SER E 2 135 ? 62.810 -23.886 2.523 1.00 30.32 113 SER H N 1
ATOM 5571 C CA . SER E 2 135 ? 63.611 -24.402 3.615 1.00 31.28 113 SER H CA 1
ATOM 5572 C C . SER E 2 135 ? 62.750 -25.289 4.546 1.00 34.75 113 SER H C 1
ATOM 5573 O O . SER E 2 135 ? 63.326 -26.049 5.303 1.00 34.94 113 SER H O 1
ATOM 5576 N N . ALA E 2 136 ? 61.398 -25.243 4.441 1.00 30.75 114 ALA H N 1
ATOM 5577 C CA . ALA E 2 136 ? 60.472 -26.075 5.235 1.00 31.20 114 ALA H CA 1
ATOM 5578 C C . ALA E 2 136 ? 60.525 -27.521 4.728 1.00 32.45 114 ALA H C 1
ATOM 5579 O O . ALA E 2 136 ? 60.671 -27.727 3.536 1.00 31.70 114 ALA H O 1
ATOM 5581 N N . SER E 2 137 ? 60.354 -28.506 5.598 1.00 28.48 115 SER H N 1
ATOM 5582 C CA . SER E 2 137 ? 60.384 -29.910 5.182 1.00 26.86 115 SER H CA 1
ATOM 5583 C C . SER E 2 137 ? 58.990 -30.491 5.003 1.00 26.88 115 SER H C 1
ATOM 5584 O O . SER E 2 137 ? 57.996 -29.911 5.433 1.00 25.34 115 SER H O 1
ATOM 5587 N N . THR E 2 138 ? 58.908 -31.666 4.370 1.00 22.16 116 THR H N 1
ATOM 5588 C CA . THR E 2 138 ? 57.634 -32.378 4.175 1.00 21.77 116 THR H CA 1
ATOM 5589 C C . THR E 2 138 ? 56.905 -32.619 5.533 1.00 24.83 116 THR H C 1
ATOM 5590 O O . THR E 2 138 ? 57.528 -33.025 6.511 1.00 20.43 116 THR H O 1
ATOM 5594 N N . LYS E 2 139 ? 55.607 -32.314 5.583 1.00 20.60 117 LYS H N 1
ATOM 5595 C CA . LYS E 2 139 ? 54.795 -32.502 6.788 1.00 21.50 117 LYS H CA 1
ATOM 5596 C C . LYS E 2 139 ? 53.428 -32.984 6.341 1.00 25.15 117 LYS H C 1
ATOM 5597 O O . LYS E 2 139 ? 52.771 -32.328 5.540 1.00 25.40 117 LYS H O 1
ATOM 5603 N N . GLY E 2 140 ? 53.063 -34.162 6.810 1.00 23.56 118 GLY H N 1
ATOM 5604 C CA . GLY E 2 140 ? 51.756 -34.742 6.550 1.00 24.02 118 GLY H CA 1
ATOM 5605 C C . GLY E 2 140 ? 50.730 -34.032 7.416 1.00 29.17 118 GLY H C 1
ATOM 5606 O O . GLY E 2 140 ? 51.073 -33.493 8.475 1.00 29.07 118 GLY H O 1
ATOM 5607 N N . PRO E 2 141 ? 49.462 -33.945 6.985 1.00 25.83 119 PRO H N 1
ATOM 5608 C CA . PRO E 2 141 ? 48.482 -33.233 7.805 1.00 25.27 119 PRO H CA 1
ATOM 5609 C C . PRO E 2 141 ? 47.920 -34.039 8.983 1.00 30.23 119 PRO H C 1
ATOM 5610 O O . PRO E 2 141 ? 48.004 -35.275 9.025 1.00 28.69 119 PRO H O 1
ATOM 5614 N N . SER E 2 142 ? 47.292 -33.316 9.922 1.00 25.33 120 SER H N 1
ATOM 5615 C CA . SER E 2 142 ? 46.476 -33.955 10.924 1.00 25.83 120 SER H CA 1
ATOM 5616 C C . SER E 2 142 ? 45.049 -33.758 10.400 1.00 26.73 120 SER H C 1
ATOM 5617 O O . SER E 2 142 ? 44.738 -32.728 9.806 1.00 25.90 120 SER H O 1
ATOM 5620 N N . VAL E 2 143 ? 44.242 -34.802 10.463 1.00 21.38 121 VAL H N 1
ATOM 5621 C CA . VAL E 2 143 ? 42.879 -34.747 9.922 1.00 20.23 121 VAL H CA 1
ATOM 5622 C C . VAL E 2 143 ? 41.890 -34.789 11.078 1.00 24.88 121 VAL H C 1
ATOM 5623 O O . VAL E 2 143 ? 41.940 -35.703 11.910 1.00 25.69 121 VAL H O 1
ATOM 5627 N N . PHE E 2 144 ? 41.012 -33.771 11.138 1.00 20.37 122 PHE H N 1
ATOM 5628 C CA . PHE E 2 144 ? 40.050 -33.688 12.218 1.00 18.35 122 PHE H CA 1
ATOM 5629 C C . PHE E 2 144 ? 38.654 -33.707 11.665 1.00 20.82 122 PHE H C 1
ATOM 5630 O O . PHE E 2 144 ? 38.388 -33.054 10.644 1.00 19.80 122 PHE H O 1
ATOM 5638 N N . PRO E 2 145 ? 37.727 -34.415 12.327 1.00 19.37 123 PRO H N 1
ATOM 5639 C CA . PRO E 2 145 ? 36.334 -34.367 11.857 1.00 20.36 123 PRO H CA 1
ATOM 5640 C C . PRO E 2 145 ? 35.683 -33.028 12.191 1.00 25.65 123 PRO H C 1
ATOM 5641 O O . PRO E 2 145 ? 35.968 -32.425 13.253 1.00 25.60 123 PRO H O 1
ATOM 5645 N N . LEU E 2 146 ? 34.824 -32.546 11.283 1.00 21.89 124 LEU H N 1
ATOM 5646 C CA . LEU E 2 146 ? 34.019 -31.342 11.519 1.00 19.67 124 LEU H CA 1
ATOM 5647 C C . LEU E 2 146 ? 32.617 -31.914 11.633 1.00 22.66 124 LEU H C 1
ATOM 5648 O O . LEU E 2 146 ? 31.939 -32.130 10.637 1.00 21.23 124 LEU H O 1
ATOM 5653 N N . ALA E 2 147 ? 32.227 -32.251 12.873 1.00 21.81 125 ALA H N 1
ATOM 5654 C CA . ALA E 2 147 ? 30.969 -32.933 13.151 1.00 21.94 125 ALA H CA 1
ATOM 5655 C C . ALA E 2 147 ? 29.726 -32.122 12.820 1.00 25.40 125 ALA H C 1
ATOM 5656 O O . ALA E 2 147 ? 29.690 -30.906 13.064 1.00 26.18 125 ALA H O 1
ATOM 5658 N N . PRO E 2 148 ? 28.682 -32.819 12.293 1.00 22.61 126 PRO H N 1
ATOM 5659 C CA . PRO E 2 148 ? 27.399 -32.138 12.070 1.00 23.30 126 PRO H CA 1
ATOM 5660 C C . PRO E 2 148 ? 26.743 -31.870 13.428 1.00 33.58 126 PRO H C 1
ATOM 5661 O O . PRO E 2 148 ? 26.910 -32.648 14.368 1.00 32.69 126 PRO H O 1
ATOM 5665 N N . SER E 2 149 ? 26.020 -30.771 13.532 1.00 36.04 127 SER H N 1
ATOM 5666 C CA . SER E 2 149 ? 25.350 -30.366 14.770 1.00 38.17 127 SER H CA 1
ATOM 5667 C C . SER E 2 149 ? 24.110 -29.568 14.425 1.00 44.16 127 SER H C 1
ATOM 5668 O O . SER E 2 149 ? 23.856 -29.319 13.244 1.00 43.57 127 SER H O 1
ATOM 5671 N N . SER E 2 150 ? 23.390 -29.068 15.453 1.00 42.41 128 SER H N 1
ATOM 5672 C CA . SER E 2 150 ? 22.240 -28.192 15.224 1.00 43.35 128 SER H CA 1
ATOM 5673 C C . SER E 2 150 ? 22.680 -26.869 14.574 1.00 48.43 128 SER H C 1
ATOM 5674 O O . SER E 2 150 ? 21.879 -26.253 13.878 1.00 49.65 128 SER H O 1
ATOM 5677 N N . LYS E 2 151 ? 23.959 -26.459 14.758 1.00 43.66 129 LYS H N 1
ATOM 5678 C CA . LYS E 2 151 ? 24.476 -25.207 14.180 1.00 43.00 129 LYS H CA 1
ATOM 5679 C C . LYS E 2 151 ? 24.940 -25.364 12.722 1.00 45.56 129 LYS H C 1
ATOM 5680 O O . LYS E 2 151 ? 25.151 -24.358 12.033 1.00 45.61 129 LYS H O 1
ATOM 5686 N N . SER E 2 152 ? 25.093 -26.613 12.248 1.00 39.61 130 SER H N 1
ATOM 5687 C CA . SER E 2 152 ? 25.509 -26.866 10.864 1.00 38.27 130 SER H CA 1
ATOM 5688 C C . SER E 2 152 ? 24.326 -27.424 10.055 1.00 43.10 130 SER H C 1
ATOM 5689 O O . SER E 2 152 ? 24.509 -27.895 8.938 1.00 40.42 130 SER H O 1
ATOM 5692 N N . THR E 2 153 ? 23.113 -27.355 10.636 1.00 44.29 131 THR H N 1
ATOM 5693 C CA . THR E 2 153 ? 21.853 -27.807 10.046 1.00 45.91 131 THR H CA 1
ATOM 5694 C C . THR E 2 153 ? 20.896 -26.624 9.864 1.00 51.48 131 THR H C 1
ATOM 5695 O O . THR E 2 153 ? 20.969 -25.643 10.615 1.00 52.79 131 THR H O 1
ATOM 5699 N N . SER E 2 154 ? 19.976 -26.747 8.883 1.00 46.98 132 SER H N 1
ATOM 5700 C CA . SER E 2 154 ? 18.905 -25.799 8.537 1.00 46.42 132 SER H CA 1
ATOM 5701 C C . 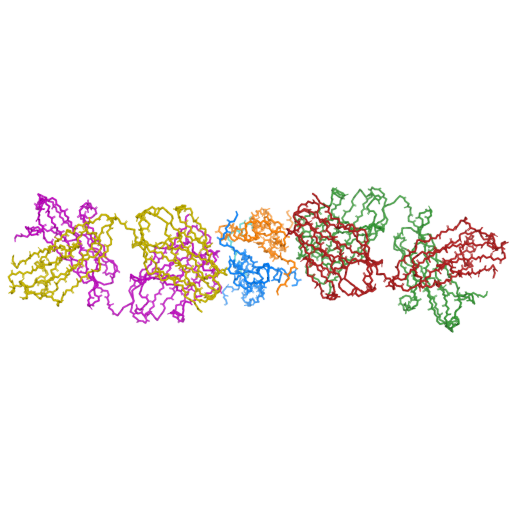SER E 2 154 ? 18.248 -26.306 7.266 1.00 45.96 132 SER H C 1
ATOM 5702 O O . SER E 2 154 ? 18.943 -26.836 6.392 1.00 44.55 132 SER H O 1
ATOM 5705 N N . GLY E 2 155 ? 16.929 -26.146 7.193 1.00 39.29 133 GLY H N 1
ATOM 5706 C CA . GLY E 2 155 ? 16.102 -26.542 6.063 1.00 37.72 133 GLY H CA 1
ATOM 5707 C C . GLY E 2 155 ? 16.316 -27.967 5.591 1.00 38.60 133 GLY H C 1
ATOM 5708 O O . GLY E 2 155 ? 16.421 -28.188 4.385 1.00 39.81 133 GLY H O 1
ATOM 5709 N N . GLY E 2 156 ? 16.410 -28.914 6.531 1.00 31.05 134 GLY H N 1
ATOM 5710 C CA . GLY E 2 156 ? 16.551 -30.336 6.227 1.00 29.14 134 GLY H CA 1
ATOM 5711 C C . GLY E 2 156 ? 17.919 -30.831 5.813 1.00 30.72 134 GLY H C 1
ATOM 5712 O O . GLY E 2 156 ? 18.060 -31.987 5.414 1.00 29.53 134 GLY H O 1
ATOM 5713 N N . THR E 2 157 ? 18.947 -29.967 5.871 1.00 26.38 135 THR H N 1
ATOM 5714 C CA . THR E 2 157 ? 20.268 -30.397 5.466 1.00 25.91 135 THR H CA 1
ATOM 5715 C C . THR E 2 157 ? 21.238 -30.164 6.606 1.00 30.29 135 THR H C 1
ATOM 5716 O O . THR E 2 157 ? 21.135 -29.167 7.332 1.00 30.37 135 THR H O 1
ATOM 5720 N N . ALA E 2 158 ? 22.192 -31.061 6.725 1.00 23.91 136 ALA H N 1
ATOM 5721 C CA . ALA E 2 158 ? 23.265 -30.980 7.702 1.00 23.25 136 ALA H CA 1
ATOM 5722 C C . ALA E 2 158 ? 24.568 -30.865 6.955 1.00 26.30 136 ALA H C 1
ATOM 5723 O O . ALA E 2 158 ? 24.774 -31.553 5.953 1.00 24.82 136 ALA H O 1
ATOM 5725 N N . ALA E 2 159 ? 25.473 -30.023 7.472 1.00 22.27 137 ALA H N 1
ATOM 5726 C CA . ALA E 2 159 ? 26.793 -29.878 6.934 1.00 21.27 137 ALA H CA 1
ATOM 5727 C C . ALA E 2 159 ? 27.761 -30.620 7.850 1.00 25.91 137 ALA H C 1
ATOM 5728 O O . ALA E 2 159 ? 27.709 -30.480 9.089 1.00 25.21 137 ALA H O 1
ATOM 5730 N N . LEU E 2 160 ? 28.645 -31.398 7.238 1.00 21.63 138 LEU H N 1
ATOM 5731 C CA . LEU E 2 160 ? 29.687 -32.102 7.973 1.00 22.59 138 LEU H CA 1
ATOM 5732 C C . LEU E 2 160 ? 30.967 -32.054 7.169 1.00 25.22 138 LEU H C 1
ATOM 5733 O O . LEU E 2 160 ? 30.924 -31.881 5.963 1.00 23.73 138 LEU H O 1
ATOM 5738 N N . GLY E 2 161 ? 32.100 -32.200 7.817 1.00 22.44 139 GLY H N 1
ATOM 5739 C CA . GLY E 2 161 ? 33.327 -32.144 7.042 1.00 21.09 139 GLY H CA 1
ATOM 5740 C C . GLY E 2 161 ? 34.558 -32.700 7.690 1.00 25.42 139 GLY H C 1
ATOM 5741 O O . GLY E 2 161 ? 34.480 -33.402 8.709 1.00 22.64 139 GLY H O 1
ATOM 5742 N N . CYS E 2 162 ? 35.692 -32.369 7.067 1.00 24.40 140 CYS H N 1
ATOM 5743 C CA . CYS E 2 162 ? 37.031 -32.727 7.502 1.00 25.22 140 CYS H CA 1
ATOM 5744 C C . CYS E 2 162 ? 37.968 -31.563 7.359 1.00 23.17 140 CYS H C 1
ATOM 5745 O O . CYS E 2 162 ? 38.029 -30.945 6.288 1.00 22.46 140 CYS H O 1
ATOM 5748 N N . LEU E 2 163 ? 38.718 -31.290 8.441 1.00 17.28 141 LEU H N 1
ATOM 5749 C CA . LEU E 2 163 ? 39.756 -30.271 8.475 1.00 17.18 141 LEU H CA 1
ATOM 5750 C C . LEU E 2 163 ? 41.099 -30.996 8.269 1.00 20.27 141 LEU H C 1
ATOM 5751 O O . LEU E 2 163 ? 41.441 -31.896 9.029 1.00 19.83 141 LEU H O 1
ATOM 5756 N N . VAL E 2 164 ? 41.841 -30.595 7.230 1.00 18.34 142 VAL H N 1
ATOM 5757 C CA . VAL E 2 164 ? 43.136 -31.178 6.823 1.00 18.93 142 VAL H CA 1
ATOM 5758 C C . VAL E 2 164 ? 44.158 -30.094 7.185 1.00 22.00 142 VAL H C 1
ATOM 5759 O O . VAL E 2 164 ? 44.369 -29.140 6.441 1.00 20.21 142 VAL H O 1
ATOM 5763 N N . LYS E 2 165 ? 44.687 -30.201 8.372 1.00 19.37 143 LYS H N 1
ATOM 5764 C CA . LYS E 2 165 ? 45.498 -29.173 8.981 1.00 19.08 143 LYS H CA 1
ATOM 5765 C C . LYS E 2 165 ? 46.995 -29.339 8.829 1.00 23.46 143 LYS H C 1
ATOM 5766 O O . LYS E 2 165 ? 47.516 -30.412 9.103 1.00 25.17 143 LYS H O 1
ATOM 5772 N N . ASP E 2 166 ? 47.686 -28.234 8.522 1.00 21.47 144 ASP H N 1
ATOM 5773 C CA . ASP E 2 166 ? 49.139 -28.079 8.573 1.00 21.48 144 ASP H CA 1
ATOM 5774 C C . ASP E 2 166 ? 49.947 -29.103 7.757 1.00 24.47 144 ASP H C 1
ATOM 5775 O O . ASP E 2 166 ? 50.698 -29.884 8.305 1.00 21.90 144 ASP H O 1
ATOM 5780 N N . TYR E 2 167 ? 49.818 -29.056 6.434 1.00 22.15 145 TYR H N 1
ATOM 5781 C CA . TYR E 2 167 ? 50.574 -29.949 5.566 1.00 21.49 145 TYR H CA 1
ATOM 5782 C C . TYR E 2 167 ? 51.499 -29.155 4.671 1.00 26.39 145 TYR H C 1
ATOM 5783 O O . TYR E 2 167 ? 51.323 -27.944 4.477 1.00 25.09 145 TYR H O 1
ATOM 5792 N N . PHE E 2 168 ? 52.522 -29.830 4.165 1.00 21.25 146 PHE H N 1
ATOM 5793 C CA . PHE E 2 168 ? 53.479 -29.190 3.264 1.00 20.87 146 PHE H CA 1
ATOM 5794 C C . PHE E 2 168 ? 54.250 -30.257 2.522 1.00 23.06 146 PHE H C 1
ATOM 5795 O O . PHE E 2 168 ? 54.667 -31.231 3.153 1.00 22.13 146 PHE H O 1
ATOM 5803 N N . PRO E 2 169 ? 54.498 -30.110 1.202 1.00 20.89 147 PRO H N 1
ATOM 5804 C CA . PRO E 2 169 ? 54.032 -29.059 0.287 1.00 21.35 147 PRO H CA 1
ATOM 5805 C C . PRO E 2 169 ? 52.611 -29.389 -0.241 1.00 25.56 147 PRO H C 1
ATOM 5806 O O . PRO E 2 169 ? 51.967 -30.344 0.208 1.00 23.28 147 PRO H O 1
ATOM 5810 N N . GLN E 2 170 ? 52.150 -28.633 -1.233 1.00 23.47 148 GLN H N 1
ATOM 5811 C CA . GLN E 2 170 ? 50.922 -28.989 -1.931 1.00 23.19 148 GLN H CA 1
ATOM 5812 C C . GLN E 2 170 ? 51.260 -30.238 -2.826 1.00 26.01 148 GLN H C 1
ATOM 5813 O O . GLN E 2 170 ? 52.426 -30.488 -3.148 1.00 23.57 148 GLN H O 1
ATOM 5819 N N . PRO E 2 171 ? 50.279 -31.060 -3.240 1.00 23.96 149 PRO H N 1
ATOM 5820 C CA . PRO E 2 171 ? 48.839 -30.921 -3.027 1.00 23.98 149 PRO H CA 1
ATOM 5821 C C . PRO E 2 171 ? 48.298 -31.990 -2.083 1.00 24.38 149 PRO H C 1
ATOM 5822 O O . PRO E 2 171 ? 49.005 -32.937 -1.715 1.00 22.36 149 PRO H O 1
ATOM 5826 N N . VAL E 2 172 ? 46.998 -31.890 -1.759 1.00 22.35 150 VAL H N 1
ATOM 5827 C CA . VAL E 2 172 ? 46.279 -32.940 -1.015 1.00 23.06 150 VAL H CA 1
ATOM 5828 C C . VAL E 2 172 ? 45.016 -33.254 -1.810 1.00 25.72 150 VAL H C 1
ATOM 5829 O O . VAL E 2 172 ? 44.456 -32.366 -2.445 1.00 26.40 150 VAL H O 1
ATOM 5833 N N . THR E 2 173 ? 44.485 -34.428 -1.612 1.00 21.28 151 THR H N 1
ATOM 5834 C CA . THR E 2 173 ? 43.227 -34.782 -2.245 1.00 24.60 151 THR H CA 1
ATOM 5835 C C . THR E 2 173 ? 42.261 -35.324 -1.213 1.00 27.52 151 THR H C 1
ATOM 5836 O O . THR E 2 173 ? 42.696 -35.949 -0.243 1.00 27.88 151 THR H O 1
ATOM 5840 N N . VAL E 2 174 ? 40.960 -35.030 -1.379 1.00 24.73 152 VAL H N 1
ATOM 5841 C CA . VAL E 2 174 ? 39.933 -35.509 -0.458 1.00 23.34 152 VAL H CA 1
ATOM 5842 C C . VAL E 2 174 ? 38.801 -36.132 -1.248 1.00 31.66 152 VAL H C 1
ATOM 5843 O O . VAL E 2 174 ? 38.323 -35.538 -2.213 1.00 34.64 152 VAL H O 1
ATOM 5847 N N . SER E 2 175 ? 38.346 -37.307 -0.823 1.00 28.12 153 SER H N 1
ATOM 5848 C CA . SER E 2 175 ? 37.132 -37.896 -1.382 1.00 27.28 153 SER H CA 1
ATOM 5849 C C . SER E 2 175 ? 36.245 -38.265 -0.187 1.00 30.55 153 SER H C 1
ATOM 5850 O O . SER E 2 175 ? 36.688 -38.182 0.965 1.00 28.03 153 SER H O 1
ATOM 5853 N N . TRP E 2 176 ? 34.980 -38.629 -0.448 1.00 27.00 154 TRP H N 1
ATOM 5854 C CA . TRP E 2 176 ? 34.075 -39.048 0.612 1.00 26.81 154 TRP H CA 1
ATOM 5855 C C . TRP E 2 176 ? 33.556 -40.412 0.285 1.00 34.26 154 TRP H C 1
ATOM 5856 O O . TRP E 2 176 ? 33.182 -40.661 -0.865 1.00 33.82 154 TRP H O 1
ATOM 5867 N N . ASN E 2 177 ? 33.591 -41.316 1.284 1.00 32.25 155 ASN H N 1
ATOM 5868 C CA . ASN E 2 177 ? 33.130 -42.703 1.171 1.00 33.68 155 ASN H CA 1
ATOM 5869 C C . ASN E 2 177 ? 33.748 -43.394 -0.050 1.00 40.22 155 ASN H C 1
ATOM 5870 O O . ASN E 2 177 ? 33.033 -44.020 -0.838 1.00 41.67 155 ASN H O 1
ATOM 5875 N N . SER E 2 178 ? 35.076 -43.230 -0.221 1.00 37.09 156 SER H N 1
ATOM 5876 C CA . SER E 2 178 ? 35.901 -43.792 -1.308 1.00 37.81 156 SER H CA 1
ATOM 5877 C C . SER E 2 178 ? 35.436 -43.394 -2.719 1.00 42.58 156 SER H C 1
ATOM 5878 O O . SER E 2 178 ? 35.619 -44.154 -3.662 1.00 43.91 156 SER H O 1
ATOM 5881 N N . GLY E 2 179 ? 34.849 -42.213 -2.848 1.00 38.48 157 GLY H N 1
ATOM 5882 C CA . GLY E 2 179 ? 34.356 -41.699 -4.122 1.00 37.94 157 GLY H CA 1
ATOM 5883 C C . GLY E 2 179 ? 32.899 -42.001 -4.422 1.00 41.78 157 GLY H C 1
ATOM 5884 O O . GLY E 2 179 ? 32.371 -41.501 -5.414 1.00 42.52 157 GLY H O 1
ATOM 5885 N N . ALA E 2 180 ? 32.234 -42.804 -3.568 1.00 38.97 158 ALA H N 1
ATOM 5886 C CA . ALA E 2 180 ? 30.812 -43.158 -3.738 1.00 39.10 158 ALA H CA 1
ATOM 5887 C C . ALA E 2 180 ? 29.916 -41.957 -3.428 1.00 41.93 158 ALA H C 1
ATOM 5888 O O . ALA E 2 180 ? 28.790 -41.898 -3.919 1.00 41.62 158 ALA H O 1
ATOM 5890 N N . LEU E 2 181 ? 30.414 -40.993 -2.616 1.00 36.25 159 LEU H N 1
ATOM 5891 C CA . LEU E 2 181 ? 29.658 -39.782 -2.273 1.00 35.33 159 LEU H CA 1
ATOM 5892 C C . LEU E 2 181 ? 30.265 -38.576 -2.974 1.00 39.74 159 LEU H C 1
ATOM 5893 O O . LEU E 2 181 ? 31.390 -38.170 -2.656 1.00 38.28 159 LEU H O 1
ATOM 5898 N N . THR E 2 182 ? 29.538 -38.028 -3.959 1.00 37.36 160 THR H N 1
ATOM 5899 C CA . THR E 2 182 ? 30.003 -36.875 -4.741 1.00 37.49 160 THR H CA 1
ATOM 5900 C C . THR E 2 182 ? 29.021 -35.732 -4.688 1.00 41.65 160 THR H C 1
ATOM 5901 O O . THR E 2 182 ? 29.426 -34.580 -4.828 1.00 42.13 160 THR H O 1
ATOM 5905 N N . SER E 2 183 ? 27.726 -36.039 -4.543 1.00 39.00 161 SER H N 1
ATOM 5906 C CA . SER E 2 183 ? 26.677 -35.018 -4.484 1.00 38.51 161 SER H CA 1
ATOM 5907 C C . SER E 2 183 ? 26.771 -34.295 -3.140 1.00 40.20 161 SER H C 1
ATOM 5908 O O . SER E 2 183 ? 26.912 -34.941 -2.094 1.00 39.59 161 SER H O 1
ATOM 5911 N N . GLY E 2 184 ? 26.721 -32.971 -3.193 1.00 34.62 162 GLY H N 1
ATOM 5912 C CA . GLY E 2 184 ? 26.822 -32.111 -2.019 1.00 33.34 162 GLY H CA 1
ATOM 5913 C C . GLY E 2 184 ? 28.215 -31.909 -1.444 1.00 33.30 162 GLY H C 1
ATOM 5914 O O . GLY E 2 184 ? 28.333 -31.311 -0.380 1.00 30.53 162 GLY H O 1
ATOM 5915 N N . VAL E 2 185 ? 29.275 -32.407 -2.119 1.00 30.80 163 VAL H N 1
ATOM 5916 C CA . VAL E 2 185 ? 30.669 -32.283 -1.672 1.00 30.43 163 VAL H CA 1
ATOM 5917 C C . VAL E 2 185 ? 31.265 -30.961 -2.136 1.00 37.89 163 VAL H C 1
ATOM 5918 O O . VAL E 2 185 ? 31.118 -30.592 -3.298 1.00 36.39 163 VAL H O 1
ATOM 5922 N N . HIS E 2 186 ? 31.974 -30.269 -1.226 1.00 37.27 164 HIS H N 1
ATOM 5923 C CA . HIS E 2 186 ? 32.698 -29.050 -1.531 1.00 37.62 164 HIS H CA 1
ATOM 5924 C C . HIS E 2 186 ? 34.045 -29.074 -0.815 1.00 40.16 164 HIS H C 1
ATOM 5925 O O . HIS E 2 186 ? 34.112 -28.912 0.398 1.00 39.16 164 HIS H O 1
ATOM 5932 N N . THR E 2 187 ? 35.118 -29.318 -1.576 1.00 38.89 165 THR H N 1
ATOM 5933 C CA . THR E 2 187 ? 36.493 -29.289 -1.062 1.00 37.29 165 THR H CA 1
ATOM 5934 C C . THR E 2 187 ? 37.020 -27.912 -1.370 1.00 38.22 165 THR H C 1
ATOM 5935 O O . THR E 2 187 ? 36.977 -27.464 -2.517 1.00 38.78 165 THR H O 1
ATOM 5939 N N . PHE E 2 188 ? 37.424 -27.197 -0.333 1.00 30.58 166 PHE H N 1
ATOM 5940 C CA . PHE E 2 188 ? 37.833 -25.814 -0.509 1.00 27.26 166 PHE H CA 1
ATOM 5941 C C . PHE E 2 188 ? 39.307 -25.699 -0.865 1.00 33.39 166 PHE H C 1
ATOM 5942 O O . PHE E 2 188 ? 40.111 -26.487 -0.350 1.00 33.22 166 PHE H O 1
ATOM 5950 N N . PRO E 2 189 ? 39.676 -24.641 -1.619 1.00 30.41 167 PRO H N 1
ATOM 5951 C CA . PRO E 2 189 ? 41.108 -24.338 -1.823 1.00 30.61 167 PRO H CA 1
ATOM 5952 C C . PRO E 2 189 ? 41.806 -24.110 -0.490 1.00 30.66 167 PRO H C 1
ATOM 5953 O O . PRO E 2 189 ? 41.213 -23.579 0.470 1.00 29.24 167 PRO H O 1
ATOM 5957 N N . ALA E 2 190 ? 43.050 -24.559 -0.420 1.00 27.31 168 ALA H N 1
ATOM 5958 C CA . ALA E 2 190 ? 43.882 -24.469 0.767 1.00 26.96 168 ALA H CA 1
ATOM 5959 C C . ALA E 2 190 ? 44.206 -23.029 1.152 1.00 28.22 168 ALA H C 1
ATOM 5960 O O . ALA E 2 190 ? 44.270 -22.146 0.298 1.00 28.40 168 ALA H O 1
ATOM 5962 N N . VAL E 2 191 ? 44.425 -22.813 2.444 1.00 22.29 169 VAL H N 1
ATOM 5963 C CA . VAL E 2 191 ? 44.909 -21.545 2.936 1.00 21.58 169 VAL H CA 1
ATOM 5964 C C . VAL E 2 191 ? 46.414 -21.734 3.124 1.00 26.54 169 VAL H C 1
ATOM 5965 O O . VAL E 2 191 ? 46.836 -22.800 3.544 1.00 24.85 169 VAL H O 1
ATOM 5969 N N . LEU E 2 192 ? 47.224 -20.731 2.773 1.00 26.79 170 LEU H N 1
ATOM 5970 C CA . LEU E 2 192 ? 48.672 -20.752 3.045 1.00 27.62 170 LEU H CA 1
ATOM 5971 C C . LEU E 2 192 ? 48.854 -19.903 4.312 1.00 32.96 170 LEU H C 1
ATOM 5972 O O . LEU E 2 192 ? 48.603 -18.701 4.286 1.00 33.97 170 LEU H O 1
ATOM 5977 N N . GLN E 2 193 ? 49.198 -20.527 5.434 1.00 31.26 171 GLN H N 1
ATOM 5978 C CA . GLN E 2 193 ? 49.336 -19.812 6.700 1.00 31.07 171 GLN H CA 1
ATOM 5979 C C . GLN E 2 193 ? 50.655 -19.032 6.789 1.00 36.87 171 GLN H C 1
ATOM 5980 O O . GLN E 2 193 ? 51.583 -19.301 6.017 1.00 36.38 171 GLN H O 1
ATOM 5986 N N . SER E 2 194 ? 50.754 -18.088 7.756 1.00 35.91 172 SER H N 1
ATOM 5987 C CA . SER E 2 194 ? 51.989 -17.319 7.965 1.00 35.93 172 SER H CA 1
ATOM 5988 C C . SER E 2 194 ? 53.127 -18.260 8.422 1.00 39.03 172 SER H C 1
ATOM 5989 O O . SER E 2 194 ? 54.302 -17.943 8.234 1.00 39.79 172 SER H O 1
ATOM 5992 N N . SER E 2 195 ? 52.769 -19.453 8.937 1.00 33.98 173 SER H N 1
ATOM 5993 C CA . SER E 2 195 ? 53.723 -20.496 9.339 1.00 33.29 173 SER H CA 1
ATOM 5994 C C . SER E 2 195 ? 54.400 -21.132 8.090 1.00 35.66 173 SER H C 1
ATOM 5995 O O . SER E 2 195 ? 55.432 -21.781 8.224 1.00 36.55 173 SER H O 1
ATOM 5998 N N . GLY E 2 196 ? 53.790 -20.967 6.914 1.00 29.22 174 GLY H N 1
ATOM 5999 C CA . GLY E 2 196 ? 54.270 -21.561 5.669 1.00 28.62 174 GLY H CA 1
ATOM 6000 C C . GLY E 2 196 ? 53.600 -22.904 5.386 1.00 32.30 174 GLY H C 1
ATOM 6001 O O . GLY E 2 196 ? 53.898 -23.562 4.387 1.00 31.85 174 GLY H O 1
ATOM 6002 N N . LEU E 2 197 ? 52.708 -23.342 6.289 1.00 28.90 175 LEU H N 1
ATOM 6003 C CA . LEU E 2 197 ? 52.018 -24.615 6.114 1.00 26.72 175 LEU H CA 1
ATOM 6004 C C . LEU E 2 197 ? 50.657 -24.342 5.538 1.00 27.59 175 LEU H C 1
ATOM 6005 O O . LEU E 2 197 ? 50.113 -23.246 5.720 1.00 27.95 175 LEU H O 1
ATOM 6010 N N . TYR E 2 198 ? 50.088 -25.348 4.865 1.00 22.18 176 TYR H N 1
ATOM 6011 C CA . TYR E 2 198 ? 48.776 -25.268 4.262 1.00 22.12 176 TYR H CA 1
ATOM 6012 C C . TYR E 2 198 ? 47.742 -25.950 5.130 1.00 23.65 176 TYR H C 1
ATOM 6013 O O . TYR E 2 198 ? 48.059 -26.914 5.809 1.00 22.41 176 TYR H O 1
ATOM 6022 N N . SER E 2 199 ? 46.476 -25.510 5.009 1.00 21.50 177 SER H N 1
ATOM 6023 C CA . SER E 2 199 ? 45.351 -26.185 5.622 1.00 21.33 177 SER H CA 1
ATOM 6024 C C . SER E 2 199 ? 44.197 -26.132 4.647 1.00 23.41 177 SER H C 1
ATOM 6025 O O . SER E 2 199 ? 44.065 -25.149 3.928 1.00 24.84 177 SER H O 1
ATOM 6028 N N . LEU E 2 200 ? 43.367 -27.181 4.587 1.00 17.98 178 LEU H N 1
ATOM 6029 C CA . LEU E 2 200 ? 42.157 -27.094 3.781 1.00 19.71 178 LEU H CA 1
ATOM 6030 C C . LEU E 2 200 ? 41.022 -27.808 4.463 1.00 20.79 178 LEU H C 1
ATOM 6031 O O . LEU E 2 200 ? 41.238 -28.572 5.397 1.00 20.30 178 LEU H O 1
ATOM 6036 N N . SER E 2 201 ? 39.813 -27.548 3.997 1.00 18.59 179 SER H N 1
ATOM 6037 C CA . SER E 2 201 ? 38.653 -28.244 4.516 1.00 17.37 179 SER H CA 1
ATOM 6038 C C . SER E 2 201 ? 37.853 -28.790 3.374 1.00 18.44 179 SER H C 1
ATOM 6039 O O . SER E 2 201 ? 37.838 -28.229 2.284 1.00 17.66 179 SER H O 1
ATOM 6042 N N . SER E 2 202 ? 37.134 -29.827 3.647 1.00 14.99 180 SER H N 1
ATOM 6043 C CA . SER E 2 202 ? 36.198 -30.434 2.717 1.00 17.77 180 SER H CA 1
ATOM 6044 C C . SER E 2 202 ? 34.900 -30.614 3.476 1.00 25.83 180 SER H C 1
ATOM 6045 O O . SER E 2 202 ? 34.917 -31.087 4.603 1.00 27.40 180 SER H O 1
ATOM 6048 N N . VAL E 2 203 ? 33.777 -30.181 2.886 1.00 22.66 181 VAL H N 1
ATOM 6049 C CA . VAL E 2 203 ? 32.472 -30.318 3.521 1.00 24.81 181 VAL H CA 1
ATOM 6050 C C . VAL E 2 203 ? 31.492 -31.020 2.621 1.00 27.48 181 VAL H C 1
ATOM 6051 O O . VAL E 2 203 ? 31.555 -30.873 1.403 1.00 27.05 181 VAL H O 1
ATOM 6055 N N . VAL E 2 204 ? 30.545 -31.709 3.225 1.00 24.80 182 VAL H N 1
ATOM 6056 C CA . VAL E 2 204 ? 29.447 -32.334 2.498 1.00 25.02 182 VAL H CA 1
ATOM 6057 C C . VAL E 2 204 ? 28.109 -31.948 3.162 1.00 25.65 182 VAL H C 1
ATOM 6058 O O . VAL E 2 204 ? 28.006 -31.911 4.390 1.00 25.93 182 VAL H O 1
ATOM 6062 N N . THR E 2 205 ? 27.116 -31.589 2.341 1.00 22.82 183 THR H N 1
ATOM 6063 C CA . THR E 2 205 ? 25.780 -31.261 2.812 1.00 22.52 183 THR H CA 1
ATOM 6064 C C . THR E 2 205 ? 24.916 -32.471 2.542 1.00 27.71 183 THR H C 1
ATOM 6065 O O . THR E 2 205 ? 24.885 -32.980 1.426 1.00 26.74 183 THR H O 1
ATOM 6069 N N . VAL E 2 206 ? 24.309 -32.989 3.598 1.00 24.68 184 VAL H N 1
ATOM 6070 C CA . VAL E 2 206 ? 23.528 -34.222 3.492 1.00 24.60 184 VAL H CA 1
ATOM 6071 C C . VAL E 2 206 ? 22.104 -34.009 4.045 1.00 26.49 184 VAL H C 1
ATOM 6072 O O . VAL E 2 206 ? 21.911 -33.161 4.923 1.00 23.85 184 VAL H O 1
ATOM 6076 N N . PRO E 2 207 ? 21.118 -34.859 3.657 1.00 23.16 185 PRO H N 1
ATOM 6077 C CA . PRO E 2 207 ? 19.807 -34.811 4.322 1.00 22.83 185 PRO H CA 1
ATOM 6078 C C . PRO E 2 207 ? 20.030 -35.021 5.832 1.00 26.35 185 PRO H C 1
ATOM 6079 O O . PRO E 2 207 ? 20.791 -35.917 6.219 1.00 24.86 185 PRO H O 1
ATOM 6083 N N . SER E 2 208 ? 19.436 -34.154 6.691 1.00 22.80 186 SER H N 1
ATOM 6084 C CA . SER E 2 208 ? 19.636 -34.243 8.152 1.00 23.02 186 SER H CA 1
ATOM 6085 C C . SER E 2 208 ? 19.136 -35.574 8.725 1.00 30.99 186 SER H C 1
ATOM 6086 O O . SER E 2 208 ? 19.628 -36.036 9.765 1.00 31.11 186 SER H O 1
ATOM 6089 N N . SER E 2 209 ? 18.201 -36.218 8.010 1.00 27.46 187 SER H N 1
ATOM 6090 C CA . SER E 2 209 ? 17.634 -37.497 8.437 1.00 28.47 187 SER H CA 1
ATOM 6091 C C . SER E 2 209 ? 18.571 -38.698 8.218 1.00 36.23 187 SER H C 1
ATOM 6092 O O . SER E 2 209 ? 18.296 -39.795 8.723 1.00 37.11 187 SER H O 1
ATOM 6095 N N . SER E 2 210 ? 19.652 -38.503 7.461 1.00 32.68 188 SER H N 1
ATOM 6096 C CA . SER E 2 210 ? 20.663 -39.539 7.187 1.00 31.95 188 SER H CA 1
ATOM 6097 C C . SER E 2 210 ? 21.737 -39.609 8.293 1.00 35.33 188 SER H C 1
ATOM 6098 O O . SER E 2 210 ? 22.516 -40.558 8.317 1.00 35.27 188 SER H O 1
ATOM 6101 N N . LEU E 2 211 ? 21.804 -38.587 9.178 1.00 32.77 189 LEU H N 1
ATOM 6102 C CA . LEU E 2 211 ? 22.779 -38.536 10.278 1.00 33.79 189 LEU H CA 1
ATOM 6103 C C . LEU E 2 211 ? 22.543 -39.667 11.292 1.00 43.42 189 LEU H C 1
ATOM 6104 O O . LEU E 2 211 ? 21.404 -39.897 11.723 1.00 44.05 189 LEU H O 1
ATOM 6109 N N . GLY E 2 212 ? 23.613 -40.375 11.641 1.00 42.66 190 GLY H N 1
ATOM 6110 C CA . GLY E 2 212 ? 23.508 -41.510 12.556 1.00 45.05 190 GLY H CA 1
ATOM 6111 C C . GLY E 2 212 ? 22.789 -42.721 11.975 1.00 51.50 190 GLY H C 1
ATOM 6112 O O . GLY E 2 212 ? 22.315 -43.579 12.719 1.00 53.50 190 GLY H O 1
ATOM 6113 N N . THR E 2 213 ? 22.720 -42.800 10.635 1.00 47.07 191 THR H N 1
ATOM 6114 C CA . THR E 2 213 ? 22.134 -43.871 9.835 1.00 46.52 191 THR H CA 1
ATOM 6115 C C . THR E 2 213 ? 23.117 -44.164 8.687 1.00 46.74 191 THR H C 1
ATOM 6116 O O . THR E 2 213 ? 23.443 -45.325 8.451 1.00 47.19 191 THR H O 1
ATOM 6120 N N . GLN E 2 214 ? 23.613 -43.106 8.002 1.00 38.69 192 GLN H N 1
ATOM 6121 C CA . GLN E 2 214 ? 24.598 -43.241 6.938 1.00 37.25 192 GLN H CA 1
ATOM 6122 C C . GLN E 2 214 ? 25.960 -42.920 7.495 1.00 38.68 192 GLN H C 1
ATOM 6123 O O . GLN E 2 214 ? 26.122 -41.928 8.210 1.00 37.35 192 GLN H O 1
ATOM 6129 N N . THR E 2 215 ? 26.936 -43.747 7.154 1.00 34.88 193 THR H N 1
ATOM 6130 C CA . THR E 2 215 ? 28.310 -43.509 7.568 1.00 33.26 193 THR H CA 1
ATOM 6131 C C . THR E 2 215 ? 28.953 -42.546 6.588 1.00 31.22 193 THR H C 1
ATOM 6132 O O . THR E 2 215 ? 28.778 -42.665 5.365 1.00 29.00 193 THR H O 1
ATOM 6136 N N . TYR E 2 216 ? 29.677 -41.559 7.127 1.00 26.19 194 TYR H N 1
ATOM 6137 C CA . TYR E 2 216 ? 30.380 -40.584 6.313 1.00 24.10 194 TYR H CA 1
ATOM 6138 C C . TYR E 2 216 ? 31.833 -40.595 6.694 1.00 25.01 194 TYR H C 1
ATOM 6139 O O . TYR E 2 216 ? 32.186 -40.373 7.855 1.00 25.93 194 TYR H O 1
ATOM 6148 N N . ILE E 2 217 ? 32.674 -40.883 5.712 1.00 22.79 195 ILE H N 1
ATOM 6149 C CA . ILE E 2 217 ? 34.126 -40.970 5.885 1.00 23.67 195 ILE H CA 1
ATOM 6150 C C . ILE E 2 217 ? 34.835 -40.099 4.865 1.00 29.88 195 ILE H C 1
ATOM 6151 O O . ILE E 2 217 ? 34.554 -40.200 3.664 1.00 27.25 195 ILE H O 1
ATOM 6156 N N . CYS E 2 218 ? 35.762 -39.251 5.331 1.00 28.42 196 CYS H N 1
ATOM 6157 C CA . CYS E 2 218 ? 36.566 -38.484 4.377 1.00 29.15 196 CYS H CA 1
ATOM 6158 C C . CYS E 2 218 ? 37.904 -39.212 4.222 1.00 29.98 196 CYS H C 1
ATOM 6159 O O . CYS E 2 218 ? 38.536 -39.628 5.213 1.00 29.46 196 CYS H O 1
ATOM 6162 N N . ASN E 2 219 ? 38.287 -39.394 2.971 1.00 24.53 197 ASN H N 1
ATOM 6163 C CA . ASN E 2 219 ? 39.527 -40.055 2.555 1.00 26.71 197 ASN H CA 1
ATOM 6164 C C . ASN E 2 219 ? 40.514 -38.971 2.133 1.00 29.46 197 ASN H C 1
ATOM 6165 O O . ASN E 2 219 ? 40.344 -38.326 1.093 1.00 27.90 197 ASN H O 1
ATOM 6170 N N . VAL E 2 220 ? 41.534 -38.759 2.957 1.00 26.38 198 VAL H N 1
ATOM 6171 C CA . VAL E 2 220 ? 42.530 -37.721 2.702 1.00 25.19 198 VAL H CA 1
ATOM 6172 C C . VAL E 2 220 ? 43.826 -38.367 2.235 1.00 28.75 198 VAL H C 1
ATOM 6173 O O . VAL E 2 220 ? 44.325 -39.264 2.898 1.00 28.27 198 VAL H O 1
ATOM 6177 N N . ASN E 2 221 ? 44.406 -37.864 1.156 1.00 26.00 199 ASN H N 1
ATOM 6178 C CA . ASN E 2 221 ? 45.705 -38.365 0.738 1.00 26.55 199 ASN H CA 1
ATOM 6179 C C . ASN E 2 221 ? 46.670 -37.216 0.496 1.00 28.29 199 ASN H C 1
ATOM 6180 O O . ASN E 2 221 ? 46.395 -36.346 -0.304 1.00 27.53 199 ASN H O 1
ATOM 6185 N N . HIS E 2 222 ? 47.800 -37.219 1.203 1.00 23.98 200 HIS H N 1
ATOM 6186 C CA . HIS E 2 222 ? 48.840 -36.229 1.008 1.00 23.02 200 HIS H CA 1
ATOM 6187 C C . HIS E 2 222 ? 50.023 -37.025 0.478 1.00 26.69 200 HIS H C 1
ATOM 6188 O O . HIS E 2 222 ? 50.839 -37.511 1.269 1.00 25.29 200 HIS H O 1
ATOM 6195 N N . LYS E 2 223 ? 50.059 -37.229 -0.865 1.00 24.51 201 LYS H N 1
ATOM 6196 C CA . LYS E 2 223 ? 51.116 -38.025 -1.522 1.00 26.06 201 LYS H CA 1
ATOM 6197 C C . LYS E 2 223 ? 52.540 -37.540 -1.183 1.00 30.74 201 LYS H C 1
ATOM 6198 O O . LYS E 2 223 ? 53.358 -38.410 -0.888 1.00 30.59 201 LYS H O 1
ATOM 6204 N N . PRO E 2 224 ? 52.858 -36.208 -1.076 1.00 25.17 202 PRO H N 1
ATOM 6205 C CA . PRO E 2 224 ? 54.244 -35.834 -0.721 1.00 24.41 202 PRO H CA 1
ATOM 6206 C C . PRO E 2 224 ? 54.805 -36.426 0.576 1.00 30.26 202 PRO H C 1
ATOM 6207 O O . PRO E 2 224 ? 56.014 -36.622 0.660 1.00 32.12 202 PRO H O 1
ATOM 6211 N N . SER E 2 225 ? 53.971 -36.694 1.582 1.00 26.57 203 SER H N 1
ATOM 6212 C CA . SER E 2 225 ? 54.425 -37.270 2.861 1.00 26.67 203 SER H CA 1
ATOM 6213 C C . SER E 2 225 ? 53.960 -38.720 3.002 1.00 35.23 203 SER H C 1
ATOM 6214 O O . SER E 2 225 ? 54.129 -39.291 4.072 1.00 36.35 203 SER H O 1
ATOM 6217 N N . ASN E 2 226 ? 53.342 -39.293 1.948 1.00 33.70 204 ASN H N 1
ATOM 6218 C CA . ASN E 2 226 ? 52.767 -40.651 1.935 1.00 34.47 204 ASN H CA 1
ATOM 6219 C C . ASN E 2 226 ? 51.789 -40.837 3.114 1.00 40.22 204 ASN H C 1
ATOM 6220 O O . ASN E 2 226 ? 51.876 -41.822 3.865 1.00 40.18 204 ASN H O 1
ATOM 6225 N N . THR E 2 227 ? 50.865 -39.865 3.289 1.00 35.86 205 THR H N 1
ATOM 6226 C CA . THR E 2 227 ? 49.851 -39.886 4.340 1.00 35.73 205 THR H CA 1
ATOM 6227 C C . THR E 2 227 ? 48.479 -40.171 3.730 1.00 40.95 205 THR H C 1
ATOM 6228 O O . THR E 2 227 ? 48.036 -39.386 2.891 1.00 39.89 205 THR H O 1
ATOM 6232 N N . LYS E 2 228 ? 47.819 -41.294 4.133 1.00 39.45 206 LYS H N 1
ATOM 6233 C CA . LYS E 2 228 ? 46.438 -41.619 3.739 1.00 39.74 206 LYS H CA 1
ATOM 6234 C C . LYS E 2 228 ? 45.636 -41.766 5.030 1.00 43.52 206 LYS H C 1
ATOM 6235 O O . LYS E 2 228 ? 45.993 -42.567 5.891 1.00 44.06 206 LYS H O 1
ATOM 6241 N N . VAL E 2 229 ? 44.623 -40.911 5.216 1.00 39.38 207 VAL H N 1
ATOM 6242 C CA . VAL E 2 229 ? 43.800 -40.925 6.425 1.00 38.31 207 VAL H CA 1
ATOM 6243 C C . VAL E 2 229 ? 42.330 -41.048 6.020 1.00 41.44 207 VAL H C 1
ATOM 6244 O O . VAL E 2 229 ? 41.852 -40.261 5.194 1.00 41.16 207 VAL H O 1
ATOM 6248 N N . ASP E 2 230 ? 41.614 -42.021 6.619 1.00 35.60 208 ASP H N 1
ATOM 6249 C CA . ASP E 2 230 ? 40.171 -42.202 6.402 1.00 35.74 208 ASP H CA 1
ATOM 6250 C C . ASP E 2 230 ? 39.525 -41.861 7.719 1.00 39.13 208 ASP H C 1
ATOM 6251 O O . ASP E 2 230 ? 39.638 -42.631 8.667 1.00 40.75 208 ASP H O 1
ATOM 6256 N N . LYS E 2 231 ? 38.930 -40.661 7.818 1.00 31.29 209 LYS H N 1
ATOM 6257 C CA . LYS E 2 231 ? 38.349 -40.165 9.059 1.00 29.69 209 LYS H CA 1
ATOM 6258 C C . LYS E 2 231 ? 36.832 -40.293 9.075 1.00 32.17 209 LYS H C 1
ATOM 6259 O O . LYS E 2 231 ? 36.151 -39.701 8.249 1.00 30.03 209 LYS H O 1
ATOM 6265 N N . LYS E 2 232 ? 36.302 -41.025 10.057 1.00 30.96 210 LYS H N 1
ATOM 6266 C CA . LYS E 2 232 ? 34.851 -41.157 10.210 1.00 29.73 210 LYS H CA 1
ATOM 6267 C C . LYS E 2 232 ? 34.306 -39.887 10.872 1.00 32.63 210 LYS H C 1
ATOM 6268 O O . LYS E 2 232 ? 34.826 -39.418 11.899 1.00 32.86 210 LYS H O 1
ATOM 6274 N N . VAL E 2 233 ? 33.271 -39.306 10.242 1.00 27.58 211 VAL H N 1
ATOM 6275 C CA . VAL E 2 233 ? 32.674 -38.057 10.732 1.00 25.89 211 VAL H CA 1
ATOM 6276 C C . VAL E 2 233 ? 31.280 -38.366 11.222 1.00 32.62 211 VAL H C 1
ATOM 6277 O O . VAL E 2 233 ? 30.416 -38.783 10.447 1.00 33.56 211 VAL H O 1
ATOM 6281 N N . GLU E 2 234 ? 31.054 -38.167 12.502 1.00 30.41 212 GLU H N 1
ATOM 6282 C CA . GLU E 2 234 ? 29.751 -38.493 13.065 1.00 32.03 212 GLU H CA 1
ATOM 6283 C C . GLU E 2 234 ? 29.213 -37.399 13.988 1.00 33.73 212 GLU H C 1
ATOM 6284 O O . GLU E 2 234 ? 30.008 -36.604 14.491 1.00 30.94 212 GLU H O 1
ATOM 6290 N N . PRO E 2 235 ? 27.871 -37.318 14.204 1.00 32.34 213 PRO H N 1
ATOM 6291 C CA . PRO E 2 235 ? 27.330 -36.316 15.149 1.00 33.84 213 PRO H CA 1
ATOM 6292 C C . PRO E 2 235 ? 27.933 -36.500 16.547 1.00 40.27 213 PRO H C 1
ATOM 6293 O O . PRO E 2 235 ? 28.295 -37.617 16.905 1.00 37.62 213 PRO H O 1
ATOM 6297 N N . LYS E 2 236 ? 28.091 -35.432 17.323 1.00 41.01 214 LYS H N 1
ATOM 6298 C CA . LYS E 2 236 ? 28.723 -35.617 18.626 1.00 43.53 214 LYS H CA 1
ATOM 6299 C C . LYS E 2 236 ? 27.700 -35.853 19.753 1.00 51.72 214 LYS H C 1
ATOM 6300 O O . LYS E 2 236 ? 26.605 -35.285 19.733 1.00 52.57 214 LYS H O 1
ATOM 6306 N N . SER E 2 237 ? 28.035 -36.798 20.667 1.00 49.37 215 SER H N 1
ATOM 6307 C CA . SER E 2 237 ? 27.211 -37.203 21.818 1.00 81.37 215 SER H CA 1
ATOM 6308 C C . SER E 2 237 ? 28.086 -37.743 22.945 1.00 88.77 215 SER H C 1
ATOM 6309 O O . SER E 2 237 ? 28.990 -37.053 23.411 1.00 45.31 215 SER H O 1
ATOM 6312 N N . ILE F 4 2 ? 91.006 -61.674 -35.662 1.00 121.79 1 ILE I N 1
ATOM 6313 C CA . ILE F 4 2 ? 90.219 -60.482 -35.978 1.00 119.23 1 ILE I CA 1
ATOM 6314 C C . ILE F 4 2 ? 88.730 -60.744 -35.694 1.00 120.50 1 ILE I C 1
ATOM 6315 O O . ILE F 4 2 ? 88.161 -61.713 -36.208 1.00 119.09 1 ILE I O 1
ATOM 6320 N N . HIS F 4 3 ? 88.116 -59.887 -34.856 1.00 115.87 2 HIS I N 1
ATOM 6321 C CA . HIS F 4 3 ? 86.709 -59.996 -34.462 1.00 113.16 2 HIS I CA 1
ATOM 6322 C C . HIS F 4 3 ? 85.916 -58.792 -34.972 1.00 112.97 2 HIS I C 1
ATOM 6323 O O . HIS F 4 3 ? 86.284 -57.655 -34.693 1.00 113.34 2 HIS I O 1
ATOM 6330 N N . VAL F 4 4 ? 84.849 -59.027 -35.743 1.00 105.21 3 VAL I N 1
ATOM 6331 C CA . VAL F 4 4 ? 84.023 -57.919 -36.226 1.00 102.34 3 VAL I CA 1
ATOM 6332 C C . VAL F 4 4 ? 82.583 -58.134 -35.758 1.00 101.68 3 VAL I C 1
ATOM 6333 O O . VAL F 4 4 ? 81.902 -59.049 -36.232 1.00 100.34 3 VAL I O 1
ATOM 6337 N N . THR F 4 5 ? 82.153 -57.314 -34.780 1.00 95.86 4 THR I N 1
ATOM 6338 C CA . THR F 4 5 ? 80.814 -57.335 -34.188 1.00 93.66 4 THR I CA 1
ATOM 6339 C C . THR F 4 5 ? 79.825 -56.815 -35.235 1.00 93.84 4 THR I C 1
ATOM 6340 O O . THR F 4 5 ? 79.822 -55.619 -35.549 1.00 92.88 4 THR I O 1
ATOM 6344 N N . ILE F 4 6 ? 79.027 -57.735 -35.810 1.00 87.99 5 ILE I N 1
ATOM 6345 C CA . ILE F 4 6 ? 78.048 -57.427 -36.860 1.00 85.81 5 ILE I CA 1
ATOM 6346 C C . ILE F 4 6 ? 76.598 -57.729 -36.407 1.00 87.79 5 ILE I C 1
ATOM 6347 O O . ILE F 4 6 ? 76.390 -58.724 -35.708 1.00 87.50 5 ILE I O 1
ATOM 6352 N N . PRO F 4 7 ? 75.591 -56.895 -36.790 1.00 83.13 6 PRO I N 1
ATOM 6353 C CA . PRO F 4 7 ? 74.201 -57.171 -36.373 1.00 82.79 6 PRO I CA 1
ATOM 6354 C C . PRO F 4 7 ? 73.599 -58.422 -37.019 1.00 87.36 6 PRO I C 1
ATOM 6355 O O . PRO F 4 7 ? 74.087 -58.874 -38.058 1.00 86.43 6 PRO I O 1
ATOM 6359 N N . ALA F 4 8 ? 72.527 -58.970 -36.398 1.00 84.95 7 ALA I N 1
ATOM 6360 C CA . ALA F 4 8 ? 71.819 -60.181 -36.838 1.00 85.15 7 ALA I CA 1
ATOM 6361 C C . ALA F 4 8 ? 71.336 -60.134 -38.292 1.00 89.12 7 ALA I C 1
ATOM 6362 O O . ALA F 4 8 ? 71.470 -61.133 -39.000 1.00 89.08 7 ALA I O 1
ATOM 6364 N N . ASP F 4 9 ? 70.805 -58.976 -38.739 1.00 85.64 8 ASP I N 1
ATOM 6365 C CA . ASP F 4 9 ? 70.298 -58.775 -40.101 1.00 85.91 8 ASP I CA 1
ATOM 6366 C C . ASP F 4 9 ? 71.384 -58.885 -41.185 1.00 89.13 8 ASP I C 1
ATOM 6367 O O . ASP F 4 9 ? 71.091 -59.364 -42.284 1.00 88.71 8 ASP I O 1
ATOM 6372 N N . LEU F 4 10 ? 72.627 -58.454 -40.873 1.00 85.26 9 LEU I N 1
ATOM 6373 C CA . LEU F 4 10 ? 73.762 -58.512 -41.800 1.00 84.87 9 LEU I CA 1
ATOM 6374 C C . LEU F 4 10 ? 74.233 -59.959 -42.028 1.00 90.13 9 LEU I C 1
ATOM 6375 O O . LEU F 4 10 ? 74.437 -60.338 -43.184 1.00 89.82 9 LEU I O 1
ATOM 6380 N N . TRP F 4 11 ? 74.362 -60.766 -40.943 1.00 87.55 10 TRP I N 1
ATOM 6381 C CA . TRP F 4 11 ? 74.763 -62.182 -41.017 1.00 87.87 10 TRP I CA 1
ATOM 6382 C C . TRP F 4 11 ? 73.707 -63.029 -41.735 1.00 91.30 10 TRP I C 1
ATOM 6383 O O . TRP F 4 11 ? 74.071 -63.903 -42.523 1.00 90.64 10 TRP I O 1
ATOM 6394 N N . ASP F 4 12 ? 72.405 -62.746 -41.481 1.00 88.30 11 ASP I N 1
ATOM 6395 C CA . ASP F 4 12 ? 71.260 -63.407 -42.127 1.00 88.93 11 ASP I CA 1
ATOM 6396 C C . ASP F 4 12 ? 71.329 -63.218 -43.654 1.00 91.75 11 ASP I C 1
ATOM 6397 O O . ASP F 4 12 ? 71.018 -64.145 -44.402 1.00 92.60 11 ASP I O 1
ATOM 6402 N N . TRP F 4 13 ? 71.762 -62.020 -44.099 1.00 86.31 12 TRP I N 1
ATOM 6403 C CA . TRP F 4 13 ? 71.917 -61.640 -45.504 1.00 85.81 12 TRP I CA 1
ATOM 6404 C C . TRP F 4 13 ? 73.122 -62.340 -46.151 1.00 90.17 12 TRP I C 1
ATOM 6405 O O . TRP F 4 13 ? 73.067 -62.670 -47.336 1.00 90.15 12 TRP I O 1
ATOM 6416 N N . ILE F 4 14 ? 74.203 -62.565 -45.377 1.00 87.06 13 ILE I N 1
ATOM 6417 C CA . ILE F 4 14 ? 75.416 -63.261 -45.832 1.00 87.53 13 ILE I CA 1
ATOM 6418 C C . ILE F 4 14 ? 75.095 -64.752 -46.127 1.00 93.63 13 ILE I C 1
ATOM 6419 O O . ILE F 4 14 ? 75.617 -65.316 -47.097 1.00 94.34 13 ILE I O 1
ATOM 6424 N N . ASN F 4 15 ? 74.199 -65.357 -45.316 1.00 90.32 14 ASN I N 1
ATOM 6425 C CA . ASN F 4 15 ? 73.763 -66.749 -45.440 1.00 109.82 14 ASN I CA 1
ATOM 6426 C C . ASN F 4 15 ? 72.271 -66.837 -45.778 1.00 128.15 14 ASN I C 1
ATOM 6427 O O . ASN F 4 15 ? 71.815 -66.264 -46.769 1.00 84.55 14 ASN I O 1
ATOM 6432 N N . ASN G 3 1 ? 66.873 -8.018 -24.819 1.00 41.04 1 ASN L N 1
ATOM 6433 C CA . ASN G 3 1 ? 65.618 -8.414 -24.184 1.00 38.71 1 ASN L CA 1
ATOM 6434 C C . ASN G 3 1 ? 64.491 -7.418 -24.486 1.00 38.05 1 ASN L C 1
ATOM 6435 O O . ASN G 3 1 ? 64.743 -6.295 -24.917 1.00 39.37 1 ASN L O 1
ATOM 6437 N N . PHE G 3 2 ? 63.246 -7.857 -24.293 1.00 28.56 2 PHE L N 1
ATOM 6438 C CA . PHE G 3 2 ? 62.062 -7.042 -24.552 1.00 25.56 2 PHE L CA 1
ATOM 6439 C C . PHE G 3 2 ? 60.911 -7.465 -23.649 1.00 29.64 2 PHE L C 1
ATOM 6440 O O . PHE G 3 2 ? 60.932 -8.558 -23.050 1.00 27.71 2 PHE L O 1
ATOM 6448 N N . MET G 3 3 ? 59.889 -6.597 -23.561 1.00 25.91 3 MET L N 1
ATOM 6449 C CA . MET G 3 3 ? 58.696 -6.896 -22.782 1.00 26.08 3 MET L CA 1
ATOM 6450 C C . MET G 3 3 ? 57.495 -6.844 -23.685 1.00 25.62 3 MET L C 1
ATOM 6451 O O . MET G 3 3 ? 57.544 -6.255 -24.771 1.00 22.37 3 MET L O 1
ATOM 6456 N N . LEU G 3 4 ? 56.423 -7.492 -23.230 1.00 20.97 4 LEU L N 1
ATOM 6457 C CA . LEU G 3 4 ? 55.112 -7.509 -23.847 1.00 21.44 4 LEU L CA 1
ATOM 6458 C C . LEU G 3 4 ? 54.143 -6.987 -22.805 1.00 25.41 4 LEU L C 1
ATOM 6459 O O . LEU G 3 4 ? 54.068 -7.535 -21.697 1.00 23.36 4 LEU L O 1
ATOM 6464 N N . THR G 3 5 ? 53.442 -5.895 -23.135 1.00 22.55 5 THR L N 1
ATOM 6465 C CA . THR G 3 5 ? 52.495 -5.286 -22.208 1.00 21.51 5 THR L CA 1
ATOM 6466 C C . THR G 3 5 ? 51.086 -5.620 -22.636 1.00 25.40 5 THR L C 1
ATOM 6467 O O . THR G 3 5 ? 50.738 -5.351 -23.763 1.00 25.30 5 THR L O 1
ATOM 6471 N N . GLN G 3 6 ? 50.290 -6.195 -21.726 1.00 22.47 6 GLN L N 1
ATOM 6472 C CA . GLN G 3 6 ? 48.875 -6.498 -21.949 1.00 22.07 6 GLN L CA 1
ATOM 6473 C C . GLN G 3 6 ? 48.053 -5.806 -20.847 1.00 26.67 6 GLN L C 1
ATOM 6474 O O . GLN G 3 6 ? 48.577 -5.668 -19.739 1.00 26.95 6 GLN L O 1
ATOM 6480 N N . PRO G 3 7 ? 46.737 -5.501 -21.045 1.00 24.27 7 PRO L N 1
ATOM 6481 C CA . PRO G 3 7 ? 45.950 -4.966 -19.907 1.00 23.97 7 PRO L CA 1
ATOM 6482 C C . PRO G 3 7 ? 45.777 -6.024 -18.809 1.00 26.55 7 PRO L C 1
ATOM 6483 O O . PRO G 3 7 ? 45.616 -7.203 -19.110 1.00 24.31 7 PRO L O 1
ATOM 6487 N N . HIS G 3 8 ? 45.887 -5.635 -17.525 1.00 24.01 8 HIS L N 1
ATOM 6488 C CA . HIS G 3 8 ? 45.745 -6.560 -16.400 1.00 24.88 8 HIS L CA 1
ATOM 6489 C C . HIS G 3 8 ? 44.378 -7.237 -16.468 1.00 25.28 8 HIS L C 1
ATOM 6490 O O . HIS G 3 8 ? 44.246 -8.420 -16.209 1.00 21.93 8 HIS L O 1
ATOM 6497 N N . SER G 3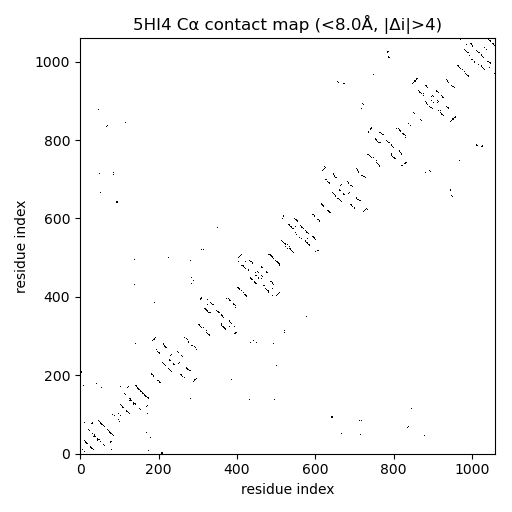 9 ? 43.353 -6.459 -16.787 1.00 25.19 9 SER L N 1
ATOM 6498 C CA . SER G 3 9 ? 42.009 -7.020 -16.864 1.00 26.63 9 SER L CA 1
ATOM 6499 C C . SER G 3 9 ? 41.143 -6.338 -17.897 1.00 30.10 9 SER L C 1
ATOM 6500 O O . SER G 3 9 ? 41.263 -5.128 -18.146 1.00 30.51 9 SER L O 1
ATOM 6503 N N . VAL G 3 10 ? 40.197 -7.097 -18.424 1.00 23.86 11 VAL L N 1
ATOM 6504 C CA . VAL G 3 10 ? 39.218 -6.566 -19.372 1.00 24.40 11 VAL L CA 1
ATOM 6505 C C . VAL G 3 10 ? 37.861 -7.131 -18.949 1.00 27.31 11 VAL L C 1
ATOM 6506 O O . VAL G 3 10 ? 37.769 -8.321 -18.690 1.00 25.09 11 VAL L O 1
ATOM 6510 N N . SER G 3 11 ? 36.814 -6.280 -18.895 1.00 27.30 12 SER L N 1
ATOM 6511 C CA . SER G 3 11 ? 35.442 -6.673 -18.556 1.00 27.01 12 SER L CA 1
ATOM 6512 C C . SER G 3 11 ? 34.536 -6.267 -19.692 1.00 31.75 12 SER L C 1
ATOM 6513 O O . SER G 3 11 ? 34.562 -5.119 -20.120 1.00 34.01 12 SER L O 1
ATOM 6516 N N . GLU G 3 12 ? 33.764 -7.207 -20.220 1.00 24.64 13 GLU L N 1
ATOM 6517 C CA . GLU G 3 12 ? 32.855 -6.912 -21.316 1.00 25.05 13 GLU L CA 1
ATOM 6518 C C . GLU G 3 12 ? 31.558 -7.648 -21.087 1.00 26.28 13 GLU L C 1
ATOM 6519 O O . GLU G 3 12 ? 31.534 -8.658 -20.391 1.00 25.80 13 GLU L O 1
ATOM 6525 N N . SER G 3 13 ? 30.509 -7.179 -21.754 1.00 24.03 14 SER L N 1
ATOM 6526 C CA . SER G 3 13 ? 29.180 -7.748 -21.713 1.00 24.11 14 SER L CA 1
ATOM 6527 C C . SER G 3 13 ? 28.984 -8.808 -22.827 1.00 30.89 14 SER L C 1
ATOM 6528 O O . SER G 3 13 ? 29.583 -8.702 -23.904 1.00 31.39 14 SER L O 1
ATOM 6531 N N . PRO G 3 14 ? 28.158 -9.851 -22.555 1.00 28.59 15 PRO L N 1
ATOM 6532 C CA . PRO G 3 14 ? 27.987 -10.952 -23.528 1.00 28.83 15 PRO L CA 1
ATOM 6533 C C . PRO G 3 14 ? 27.459 -10.534 -24.893 1.00 33.03 15 PRO L C 1
ATOM 6534 O O . PRO G 3 14 ? 26.755 -9.522 -25.013 1.00 31.04 15 PRO L O 1
ATOM 6538 N N . GLY G 3 15 ? 27.867 -11.287 -25.914 1.00 30.30 16 GLY L N 1
ATOM 6539 C CA . GLY G 3 15 ? 27.511 -11.036 -27.304 1.00 30.71 16 GLY L CA 1
ATOM 6540 C C . GLY G 3 15 ? 28.343 -9.971 -27.985 1.00 35.36 16 GLY L C 1
ATOM 6541 O O . GLY G 3 15 ? 28.256 -9.811 -29.200 1.00 35.00 16 GLY L O 1
ATOM 6542 N N . LYS G 3 16 ? 29.137 -9.218 -27.230 1.00 31.27 17 LYS L N 1
ATOM 6543 C CA . LYS G 3 16 ? 29.949 -8.128 -27.780 1.00 30.95 17 LYS L CA 1
ATOM 6544 C C . LYS G 3 16 ? 31.308 -8.591 -28.348 1.00 32.59 17 LYS L C 1
ATOM 6545 O O . LYS G 3 16 ? 31.651 -9.763 -28.233 1.00 29.21 17 LYS L O 1
ATOM 6551 N N . THR G 3 17 ? 32.061 -7.667 -28.989 1.00 31.09 18 THR L N 1
ATOM 6552 C CA . THR G 3 17 ? 33.399 -7.956 -29.512 1.00 31.59 18 THR L CA 1
ATOM 6553 C C . THR G 3 17 ? 34.427 -7.372 -28.553 1.00 35.56 18 THR L C 1
ATOM 6554 O O . THR G 3 17 ? 34.386 -6.184 -28.271 1.00 37.36 18 THR L O 1
ATOM 6558 N N . VAL G 3 18 ? 35.338 -8.212 -28.058 1.00 32.37 19 VAL L N 1
ATOM 6559 C CA . VAL G 3 18 ? 36.378 -7.806 -27.114 1.00 32.37 19 VAL L CA 1
ATOM 6560 C C . VAL G 3 18 ? 37.741 -7.934 -27.771 1.00 33.46 19 VAL L C 1
ATOM 6561 O O . VAL G 3 18 ? 38.006 -8.916 -28.478 1.00 31.96 19 VAL L O 1
ATOM 6565 N N . THR G 3 19 ? 38.602 -6.928 -27.537 1.00 28.94 20 THR L N 1
ATOM 6566 C CA . THR G 3 19 ? 39.948 -6.913 -28.062 1.00 27.58 20 THR L CA 1
ATOM 6567 C C . THR G 3 19 ? 40.941 -6.842 -26.921 1.00 31.19 20 THR L C 1
ATOM 6568 O O . THR G 3 19 ? 40.792 -6.013 -26.026 1.00 32.34 20 THR L O 1
ATOM 6572 N N . ILE G 3 20 ? 41.931 -7.752 -26.938 1.00 26.61 21 ILE L N 1
ATOM 6573 C CA . ILE G 3 20 ? 43.017 -7.804 -25.951 1.00 25.35 21 ILE L CA 1
ATOM 6574 C C . ILE G 3 20 ? 44.274 -7.472 -26.742 1.00 28.80 21 ILE L C 1
ATOM 6575 O O . ILE G 3 20 ? 44.591 -8.166 -27.710 1.00 28.85 21 ILE L O 1
ATOM 6580 N N . SER G 3 21 ? 44.964 -6.394 -26.360 1.00 26.68 22 SER L N 1
ATOM 6581 C CA . SER G 3 21 ? 46.159 -5.947 -27.057 1.00 28.96 22 SER L CA 1
ATOM 6582 C C . SER G 3 21 ? 47.420 -6.371 -26.319 1.00 31.43 22 SER L C 1
ATOM 6583 O O . SER G 3 21 ? 47.416 -6.625 -25.105 1.00 33.64 22 SER L O 1
ATOM 6586 N N . CYS G 3 22 ? 48.498 -6.423 -27.056 1.00 25.73 23 CYS L N 1
ATOM 6587 C CA . CYS G 3 22 ? 49.781 -6.894 -26.584 1.00 25.79 23 CYS L CA 1
ATOM 6588 C C . CYS G 3 22 ? 50.846 -6.057 -27.273 1.00 27.94 23 CYS L C 1
ATOM 6589 O O . CYS G 3 22 ? 51.013 -6.153 -28.494 1.00 28.18 23 CYS L O 1
ATOM 6592 N N . THR G 3 23 ? 51.458 -5.132 -26.520 1.00 23.31 24 THR L N 1
ATOM 6593 C CA . THR G 3 23 ? 52.462 -4.211 -27.081 1.00 22.85 24 THR L CA 1
ATOM 6594 C C . THR G 3 23 ? 53.896 -4.646 -26.788 1.00 23.71 24 THR L C 1
ATOM 6595 O O . THR G 3 23 ? 54.255 -4.822 -25.628 1.00 22.69 24 THR L O 1
ATOM 6599 N N . ARG G 3 24 ? 54.722 -4.758 -27.845 1.00 20.05 25 ARG L N 1
ATOM 6600 C CA . ARG G 3 24 ? 56.141 -5.111 -27.754 1.00 20.03 25 ARG L CA 1
ATOM 6601 C C . ARG G 3 24 ? 56.967 -3.835 -27.525 1.00 25.25 25 ARG L C 1
ATOM 6602 O O . ARG G 3 24 ? 56.848 -2.889 -28.292 1.00 25.01 25 ARG L O 1
ATOM 6610 N N . SER G 3 25 ? 57.815 -3.836 -26.479 1.00 24.93 26 SER L N 1
ATOM 6611 C CA . SER G 3 25 ? 58.636 -2.675 -26.073 1.00 24.90 26 SER L CA 1
ATOM 6612 C C . SER G 3 25 ? 59.807 -2.347 -26.987 1.00 31.41 26 SER L C 1
ATOM 6613 O O . SER G 3 25 ? 60.133 -1.168 -27.163 1.00 29.32 26 SER L O 1
ATOM 6616 N N . SER G 3 26 ? 60.496 -3.372 -27.510 1.00 29.06 27 SER L N 1
ATOM 6617 C CA . SER G 3 26 ? 61.666 -3.193 -28.359 1.00 30.00 27 SER L CA 1
ATOM 6618 C C . SER G 3 26 ? 61.733 -4.335 -29.357 1.00 33.26 27 SER L C 1
ATOM 6619 O O . SER G 3 26 ? 61.261 -5.437 -29.070 1.00 29.82 27 SER L O 1
ATOM 6622 N N . GLY G 3 27 A 62.270 -4.045 -30.534 1.00 32.09 27 GLY L N 1
ATOM 6623 C CA . GLY G 3 27 A 62.305 -5.006 -31.629 1.00 32.37 27 GLY L CA 1
ATOM 6624 C C . GLY G 3 27 A 61.008 -4.905 -32.406 1.00 35.80 27 GLY L C 1
ATOM 6625 O O . GLY G 3 27 A 59.966 -4.548 -31.839 1.00 37.33 27 GLY L O 1
ATOM 6626 N N . SER G 3 28 B 61.064 -5.164 -33.715 1.00 30.42 27 SER L N 1
ATOM 6627 C CA . SER G 3 28 B 59.893 -5.038 -34.575 1.00 29.63 27 SER L CA 1
ATOM 6628 C C . SER G 3 28 B 58.956 -6.225 -34.382 1.00 30.76 27 SER L C 1
ATOM 6629 O O . SER G 3 28 B 59.368 -7.379 -34.574 1.00 26.98 27 SER L O 1
ATOM 6632 N N . LEU G 3 29 ? 57.700 -5.931 -33.963 1.00 27.39 28 LEU L N 1
ATOM 6633 C CA . LEU G 3 29 ? 56.680 -6.952 -33.710 1.00 26.60 28 LEU L CA 1
ATOM 6634 C C . LEU G 3 29 ? 56.484 -7.867 -34.934 1.00 28.73 28 LEU L C 1
ATOM 6635 O O . LEU G 3 29 ? 56.441 -9.095 -34.779 1.00 26.72 28 LEU L O 1
ATOM 6640 N N . ALA G 3 30 ? 56.458 -7.271 -36.148 1.00 24.10 29 ALA L N 1
ATOM 6641 C CA . ALA G 3 30 ? 56.235 -7.989 -37.422 1.00 24.51 29 ALA L CA 1
ATOM 6642 C C . ALA G 3 30 ? 57.357 -8.921 -37.860 1.00 25.13 29 ALA L C 1
ATOM 6643 O O . ALA G 3 30 ? 57.189 -9.661 -38.828 1.00 22.79 29 ALA L O 1
ATOM 6645 N N . ASN G 3 31 ? 58.496 -8.906 -37.168 1.00 21.51 30 ASN L N 1
ATOM 6646 C CA . ASN G 3 31 ? 59.590 -9.819 -37.536 1.00 20.68 30 ASN L CA 1
ATOM 6647 C C . ASN G 3 31 ? 59.463 -11.194 -36.873 1.00 23.68 30 ASN L C 1
ATOM 6648 O O . ASN G 3 31 ? 60.252 -12.086 -37.184 1.00 22.93 30 ASN L O 1
ATOM 6653 N N . TYR G 3 32 ? 58.528 -11.343 -35.913 1.00 20.65 31 TYR L N 1
ATOM 6654 C CA . TYR G 3 32 ? 58.393 -12.575 -35.121 1.00 19.33 31 TYR L CA 1
ATOM 6655 C C . TYR G 3 32 ? 56.935 -12.880 -34.863 1.00 22.26 31 TYR L C 1
ATOM 6656 O O . TYR G 3 32 ? 56.189 -12.004 -34.450 1.00 23.38 31 TYR L O 1
ATOM 6665 N N . TYR G 3 33 ? 56.548 -14.121 -35.052 1.00 18.64 32 TYR L N 1
ATOM 6666 C CA . TYR G 3 33 ? 55.187 -14.603 -34.861 1.00 18.85 32 TYR L CA 1
ATOM 6667 C C . TYR G 3 33 ? 54.699 -14.424 -33.426 1.00 22.04 32 TYR L C 1
ATOM 6668 O O . TYR G 3 33 ? 55.482 -14.575 -32.492 1.00 22.30 32 TYR L O 1
ATOM 6677 N N . VAL G 3 34 ? 53.402 -14.068 -33.284 1.00 18.11 33 VAL L N 1
ATOM 6678 C CA . VAL G 3 34 ? 52.696 -13.868 -32.013 1.00 17.67 33 VAL L CA 1
ATOM 6679 C C . VAL G 3 34 ? 51.694 -15.000 -31.771 1.00 22.78 33 VAL L C 1
ATOM 6680 O O . VAL G 3 34 ? 50.865 -15.325 -32.626 1.00 22.19 33 VAL L O 1
ATOM 6684 N N . GLN G 3 35 ? 51.761 -15.569 -30.575 1.00 19.65 34 GLN L N 1
ATOM 6685 C CA . GLN G 3 35 ? 50.873 -16.642 -30.120 1.00 19.80 34 GLN L CA 1
ATOM 6686 C C . GLN G 3 35 ? 49.997 -16.117 -28.999 1.00 21.67 34 GLN L C 1
ATOM 6687 O O . GLN G 3 35 ? 50.415 -15.235 -28.254 1.00 18.54 34 GLN L O 1
ATOM 6693 N N . TRP G 3 36 ? 48.792 -16.676 -28.872 1.00 20.19 35 TRP L N 1
ATOM 6694 C CA . TRP G 3 36 ? 47.851 -16.342 -27.809 1.00 18.76 35 TRP L CA 1
ATOM 6695 C C . TRP G 3 36 ? 47.385 -17.618 -27.150 1.00 21.14 35 TRP L C 1
ATOM 6696 O O . TRP G 3 36 ? 46.979 -18.568 -27.829 1.00 21.77 35 TRP L O 1
ATOM 6707 N N . TYR G 3 37 ? 47.450 -17.642 -25.814 1.00 19.05 36 TYR L N 1
ATOM 6708 C CA . TYR G 3 37 ? 47.023 -18.793 -25.027 1.00 21.03 36 TYR L CA 1
ATOM 6709 C C . TYR G 3 37 ? 45.901 -18.427 -24.087 1.00 23.55 36 TYR L C 1
ATOM 6710 O O . TYR G 3 37 ? 45.886 -17.326 -23.532 1.00 22.91 36 TYR L O 1
ATOM 6719 N N . GLN G 3 38 ? 45.006 -19.380 -23.862 1.00 21.16 37 GLN L N 1
ATOM 6720 C CA . GLN G 3 38 ? 43.919 -19.273 -22.889 1.00 19.89 37 GLN L CA 1
ATOM 6721 C C . GLN G 3 38 ? 44.282 -20.186 -21.725 1.00 23.86 37 GLN L C 1
ATOM 6722 O O . GLN G 3 38 ? 44.801 -21.289 -21.928 1.00 23.62 37 GLN L O 1
ATOM 6728 N N . GLN G 3 39 ? 44.052 -19.715 -20.511 1.00 21.81 38 GLN L N 1
ATOM 6729 C CA . GLN G 3 39 ? 44.288 -20.542 -19.345 1.00 22.29 38 GLN L CA 1
ATOM 6730 C C . GLN G 3 39 ? 43.106 -20.419 -18.407 1.00 25.16 38 GLN L C 1
ATOM 6731 O O . GLN G 3 39 ? 42.812 -19.337 -17.904 1.00 22.70 38 GLN L O 1
ATOM 6737 N N . ARG G 3 40 ? 42.440 -21.547 -18.166 1.00 25.87 39 ARG L N 1
ATOM 6738 C CA . ARG G 3 40 ? 41.307 -21.642 -17.248 1.00 26.93 39 ARG L CA 1
ATOM 6739 C C . ARG G 3 40 ? 41.848 -22.009 -15.872 1.00 34.52 39 ARG L C 1
ATOM 6740 O O . ARG G 3 40 ? 42.949 -22.579 -15.802 1.00 33.32 39 ARG L O 1
ATOM 6748 N N . PRO G 3 41 ? 41.131 -21.687 -14.773 1.00 36.36 40 PRO L N 1
ATOM 6749 C CA . PRO G 3 41 ? 41.657 -22.026 -13.418 1.00 37.16 40 PRO L CA 1
ATOM 6750 C C . PRO G 3 41 ? 41.993 -23.507 -13.215 1.00 41.94 40 PRO L C 1
ATOM 6751 O O . PRO G 3 41 ? 41.239 -24.373 -13.635 1.00 43.47 40 PRO L O 1
ATOM 6755 N N . GLY G 3 42 ? 43.190 -23.770 -12.701 1.00 39.16 41 GLY L N 1
ATOM 6756 C CA . GLY G 3 42 ? 43.697 -25.124 -12.457 1.00 39.67 41 GLY L CA 1
ATOM 6757 C C . GLY G 3 42 ? 44.003 -25.950 -13.693 1.00 44.26 41 GLY L C 1
ATOM 6758 O O . GLY G 3 42 ? 44.167 -27.172 -13.595 1.00 46.87 41 GLY L O 1
ATOM 6759 N N . SER G 3 43 ? 44.092 -25.305 -14.874 1.00 37.25 42 SER L N 1
ATOM 6760 C CA . SER G 3 43 ? 44.359 -26.026 -16.115 1.00 35.65 42 SER L CA 1
ATOM 6761 C C . SER G 3 43 ? 45.648 -25.568 -16.803 1.00 33.41 42 SER L C 1
ATOM 6762 O O . SER G 3 43 ? 46.145 -24.475 -16.544 1.00 33.26 42 SER L O 1
ATOM 6765 N N . SER G 3 44 ? 46.167 -26.408 -17.698 1.00 27.76 43 SER L N 1
ATOM 6766 C CA . SER G 3 44 ? 47.305 -26.095 -18.531 1.00 27.75 43 SER L CA 1
ATOM 6767 C C . SER G 3 44 ? 46.838 -25.022 -19.548 1.00 29.95 43 SER L C 1
ATOM 6768 O O . SER G 3 44 ? 45.653 -25.054 -19.943 1.00 26.95 43 SER L O 1
ATOM 6771 N N . PRO G 3 45 ? 47.738 -24.147 -20.070 1.00 26.78 44 PRO L N 1
ATOM 6772 C CA . PRO G 3 45 ? 47.307 -23.221 -21.121 1.00 26.00 44 PRO L CA 1
ATOM 6773 C C . PRO G 3 45 ? 46.993 -24.009 -22.391 1.00 27.84 44 PRO L C 1
ATOM 6774 O O . PRO G 3 45 ? 47.499 -25.137 -22.595 1.00 26.37 44 PRO L O 1
ATOM 6778 N N . THR G 3 46 ? 46.093 -23.457 -23.210 1.00 22.25 45 THR L N 1
ATOM 6779 C CA . THR G 3 46 ? 45.743 -24.058 -24.490 1.00 23.37 45 THR L CA 1
ATOM 6780 C C . THR G 3 46 ? 46.009 -22.991 -25.538 1.00 26.52 45 THR L C 1
ATOM 6781 O O . THR G 3 46 ? 45.895 -21.805 -25.253 1.00 25.71 45 THR L O 1
ATOM 6785 N N . ILE G 3 47 ? 46.309 -23.391 -26.756 1.00 26.35 46 ILE L N 1
ATOM 6786 C CA . ILE G 3 47 ? 46.570 -22.364 -27.736 1.00 26.46 46 ILE L CA 1
ATOM 6787 C C . ILE G 3 47 ? 45.231 -21.930 -28.377 1.00 26.23 46 ILE L C 1
ATOM 6788 O O . ILE G 3 47 ? 44.340 -22.746 -28.656 1.00 23.97 46 ILE L O 1
ATOM 6793 N N . VAL G 3 48 ? 45.078 -20.610 -28.525 1.00 20.72 47 VAL L N 1
ATOM 6794 C CA . VAL G 3 48 ? 43.904 -20.016 -29.151 1.00 22.07 47 VAL L CA 1
ATOM 6795 C C . VAL G 3 48 ? 44.322 -19.604 -30.561 1.00 25.37 47 VAL L C 1
ATOM 6796 O O . VAL G 3 48 ? 43.589 -19.823 -31.522 1.00 26.09 47 VAL L O 1
ATOM 6800 N N . ILE G 3 49 ? 45.498 -18.962 -30.666 1.00 22.07 48 ILE L N 1
ATOM 6801 C CA . ILE G 3 49 ? 46.040 -18.456 -31.921 1.00 21.90 48 ILE L CA 1
ATOM 6802 C C . ILE G 3 49 ? 47.558 -18.716 -31.938 1.00 23.63 48 ILE L C 1
ATOM 6803 O O . ILE G 3 49 ? 48.213 -18.531 -30.919 1.00 23.52 48 ILE L O 1
ATOM 6808 N N . PHE G 3 50 ? 48.109 -19.137 -33.102 1.00 20.69 49 PHE L N 1
ATOM 6809 C CA . PHE G 3 50 ? 49.563 -19.270 -33.286 1.00 18.92 49 PHE L CA 1
ATOM 6810 C C . PHE G 3 50 ? 49.918 -18.631 -34.594 1.00 24.44 49 PHE L C 1
ATOM 6811 O O . PHE G 3 50 ? 49.036 -18.455 -35.434 1.00 25.03 49 PHE L O 1
ATOM 6819 N N . ALA G 3 51 ? 51.198 -18.267 -34.778 1.00 22.56 50 ALA L N 1
ATOM 6820 C CA . ALA G 3 51 ? 51.686 -17.634 -36.000 1.00 21.54 50 ALA L CA 1
ATOM 6821 C C . ALA G 3 51 ? 50.799 -16.437 -36.419 1.00 27.19 50 ALA L C 1
ATOM 6822 O O . ALA G 3 51 ? 50.356 -16.367 -37.562 1.00 28.13 50 ALA L O 1
ATOM 6824 N N . ASN G 3 52 ? 50.560 -15.497 -35.470 1.00 23.29 51 ASN L N 1
ATOM 6825 C CA . ASN G 3 52 ? 49.759 -14.262 -35.597 1.00 23.91 51 ASN L CA 1
ATOM 6826 C C . ASN G 3 52 ? 48.254 -14.459 -35.704 1.00 26.41 51 ASN L C 1
ATOM 6827 O O . ASN G 3 52 ? 47.524 -13.730 -35.050 1.00 25.64 51 ASN L O 1
ATOM 6832 N N . ASN G 3 53 ? 47.782 -15.375 -36.578 1.00 21.92 52 ASN L N 1
ATOM 6833 C CA . ASN G 3 53 ? 46.354 -15.476 -36.842 1.00 21.96 52 ASN L CA 1
ATOM 6834 C C . ASN G 3 53 ? 45.857 -16.882 -37.171 1.00 26.82 52 ASN L C 1
ATOM 6835 O O . ASN G 3 53 ? 44.721 -17.021 -37.632 1.00 28.53 52 ASN L O 1
ATOM 6840 N N . GLN G 3 54 ? 46.679 -17.909 -36.951 1.00 23.36 53 GLN L N 1
ATOM 6841 C CA . GLN G 3 54 ? 46.285 -19.300 -37.225 1.00 23.35 53 GLN L CA 1
ATOM 6842 C C . GLN G 3 54 ? 45.501 -19.845 -36.075 1.00 27.95 53 GLN L C 1
ATOM 6843 O O . GLN G 3 54 ? 45.927 -19.782 -34.921 1.00 27.47 53 GLN L O 1
ATOM 6849 N N . ARG G 3 55 ? 44.347 -20.387 -36.398 1.00 26.67 54 ARG L N 1
ATOM 6850 C CA . ARG G 3 55 ? 43.417 -20.929 -35.437 1.00 29.36 54 ARG L CA 1
ATOM 6851 C C . ARG G 3 55 ? 43.405 -22.442 -35.538 1.00 36.47 54 ARG L C 1
ATOM 6852 O O . ARG G 3 55 ? 43.018 -22.976 -36.581 1.00 37.47 54 ARG L O 1
ATOM 6860 N N . PRO G 3 56 ? 43.843 -23.165 -34.494 1.00 31.65 55 PRO L N 1
ATOM 6861 C CA . PRO G 3 56 ? 43.777 -24.632 -34.555 1.00 32.07 55 PRO L CA 1
ATOM 6862 C C . PRO G 3 56 ? 42.333 -25.145 -34.579 1.00 37.74 55 PRO L C 1
ATOM 6863 O O . PRO G 3 56 ? 41.394 -24.428 -34.194 1.00 34.58 55 PRO L O 1
ATOM 6867 N N . SER G 3 57 ? 42.162 -26.416 -34.997 1.00 38.31 56 SER L N 1
ATOM 6868 C CA . SER G 3 57 ? 40.853 -27.063 -35.013 1.00 39.68 56 SER L CA 1
ATOM 6869 C C . SER G 3 57 ? 40.427 -27.223 -33.560 1.00 43.24 56 SER L C 1
ATOM 6870 O O . SER G 3 57 ? 41.260 -27.548 -32.700 1.00 42.54 56 SER L O 1
ATOM 6873 N N . GLY G 3 58 ? 39.159 -26.943 -33.289 1.00 40.27 57 GLY L N 1
ATOM 6874 C CA . GLY G 3 58 ? 38.629 -27.023 -31.938 1.00 38.87 57 GLY L CA 1
ATOM 6875 C C . GLY G 3 58 ? 38.474 -25.657 -31.312 1.00 41.74 57 GLY L C 1
ATOM 6876 O O . GLY G 3 58 ? 37.788 -25.522 -30.292 1.00 43.67 57 GLY L O 1
ATOM 6877 N N . VAL G 3 59 ? 39.135 -24.631 -31.906 1.00 35.38 58 VAL L N 1
ATOM 6878 C CA . VAL G 3 59 ? 39.049 -23.248 -31.418 1.00 32.82 58 VAL L CA 1
ATOM 6879 C C . VAL G 3 59 ? 37.917 -22.556 -32.184 1.00 37.31 58 VAL L C 1
ATOM 6880 O O . VAL G 3 59 ? 37.957 -22.537 -33.419 1.00 37.39 58 VAL L O 1
ATOM 6884 N N . PRO G 3 60 ? 36.887 -22.001 -31.477 1.00 33.94 59 PRO L N 1
ATOM 6885 C CA . PRO G 3 60 ? 35.781 -21.340 -32.185 1.00 33.79 59 PRO L CA 1
ATOM 6886 C C . PRO G 3 60 ? 36.217 -20.228 -33.132 1.00 38.93 59 PRO L C 1
ATOM 6887 O O . PRO G 3 60 ? 37.164 -19.502 -32.836 1.00 37.16 59 PRO L O 1
ATOM 6891 N N . ASP G 3 61 ? 35.500 -20.096 -34.259 1.00 37.95 60 ASP L N 1
ATOM 6892 C CA . ASP G 3 61 ? 35.670 -19.095 -35.321 1.00 39.75 60 ASP L CA 1
ATOM 6893 C C . ASP G 3 61 ? 35.605 -17.638 -34.789 1.00 40.13 60 ASP L C 1
ATOM 6894 O O . ASP G 3 61 ? 36.069 -16.714 -35.466 1.00 39.34 60 ASP L O 1
ATOM 6899 N N . ARG G 3 62 ? 35.040 -17.459 -33.565 1.00 35.58 61 ARG L N 1
ATOM 6900 C CA . ARG G 3 62 ? 34.880 -16.198 -32.821 1.00 33.61 61 ARG L CA 1
ATOM 6901 C C . ARG G 3 62 ? 36.239 -15.614 -32.402 1.00 32.49 61 ARG L C 1
ATOM 6902 O O . ARG G 3 62 ? 36.335 -14.414 -32.162 1.00 32.29 61 ARG L O 1
ATOM 6910 N N . PHE G 3 63 ? 37.272 -16.465 -32.266 1.00 26.32 62 PHE L N 1
ATOM 6911 C CA . PHE G 3 63 ? 38.621 -16.040 -31.891 1.00 24.42 62 PHE L CA 1
ATOM 6912 C C . PHE G 3 63 ? 39.428 -15.723 -33.125 1.00 28.88 62 PHE L C 1
ATOM 6913 O O . PHE G 3 63 ? 39.421 -16.510 -34.067 1.00 30.63 62 PHE L O 1
ATOM 6921 N N . SER G 3 64 ? 40.090 -14.559 -33.150 1.00 22.75 63 SER L N 1
ATOM 6922 C CA . SER G 3 64 ? 40.974 -14.188 -34.270 1.00 21.96 63 SER L CA 1
ATOM 6923 C C . SER G 3 64 ? 42.140 -13.340 -33.778 1.00 28.58 63 SER L C 1
ATOM 6924 O O . SER G 3 64 ? 42.047 -12.669 -32.748 1.00 29.08 63 SER L O 1
ATOM 6927 N N . GLY G 3 65 ? 43.262 -13.472 -34.463 1.00 26.14 64 GLY L N 1
ATOM 6928 C CA . GLY G 3 65 ? 44.485 -12.749 -34.157 1.00 23.81 64 GLY L CA 1
ATOM 6929 C C . GLY G 3 65 ? 44.845 -11.793 -35.260 1.00 28.04 64 GLY L C 1
ATOM 6930 O O . GLY G 3 65 ? 44.566 -12.064 -36.424 1.00 28.87 64 GLY L O 1
ATOM 6931 N N . SER G 3 66 ? 45.457 -10.671 -34.899 1.00 22.55 65 SER L N 1
ATOM 6932 C CA . SER G 3 66 ? 45.932 -9.675 -35.854 1.00 23.26 65 SER L CA 1
ATOM 6933 C C . SER G 3 66 ? 47.155 -8.982 -35.272 1.00 27.42 65 SER L C 1
ATOM 6934 O O . SER G 3 66 ? 47.458 -9.111 -34.066 1.00 26.89 65 SER L O 1
ATOM 6937 N N . ILE G 3 67 ? 47.874 -8.275 -36.131 1.00 23.59 66 ILE L N 1
ATOM 6938 C CA . ILE G 3 67 ? 49.061 -7.512 -35.761 1.00 24.32 66 ILE L CA 1
ATOM 6939 C C . ILE G 3 67 ? 48.969 -6.131 -36.385 1.00 31.65 66 ILE L C 1
ATOM 6940 O O . ILE G 3 67 ? 48.407 -5.979 -37.484 1.00 33.12 66 ILE L O 1
ATOM 6945 N N . ASP G 3 68 ? 49.515 -5.132 -35.681 1.00 29.68 67 ASP L N 1
ATOM 6946 C CA . ASP G 3 68 ? 49.583 -3.736 -36.119 1.00 31.30 67 ASP L CA 1
ATOM 6947 C C . ASP G 3 68 ? 51.031 -3.258 -35.974 1.00 36.83 67 ASP L C 1
ATOM 6948 O O . ASP G 3 68 ? 51.469 -2.925 -34.867 1.00 35.39 67 ASP L O 1
ATOM 6953 N N . SER G 3 69 ? 51.784 -3.269 -37.091 1.00 36.58 68 SER L N 1
ATOM 6954 C CA . SER G 3 69 ? 53.197 -2.868 -37.108 1.00 38.16 68 SER L CA 1
ATOM 6955 C C . SER G 3 69 ? 53.433 -1.402 -36.687 1.00 44.39 68 SER L C 1
ATOM 6956 O O . SER G 3 69 ? 54.417 -1.125 -36.000 1.00 44.69 68 SER L O 1
ATOM 6959 N N . SER G 3 70 A 52.506 -0.497 -37.037 1.00 42.84 68 SER L N 1
ATOM 6960 C CA . SER G 3 70 A 52.584 0.933 -36.698 1.00 43.74 68 SER L CA 1
ATOM 6961 C C . SER G 3 70 A 52.597 1.181 -35.186 1.00 46.81 68 SER L C 1
ATOM 6962 O O . SER G 3 70 A 53.295 2.089 -34.718 1.00 48.52 68 SER L O 1
ATOM 6965 N N . SER G 3 71 B 51.827 0.376 -34.424 1.00 39.59 68 SER L N 1
ATOM 6966 C CA . SER G 3 71 B 51.763 0.488 -32.964 1.00 36.58 68 SER L CA 1
ATOM 6967 C C . SER G 3 71 B 52.618 -0.572 -32.273 1.00 34.91 68 SER L C 1
ATOM 6968 O O . SER G 3 71 B 52.689 -0.573 -31.043 1.00 32.23 68 SER L O 1
ATOM 6971 N N . ASN G 3 72 ? 53.272 -1.468 -33.070 1.00 28.84 69 ASN L N 1
ATOM 6972 C CA . ASN G 3 72 ? 54.111 -2.580 -32.603 1.00 28.92 69 ASN L CA 1
ATOM 6973 C C . ASN G 3 72 ? 53.327 -3.477 -31.646 1.00 29.94 69 ASN L C 1
ATOM 6974 O O . ASN G 3 72 ? 53.849 -3.916 -30.619 1.00 25.02 69 ASN L O 1
ATOM 6979 N N . SER G 3 73 ? 52.054 -3.731 -31.979 1.00 27.82 70 SER L N 1
ATOM 6980 C CA . SER G 3 73 ? 51.186 -4.488 -31.098 1.00 26.97 70 SER L CA 1
ATOM 6981 C C . SER G 3 73 ? 50.430 -5.594 -31.809 1.00 31.44 70 SER L C 1
ATOM 6982 O O . SER G 3 73 ? 50.202 -5.512 -33.020 1.00 32.84 70 SER L O 1
ATOM 6985 N N . ALA G 3 74 ? 50.017 -6.606 -31.044 1.00 25.39 71 ALA L N 1
ATOM 6986 C CA . ALA G 3 74 ? 49.226 -7.732 -31.529 1.00 24.49 71 ALA L CA 1
ATOM 6987 C C . ALA G 3 74 ? 47.896 -7.732 -30.819 1.00 26.53 71 ALA L C 1
ATOM 6988 O O . ALA G 3 74 ? 47.787 -7.183 -29.725 1.00 25.74 71 ALA L O 1
ATOM 6990 N N . SER G 3 75 ? 46.855 -8.263 -31.464 1.00 25.17 72 SER L N 1
ATOM 6991 C CA . SER G 3 75 ? 45.546 -8.260 -30.824 1.00 24.88 72 SER L CA 1
ATOM 6992 C C . SER G 3 75 ? 44.837 -9.592 -30.951 1.00 27.03 72 SER L C 1
ATOM 6993 O O . SER G 3 75 ? 44.879 -10.253 -32.010 1.00 25.80 72 SER L O 1
AT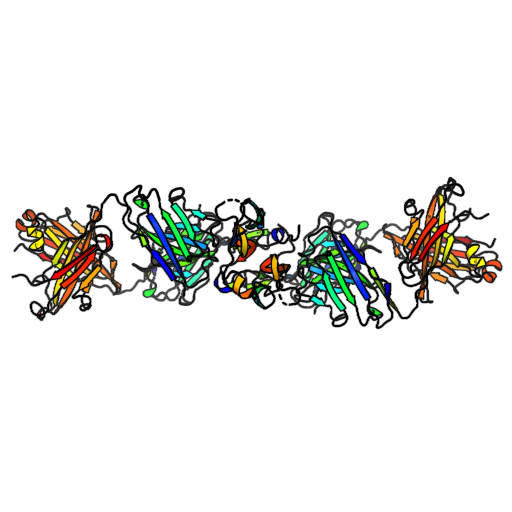OM 6996 N N . LEU G 3 76 ? 44.150 -9.958 -29.869 1.00 20.71 73 LEU L N 1
ATOM 6997 C CA . LEU G 3 76 ? 43.266 -11.111 -29.840 1.00 21.31 73 LEU L CA 1
ATOM 6998 C C . LEU G 3 76 ? 41.864 -10.536 -29.761 1.00 27.29 73 LEU L C 1
ATOM 6999 O O . LEU G 3 76 ? 41.551 -9.753 -28.853 1.00 26.28 73 LEU L O 1
ATOM 7004 N N . THR G 3 77 ? 41.058 -10.877 -30.764 1.00 25.84 74 THR L N 1
ATOM 7005 C CA . THR G 3 77 ? 39.685 -10.460 -30.887 1.00 26.07 74 THR L CA 1
ATOM 7006 C C . THR G 3 77 ? 38.769 -11.650 -30.633 1.00 31.01 74 THR L C 1
ATOM 7007 O O . THR G 3 77 ? 38.950 -12.731 -31.231 1.00 30.90 74 THR L O 1
ATOM 7011 N N . ILE G 3 78 ? 37.758 -11.425 -29.789 1.00 25.67 75 ILE L N 1
ATOM 7012 C CA . ILE G 3 78 ? 36.710 -12.410 -29.499 1.00 26.22 75 ILE L CA 1
ATOM 7013 C C . ILE G 3 78 ? 35.386 -11.745 -29.861 1.00 32.01 75 ILE L C 1
ATOM 7014 O O . ILE G 3 78 ? 35.015 -10.763 -29.214 1.00 31.96 75 ILE L O 1
ATOM 7019 N N . SER G 3 79 ? 34.690 -12.248 -30.891 1.00 30.03 76 SER L N 1
ATOM 7020 C CA . SER G 3 79 ? 33.383 -11.717 -31.266 1.00 31.15 76 SER L CA 1
ATOM 7021 C C . SER G 3 79 ? 32.328 -12.580 -30.564 1.00 36.87 76 SER L C 1
ATOM 7022 O O . SER G 3 79 ? 32.638 -13.707 -30.157 1.00 36.01 76 SER L O 1
ATOM 7025 N N . GLY G 3 80 ? 31.111 -12.052 -30.403 1.00 34.18 77 GLY L N 1
ATOM 7026 C CA . GLY G 3 80 ? 30.025 -12.788 -29.759 1.00 33.12 77 GLY L CA 1
ATOM 7027 C C . GLY G 3 80 ? 30.438 -13.396 -28.441 1.00 35.39 77 GLY L C 1
ATOM 7028 O O . GLY G 3 80 ? 30.250 -14.594 -28.214 1.00 35.49 77 GLY L O 1
ATOM 7029 N N . LEU G 3 81 ? 31.031 -12.557 -27.569 1.00 29.28 78 LEU L N 1
ATOM 7030 C CA . LEU G 3 81 ? 31.575 -12.951 -26.283 1.00 27.30 78 LEU L CA 1
ATOM 7031 C C . LEU G 3 81 ? 30.603 -13.803 -25.439 1.00 31.10 78 LEU L C 1
ATOM 7032 O O . LEU G 3 81 ? 29.428 -13.457 -25.304 1.00 30.49 78 LEU L O 1
ATOM 7037 N N . LYS G 3 82 ? 31.096 -14.913 -24.906 1.00 26.55 79 LYS L N 1
ATOM 7038 C CA . LYS G 3 82 ? 30.299 -15.833 -24.081 1.00 26.69 79 LYS L CA 1
ATOM 7039 C C . LYS G 3 82 ? 30.912 -15.948 -22.712 1.00 29.05 79 LYS L C 1
ATOM 7040 O O . LYS G 3 82 ? 32.127 -15.762 -22.561 1.00 28.20 79 LYS L O 1
ATOM 7046 N N . THR G 3 83 ? 30.095 -16.297 -21.696 1.00 27.83 80 THR L N 1
ATOM 7047 C CA . THR G 3 83 ? 30.571 -16.495 -20.319 1.00 26.20 80 THR L CA 1
ATOM 7048 C C . THR G 3 83 ? 31.650 -17.567 -20.236 1.00 30.23 80 THR L C 1
ATOM 7049 O O . THR G 3 83 ? 32.558 -17.435 -19.417 1.00 28.58 80 THR L O 1
ATOM 7053 N N . GLU G 3 84 ? 31.609 -18.592 -21.138 1.00 26.98 81 GLU L N 1
ATOM 7054 C CA . GLU G 3 84 ? 32.654 -19.642 -21.191 1.00 27.37 81 GLU L CA 1
ATOM 7055 C C . GLU G 3 84 ? 34.019 -19.090 -21.620 1.00 30.58 81 GLU L C 1
ATOM 7056 O O . GLU G 3 84 ? 35.021 -19.789 -21.468 1.00 30.98 81 GLU L O 1
ATOM 7062 N N . ASP G 3 85 ? 34.058 -17.863 -22.200 1.00 25.19 82 ASP L N 1
ATOM 7063 C CA . ASP G 3 85 ? 35.306 -17.243 -22.634 1.00 24.52 82 ASP L CA 1
ATOM 7064 C C . ASP G 3 85 ? 36.056 -16.659 -21.428 1.00 27.09 82 ASP L C 1
ATOM 7065 O O . ASP G 3 85 ? 37.206 -16.234 -21.568 1.00 27.69 82 ASP L O 1
ATOM 7070 N N . GLU G 3 86 ? 35.421 -16.621 -20.243 1.00 24.14 83 GLU L N 1
ATOM 7071 C CA . GLU G 3 86 ? 36.115 -16.128 -19.038 1.00 21.66 83 GLU L CA 1
ATOM 7072 C C . GLU G 3 86 ? 37.326 -16.990 -18.777 1.00 24.74 83 GLU L C 1
ATOM 7073 O O . GLU G 3 86 ? 37.203 -18.214 -18.660 1.00 25.49 83 GLU L O 1
ATOM 7079 N N . ALA G 3 87 ? 38.503 -16.361 -18.702 1.00 20.94 84 ALA L N 1
ATOM 7080 C CA . ALA G 3 87 ? 39.778 -17.079 -18.486 1.00 20.34 84 ALA L CA 1
ATOM 7081 C C . ALA G 3 87 ? 40.876 -16.048 -18.485 1.00 22.20 84 ALA L C 1
ATOM 7082 O O . ALA G 3 87 ? 40.599 -14.871 -18.663 1.00 21.17 84 ALA L O 1
ATOM 7084 N N . ASP G 3 88 ? 42.128 -16.490 -18.323 1.00 21.30 85 ASP L N 1
ATOM 7085 C CA . ASP G 3 88 ? 43.295 -15.604 -18.463 1.00 21.45 85 ASP L CA 1
ATOM 7086 C C . ASP G 3 88 ? 43.846 -15.816 -19.882 1.00 23.41 85 ASP L C 1
ATOM 7087 O O . ASP G 3 88 ? 43.845 -16.947 -20.378 1.00 23.32 85 ASP L O 1
ATOM 7092 N N . TYR G 3 89 ? 44.280 -14.730 -20.530 1.00 18.44 86 TYR L N 1
ATOM 7093 C CA . TYR G 3 89 ? 44.823 -14.815 -21.895 1.00 17.44 86 TYR L CA 1
ATOM 7094 C C . TYR G 3 89 ? 46.211 -14.239 -21.910 1.00 22.97 86 TYR L C 1
ATOM 7095 O O . TYR G 3 89 ? 46.425 -13.166 -21.347 1.00 23.33 86 TYR L O 1
ATOM 7104 N N . TYR G 3 90 ? 47.168 -14.957 -22.517 1.00 17.95 87 TYR L N 1
ATOM 7105 C CA . TYR G 3 90 ? 48.544 -14.496 -22.574 1.00 16.85 87 TYR L CA 1
ATOM 7106 C C . TYR G 3 90 ? 49.004 -14.388 -24.013 1.00 21.31 87 TYR L C 1
ATOM 7107 O O . TYR G 3 90 ? 48.756 -15.295 -24.810 1.00 19.99 87 TYR L O 1
ATOM 7116 N N . CYS G 3 91 ? 49.697 -13.290 -24.342 1.00 20.99 88 CYS L N 1
ATOM 7117 C CA . CYS G 3 91 ? 50.313 -13.195 -25.659 1.00 22.59 88 CYS L CA 1
ATOM 7118 C C . CYS G 3 91 ? 51.762 -13.653 -25.457 1.00 23.20 88 CYS L C 1
ATOM 7119 O O . CYS G 3 91 ? 52.281 -13.641 -24.332 1.00 20.81 88 CYS L O 1
ATOM 7122 N N . GLN G 3 92 ? 52.382 -14.117 -26.528 1.00 20.41 89 GLN L N 1
ATOM 7123 C CA . GLN G 3 92 ? 53.751 -14.610 -26.467 1.00 19.59 89 GLN L CA 1
ATOM 7124 C C . GLN G 3 92 ? 54.434 -14.381 -27.824 1.00 23.17 89 GLN L C 1
ATOM 7125 O O . GLN G 3 92 ? 53.809 -14.544 -28.859 1.00 22.39 89 GLN L O 1
ATOM 7131 N N . THR G 3 93 ? 55.699 -13.949 -27.804 1.00 18.40 90 THR L N 1
ATOM 7132 C CA . THR G 3 93 ? 56.484 -13.831 -29.030 1.00 18.43 90 THR L CA 1
ATOM 7133 C C . THR G 3 93 ? 57.931 -14.102 -28.621 1.00 20.90 90 THR L C 1
ATOM 7134 O O . THR G 3 93 ? 58.182 -14.599 -27.511 1.00 18.60 90 THR L O 1
ATOM 7138 N N . TYR G 3 94 ? 58.862 -13.793 -29.488 1.00 18.49 91 TYR L N 1
ATOM 7139 C CA . TYR G 3 94 ? 60.251 -14.125 -29.289 1.00 18.24 91 TYR L CA 1
ATOM 7140 C C . TYR G 3 94 ? 61.152 -13.182 -30.060 1.00 23.36 91 TYR L C 1
ATOM 7141 O O . TYR G 3 94 ? 60.684 -12.297 -30.770 1.00 23.35 91 TYR L O 1
ATOM 7150 N N . ASP G 3 95 ? 62.459 -13.406 -29.924 1.00 20.15 92 ASP L N 1
ATOM 7151 C CA . ASP G 3 95 ? 63.489 -12.751 -30.690 1.00 20.66 92 ASP L CA 1
ATOM 7152 C C . ASP G 3 95 ? 64.480 -13.887 -31.029 1.00 25.25 92 ASP L C 1
ATOM 7153 O O . ASP G 3 95 ? 64.177 -15.045 -30.670 1.00 23.47 92 ASP L O 1
ATOM 7158 N N . PRO G 3 96 ? 65.638 -13.667 -31.684 1.00 23.35 93 PRO L N 1
ATOM 7159 C CA . PRO G 3 96 ? 66.508 -14.826 -32.012 1.00 22.89 93 PRO L CA 1
ATOM 7160 C C . PRO G 3 96 ? 67.115 -15.580 -30.816 1.00 27.39 93 PRO L C 1
ATOM 7161 O O . PRO G 3 96 ? 67.674 -16.667 -31.015 1.00 25.90 93 PRO L O 1
ATOM 7165 N N A TYR G 3 97 ? 66.915 -15.098 -29.600 0.50 22.45 94 TYR L N 1
ATOM 7166 N N B TYR G 3 97 ? 67.062 -14.972 -29.588 0.50 24.49 94 TYR L N 1
ATOM 7167 C CA A TYR G 3 97 ? 67.425 -15.871 -28.486 0.50 22.56 94 TYR L CA 1
ATOM 7168 C CA B TYR G 3 97 ? 67.718 -15.457 -28.353 0.50 25.35 94 TYR L CA 1
ATOM 7169 C C A TYR G 3 97 ? 66.325 -16.210 -27.497 0.50 29.61 94 TYR L C 1
ATOM 7170 C C B TYR G 3 97 ? 66.818 -15.795 -27.134 0.50 29.26 94 TYR L C 1
ATOM 7171 O O A TYR G 3 97 ? 66.116 -17.375 -27.165 0.50 32.20 94 TYR L O 1
ATOM 7172 O O B TYR G 3 97 ? 67.261 -16.529 -26.240 0.50 28.71 94 TYR L O 1
ATOM 7189 N N . SER G 3 98 ? 65.611 -15.191 -27.062 1.00 26.91 95 SER L N 1
ATOM 7190 C CA . SER G 3 98 ? 64.623 -15.275 -25.997 1.00 26.86 95 SER L CA 1
ATOM 7191 C C . SER G 3 98 ? 63.220 -15.551 -26.471 1.00 26.83 95 SER L C 1
ATOM 7192 O O . SER G 3 98 ? 62.881 -15.301 -27.616 1.00 24.84 95 SER L O 1
ATOM 7195 N N . VAL G 3 99 ? 62.401 -16.016 -25.549 1.00 20.96 96 VAL L N 1
ATOM 7196 C CA . VAL G 3 99 ? 60.960 -16.209 -25.696 1.00 18.87 96 VAL L CA 1
ATOM 7197 C C . VAL G 3 99 ? 60.343 -15.407 -24.537 1.00 22.23 96 VAL L C 1
ATOM 7198 O O . VAL G 3 99 ? 60.861 -15.468 -23.423 1.00 18.49 96 VAL L O 1
ATOM 7202 N N . VAL G 3 100 ? 59.287 -14.621 -24.810 1.00 19.09 97 VAL L N 1
ATOM 7203 C CA . VAL G 3 100 ? 58.682 -13.738 -23.810 1.00 19.33 97 VAL L CA 1
ATOM 7204 C C . VAL G 3 100 ? 57.147 -13.909 -23.779 1.00 22.93 97 VAL L C 1
ATOM 7205 O O . VAL G 3 100 ? 56.515 -13.935 -24.829 1.00 20.81 97 VAL L O 1
ATOM 7209 N N . PHE G 3 101 ? 56.569 -13.993 -22.571 1.00 19.29 98 PHE L N 1
ATOM 7210 C CA . PHE G 3 101 ? 55.105 -13.986 -22.419 1.00 17.93 98 PHE L CA 1
ATOM 7211 C C . PHE G 3 101 ? 54.688 -12.628 -21.904 1.00 22.26 98 PHE L C 1
ATOM 7212 O O . PHE G 3 101 ? 55.434 -11.988 -21.148 1.00 21.84 98 PHE L O 1
ATOM 7220 N N . GLY G 3 102 ? 53.499 -12.176 -22.306 1.00 19.50 99 GLY L N 1
ATOM 7221 C CA . GLY G 3 102 ? 52.932 -10.971 -21.726 1.00 19.13 99 GLY L CA 1
ATOM 7222 C C . GLY G 3 102 ? 52.519 -11.311 -20.298 1.00 22.54 99 GLY L C 1
ATOM 7223 O O . GLY G 3 102 ? 52.451 -12.496 -19.919 1.00 19.57 99 GLY L O 1
ATOM 7224 N N . GLY G 3 103 ? 52.194 -10.292 -19.510 1.00 22.22 100 GLY L N 1
ATOM 7225 C CA . GLY G 3 103 ? 51.766 -10.479 -18.125 1.00 21.13 100 GLY L CA 1
ATOM 7226 C C . GLY G 3 103 ? 50.442 -11.198 -17.921 1.00 24.09 100 GLY L C 1
ATOM 7227 O O . GLY G 3 103 ? 50.131 -11.604 -16.800 1.00 24.88 100 GLY L O 1
ATOM 7228 N N . GLY G 3 104 ? 49.652 -11.293 -18.973 1.00 20.76 101 GLY L N 1
ATOM 7229 C CA . GLY G 3 104 ? 48.344 -11.934 -18.944 1.00 20.83 101 GLY L CA 1
ATOM 7230 C C . GLY G 3 104 ? 47.211 -10.958 -18.717 1.00 23.12 101 GLY L C 1
ATOM 7231 O O . GLY G 3 104 ? 47.398 -9.938 -18.067 1.00 22.30 101 GLY L O 1
ATOM 7232 N N . THR G 3 105 ? 46.030 -11.275 -19.269 1.00 19.95 102 THR L N 1
ATOM 7233 C CA . THR G 3 105 ? 44.813 -10.448 -19.157 1.00 19.89 102 THR L CA 1
ATOM 7234 C C . THR G 3 105 ? 43.706 -11.318 -18.592 1.00 21.84 102 THR L C 1
ATOM 7235 O O . THR G 3 105 ? 43.339 -12.312 -19.195 1.00 20.38 102 THR L O 1
ATOM 7239 N N . LYS G 3 106 ? 43.137 -10.906 -17.463 1.00 19.01 103 LYS L N 1
ATOM 7240 C CA . LYS G 3 106 ? 42.017 -11.626 -16.894 1.00 19.17 103 LYS L CA 1
ATOM 7241 C C . LYS G 3 106 ? 40.769 -11.078 -17.601 1.00 23.06 103 LYS L C 1
ATOM 7242 O O . LYS G 3 106 ? 40.485 -9.889 -17.504 1.00 22.66 103 LYS L O 1
ATOM 7248 N N . LEU G 3 107 ? 40.068 -11.929 -18.330 1.00 21.15 104 LEU L N 1
ATOM 7249 C CA . LEU G 3 107 ? 38.850 -11.543 -19.038 1.00 21.81 104 LEU L CA 1
ATOM 7250 C C . LEU G 3 107 ? 37.636 -11.903 -18.198 1.00 23.65 104 LEU L C 1
ATOM 7251 O O . LEU G 3 107 ? 37.466 -13.068 -17.793 1.00 23.40 104 LEU L O 1
ATOM 7256 N N . THR G 3 108 ? 36.821 -10.888 -17.903 1.00 20.32 105 THR L N 1
ATOM 7257 C CA . THR G 3 108 ? 35.585 -11.009 -17.139 1.00 20.01 105 THR L CA 1
ATOM 7258 C C . THR G 3 108 ? 34.406 -10.754 -18.044 1.00 25.24 105 THR L C 1
ATOM 7259 O O . THR G 3 108 ? 34.391 -9.787 -18.796 1.00 26.49 105 THR L O 1
ATOM 7263 N N . VAL G 3 109 ? 33.390 -11.600 -17.932 1.00 23.04 106 VAL L N 1
ATOM 7264 C CA . VAL G 3 109 ? 32.162 -11.419 -18.710 1.00 22.14 106 VAL L CA 1
ATOM 7265 C C . VAL G 3 109 ? 31.086 -10.947 -17.748 1.00 24.65 106 VAL L C 1
ATOM 7266 O O . VAL G 3 109 ? 30.781 -11.620 -16.759 1.00 22.92 106 VAL L O 1
ATOM 7270 N N . LEU G 3 110 ? 30.546 -9.768 -18.022 1.00 23.41 107 LEU L N 1
ATOM 7271 C CA . LEU G 3 110 ? 29.561 -9.108 -17.150 1.00 25.36 107 LEU L CA 1
ATOM 7272 C C . LEU G 3 110 ? 28.149 -9.655 -17.309 1.00 29.20 107 LEU L C 1
ATOM 7273 O O . LEU G 3 110 ? 27.920 -10.470 -18.197 1.00 27.97 107 LEU L O 1
ATOM 7278 N N . GLY G 3 111 ? 27.251 -9.253 -16.404 1.00 28.91 108 GLY L N 1
ATOM 7279 C CA . GLY G 3 111 ? 25.828 -9.605 -16.436 1.00 30.07 108 GLY L CA 1
ATOM 7280 C C . GLY G 3 111 ? 25.424 -10.933 -15.815 1.00 33.51 108 GLY L C 1
ATOM 7281 O O . GLY G 3 111 ? 24.269 -11.347 -15.946 1.00 35.14 108 GLY L O 1
ATOM 7282 N N . GLN G 3 112 ? 26.355 -11.616 -15.141 1.00 26.40 109 GLN L N 1
ATOM 7283 C CA . GLN G 3 112 ? 26.089 -12.902 -14.503 1.00 26.13 109 GLN L CA 1
ATOM 7284 C C . GLN G 3 112 ? 25.283 -12.679 -13.212 1.00 29.77 109 GLN L C 1
ATOM 7285 O O . GLN G 3 112 ? 25.480 -11.657 -12.577 1.00 26.55 109 GLN L O 1
ATOM 7291 N N . PRO G 3 113 ? 24.344 -13.581 -12.846 1.00 30.21 110 PRO L N 1
ATOM 7292 C CA . PRO G 3 113 ? 23.501 -13.343 -11.666 1.00 29.71 110 PRO L CA 1
ATOM 7293 C C . PRO G 3 113 ? 24.263 -13.320 -10.352 1.00 30.95 110 PRO L C 1
ATOM 7294 O O . PRO G 3 113 ? 25.226 -14.077 -10.185 1.00 29.57 110 PRO L O 1
ATOM 7298 N N . LYS G 3 114 ? 23.814 -12.470 -9.431 1.00 27.02 111 LYS L N 1
ATOM 7299 C CA . LYS G 3 114 ? 24.362 -12.352 -8.079 1.00 27.21 111 LYS L CA 1
ATOM 7300 C C . LYS G 3 114 ? 23.916 -13.611 -7.347 1.00 29.59 111 LYS L C 1
ATOM 7301 O O . LYS G 3 114 ? 22.828 -14.114 -7.609 1.00 27.39 111 LYS L O 1
ATOM 7307 N N . ALA G 3 115 ? 24.757 -14.136 -6.440 1.00 24.87 112 ALA L N 1
ATOM 7308 C CA . ALA G 3 115 ? 24.418 -15.344 -5.665 1.00 25.60 112 ALA L CA 1
ATOM 7309 C C . ALA G 3 115 ? 24.900 -15.098 -4.263 1.00 25.20 112 ALA L C 1
ATOM 7310 O O . ALA G 3 115 ? 26.027 -14.657 -4.086 1.00 23.05 112 ALA L O 1
ATOM 7312 N N . ALA G 3 116 ? 24.036 -15.308 -3.272 1.00 23.06 113 ALA L N 1
ATOM 7313 C CA . ALA G 3 116 ? 24.384 -15.071 -1.884 1.00 21.16 113 ALA L CA 1
ATOM 7314 C C . ALA G 3 116 ? 25.180 -16.253 -1.366 1.00 24.66 113 ALA L C 1
ATOM 7315 O O . ALA G 3 116 ? 24.954 -17.377 -1.803 1.00 24.73 113 ALA L O 1
ATOM 7317 N N . PRO G 3 117 ? 26.136 -16.018 -0.462 1.00 22.52 114 PRO L N 1
ATOM 7318 C CA . PRO G 3 117 ? 26.932 -17.148 0.057 1.00 23.15 114 PRO L CA 1
ATOM 7319 C C . PRO G 3 117 ? 26.192 -18.014 1.079 1.00 27.18 114 PRO L C 1
ATOM 7320 O O . PRO G 3 117 ? 25.411 -17.520 1.904 1.00 25.72 114 PRO L O 1
ATOM 7324 N N . SER G 3 118 ? 26.536 -19.300 1.068 1.00 23.78 115 SER L N 1
ATOM 7325 C CA . SER G 3 118 ? 26.073 -20.278 2.049 1.00 23.62 115 SER L CA 1
ATOM 7326 C C . SER G 3 118 ? 27.221 -20.302 3.087 1.00 26.65 115 SER L C 1
ATOM 7327 O O . SER G 3 118 ? 28.364 -20.520 2.693 1.00 25.44 115 SER L O 1
ATOM 7330 N N . VAL G 3 119 ? 26.952 -19.991 4.374 1.00 22.02 116 VAL L N 1
ATOM 7331 C CA . VAL G 3 119 ? 28.025 -19.936 5.366 1.00 20.90 116 VAL L CA 1
ATOM 7332 C C . VAL G 3 119 ? 27.841 -21.024 6.441 1.00 24.54 116 VAL L C 1
ATOM 7333 O O . VAL G 3 119 ? 26.739 -21.152 6.971 1.00 24.74 116 VAL L O 1
ATOM 7337 N N . THR G 3 120 ? 28.924 -21.758 6.783 1.00 20.15 117 THR L N 1
ATOM 7338 C CA . THR G 3 120 ? 28.916 -22.742 7.865 1.00 19.05 117 THR L CA 1
ATOM 7339 C C . THR G 3 120 ? 30.126 -22.513 8.741 1.00 23.35 117 THR L C 1
ATOM 7340 O O . THR G 3 120 ? 31.265 -22.467 8.254 1.00 23.09 117 THR L O 1
ATOM 7344 N N . LEU G 3 121 ? 29.890 -22.495 10.046 1.00 19.23 118 LEU L N 1
ATOM 7345 C CA . LEU G 3 121 ? 30.973 -22.309 10.986 1.00 19.28 118 LEU L CA 1
ATOM 7346 C C . LEU G 3 121 ? 31.097 -23.544 11.861 1.00 22.70 118 LEU L C 1
ATOM 7347 O O . LEU G 3 121 ? 30.099 -24.004 12.416 1.00 23.40 118 LEU L O 1
ATOM 7352 N N . PHE G 3 122 ? 32.309 -24.121 11.929 1.00 18.65 119 PHE L N 1
ATOM 7353 C CA . PHE G 3 122 ? 32.520 -25.277 12.775 1.00 18.79 119 PHE L CA 1
ATOM 7354 C C . PHE G 3 122 ? 33.376 -24.900 13.967 1.00 23.20 119 PHE L C 1
ATOM 7355 O O . PHE G 3 122 ? 34.392 -24.204 13.810 1.00 23.60 119 PHE L O 1
ATOM 7363 N N . PRO G 3 123 ? 33.029 -25.420 15.163 1.00 19.78 120 PRO L N 1
ATOM 7364 C CA . PRO G 3 123 ? 33.881 -25.190 16.328 1.00 19.93 120 PRO L CA 1
ATOM 7365 C C . PRO G 3 123 ? 35.086 -26.161 16.308 1.00 23.87 120 PRO L C 1
ATOM 7366 O O . PRO G 3 123 ? 35.130 -27.063 15.462 1.00 23.00 120 PRO L O 1
ATOM 7370 N N . PRO G 3 124 ? 36.056 -26.045 17.255 1.00 22.37 121 PRO L N 1
ATOM 7371 C CA . PRO G 3 124 ? 37.144 -27.031 17.308 1.00 21.33 121 PRO L CA 1
ATOM 7372 C C . PRO G 3 124 ? 36.612 -28.418 17.621 1.00 24.44 121 PRO L C 1
ATOM 7373 O O . PRO G 3 124 ? 35.668 -28.573 18.405 1.00 23.71 121 PRO L O 1
ATOM 7377 N N . SER G 3 125 ? 37.230 -29.434 17.022 1.00 20.62 122 SER L N 1
ATOM 7378 C CA . SER G 3 125 ? 36.874 -30.826 17.286 1.00 20.77 122 SER L CA 1
ATOM 7379 C C . SER G 3 125 ? 37.440 -31.239 18.658 1.00 25.56 122 SER L C 1
ATOM 7380 O O . SER G 3 125 ? 38.405 -30.628 19.137 1.00 23.99 122 SER L O 1
ATOM 7383 N N . SER G 3 126 ? 36.872 -32.295 19.257 1.00 21.72 123 SER L N 1
ATOM 7384 C CA . SER G 3 126 ? 37.340 -32.865 20.524 1.00 22.97 123 SER L CA 1
ATOM 7385 C C . SER G 3 126 ? 38.790 -33.346 20.370 1.00 25.25 123 SER L C 1
ATOM 7386 O O . SER G 3 126 ? 39.609 -33.137 21.264 1.00 23.88 123 SER L O 1
ATOM 7389 N N . GLU G 3 127 ? 39.096 -33.986 19.227 1.00 21.29 124 GLU L N 1
ATOM 7390 C CA . GLU G 3 127 ? 40.431 -34.504 18.915 1.00 23.44 124 GLU L CA 1
ATOM 7391 C C . GLU G 3 127 ? 41.486 -33.384 18.905 1.00 25.69 124 GLU L C 1
ATOM 7392 O O . GLU G 3 127 ? 42.585 -33.580 19.396 1.00 26.00 124 GLU L O 1
ATOM 7398 N N . GLU G 3 128 ? 41.166 -32.247 18.301 1.00 21.43 125 GLU L N 1
ATOM 7399 C CA . GLU G 3 128 ? 42.127 -31.140 18.227 1.00 20.50 125 GLU L CA 1
ATOM 7400 C C . GLU G 3 128 ? 42.339 -30.508 19.618 1.00 24.80 125 GLU L C 1
ATOM 7401 O O . GLU G 3 128 ? 43.478 -30.226 20.010 1.00 24.08 125 GLU L O 1
ATOM 7407 N N . LEU G 3 129 ? 41.249 -30.300 20.362 1.00 23.16 126 LEU L N 1
ATOM 7408 C CA . LEU G 3 129 ? 41.300 -29.750 21.733 1.00 24.71 126 LEU L CA 1
ATOM 7409 C C . LEU G 3 129 ? 42.157 -30.623 22.643 1.00 30.96 126 LEU L C 1
ATOM 7410 O O . LEU G 3 129 ? 42.900 -30.118 23.492 1.00 30.02 126 LEU L O 1
ATOM 7415 N N . GLN G 3 130 ? 42.079 -31.935 22.433 1.00 27.85 127 GLN L N 1
ATOM 7416 C CA . GLN G 3 130 ? 42.855 -32.894 23.196 1.00 27.81 127 GLN L CA 1
ATOM 7417 C C . GLN G 3 130 ? 44.347 -32.743 22.889 1.00 32.99 127 GLN L C 1
ATOM 7418 O O . GLN G 3 130 ? 45.164 -32.889 23.792 1.00 34.83 127 GLN L O 1
ATOM 7424 N N . ALA G 3 131 ? 44.682 -32.357 21.642 1.00 31.09 128 ALA L N 1
ATOM 7425 C CA . ALA G 3 131 ? 46.042 -32.117 21.162 1.00 31.10 128 ALA L CA 1
ATOM 7426 C C . ALA G 3 131 ? 46.526 -30.701 21.526 1.00 35.29 128 ALA L C 1
ATOM 7427 O O . ALA G 3 131 ? 47.543 -30.248 21.008 1.00 37.18 128 ALA L O 1
ATOM 7429 N N . ASN G 3 132 ? 45.806 -30.021 22.437 1.00 31.80 129 ASN L N 1
ATOM 7430 C CA . ASN G 3 132 ? 46.075 -28.674 22.946 1.00 32.87 129 ASN L CA 1
ATOM 7431 C C . ASN G 3 132 ? 46.071 -27.599 21.842 1.00 33.98 129 ASN L C 1
ATOM 7432 O O . ASN G 3 132 ? 46.852 -26.642 21.884 1.00 35.07 129 ASN L O 1
ATOM 7437 N N . LYS G 3 133 ? 45.161 -27.747 20.858 1.00 28.08 130 LYS L N 1
ATOM 7438 C CA . LYS G 3 133 ? 45.017 -26.795 19.761 1.00 26.23 130 LYS L CA 1
ATOM 7439 C C . LYS G 3 133 ? 43.529 -26.505 19.553 1.00 28.30 130 LYS L C 1
ATOM 7440 O O . LYS G 3 133 ? 42.683 -27.209 20.118 1.00 25.74 130 LYS L O 1
ATOM 7446 N N . ALA G 3 134 ? 43.195 -25.467 18.780 1.00 24.41 131 ALA L N 1
ATOM 7447 C CA . ALA G 3 134 ? 41.801 -25.131 18.537 1.00 23.13 131 ALA L CA 1
ATOM 7448 C C . ALA G 3 134 ? 41.684 -24.279 17.272 1.00 26.12 131 ALA L C 1
ATOM 7449 O O . ALA G 3 134 ? 42.352 -23.242 17.149 1.00 27.11 131 ALA L O 1
ATOM 7451 N N . THR G 3 135 ? 40.917 -24.760 16.306 1.00 20.07 132 THR L N 1
ATOM 7452 C CA . THR G 3 135 ? 40.706 -24.031 15.049 1.00 19.94 132 THR L CA 1
ATOM 7453 C C . THR G 3 135 ? 39.212 -23.924 14.812 1.00 22.14 132 THR L C 1
ATOM 7454 O O . THR G 3 135 ? 38.511 -24.938 14.870 1.00 21.72 132 THR L O 1
ATOM 7458 N N . LEU G 3 136 ? 38.735 -22.708 14.547 1.00 18.35 133 LEU L N 1
ATOM 7459 C CA . LEU G 3 136 ? 37.362 -22.448 14.132 1.00 19.79 133 LEU L CA 1
ATOM 7460 C C . LEU G 3 136 ? 37.461 -22.338 12.600 1.00 21.16 133 LEU L C 1
ATOM 7461 O O . LEU G 3 136 ? 38.426 -21.758 12.076 1.00 19.33 133 LEU L O 1
ATOM 7466 N N . VAL G 3 137 ? 36.529 -22.976 11.908 1.00 17.87 134 VAL L N 1
ATOM 7467 C CA . VAL G 3 137 ? 36.529 -23.052 10.461 1.00 17.53 134 VAL L CA 1
ATOM 7468 C C . VAL G 3 137 ? 35.261 -22.421 9.934 1.00 19.37 134 VAL L C 1
ATOM 7469 O O . VAL G 3 137 ? 34.186 -22.924 10.194 1.00 19.42 134 VAL L O 1
ATOM 7473 N N . CYS G 3 138 ? 35.398 -21.353 9.167 1.00 17.63 135 CYS L N 1
ATOM 7474 C CA . CYS G 3 138 ? 34.259 -20.658 8.565 1.00 18.59 135 CYS L CA 1
ATOM 7475 C C . CYS G 3 138 ? 34.311 -20.872 7.044 1.00 21.46 135 CYS L C 1
ATOM 7476 O O . CYS G 3 138 ? 35.222 -20.384 6.380 1.00 20.34 135 CYS L O 1
ATOM 7479 N N . LEU G 3 139 ? 33.356 -21.651 6.510 1.00 18.23 136 LEU L N 1
ATOM 7480 C CA . LEU G 3 139 ? 33.291 -22.006 5.103 1.00 17.06 136 LEU L CA 1
ATOM 7481 C C . LEU G 3 139 ? 32.237 -21.199 4.412 1.00 21.87 136 LEU L C 1
ATOM 7482 O O . LEU G 3 139 ? 31.103 -21.094 4.888 1.00 19.78 136 LEU L O 1
ATOM 7487 N N . ILE G 3 140 ? 32.625 -20.639 3.273 1.00 17.48 137 ILE L N 1
ATOM 7488 C CA . ILE G 3 140 ? 31.797 -19.735 2.506 1.00 16.44 137 ILE L CA 1
ATOM 7489 C C . ILE G 3 140 ? 31.695 -20.244 1.094 1.00 21.40 137 ILE L C 1
ATOM 7490 O O . ILE G 3 140 ? 32.685 -20.236 0.395 1.00 21.67 137 ILE L O 1
ATOM 7495 N N . SER G 3 141 ? 30.503 -20.636 0.643 1.00 18.63 138 SER L N 1
ATOM 7496 C CA . SER G 3 141 ? 30.425 -21.175 -0.717 1.00 20.27 138 SER L CA 1
ATOM 7497 C C . SER G 3 141 ? 29.285 -20.604 -1.553 1.00 24.86 138 SER L C 1
ATOM 7498 O O . SER G 3 141 ? 28.361 -20.008 -1.000 1.00 26.33 138 SER L O 1
ATOM 7501 N N . ASP G 3 142 ? 29.330 -20.845 -2.882 1.00 24.21 139 ASP L N 1
ATOM 7502 C CA . ASP G 3 142 ? 28.290 -20.525 -3.855 1.00 24.09 139 ASP L CA 1
ATOM 7503 C C . ASP G 3 142 ? 27.916 -19.037 -3.922 1.00 27.36 139 ASP L C 1
ATOM 7504 O O . ASP G 3 142 ? 26.748 -18.709 -4.110 1.00 28.30 139 ASP L O 1
ATOM 7509 N N . PHE G 3 143 ? 28.911 -18.135 -3.838 1.00 22.08 140 PHE L N 1
ATOM 7510 C CA . PHE G 3 143 ? 28.641 -16.701 -3.932 1.00 21.86 140 PHE L CA 1
ATOM 7511 C C . PHE G 3 143 ? 29.144 -16.105 -5.283 1.00 25.46 140 PHE L C 1
ATOM 7512 O O . PHE G 3 143 ? 30.073 -16.627 -5.904 1.00 23.40 140 PHE L O 1
ATOM 7520 N N . TYR G 3 144 ? 28.487 -15.044 -5.735 1.00 23.22 141 TYR L N 1
ATOM 7521 C CA . TYR G 3 144 ? 28.842 -14.325 -6.967 1.00 23.68 141 TYR L CA 1
ATOM 7522 C C . TYR G 3 144 ? 28.357 -12.905 -6.834 1.00 26.89 141 TYR L C 1
ATOM 7523 O O . TYR G 3 144 ? 27.194 -12.722 -6.507 1.00 27.04 141 TYR L O 1
ATOM 7532 N N . PRO G 3 145 ? 29.198 -11.858 -7.065 1.00 25.16 142 PRO L N 1
ATOM 7533 C CA . PRO G 3 145 ? 30.628 -11.885 -7.458 1.00 24.30 142 PRO L CA 1
ATOM 7534 C C . PRO G 3 145 ? 31.573 -12.354 -6.343 1.00 28.91 142 PRO L C 1
ATOM 7535 O O . PRO G 3 145 ? 31.117 -12.628 -5.215 1.00 27.06 142 PRO L O 1
ATOM 7539 N N . GLY G 3 146 ? 32.865 -12.485 -6.691 1.00 25.74 143 GLY L N 1
ATOM 7540 C CA . GLY G 3 146 ? 33.915 -12.982 -5.796 1.00 26.39 143 GLY L CA 1
ATOM 7541 C C . GLY G 3 146 ? 34.323 -12.091 -4.638 1.00 31.77 143 GLY L C 1
ATOM 7542 O O . GLY G 3 146 ? 35.194 -12.471 -3.868 1.00 35.00 143 GLY L O 1
ATOM 7543 N N . ALA G 3 147 ? 33.762 -10.893 -4.502 1.00 28.32 144 ALA L N 1
ATOM 7544 C CA . ALA G 3 147 ? 34.203 -10.044 -3.390 1.00 27.81 144 ALA L CA 1
ATOM 7545 C C . ALA G 3 147 ? 33.440 -10.399 -2.111 1.00 31.24 144 ALA L C 1
ATOM 7546 O O . ALA G 3 147 ? 32.203 -10.432 -2.107 1.00 30.68 144 ALA L O 1
ATOM 7548 N N . VAL G 3 148 ? 34.187 -10.684 -1.027 1.00 24.55 145 VAL L N 1
ATOM 7549 C CA . VAL G 3 148 ? 33.604 -11.073 0.260 1.00 24.06 145 VAL L CA 1
ATOM 7550 C C . VAL G 3 148 ? 34.484 -10.561 1.363 1.00 24.14 145 VAL L C 1
ATOM 7551 O O . VAL G 3 148 ? 35.701 -10.525 1.185 1.00 23.92 145 VAL L O 1
ATOM 7555 N N . THR G 3 149 ? 33.886 -10.076 2.463 1.00 22.43 146 THR L N 1
ATOM 7556 C CA . THR G 3 149 ? 34.624 -9.611 3.628 1.00 22.40 146 THR L CA 1
ATOM 7557 C C . THR G 3 149 ? 34.330 -10.572 4.793 1.00 24.55 146 THR L C 1
ATOM 7558 O O . THR G 3 149 ? 33.175 -10.896 5.039 1.00 25.82 146 THR L O 1
ATOM 7562 N N . VAL G 3 150 ? 35.373 -11.043 5.471 1.00 20.75 147 VAL L N 1
ATOM 7563 C CA . VAL G 3 150 ? 35.219 -11.932 6.622 1.00 20.56 147 VAL L CA 1
ATOM 7564 C C . VAL G 3 150 ? 35.742 -11.275 7.910 1.00 26.93 147 VAL L C 1
ATOM 7565 O O . VAL G 3 150 ? 36.894 -10.839 7.973 1.00 29.13 147 VAL L O 1
ATOM 7569 N N . ALA G 3 151 ? 34.918 -11.234 8.930 1.00 20.13 148 ALA L N 1
ATOM 7570 C CA . ALA G 3 151 ? 35.317 -10.675 10.230 1.00 20.90 148 ALA L CA 1
ATOM 7571 C C . ALA G 3 151 ? 35.012 -11.691 11.321 1.00 26.03 148 ALA L C 1
ATOM 7572 O O . ALA G 3 151 ? 34.049 -12.437 11.199 1.00 27.28 148 ALA L O 1
ATOM 7574 N N . TRP G 3 152 ? 35.840 -11.731 12.362 1.00 22.31 149 TRP L N 1
ATOM 7575 C CA . TRP G 3 152 ? 35.684 -12.635 13.493 1.00 19.80 149 TRP L CA 1
ATOM 7576 C C . T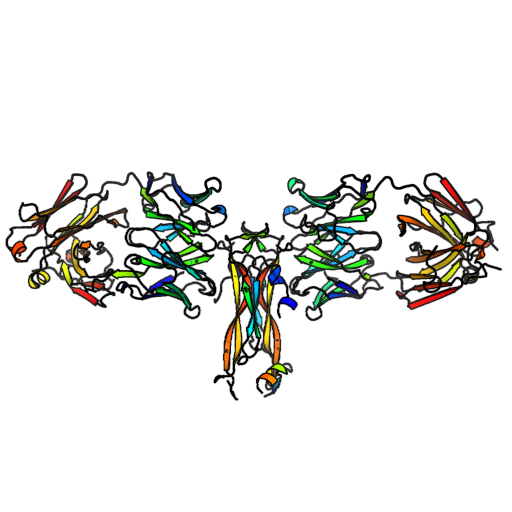RP G 3 152 ? 35.457 -11.831 14.755 1.00 26.47 149 TRP L C 1
ATOM 7577 O O . TRP G 3 152 ? 35.999 -10.721 14.898 1.00 24.16 149 TRP L O 1
ATOM 7588 N N . LYS G 3 153 ? 34.707 -12.424 15.702 1.00 24.16 150 LYS L N 1
ATOM 7589 C CA . LYS G 3 153 ? 34.396 -11.842 16.997 1.00 25.87 150 LYS L CA 1
ATOM 7590 C C . LYS G 3 153 ? 34.586 -12.893 18.073 1.00 26.48 150 LYS L C 1
ATOM 7591 O O . LYS G 3 153 ? 34.183 -14.038 17.871 1.00 27.13 150 LYS L O 1
ATOM 7597 N N . ALA G 3 154 ? 35.204 -12.506 19.220 1.00 23.07 151 ALA L N 1
ATOM 7598 C CA . ALA G 3 154 ? 35.327 -13.319 20.459 1.00 24.50 151 ALA L CA 1
ATOM 7599 C C . ALA G 3 154 ? 34.316 -12.598 21.341 1.00 31.15 151 ALA L C 1
ATOM 7600 O O . ALA G 3 154 ? 34.524 -11.411 21.668 1.00 32.17 151 ALA L O 1
ATOM 7602 N N . ASP G 3 155 ? 33.169 -13.271 21.606 1.00 26.59 152 ASP L N 1
ATOM 7603 C CA . ASP G 3 155 ? 31.957 -12.715 22.226 1.00 27.99 152 ASP L CA 1
ATOM 7604 C C . ASP G 3 155 ? 31.504 -11.615 21.257 1.00 30.37 152 ASP L C 1
ATOM 7605 O O . ASP G 3 155 ? 31.156 -11.935 20.121 1.00 28.53 152 ASP L O 1
ATOM 7610 N N . SER G 3 156 ? 31.622 -10.328 21.643 1.00 28.28 153 SER L N 1
ATOM 7611 C CA . SER G 3 156 ? 31.272 -9.215 20.743 1.00 27.71 153 SER L CA 1
ATOM 7612 C C . SER G 3 156 ? 32.511 -8.448 20.280 1.00 28.81 153 SER L C 1
ATOM 7613 O O . SER G 3 156 ? 32.378 -7.515 19.508 1.00 28.36 153 SER L O 1
ATOM 7616 N N . SER G 3 157 ? 33.716 -8.832 20.743 1.00 25.45 154 SER L N 1
ATOM 7617 C CA . SER G 3 157 ? 34.957 -8.137 20.395 1.00 25.15 154 SER L CA 1
ATOM 7618 C C . SER G 3 157 ? 35.592 -8.567 19.067 1.00 29.36 154 SER L C 1
ATOM 7619 O O . SER G 3 157 ? 35.852 -9.752 18.893 1.00 27.33 154 SER L O 1
ATOM 7622 N N . PRO G 3 158 ? 35.919 -7.608 18.160 1.00 27.05 155 PRO L N 1
ATOM 7623 C CA . PRO G 3 158 ? 36.610 -7.980 16.908 1.00 26.13 155 PRO L CA 1
ATOM 7624 C C . PRO G 3 158 ? 37.959 -8.651 17.200 1.00 30.64 155 PRO L C 1
ATOM 7625 O O . PRO G 3 158 ? 38.632 -8.313 18.188 1.00 28.82 155 PRO L O 1
ATOM 7629 N N . VAL G 3 159 ? 38.333 -9.635 16.396 1.00 28.19 156 VAL L N 1
ATOM 7630 C CA . VAL G 3 159 ? 39.618 -10.312 16.588 1.00 29.42 156 VAL L CA 1
ATOM 7631 C C . VAL G 3 159 ? 40.334 -10.351 15.246 1.00 34.46 156 VAL L C 1
ATOM 7632 O O . VAL G 3 159 ? 39.718 -10.723 14.260 1.00 34.41 156 VAL L O 1
ATOM 7636 N N . LYS G 3 160 ? 41.609 -9.928 15.199 1.00 32.03 157 LYS L N 1
ATOM 7637 C CA . LYS G 3 160 ? 42.415 -9.977 13.974 1.00 33.44 157 LYS L CA 1
ATOM 7638 C C . LYS G 3 160 ? 43.546 -11.014 14.081 1.00 35.95 157 LYS L C 1
ATOM 7639 O O . LYS G 3 160 ? 43.920 -11.624 13.074 1.00 34.99 157 LYS L O 1
ATOM 7645 N N . ALA G 3 161 ? 44.064 -11.224 15.303 1.00 31.89 158 ALA L N 1
ATOM 7646 C CA . ALA G 3 161 ? 45.139 -12.173 15.568 1.00 31.25 158 ALA L CA 1
ATOM 7647 C C . ALA G 3 161 ? 44.650 -13.617 15.371 1.00 31.49 158 ALA L C 1
ATOM 7648 O O . ALA G 3 161 ? 43.578 -14.002 15.849 1.00 30.85 158 ALA L O 1
ATOM 7650 N N . GLY G 3 162 ? 45.459 -14.381 14.663 1.00 26.25 159 GLY L N 1
ATOM 7651 C CA . GLY G 3 162 ? 45.213 -15.797 14.404 1.00 23.74 159 GLY L CA 1
ATOM 7652 C C . GLY G 3 162 ? 44.242 -16.071 13.280 1.00 26.67 159 GLY L C 1
ATOM 7653 O O . GLY G 3 162 ? 43.856 -17.222 13.101 1.00 26.30 159 GLY L O 1
ATOM 7654 N N . VAL G 3 163 ? 43.851 -15.059 12.496 1.00 23.88 160 VAL L N 1
ATOM 7655 C CA . VAL G 3 163 ? 42.910 -15.354 11.413 1.00 24.45 160 VAL L CA 1
ATOM 7656 C C . VAL G 3 163 ? 43.645 -15.467 10.076 1.00 27.71 160 VAL L C 1
ATOM 7657 O O . VAL G 3 163 ? 44.537 -14.664 9.771 1.00 27.34 160 VAL L O 1
ATOM 7661 N N . GLU G 3 164 ? 43.304 -16.516 9.311 1.00 21.61 161 GLU L N 1
ATOM 7662 C CA . GLU G 3 164 ? 43.848 -16.788 7.981 1.00 23.13 161 GLU L CA 1
ATOM 7663 C C . GLU G 3 164 ? 42.674 -17.000 7.049 1.00 24.26 161 GLU L C 1
ATOM 7664 O O . GLU G 3 164 ? 41.954 -17.969 7.211 1.00 20.71 161 GLU L O 1
ATOM 7670 N N . THR G 3 165 ? 42.516 -16.121 6.030 1.00 23.33 162 THR L N 1
ATOM 7671 C CA . THR G 3 165 ? 41.421 -16.214 5.074 1.00 22.05 162 THR L CA 1
ATOM 7672 C C . THR G 3 165 ? 41.956 -16.413 3.640 1.00 27.10 162 THR L C 1
ATOM 7673 O O . THR G 3 165 ? 42.887 -15.741 3.208 1.00 25.16 162 THR L O 1
ATOM 7677 N N . THR G 3 166 ? 41.332 -17.314 2.891 1.00 22.94 163 THR L N 1
ATOM 7678 C CA . THR G 3 166 ? 41.768 -17.541 1.531 1.00 22.68 163 THR L CA 1
ATOM 7679 C C . THR G 3 166 ? 41.235 -16.454 0.620 1.00 28.37 163 THR L C 1
ATOM 7680 O O . THR G 3 166 ? 40.182 -15.876 0.879 1.00 29.02 163 THR L O 1
ATOM 7684 N N . THR G 3 167 ? 41.927 -16.220 -0.481 1.00 26.91 164 THR L N 1
ATOM 7685 C CA . THR G 3 167 ? 41.399 -15.351 -1.526 1.00 27.09 164 THR L CA 1
ATOM 7686 C C . THR G 3 167 ? 40.305 -16.198 -2.223 1.00 28.72 164 THR L C 1
ATOM 7687 O O . THR G 3 167 ? 40.517 -17.385 -2.423 1.00 29.98 164 THR L O 1
ATOM 7691 N N . PRO G 3 168 ? 39.082 -15.684 -2.455 1.00 23.92 165 PRO L N 1
ATOM 7692 C CA . PRO G 3 168 ? 38.024 -16.530 -3.077 1.00 24.32 165 PRO L CA 1
ATOM 7693 C C . PRO G 3 168 ? 38.381 -17.066 -4.477 1.00 29.19 165 PRO L C 1
ATOM 7694 O O . PRO G 3 168 ? 38.992 -16.351 -5.268 1.00 29.58 165 PRO L O 1
ATOM 7698 N N . SER G 3 169 ? 37.986 -18.311 -4.802 1.00 23.95 166 SER L N 1
ATOM 7699 C CA . SER G 3 169 ? 38.257 -18.847 -6.138 1.00 25.26 166 SER L CA 1
ATOM 7700 C C . SER G 3 169 ? 37.037 -19.576 -6.665 1.00 28.53 166 SER L C 1
ATOM 7701 O O . SER G 3 169 ? 36.231 -20.080 -5.886 1.00 26.82 166 SER L O 1
ATOM 7704 N N . LYS G 3 170 ? 36.881 -19.592 -7.993 1.00 27.29 167 LYS L N 1
ATOM 7705 C CA . LYS G 3 170 ? 35.747 -20.210 -8.662 1.00 27.46 167 LYS L CA 1
ATOM 7706 C C . LYS G 3 170 ? 35.698 -21.699 -8.455 1.00 33.20 167 LYS L C 1
ATOM 7707 O O . LYS G 3 170 ? 36.727 -22.380 -8.503 1.00 32.03 167 LYS L O 1
ATOM 7713 N N . GLN G 3 171 ? 34.480 -22.186 -8.227 1.00 31.16 168 GLN L N 1
ATOM 7714 C CA . GLN G 3 171 ? 34.127 -23.584 -8.048 1.00 33.58 168 GLN L CA 1
ATOM 7715 C C . GLN G 3 171 ? 33.823 -24.123 -9.452 1.00 37.52 168 GLN L C 1
ATOM 7716 O O . GLN G 3 171 ? 33.769 -23.341 -10.400 1.00 36.08 168 GLN L O 1
ATOM 7722 N N . SER G 3 172 ? 33.469 -25.415 -9.553 1.00 36.50 169 SER L N 1
ATOM 7723 C CA . SER G 3 172 ? 33.088 -26.029 -10.830 1.00 37.49 169 SER L CA 1
ATOM 7724 C C . SER G 3 172 ? 31.720 -25.530 -11.334 1.00 41.62 169 SER L C 1
ATOM 7725 O O . SER G 3 172 ? 31.469 -25.594 -12.536 1.00 43.07 169 SER L O 1
ATOM 7728 N N . ASN G 3 173 ? 30.856 -24.994 -10.431 1.00 37.06 170 ASN L N 1
ATOM 7729 C CA . ASN G 3 173 ? 29.540 -24.432 -10.791 1.00 36.50 170 ASN L CA 1
ATOM 7730 C C . ASN G 3 173 ? 29.605 -22.933 -11.175 1.00 38.16 170 ASN L C 1
ATOM 7731 O O . ASN G 3 173 ? 28.568 -22.288 -11.343 1.00 40.15 170 ASN L O 1
ATOM 7736 N N . ASN G 3 174 ? 30.829 -22.386 -11.263 1.00 33.57 171 ASN L N 1
ATOM 7737 C CA . ASN G 3 174 ? 31.176 -21.013 -11.667 1.00 32.72 171 ASN L CA 1
ATOM 7738 C C . ASN G 3 174 ? 30.823 -19.962 -10.618 1.00 35.03 171 ASN L C 1
ATOM 7739 O O . ASN G 3 174 ? 30.819 -18.758 -10.893 1.00 32.63 171 ASN L O 1
ATOM 7744 N N . LYS G 3 175 ? 30.617 -20.418 -9.385 1.00 31.53 172 LYS L N 1
ATOM 7745 C CA . LYS G 3 175 ? 30.383 -19.502 -8.280 1.00 30.80 172 LYS L CA 1
ATOM 7746 C C . LYS G 3 175 ? 31.675 -19.537 -7.469 1.00 31.61 172 LYS L C 1
ATOM 7747 O O . LYS G 3 175 ? 32.529 -20.352 -7.770 1.00 32.99 172 LYS L O 1
ATOM 7753 N N . TYR G 3 176 ? 31.856 -18.665 -6.485 1.00 24.41 173 TYR L N 1
ATOM 7754 C CA . TYR G 3 176 ? 33.110 -18.657 -5.730 1.00 22.94 173 TYR L CA 1
ATOM 7755 C C . TYR G 3 176 ? 33.001 -19.378 -4.377 1.00 24.24 173 TYR L C 1
ATOM 7756 O O . TYR G 3 176 ? 31.915 -19.517 -3.839 1.00 22.03 173 TYR L O 1
ATOM 7765 N N . ALA G 3 177 ? 34.135 -19.755 -3.816 1.00 21.07 174 ALA L N 1
ATOM 7766 C CA . ALA G 3 177 ? 34.228 -20.340 -2.468 1.00 20.83 174 ALA L CA 1
ATOM 7767 C C . ALA G 3 177 ? 35.398 -19.716 -1.784 1.00 23.48 174 ALA L C 1
ATOM 7768 O O . ALA G 3 177 ? 36.315 -19.249 -2.452 1.00 23.86 174 ALA L O 1
ATOM 7770 N N . ALA G 3 178 ? 35.345 -19.634 -0.438 1.00 19.20 175 ALA L N 1
ATOM 7771 C CA . ALA G 3 178 ? 36.417 -19.095 0.386 1.00 17.94 175 ALA L CA 1
ATOM 7772 C C . ALA G 3 178 ? 36.318 -19.733 1.768 1.00 20.77 175 ALA L C 1
ATOM 7773 O O . ALA G 3 178 ? 35.269 -20.247 2.163 1.00 18.79 175 ALA L O 1
ATOM 7775 N N . SER G 3 179 ? 37.421 -19.708 2.505 1.00 19.04 176 SER L N 1
ATOM 7776 C CA . SER G 3 179 ? 37.418 -20.203 3.867 1.00 19.42 176 SER L CA 1
ATOM 7777 C C . SER G 3 179 ? 38.238 -19.304 4.756 1.00 21.98 176 SER L C 1
ATOM 7778 O O . SER G 3 179 ? 39.182 -18.631 4.299 1.00 20.80 176 SER L O 1
ATOM 7781 N N . SER G 3 180 ? 37.856 -19.258 6.019 1.00 18.66 177 SER L N 1
ATOM 7782 C CA . SER G 3 180 ? 38.568 -18.472 7.036 1.00 17.95 177 SER L CA 1
ATOM 7783 C C . SER G 3 180 ? 38.756 -19.321 8.258 1.00 19.28 177 SER L C 1
ATOM 7784 O O . SER G 3 180 ? 37.854 -20.044 8.669 1.00 19.55 177 SER L O 1
ATOM 7787 N N . TYR G 3 181 ? 39.969 -19.278 8.815 1.00 16.53 178 TYR L N 1
ATOM 7788 C CA . TYR G 3 181 ? 40.374 -20.070 9.953 1.00 15.54 178 TYR L CA 1
ATOM 7789 C C . TYR G 3 181 ? 40.790 -19.158 11.054 1.00 20.65 178 TYR L C 1
ATOM 7790 O O . TYR G 3 181 ? 41.562 -18.223 10.822 1.00 20.89 178 TYR L O 1
ATOM 7799 N N . LEU G 3 182 ? 40.274 -19.407 12.250 1.00 18.09 179 LEU L N 1
ATOM 7800 C CA . LEU G 3 182 ? 40.683 -18.657 13.422 1.00 18.99 179 LEU L CA 1
ATOM 7801 C C . LEU G 3 182 ? 41.389 -19.636 14.338 1.00 22.06 179 LEU L C 1
ATOM 7802 O O . LEU G 3 182 ? 40.770 -20.593 14.830 1.00 21.27 179 LEU L O 1
ATOM 7807 N N . SER G 3 183 ? 42.707 -19.385 14.567 1.00 19.14 180 SER L N 1
ATOM 7808 C CA . SER G 3 183 ? 43.512 -20.231 15.443 1.00 23.35 180 SER L CA 1
ATOM 7809 C C . SER G 3 183 ? 43.486 -19.666 16.872 1.00 27.36 180 SER L C 1
ATOM 7810 O O . SER G 3 183 ? 43.722 -18.475 17.048 1.00 27.13 180 SER L O 1
ATOM 7813 N N . LEU G 3 184 ? 43.124 -20.492 17.866 1.00 24.10 181 LEU L N 1
ATOM 7814 C CA . LEU G 3 184 ? 43.030 -20.085 19.278 1.00 26.23 181 LEU L CA 1
ATOM 7815 C C . LEU G 3 184 ? 43.709 -21.117 20.142 1.00 29.87 181 LEU L C 1
ATOM 7816 O O . LEU G 3 184 ? 43.898 -22.233 19.697 1.00 28.33 181 LEU L O 1
ATOM 7821 N N . THR G 3 185 ? 43.977 -20.790 21.421 1.00 27.71 182 THR L N 1
ATOM 7822 C CA . THR G 3 185 ? 44.457 -21.806 22.350 1.00 27.73 182 THR L CA 1
ATOM 7823 C C . THR G 3 185 ? 43.166 -22.432 22.901 1.00 29.56 182 THR L C 1
ATOM 7824 O O . THR G 3 185 ? 42.130 -21.757 22.879 1.00 27.75 182 THR L O 1
ATOM 7828 N N . PRO G 3 186 ? 43.184 -23.673 23.442 1.00 27.53 183 PRO L N 1
ATOM 7829 C CA . PRO G 3 186 ? 41.969 -24.224 24.077 1.00 28.57 183 PRO L CA 1
ATOM 7830 C C . PRO G 3 186 ? 41.441 -23.319 25.203 1.00 33.39 183 PRO L C 1
ATOM 7831 O O . PRO G 3 186 ? 40.225 -23.206 25.363 1.00 32.93 183 PRO L O 1
ATOM 7835 N N . GLU G 3 187 ? 42.354 -22.630 25.935 1.00 32.43 184 GLU L N 1
ATOM 7836 C CA . GLU G 3 187 ? 42.022 -21.697 27.031 1.00 33.29 184 GLU L CA 1
ATOM 7837 C C . GLU G 3 187 ? 41.210 -20.495 26.519 1.00 35.12 184 GLU L C 1
ATOM 7838 O O . GLU G 3 187 ? 40.201 -20.154 27.136 1.00 34.33 184 GLU L O 1
ATOM 7844 N N . GLN G 3 188 ? 41.619 -19.889 25.377 1.00 32.51 185 GLN L N 1
ATOM 7845 C CA . GLN G 3 188 ? 40.890 -18.768 24.755 1.00 30.47 185 GLN L CA 1
ATOM 7846 C C . GLN G 3 188 ? 39.504 -19.243 24.317 1.00 35.99 185 GLN L C 1
ATOM 7847 O O . GLN G 3 188 ? 38.521 -18.538 24.560 1.00 35.86 185 GLN L O 1
ATOM 7853 N N . TRP G 3 189 ? 39.420 -20.446 23.684 1.00 31.78 186 TRP L N 1
ATOM 7854 C CA . TRP G 3 189 ? 38.157 -21.039 23.241 1.00 29.39 186 TRP L CA 1
ATOM 7855 C C . TRP G 3 189 ? 37.188 -21.211 24.418 1.00 32.96 186 TRP L C 1
ATOM 7856 O O . TRP G 3 189 ? 36.041 -20.781 24.332 1.00 31.68 186 TRP L O 1
ATOM 7867 N N . LYS G 3 190 ? 37.667 -21.806 25.516 1.00 29.60 187 LYS L N 1
ATOM 7868 C CA . LYS G 3 190 ? 36.849 -22.098 26.711 1.00 31.15 187 LYS L CA 1
ATOM 7869 C C . LYS G 3 190 ? 36.500 -20.878 27.571 1.00 37.68 187 LYS L C 1
ATOM 7870 O O . LYS G 3 190 ? 35.512 -20.936 28.313 1.00 38.26 187 LYS L O 1
ATOM 7876 N N . SER G 3 191 ? 37.275 -19.779 27.463 1.00 34.90 188 SER L N 1
ATOM 7877 C CA . SER G 3 191 ? 37.061 -18.579 28.279 1.00 35.48 188 SER L CA 1
ATOM 7878 C C . SER G 3 191 ? 36.033 -17.587 27.701 1.00 40.12 188 SER L C 1
ATOM 7879 O O . SER G 3 191 ? 35.635 -16.645 28.400 1.00 41.14 188 SER L O 1
ATOM 7882 N N . HIS G 3 192 ? 35.602 -17.780 26.441 1.00 33.13 189 HIS L N 1
ATOM 7883 C CA . HIS G 3 192 ? 34.586 -16.902 25.873 1.00 32.13 189 HIS L CA 1
ATOM 7884 C C . HIS G 3 192 ? 33.247 -17.625 25.826 1.00 35.24 189 HIS L C 1
ATOM 7885 O O . HIS G 3 192 ? 33.211 -18.853 25.804 1.00 36.44 189 HIS L O 1
ATOM 7892 N N . ARG G 3 193 ? 32.157 -16.869 25.858 1.00 30.38 190 ARG L N 1
ATOM 7893 C CA . ARG G 3 193 ? 30.800 -17.390 25.763 1.00 30.59 190 ARG L CA 1
ATOM 7894 C C . ARG G 3 193 ? 30.548 -17.933 24.334 1.00 30.88 190 ARG L C 1
ATOM 7895 O O . ARG G 3 193 ? 29.834 -18.918 24.160 1.00 28.33 190 ARG L O 1
ATOM 7903 N N . SER G 3 194 ? 31.100 -17.263 23.319 1.00 26.34 191 SER L N 1
ATOM 7904 C CA . SER G 3 194 ? 30.932 -17.660 21.931 1.00 25.18 191 SER L CA 1
ATOM 7905 C C . SER G 3 194 ? 31.970 -16.989 21.039 1.00 28.74 191 SER L C 1
ATOM 7906 O O . SER G 3 194 ? 32.668 -16.060 21.464 1.00 29.20 191 SER L O 1
ATOM 7909 N N . TYR G 3 195 ? 32.066 -17.471 19.789 1.00 22.67 192 TYR L N 1
ATOM 7910 C CA . TYR G 3 195 ? 32.869 -16.864 18.719 1.00 20.51 192 TYR L CA 1
ATOM 7911 C C . TYR G 3 195 ? 31.963 -16.801 17.521 1.00 24.51 192 TYR L C 1
ATOM 7912 O O . TYR G 3 195 ? 31.102 -17.665 17.380 1.00 24.22 192 TYR L O 1
ATOM 7921 N N . SER G 3 196 ? 32.128 -15.780 16.671 1.00 20.45 193 SER L N 1
ATOM 7922 C CA . SER G 3 196 ? 31.320 -15.604 15.467 1.00 22.17 193 SER L CA 1
ATOM 7923 C C . SER G 3 196 ? 32.169 -15.303 14.246 1.00 25.54 193 SER L C 1
ATOM 7924 O O . SER G 3 196 ? 33.211 -14.649 14.346 1.00 25.03 193 SER L O 1
ATOM 7927 N N . CYS G 3 197 ? 31.693 -15.763 13.092 1.00 22.82 194 CYS L N 1
ATOM 7928 C CA . CYS G 3 197 ? 32.255 -15.486 11.797 1.00 23.17 194 CYS L CA 1
ATOM 7929 C C . CYS G 3 197 ? 31.174 -14.614 11.109 1.00 25.55 194 CYS L C 1
ATOM 7930 O O . CYS G 3 197 ? 30.016 -15.027 10.997 1.00 26.01 194 CYS L O 1
ATOM 7933 N N . GLN G 3 198 ? 31.537 -13.392 10.712 1.00 21.34 195 GLN L N 1
ATOM 7934 C CA . GLN G 3 198 ? 30.627 -12.463 10.049 1.00 21.10 195 GLN L CA 1
ATOM 7935 C C . GLN G 3 198 ? 31.075 -12.334 8.595 1.00 24.63 195 GLN L C 1
ATOM 7936 O O . GLN G 3 198 ? 32.208 -11.916 8.311 1.00 23.10 195 GLN L O 1
ATOM 7942 N N . VAL G 3 199 ? 30.181 -12.646 7.674 1.00 19.48 196 VAL L N 1
ATOM 7943 C CA . VAL G 3 199 ? 30.517 -12.632 6.257 1.00 19.59 196 VAL L CA 1
ATOM 7944 C C . VAL G 3 199 ? 29.707 -11.572 5.532 1.00 25.75 196 VAL L C 1
ATOM 7945 O O . VAL G 3 199 ? 28.480 -11.651 5.490 1.00 25.57 196 VAL L O 1
ATOM 7949 N N . THR G 3 200 ? 30.393 -10.617 4.918 1.00 23.17 197 THR L N 1
ATOM 7950 C CA . THR G 3 200 ? 29.717 -9.553 4.173 1.00 22.24 197 THR L CA 1
ATOM 7951 C C . THR G 3 200 ? 29.892 -9.744 2.674 1.00 26.47 197 THR L C 1
ATOM 7952 O O . THR G 3 200 ? 31.021 -9.889 2.213 1.00 26.28 197 THR L O 1
ATOM 7956 N N . HIS G 3 201 ? 28.765 -9.792 1.917 1.00 21.37 198 HIS L N 1
ATOM 7957 C CA . HIS G 3 201 ? 28.742 -9.939 0.458 1.00 20.60 198 HIS L CA 1
ATOM 7958 C C . HIS G 3 201 ? 27.644 -9.046 -0.119 1.00 28.17 198 HIS L C 1
ATOM 7959 O O . HIS G 3 201 ? 26.486 -9.148 0.285 1.00 27.56 198 HIS L O 1
ATOM 7966 N N . GLU G 3 202 ? 27.994 -8.199 -1.077 1.00 28.19 199 GLU L N 1
ATOM 7967 C CA . GLU G 3 202 ? 27.032 -7.312 -1.770 1.00 28.58 199 GLU L CA 1
ATOM 7968 C C . GLU G 3 202 ? 26.194 -6.480 -0.793 1.00 34.33 199 GLU L C 1
ATOM 7969 O O . GLU G 3 202 ? 24.979 -6.375 -0.958 1.00 34.94 199 GLU L O 1
ATOM 7975 N N . GLY G 3 203 ? 26.849 -5.989 0.256 1.00 32.28 200 GLY L N 1
ATOM 7976 C CA . GLY G 3 203 ? 26.248 -5.142 1.273 1.00 33.70 200 GLY L CA 1
ATOM 7977 C C . GLY G 3 203 ? 25.441 -5.815 2.362 1.00 37.34 200 GLY L C 1
ATOM 7978 O O . GLY G 3 203 ? 24.949 -5.119 3.253 1.00 40.43 200 GLY L O 1
ATOM 7979 N N . SER G 3 204 ? 25.260 -7.151 2.308 1.00 30.56 201 SER L N 1
ATOM 7980 C CA . SER G 3 204 ? 24.524 -7.887 3.353 1.00 29.54 201 SER L CA 1
ATOM 7981 C C . SER G 3 204 ? 25.491 -8.700 4.188 1.00 30.65 201 SER L C 1
ATOM 7982 O O . SER G 3 204 ? 26.430 -9.275 3.634 1.00 29.83 201 SER L O 1
ATOM 7985 N N . THR G 3 205 ? 25.240 -8.777 5.504 1.00 26.19 202 THR L N 1
ATOM 7986 C CA . THR G 3 205 ? 26.092 -9.515 6.435 1.00 25.48 202 THR L CA 1
ATOM 7987 C C . THR G 3 205 ? 25.332 -10.654 7.090 1.00 32.67 202 THR L C 1
ATOM 7988 O O . THR G 3 205 ? 24.222 -10.459 7.599 1.00 32.56 202 THR L O 1
ATOM 7992 N N . VAL G 3 206 ? 25.928 -11.832 7.032 1.00 29.62 203 VAL L N 1
ATOM 7993 C CA . VAL G 3 206 ? 25.443 -13.062 7.636 1.00 31.25 203 VAL L CA 1
ATOM 7994 C C . VAL G 3 206 ? 26.430 -13.365 8.768 1.00 33.55 203 VAL L C 1
ATOM 7995 O O . VAL G 3 206 ? 27.640 -13.181 8.632 1.00 31.89 203 VAL L O 1
ATOM 7999 N N . GLU G 3 207 ? 25.913 -13.766 9.902 1.00 30.35 204 GLU L N 1
ATOM 8000 C CA . GLU G 3 207 ? 26.754 -14.075 11.042 1.00 27.57 204 GLU L CA 1
ATOM 8001 C C . GLU G 3 207 ? 26.459 -15.470 11.595 1.00 29.84 204 GLU L C 1
ATOM 8002 O O . GLU G 3 207 ? 25.302 -15.788 11.874 1.00 31.86 204 GLU L O 1
ATOM 8008 N N . LYS G 3 208 ? 27.504 -16.299 11.742 1.00 22.61 205 LYS L N 1
ATOM 8009 C CA . LYS G 3 208 ? 27.355 -17.631 12.324 1.00 22.89 205 LYS L CA 1
ATOM 8010 C C . LYS G 3 208 ? 28.090 -17.638 13.638 1.00 25.35 205 LYS L C 1
ATOM 8011 O O . LYS G 3 208 ? 29.122 -16.992 13.744 1.00 24.74 205 LYS L O 1
ATOM 8017 N N . THR G 3 209 ? 27.539 -18.308 14.658 1.00 23.08 206 THR L N 1
ATOM 8018 C CA . THR G 3 209 ? 28.115 -18.320 16.000 1.00 23.36 206 THR L CA 1
ATOM 8019 C C . THR G 3 209 ? 28.252 -19.757 16.531 1.00 27.52 206 THR L C 1
ATOM 8020 O O . THR G 3 209 ? 27.383 -20.581 16.298 1.00 27.88 206 THR L O 1
ATOM 8024 N N . VAL G 3 210 ? 29.337 -20.031 17.256 1.00 23.76 207 VAL L N 1
ATOM 8025 C CA . VAL G 3 210 ? 29.605 -21.318 17.909 1.00 23.14 207 VAL L CA 1
ATOM 8026 C C . VAL G 3 210 ? 30.012 -21.021 19.361 1.00 28.14 207 VAL L C 1
ATOM 8027 O O . VAL G 3 210 ? 30.556 -19.949 19.640 1.00 26.53 207 VAL L O 1
ATOM 8031 N N . ALA G 3 211 ? 29.786 -21.974 20.256 1.00 25.28 208 ALA L N 1
ATOM 8032 C CA . ALA G 3 211 ? 30.087 -21.823 21.674 1.00 26.39 208 ALA L CA 1
ATOM 8033 C C . ALA G 3 211 ? 30.716 -23.091 22.250 1.00 30.98 208 ALA L C 1
ATOM 8034 O O . ALA G 3 211 ? 30.413 -24.174 21.749 1.00 29.71 208 ALA L O 1
ATOM 8036 N N . PRO G 3 212 ? 31.597 -22.985 23.277 1.00 29.52 209 PRO L N 1
ATOM 8037 C CA . PRO G 3 212 ? 32.209 -24.202 23.867 1.00 31.80 209 PRO L CA 1
ATOM 8038 C C . PRO G 3 212 ? 31.217 -25.213 24.441 1.00 41.59 209 PRO L C 1
ATOM 8039 O O . PRO G 3 212 ? 30.100 -24.850 24.818 1.00 42.52 209 PRO L O 1
ATOM 8043 N N . THR G 3 213 ? 31.638 -26.504 24.467 1.00 40.06 210 THR L N 1
ATOM 8044 C CA . THR G 3 213 ? 30.934 -27.721 24.935 1.00 89.06 210 THR L CA 1
ATOM 8045 C C . THR G 3 213 ? 29.676 -28.064 24.108 1.00 118.40 210 THR L C 1
ATOM 8046 O O . THR G 3 213 ? 29.076 -27.217 23.447 1.00 81.01 210 THR L O 1
#

Foldseek 3Di:
DPDDCLPVFQFHWDWDWDADPQKPVRTDIATDTPDQAGQDPVRDRDNQKGKDFDKDWDWIWGDPPVPPDIDIDTDIGGPTIDIGHPDDD/DCVVVDPCLPVFQFHWDWDWDADPQKPVRTDIATDTPDQAGQDPVRDRDPQKGKDFDKDWDWIWGDPPCVDIDIDIDIGGPTIDIGHPDDD/DWAWAKDWAAEDEQQAKTKMKIAIDDDQQLQWKKFKWWAAPPGDIGTAKIAHSPRPDIDGDPVQPPFKDWGADSVRNMIMIIGGNDDQVVFTFMWMFTAPDVPRTDDIHPTGTHGHHPDDFDAWDKDWFAWDPVQDDVQKGKIKIKTDWGDDDDKDKDKPVPPDDPQKDKDDWDQDPVRTTITMIMGIDTPVCAPPDWIWMWMDDVNVRDIDTDTHHHDD/DKAWAWDQAWEDAAQAKTKIKIAIGDDFLVVKFKWKWWAAPPDDTDTQATRQFDGDPPRDPQWGKHADRVRSMIMIMGGRDDQLSFTKMWMWIADPPDIYIHPIYGYDHPDDDFDAKDWDWDWADPVQVVVQWTKIKIKIDFGPDQDKDKWKAQQNHTDDPQKDKDRWDADSVRGTIIMMMRIDGSCSQQPGQKMWIWMDDPRDIDIDIDHDD/DWAWAKDWADEDEAQAKTKMKIAIDDDQQLQWKKFKWWAAPPGDIGTAKIAHSPRPDIDGDPVQPPFWDWGADSVRNMIMIIGGRDDQVVFTWMWMFTAPDVPRTDDIHPTGTHGYHNDDFDFWDKDWAAWDPVQDDDQKTKIKIKGDFGDDDDKDKDKPVPPDDPQKDKDDWDQDPVRTIMTMIMGIGGPVCAPPDWIWMWMADPNVRDTDTHTHHHDD/DDDDDDPVVVVVVD/DKAWAWDQEDEEAAQAKDKIKIAIGDDFLVVKFKWKWWAAPPDDTDTQATRQFDGDPPRDPQWGKHADRVRSMIMIMGGRDDQVSFTKMWMWIADPPDIYIHPIYGYHYDDDDFWAWDKDKDWADPVQVVVQWTKIKIKIDQGPPQDKDKWKAQQNHTDDPQKDKDRWDADPVRGTIIMMMRIDGSCSQQPGQKMKIWMDDPRDIDIDIDHDD

B-factor: mean 37.78, std 21.6, range [13.18, 170.62]

Radius of gyration: 45.76 Å; Cα contacts (8 Å, |Δi|>4): 2773; chains: 7; bounding box: 97×77×151 Å

InterPro domains:
  IPR010345 Interleukin-17 family [PF06083] (70-148)
  IPR020440 Interleukin-17, chordata [PR01932] (72-84)
  IPR020440 Interleukin-17, chordata [PR01932] (91-100)
  IPR020440 Interleukin-17, chordata [PR01932] (133-147)
  IPR029034 Cystine-knot cytokine [G3DSA:2.10.90.10] (24-155)
  IPR029034 Cystine-knot cytokine [SSF57501] (38-150)

GO terms:
  GO:0005125 cytokine activity (F, IDA)
  GO:0005576 extracellular region (C, IDA)
  GO:0038173 interleukin-17A-mediated signaling pathway (P, IDA)
  GO:0009611 response to wounding (P, IDA)
  GO:0032731 positive regulation of interleukin-1 beta production (P, IDA)
  GO:0032735 positive regulation of interleukin-12 production (P, IDA)
  GO:0032739 positive regulation of interleukin-16 production (P, IDA)
  GO:0032760 positive regulation of tumor necrosis factor production (P, IDA)
  GO:1900017 positive regulation of cytokine production involved in inflammatory response (P, IDA)
  GO:0045944 positive regulation of transcription by RNA polymerase II (P, IDA)
  GO:2000340 positive regulation of chemokine (C-X-C motif) ligand 1 production (P, IDA)
  GO:0032755 positive regulation of interleukin-6 production (P, IDA)
  GO:0097400 interleukin-17-mediated signaling pathway (P, IDA)
  GO:0005576 extracellular region (C, EXP)
  GO:0005515 protein binding (F, IPI)
  GO:0005125 cytokine activity (F, TAS)
  GO:0005576 extracellular region (C, TAS)
  GO:0006915 apoptotic process (P, TAS)
  GO:0006955 immune response (P, TAS)
  GO:0007267 cell-cell signaling (P, TAS)

Secondary structure (DSSP, 8-state):
----HHHHBSS-EEEEEEE-TTEESSEEEEEEES-SSEE-TTS-EETTSEEEEEEEEEEEEEES----EEEEEEEEEEEEEEEE-SS--/-TTTT--HHHHBSS-EEEEEEE-TTEESSEEEEEEES-SSEE-TTS-EETTSEEEEEEEEEEEEEES----EEEEEEEEEEEEEEE-SS--/--EEEEE---EE-TT--EEEEEEEESS-GGGSEEEEEEE-TTS--EEEEEE-TTS--EEE-GGGTTTEEEEEETTTTEEEEEE-S--GGG-EEEEEEEESSTT-EEEE---EEEEE-SSPPBPPEEEEE---TTSEETTEEEEEEEEEEEBSS--EEEEGGGTB-TTEEEPPPEE-TTS-EEEEEEEEEEGGGTTTS-EEEEEEEGGGTEEEEEEE----/---EE--SEEEE-TTS-EEEEEEESSS-GGGS--EEEEE-TTS--EEEEBTTTB--TTS-TTEEEEEETTTTEEEEEESS--GGG-EEEEEEEE-SS-EEE---EEEEES-PPPBPPEEEEE---HHHHHTT-EEEEEEEEEEBSS--EEEEEETTEEE-TTEEEPPPEE-TTS-EEEEEEEEE-HHHHHHSS-EEEEEEETTEEEEEEE---/--EEEEE---EE-TT--EEEEEEEESS-GGGSEEEEEEE-TTS--EEEEEE-TTS--EEE-GGGTTTEEEEEETTTTEEEEEE-S--GGG-EEEEEEEESSTT-EEEE---EEEEE-SSPPBPPEEEEE---GGGEETTEEEEEEEEEEEBSS--EEEEGGGTB-TTEEEPPPEE-TTS-EEEEEEEEEEGGGTTTS--EEEEEEGGGTEEEEEE-----/-EEE--HHHHHHH-/---EE--SEEEE-TTS-EEEEEEESSS-GGGS--EEEEE-TTS--EEEEBTTTB--TTS-TTEEEEEETTTTEEEEEESS--GGG-EEEEEEEE-SS-EEE---EEEEE--PPPBPPEEEEE---HHHHHTT-EEEEEEEEEEBSS--EEEEEETTEEE-TTEEEPPPEE-TTS-EEEEEEEEE-HHHHHHSS-EEEEEEETTEEEEEEE---

Sequence (1060 aa):
RSSDYYNRSTSPWNLHRNEDPERYPSVIWEAKCRHLGCINADGNVDYHMNSVPIQQEILVLRREPPPNSFRLEKILVSVGCTCVTPIVHNPKRSSDYYNRSTSPWNLHRNEDPERYPSVIWEAKCRHLGCINADGNVDYHMNSVPIQQEILVLRREPPNSFRLEKILVSVGCTCVTPIVHEVQLLESGGGLVQPGGSLRLSCAASGFTFSSYAMSWVRQAPGKGLEWVSAISGSGGSTYYADSVKGRFTISRDNSKNTLYLQMNSLRAEDTAVYYCARDLIHGVTRNWGQGTLVTVSSASTKGPSVFPLAPSSKSTSGGTAALGCLVKDYFPQPVTVSWNSGALTSGVHTFPAVLQSSGLYSLSSVVTVPSSSLGTQTYICNVNHKPSNTKVDKKVEPKSNFMLTQPHSVSESPGKTVTISCTRSSGSLANYYVQWYQQRPGSSPTIVIFANNQRPSGVPDRFSGSIDSSSNSASLTISGLKTEDEADYYCQTYDPYYSVVFGGGTKLTVLGQPKAAPSVTLFPPSSEELQANKATLVCLISDFYPGAVTVAWKADSSPVKAGVETTTPSKQSNNKYAASSYLSLTPEQWKSHRSYSCQVTHEGSTVEKTVAPTEVQLLESGGGLVQPGGSLRLSCAASGFTFSSYAMSWVRQAPGKGLEWVSAISGSGGSTYYADSVKGRFTISRDNSKNTLYLQMNSLRAEDTAVYYCARDLIHGVTRNWGQGTLVTVSSASTKGPSVFPLAPSSKSTSGGTAALGCLVKDYFPQPVTVSWNSGALTSGVHTFPAVLQSSGLYSLSSVVTVPSSSLGTQTYICNVNHKPSNTKVDKKVEPKSIHVTIPADLWDWINNFMLTQPHSVSESPGKTVTISCTRSSGSLANYYVQWYQQRPGSSPTIVIFANNQRPSGVPDRFSGSIDSSSNSASLTISGLKTEDEADYYCQTYDPYYSVVFGGGTKLTVLGQPKAAPSVTLFPPSSEELQANKATLVCLISDFYPGAVTVAWKADSSPVKAGVETTTPSKQSNNKYAASSYLSLTPEQWKSHRSYSCQVTHEGSTVEKTVAPT